Protein 3G02 (pdb70)

Organism: Aspergillus niger (NCBI:txid5061)

CATH classification: 3.40.50.1820

Foldseek 3Di:
DFLQDFDPLFQDDFAWDADDFDPVLLVVQLVQLVVDDDDDADPQQCDPVQLVAHHPVVLVVLSVCLNPPDDQVVVSVLVRPFTKGWDDDPNKTKIKTKRAAPDPQAAEEEEEEAPPDFLCLQSVLVVVQVVVDGSDGRRHIYIYIGFDLAFPIHDDDPPDAAELVNSLVRVLVVCVNSRQQCAHEYEYADSRQVSNLSCLQPPPRYFEYEYAYDPADAQPVDDDLVPDDPLLVVLQVLQVCCVPSVCVLLVCLQPPLPVVLCQCLVGLSSLLRSRVRCQQQFKFDRDPSNVSSNSSVSCNSRSRRSGRSSHSNVSVVHVCLLPSSARAHEYEYEYARSERRRHDPRRNVSRYVYPYYHYDPHIGRSCSNHPVVVVSVRVVVSVVVHD/DFLQDFDPQAPDDFAWDADDFDPVLLVVQLVQLVPPDDDDADPQLCDPVQLVAHHSVRLVVLSVCLNPPADQVVVSVLVRPFTKGWDADPNKTKIKTWRAAPDPQAAEEEEEEAPPDFLCLQSVLVVVQSVVDGSHGRRHIYIYIGFDLAQPIHDDDPPDAAALLNRLVRVLVVCVNSRQQCAHEYEYADSRQVSQLSCLQPPPRHQEYEYADDQDDDDVPDDPLQVVLQVLLVCCLPSVCVLLVCLQPPLPVVLCQCLVGLSSLLRSRVRCQQQFKFDRDPSNVSSNSSVSCNSRSRRSRRSSHSNVPVVPCLLPSSARAHEYEYEAARSERRRHDPVRNVSRYVHPYYHYDPHIGRSCSNHPVVVSSVSVVVSVVVHD

Nearest PDB structures (foldseek):
  3g02-assembly1_A  TM=1.003E+00  e=6.961E-84  Aspergillus niger
  3g02-assembly1_B  TM=9.998E-01  e=1.194E-78  Aspergillus niger
  1qo7-assembly1_A  TM=9.967E-01  e=9.347E-78  Aspergillus niger
  8xiz-assembly1_B  TM=9.755E-01  e=5.255E-61  Aspergillus usamii
  6ix4-assembly1_A  TM=9.742E-01  e=1.003E-60  Aspergillus usamii

Sequence (767 aa):
KAFAKFPSSASISPNPFTVSIPDEQLDDLKKTLVRLSSKKIAPPTYESLQADGRFGITSEWLTTTMREKWLSSEFDWRPFEARLNSFPQFTTEIEGLTIHFAALFSEREDAVPIALLHGWPGSFVVEEFYPILQLFREEYTPETLLPFHLVVPSLPGYTFSSGPPLDKDFGLMDNARVVDQLMKDLGFGSGYIIQGGDIGSSFVGRLLGVGFDACKAVHLNFCNMSAPPEGPSIESLSAAEKEGIARMMEEKFMTDGYAYAMEHSSTRPSTIGHVLSSSPIALLAWIGEKYLQWVDKPLPSETILEMVSLYWLTESFPRAIHTYREWVVPTTPYQKELYIHKPFGFSFFPKDLVPVPRSWIATTGNLVFFRDDHAEGGHFAALERPRELKTDLTAFVEQVWKAFAKFPSSASISPNPFTVSIPDEQLDDLKTLVRRLSKIIAPPTYESLQADGRFGITSEWLTTTMREKWLSEFDWRPFEARLNSFPQFTTEIEGLTIHFAALFSEREDAVPIALLHGWPGSFVVEEFYPILQLFREEYTPETLPFHLVVPSLPGYTFSSGPPLDKDFGLMDNARVVDQLMKDLGFGSGYIIQGGDIGSSSFVGRLLGVGFDACKAVHLNFCNNMSAPPSLSAAEKEEGIARMMEKFMTDGYAYAMMEHSSTRPSTIGHVLSSSPIALLAWIGEKYLQWVDKPLPSSETILEMVSLYWLTESFPRAIHTYREWVVATPYQKELYIHKPFGFSFFPKDLVPVPRSWIATTGNLVFFRDHAEGGHFAALERPREELKTDLTAFVEQVW

InterPro domains:
  IPR000639 Epoxide hydrolase-like [PR00412] (115-133)
  IPR000639 Epoxide hydrolase-like [PR00412] (141-156)
  IPR000639 Epoxide hydrolase-like [PR00412] (369-391)
  IPR010497 Epoxide hydrolase, N-terminal [PF06441] (17-124)
  IPR016292 Epoxide hydrolase [PIRSF001112] (17-395)
  IPR029058 Alpha/Beta hydrolase fold [G3DSA:3.40.50.1820] (2-398)
  IPR029058 Alpha/Beta hydrolase fold [SSF53474] (5-395)

Secondary structure (DSSP, 8-state):
-TT-PPPTT--SPP-B------HHHHHHHHHHHHH---PPP-TGGG-TT-TTSS-HHHHHHHHHHHHHT--HHHHHHHHTTS-EEEEEETTEEEEEEEE--S-TTPEEEEEE--SS--GGGGHHHHHHHHHH--TTT--EEEEEEPPTTSTTS--S-SSS---HHHHHHHHHHHHHHTT-TT-EEEEE-THHHHHHHHHHHH-TTEEEEEES-------TT---GGGS-HHHHHHHHHHHHHHHHS-HHHHHHHH-HHHHHHHHHS-HHHHHHHHHHHHHHS-SSPPPHHHHHHHHHHHHHTTHHHHHGGGHHHHTT--TTTTTT-EEEEEEEEE-TBSSS---HHHHGGGEEEEEEEE-SS-BS-HHHH-HHHHHHHHHHHHHHH-/--S-PPPTT--S---B------HHHHHHHHHHHHHS--PPP-TGGG-TT-TTSS-HHHHHHHHHHHHHT--HHHHHHHHTTS-EEEEEETTEEEEEEEE--S-TTPEEEEEE--TT--GGGGHHHHHHHHHH--TTT--EEEEEEPPTTSTTS----SSS---HHHHHHHHHHHHHHTT-TT-EEEEE-THHHHHHHHHHHH-TTEEEEEES-----------HHHHHHHHHHHHHHHHS-HHHHHHHH-HHHHHHHHHS-HHHHHHHHHHHHHHS-SSPPPHHHHHHHHHHHHHTTHHHHHGGGHHHH---GGGTTT-EEEEEEEEE-TBSSS---HHHHGGGEEEEEEEE-SS-BS-HHHH-HHHHHHHHHHHHHHH-

Solvent-accessible surface area: 27496 Å² total; per-residue (Å²): 236,63,10,27,143,19,17,96,70,23,95,39,72,66,75,108,56,92,2,86,15,68,96,144,82,22,90,65,0,50,47,13,0,135,40,9,88,57,4,23,73,8,28,3,3,91,29,107,102,14,102,21,2,3,25,14,140,40,0,64,63,1,54,89,65,0,50,86,131,14,76,3,79,86,4,14,63,94,0,53,51,12,18,6,6,26,10,126,5,98,66,12,44,1,0,0,0,0,0,2,6,93,100,150,90,9,12,10,0,0,1,1,4,4,2,1,2,1,0,1,16,9,2,40,2,0,64,14,1,66,115,93,69,67,16,108,75,0,26,6,10,0,0,0,2,0,1,1,0,3,5,32,2,42,15,13,26,95,129,101,69,6,5,5,100,28,1,0,80,2,2,5,70,0,0,87,17,0,14,7,42,108,1,0,0,0,0,0,10,12,0,0,6,14,0,0,4,10,0,2,53,55,32,123,5,0,87,2,0,0,2,10,6,5,21,6,84,55,9,99,168,24,45,54,61,144,76,7,57,78,71,57,83,106,1,4,58,93,19,93,138,23,74,97,46,6,14,6,5,0,56,3,0,14,12,15,2,4,1,0,1,2,0,1,15,2,4,0,0,0,4,0,0,3,1,0,4,6,1,71,72,10,15,27,130,114,30,85,33,78,23,2,4,16,5,0,0,1,3,17,24,19,64,0,3,8,32,0,0,0,3,1,40,76,6,24,104,44,81,54,11,41,130,119,31,54,0,139,48,41,0,0,7,0,32,2,26,111,12,12,9,6,2,3,123,44,2,0,43,33,0,2,57,29,64,3,21,97,95,39,104,70,1,0,12,10,3,9,30,32,58,23,158,48,2,24,85,5,1,26,30,0,4,131,100,38,130,233,60,15,26,165,23,20,106,73,25,95,39,93,74,88,99,55,92,3,89,16,77,95,128,68,33,90,59,8,102,62,11,1,122,78,12,63,58,5,28,73,10,28,3,2,88,31,108,106,14,100,22,2,4,20,12,138,42,0,56,54,2,43,92,64,11,16,92,125,33,77,6,83,83,4,15,63,94,0,52,54,10,18,6,8,19,17,110,8,100,72,10,40,1,0,0,0,0,0,2,8,100,103,159,98,10,11,10,0,0,0,0,4,4,2,1,3,1,0,0,18,8,2,39,1,0,60,32,1,66,116,93,69,68,25,104,70,0,35,1,12,0,0,0,2,0,1,1,0,2,5,30,1,44,15,11,20,86,129,100,73,5,4,4,96,32,1,0,79,2,2,5,73,1,0,89,15,0,14,7,41,108,1,0,0,0,0,0,11,10,0,0,6,31,0,0,4,16,0,2,53,48,30,121,6,0,80,2,0,0,2,9,5,7,36,20,86,72,34,125,163,47,56,78,69,56,126,105,0,20,55,89,17,94,139,21,84,96,45,6,18,6,4,0,56,4,0,15,9,17,2,3,1,0,1,0,0,1,13,2,2,0,0,0,4,0,0,3,1,0,3,5,1,72,71,10,14,26,136,116,29,82,32,75,23,3,3,17,5,0,0,1,4,35,13,19,84,0,3,7,31,0,0,1,3,1,52,97,18,64,143,55,47,19,32,144,120,30,54,0,139,50,41,0,0,9,0,30,2,24,106,13,10,7,6,2,4,128,61,30,0,42,48,0,2,58,35,62,12,33,89,104,31,104,71,0,0,12,4,3,5,30,32,45,28,143,35,2,15,70,1,1,35,27,0,1,126,104,35,140

B-factor: mean 15.23, std 7.21, range [3.91, 48.51]

Structure (mmCIF, N/CA/C/O backbone):
data_3G02
#
_entry.id   3G02
#
_cell.length_a   61.866
_cell.length_b   89.675
_cell.length_c   75.344
_cell.angle_alpha   90.000
_cell.angle_beta   104.790
_cell.angle_gamma   90.000
#
_symmetry.space_group_name_H-M   'P 1 21 1'
#
loop_
_entity.id
_entity.type
_entity.pdbx_description
1 polymer 'Epoxide hydrolase'
2 non-polymer 'FORMIC ACID'
3 water water
#
loop_
_atom_site.group_PDB
_atom_site.id
_atom_site.type_symbol
_atom_site.label_atom_id
_atom_site.label_alt_id
_atom_site.label_comp_id
_atom_site.label_asym_id
_atom_site.label_entity_id
_atom_site.label_seq_id
_atom_site.pdbx_PDB_ins_code
_atom_site.Cartn_x
_atom_site.Cartn_y
_atom_site.Cartn_z
_atom_site.occupancy
_atom_site.B_iso_or_equiv
_atom_site.auth_seq_id
_atom_site.auth_comp_id
_atom_site.auth_asym_id
_atom_site.auth_atom_id
_atom_site.pdbx_PDB_model_num
ATOM 1 N N . LYS A 1 4 ? 22.231 -23.625 42.940 1.00 25.01 3 LYS A N 1
ATOM 2 C CA . LYS A 1 4 ? 21.939 -22.964 44.247 1.00 24.80 3 LYS A CA 1
ATOM 3 C C . LYS A 1 4 ? 22.495 -21.541 44.291 1.00 24.09 3 LYS A C 1
ATOM 4 O O . LYS A 1 4 ? 21.756 -20.590 44.558 1.00 24.15 3 LYS A O 1
ATOM 10 N N . ALA A 1 5 ? 23.796 -21.405 44.029 1.00 23.14 4 ALA A N 1
ATOM 11 C CA . ALA A 1 5 ? 24.461 -20.101 44.022 1.00 21.87 4 ALA A CA 1
ATOM 12 C C . ALA A 1 5 ? 23.889 -19.196 42.933 1.00 20.92 4 ALA A C 1
ATOM 13 O O . ALA A 1 5 ? 23.680 -19.637 41.798 1.00 20.61 4 ALA A O 1
ATOM 15 N N . PHE A 1 6 ? 23.623 -17.942 43.306 1.00 19.61 5 PHE A N 1
ATOM 16 C CA . PHE A 1 6 ? 23.092 -16.904 42.408 1.00 18.76 5 PHE A CA 1
ATOM 17 C C . PHE A 1 6 ? 21.631 -17.122 41.996 1.00 18.40 5 PHE A C 1
ATOM 18 O O . PHE A 1 6 ? 21.103 -16.376 41.167 1.00 18.05 5 PHE A O 1
ATOM 26 N N . ALA A 1 7 ? 20.984 -18.128 42.579 1.00 18.39 6 ALA A N 1
ATOM 27 C CA . ALA A 1 7 ? 19.628 -18.522 42.170 1.00 18.36 6 ALA A CA 1
ATOM 28 C C . ALA A 1 7 ? 18.527 -18.036 43.116 1.00 18.63 6 ALA A C 1
ATOM 29 O O . ALA A 1 7 ? 17.345 -18.299 42.885 1.00 18.95 6 ALA A O 1
ATOM 31 N N . LYS A 1 8 ? 18.914 -17.331 44.174 1.00 18.54 7 LYS A N 1
ATOM 32 C CA . LYS A 1 8 ? 17.949 -16.805 45.135 1.00 18.95 7 LYS A CA 1
ATOM 33 C C . LYS A 1 8 ? 17.325 -15.512 44.611 1.00 18.41 7 LYS A C 1
ATOM 34 O O . LYS A 1 8 ? 18.027 -14.535 44.350 1.00 18.32 7 LYS A O 1
ATOM 40 N N . PHE A 1 9 ? 16.001 -15.515 44.458 1.00 18.28 8 PHE A N 1
ATOM 41 C CA . PHE A 1 9 ? 15.269 -14.322 44.039 1.00 18.16 8 PHE A CA 1
ATOM 42 C C . PHE A 1 9 ? 15.481 -13.182 45.031 1.00 18.39 8 PHE A C 1
ATOM 43 O O . PHE A 1 9 ? 15.642 -13.437 46.232 1.00 18.21 8 PHE A O 1
ATOM 51 N N . PRO A 1 10 ? 15.485 -11.925 44.542 1.00 18.56 9 PRO A N 1
ATOM 52 C CA . PRO A 1 10 ? 15.566 -10.769 45.437 1.00 18.86 9 PRO A CA 1
ATOM 53 C C . PRO A 1 10 ? 14.420 -10.772 46.445 1.00 19.25 9 PRO A C 1
ATOM 54 O O . PRO A 1 10 ? 13.340 -11.296 46.154 1.00 19.07 9 PRO A O 1
ATOM 58 N N . SER A 1 11 ? 14.663 -10.204 47.623 1.00 19.81 10 SER A N 1
ATOM 59 C CA . SER A 1 11 ? 13.658 -10.166 48.688 1.00 20.23 10 SER A CA 1
ATOM 60 C C . SER A 1 11 ? 12.395 -9.413 48.272 1.00 20.02 10 SER A C 1
ATOM 61 O O . SER A 1 11 ? 11.302 -9.707 48.761 1.00 20.50 10 SER A O 1
ATOM 64 N N . SER A 1 12 ? 12.556 -8.449 47.366 1.00 19.72 11 SER A N 1
ATOM 65 C CA . SER A 1 12 ? 11.450 -7.619 46.878 1.00 19.46 11 SER A CA 1
ATOM 66 C C . SER A 1 12 ? 10.641 -8.274 45.749 1.00 19.07 11 SER A C 1
ATOM 67 O O . SER A 1 12 ? 9.628 -7.723 45.311 1.00 18.79 11 SER A O 1
ATOM 70 N N . ALA A 1 13 ? 11.089 -9.439 45.281 1.00 18.54 12 ALA A N 1
ATOM 71 C CA . ALA A 1 13 ? 10.378 -10.173 44.232 1.00 18.17 12 ALA A CA 1
ATOM 72 C C . ALA A 1 13 ? 8.991 -10.598 44.701 1.00 17.80 12 ALA A C 1
ATOM 73 O O . ALA A 1 13 ? 8.828 -11.097 45.820 1.00 17.91 12 ALA A O 1
ATOM 75 N N . SER A 1 14 ? 7.997 -10.390 43.843 1.00 17.46 13 SER A N 1
ATOM 76 C CA . SER A 1 14 ? 6.626 -10.776 44.151 1.00 17.31 13 SER A CA 1
ATOM 77 C C . SER A 1 14 ? 6.314 -12.189 43.674 1.00 16.88 13 SER A C 1
ATOM 78 O O . SER A 1 14 ? 5.506 -12.883 44.289 1.00 16.81 13 SER A O 1
ATOM 81 N N . ILE A 1 15 ? 6.966 -12.615 42.589 1.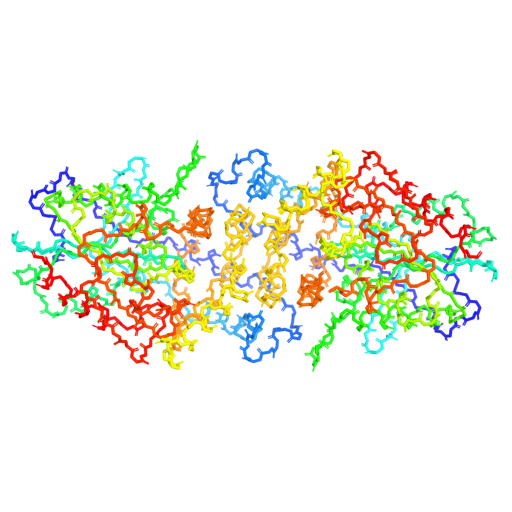00 16.44 14 ILE A N 1
ATOM 82 C CA . ILE A 1 15 ? 6.727 -13.939 42.005 1.00 15.88 14 ILE A CA 1
ATOM 83 C C . ILE A 1 15 ? 7.535 -15.060 42.660 1.00 15.94 14 ILE A C 1
ATOM 84 O O . ILE A 1 15 ? 8.540 -14.812 43.334 1.00 15.74 14 ILE A O 1
ATOM 89 N N . SER A 1 16 ? 7.078 -16.291 42.446 1.00 15.88 15 SER A N 1
ATOM 90 C CA . SER A 1 16 ? 7.716 -17.485 42.983 1.00 16.24 15 SER A CA 1
ATOM 91 C C . SER A 1 16 ? 8.783 -18.002 42.022 1.00 16.43 15 SER A C 1
ATOM 92 O O . SER A 1 16 ? 8.566 -17.999 40.807 1.00 16.06 15 SER A O 1
ATOM 95 N N . PRO A 1 17 ? 9.941 -18.444 42.554 1.00 16.47 16 PRO A N 1
ATOM 96 C CA . PRO A 1 17 ? 10.936 -19.065 41.681 1.00 16.52 16 PRO A CA 1
ATOM 97 C C . PRO A 1 17 ? 10.466 -20.423 41.163 1.00 16.31 16 PRO A C 1
ATOM 98 O O . PRO A 1 17 ? 10.134 -21.316 41.949 1.00 16.58 16 PRO A O 1
ATOM 102 N N . ASN A 1 18 ? 10.417 -20.558 39.840 1.00 15.84 17 ASN A N 1
ATOM 103 C CA . ASN A 1 18 ? 10.129 -21.832 39.197 1.00 15.77 17 ASN A CA 1
ATOM 104 C C . ASN A 1 18 ? 11.348 -22.250 38.383 1.00 15.40 17 ASN A C 1
ATOM 105 O O . ASN A 1 18 ? 11.453 -21.899 37.207 1.00 15.19 17 ASN A O 1
ATOM 110 N N . PRO A 1 19 ? 12.277 -22.999 39.008 1.00 15.13 18 PRO A N 1
ATOM 111 C CA . PRO A 1 19 ? 13.522 -23.385 38.347 1.00 15.05 18 PRO A CA 1
ATOM 112 C C . PRO A 1 19 ? 13.251 -24.172 37.075 1.00 14.81 18 PRO A C 1
ATOM 113 O O . PRO A 1 19 ? 12.393 -25.055 37.056 1.00 14.78 18 PRO A O 1
ATOM 117 N N . PHE A 1 20 ? 13.982 -23.835 36.019 1.00 14.37 19 PHE A N 1
ATOM 118 C CA . PHE A 1 20 ? 13.801 -24.463 34.728 1.00 14.15 19 PHE A CA 1
ATOM 119 C C . PHE A 1 20 ? 15.051 -25.252 34.362 1.00 13.91 19 PHE A C 1
ATOM 120 O O . PHE A 1 20 ? 16.172 -24.790 34.583 1.00 13.79 19 PHE A O 1
ATOM 128 N N . THR A 1 21 ? 14.840 -26.444 33.816 1.00 14.22 20 THR A N 1
ATOM 129 C CA . THR A 1 21 ? 15.919 -27.302 33.355 1.00 14.60 20 THR A CA 1
ATOM 130 C C . THR A 1 21 ? 15.633 -27.706 31.915 1.00 14.32 20 THR A C 1
ATOM 131 O O . THR A 1 21 ? 14.542 -28.194 31.602 1.00 14.49 20 THR A O 1
ATOM 135 N N . VAL A 1 22 ? 16.606 -27.482 31.039 1.00 14.01 21 VAL A N 1
ATOM 136 C CA . VAL A 1 22 ? 16.503 -27.943 29.657 1.00 14.20 21 VAL A CA 1
ATOM 137 C C . VAL A 1 22 ? 16.692 -29.458 29.632 1.00 14.56 21 VAL A C 1
ATOM 138 O O . VAL A 1 22 ? 17.710 -29.974 30.093 1.00 14.39 21 VAL A O 1
ATOM 142 N N . SER A 1 23 ? 15.691 -30.160 29.107 1.00 15.09 22 SER A N 1
ATOM 143 C CA . SER A 1 23 ? 15.703 -31.613 29.048 1.00 15.73 22 SER A CA 1
ATOM 144 C C . SER A 1 23 ? 14.965 -32.077 27.803 1.00 15.79 22 SER A C 1
ATOM 145 O O . SER A 1 23 ? 13.810 -32.508 27.868 1.00 15.90 22 SER A O 1
ATOM 148 N N . ILE A 1 24 ? 15.642 -31.964 26.662 1.00 15.84 23 ILE A N 1
ATOM 149 C CA . ILE A 1 24 ? 15.072 -32.359 25.379 1.00 16.00 23 ILE A CA 1
ATOM 150 C C . ILE A 1 24 ? 14.982 -33.885 25.320 1.00 16.30 23 ILE A C 1
ATOM 151 O O . ILE A 1 24 ? 15.992 -34.569 25.493 1.00 15.85 23 ILE A O 1
ATOM 156 N N . PRO A 1 25 ? 13.766 -34.422 25.098 1.00 17.02 24 PRO A N 1
ATOM 157 C CA . PRO A 1 25 ? 13.600 -35.870 25.005 1.00 17.31 24 PRO A CA 1
ATOM 158 C C . PRO A 1 25 ? 14.473 -36.493 23.918 1.00 17.68 24 PRO A C 1
ATOM 159 O O . PRO A 1 25 ? 14.676 -35.886 22.861 1.00 17.41 24 PRO A O 1
ATOM 163 N N . ASP A 1 26 ? 14.981 -37.696 24.186 1.00 18.03 25 ASP A N 1
ATOM 164 C CA . ASP A 1 26 ? 15.803 -38.440 23.230 1.00 18.51 25 ASP A CA 1
ATOM 165 C C . ASP A 1 26 ? 15.114 -38.584 21.875 1.00 18.70 25 ASP A C 1
ATOM 166 O O . ASP A 1 26 ? 15.761 -38.473 20.832 1.00 18.47 25 ASP A O 1
ATOM 171 N N . GLU A 1 27 ? 13.802 -38.826 21.908 1.00 18.98 26 GLU A N 1
ATOM 172 C CA . GLU A 1 27 ? 12.987 -38.981 20.701 1.00 19.59 26 GLU A CA 1
ATOM 173 C C . GLU A 1 27 ? 13.069 -37.750 19.793 1.00 18.84 26 GLU A C 1
ATOM 174 O O . GLU A 1 27 ? 13.083 -37.879 18.571 1.00 18.95 26 GLU A O 1
ATOM 180 N N . GLN A 1 28 ? 13.137 -36.565 20.400 1.00 18.33 27 GLN A N 1
ATOM 181 C CA . GLN A 1 28 ? 13.233 -35.313 19.646 1.00 18.00 27 GLN A CA 1
ATOM 182 C C . GLN A 1 28 ? 14.612 -35.130 19.019 1.00 17.27 27 GLN A C 1
ATOM 183 O O . GLN A 1 28 ? 14.730 -34.621 17.903 1.00 16.86 27 GLN A O 1
ATOM 189 N N . LEU A 1 29 ? 15.648 -35.558 19.736 1.00 16.55 28 LEU A N 1
ATOM 190 C CA . LEU A 1 29 ? 17.008 -35.542 19.210 1.00 16.31 28 LEU A CA 1
ATOM 191 C C . LEU A 1 29 ? 17.169 -36.547 18.077 1.00 16.19 28 LEU A C 1
ATOM 192 O O . LEU A 1 29 ? 17.833 -36.262 17.077 1.00 15.85 28 LEU A O 1
ATOM 197 N N . ASP A 1 30 ? 16.560 -37.723 18.242 1.00 15.95 29 ASP A N 1
ATOM 198 C CA . ASP A 1 30 ? 16.522 -38.735 17.190 1.00 16.17 29 ASP A CA 1
ATOM 199 C C . ASP A 1 30 ? 15.804 -38.196 15.958 1.00 15.57 29 ASP A C 1
ATOM 200 O O . ASP A 1 30 ? 16.269 -38.393 14.835 1.00 15.55 29 ASP A O 1
ATOM 205 N N . ASP A 1 31 ? 14.679 -37.517 16.184 1.00 15.18 30 ASP A N 1
ATOM 206 C CA . ASP A 1 31 ? 13.888 -36.933 15.101 1.00 14.80 30 ASP A CA 1
ATOM 207 C C . ASP A 1 31 ? 14.723 -35.918 14.327 1.00 14.25 30 ASP A C 1
ATOM 208 O O . ASP A 1 31 ? 14.725 -35.919 13.097 1.00 14.06 30 ASP A O 1
ATOM 213 N N . LEU A 1 32 ? 15.449 -35.072 15.056 1.00 13.66 31 LEU A N 1
ATOM 214 C CA . LEU A 1 32 ? 16.343 -34.099 14.430 1.00 13.04 31 LEU A CA 1
ATOM 215 C C . LEU A 1 32 ? 17.388 -34.774 13.537 1.00 13.11 31 LEU A C 1
ATOM 216 O O . LEU A 1 32 ? 17.571 -34.371 12.392 1.00 12.73 31 LEU A O 1
ATOM 221 N N A LYS A 1 33 ? 18.059 -35.805 14.043 0.50 13.05 32 LYS A N 1
ATOM 222 N N B LYS A 1 33 ? 18.053 -35.799 14.075 0.50 13.06 32 LYS A N 1
ATOM 223 C CA A LYS A 1 33 ? 19.090 -36.477 13.252 0.50 13.38 32 LYS A CA 1
ATOM 224 C CA B LYS A 1 33 ? 19.058 -36.572 13.341 0.50 13.43 32 LYS A CA 1
ATOM 225 C C A LYS A 1 33 ? 18.516 -37.196 12.027 0.50 13.33 32 LYS A C 1
ATOM 226 C C B LYS A 1 33 ? 18.487 -37.147 12.051 0.50 13.32 32 LYS A C 1
ATOM 227 O O A LYS A 1 33 ? 19.143 -37.204 10.967 0.50 13.31 32 LYS A O 1
ATOM 228 O O B LYS A 1 33 ? 19.086 -37.019 10.984 0.50 13.24 32 LYS A O 1
ATOM 239 N N . THR A 1 34 ? 17.325 -37.782 12.172 1.00 13.33 33 THR A N 1
ATOM 240 C CA . THR A 1 34 ? 16.616 -38.379 11.036 1.00 13.50 33 THR A CA 1
ATOM 241 C C . THR A 1 34 ? 16.333 -37.335 9.954 1.00 13.39 33 THR A C 1
ATOM 242 O O . THR A 1 34 ? 16.580 -37.581 8.773 1.00 13.75 33 THR A O 1
ATOM 246 N N . LEU A 1 35 ? 15.851 -36.164 10.364 1.00 13.57 34 LEU A N 1
ATOM 247 C CA . LEU A 1 35 ? 15.515 -35.122 9.398 1.00 13.78 34 LEU A CA 1
ATOM 248 C C . LEU A 1 35 ? 16.752 -34.456 8.796 1.00 13.66 34 LEU A C 1
ATOM 249 O O . LEU A 1 35 ? 16.723 -34.042 7.641 1.00 13.81 34 LEU A O 1
ATOM 254 N N . VAL A 1 36 ? 17.840 -34.374 9.559 1.00 13.51 35 VAL A N 1
ATOM 255 C CA . VAL A 1 36 ? 19.117 -33.923 8.998 1.00 13.63 35 VAL A CA 1
ATOM 256 C C . VAL A 1 36 ? 19.576 -34.895 7.907 1.00 14.29 35 VAL A C 1
ATOM 257 O O . VAL A 1 36 ? 19.964 -34.474 6.817 1.00 14.29 35 VAL A O 1
ATOM 261 N N . ARG A 1 37 ? 19.506 -36.193 8.204 1.00 14.72 36 ARG A N 1
ATOM 262 C CA . ARG A 1 37 ? 19.888 -37.227 7.245 1.00 15.71 36 ARG A CA 1
ATOM 263 C C . ARG A 1 37 ? 19.005 -37.210 5.991 1.00 15.14 36 ARG A C 1
ATOM 264 O O . ARG A 1 37 ? 19.514 -37.314 4.875 1.00 15.51 36 ARG A O 1
ATOM 272 N N . LEU A 1 38 ? 17.695 -37.063 6.181 1.00 14.86 37 LEU A N 1
ATOM 273 C CA . LEU A 1 38 ? 16.738 -37.089 5.069 1.00 15.05 37 LEU A CA 1
ATOM 274 C C . LEU A 1 38 ? 16.799 -35.858 4.169 1.00 14.61 37 LEU A C 1
ATOM 275 O O . LEU A 1 38 ? 16.456 -35.934 2.986 1.00 14.67 37 LEU A O 1
ATOM 280 N N A SER A 1 39 ? 17.235 -34.735 4.741 0.50 14.21 38 SER A N 1
ATOM 281 N N B SER A 1 39 ? 17.225 -34.734 4.736 0.50 14.45 38 SER A N 1
ATOM 282 C CA A SER A 1 39 ? 17.319 -33.458 4.030 0.50 14.00 38 SER A CA 1
ATOM 283 C CA B SER A 1 39 ? 17.316 -33.474 4.006 0.50 14.46 38 SER A CA 1
ATOM 284 C C A SER A 1 39 ? 18.254 -33.512 2.830 0.50 13.82 38 SER A C 1
ATOM 285 C C B SER A 1 39 ? 18.211 -33.584 2.780 0.50 14.25 38 SER A C 1
ATOM 286 O O A SER A 1 39 ? 19.334 -34.099 2.889 0.50 13.88 38 SER A O 1
ATOM 287 O O B SER A 1 39 ? 19.222 -34.285 2.790 0.50 14.34 38 SER A O 1
ATOM 292 N N A LYS A 1 40 ? 17.829 -32.886 1.739 0.50 13.59 39 LYS A N 1
ATOM 293 N N B LYS A 1 40 ? 17.835 -32.878 1.723 0.50 14.02 39 LYS A N 1
ATOM 294 C CA A LYS A 1 40 ? 18.655 -32.785 0.545 0.50 13.52 39 LYS A CA 1
ATOM 295 C CA B LYS A 1 40 ? 18.666 -32.798 0.534 0.50 13.95 39 LYS A CA 1
ATOM 296 C C A LYS A 1 40 ? 19.428 -31.468 0.552 0.50 13.52 39 LYS A C 1
ATOM 297 C C B LYS A 1 40 ? 19.384 -31.454 0.496 0.50 13.79 39 LYS A C 1
ATOM 298 O O A LYS A 1 40 ? 19.127 -30.565 1.334 0.50 13.50 39 LYS A O 1
ATOM 299 O O B LYS A 1 40 ? 19.005 -30.518 1.198 0.50 13.78 39 LYS A O 1
ATOM 310 N N . ILE A 1 41 ? 20.437 -31.369 -0.306 1.00 13.69 40 ILE A N 1
ATOM 311 C CA . ILE A 1 41 ? 21.068 -30.085 -0.581 1.00 13.93 40 ILE A CA 1
ATOM 312 C C . ILE A 1 41 ? 20.899 -29.805 -2.064 1.00 13.24 40 ILE A C 1
ATOM 313 O O . ILE A 1 41 ? 20.700 -30.728 -2.865 1.00 13.78 40 ILE A O 1
ATOM 318 N N . ALA A 1 42 ? 20.972 -28.529 -2.417 1.00 12.40 41 ALA A N 1
ATOM 319 C CA . ALA A 1 42 ? 20.847 -28.112 -3.802 1.00 11.39 41 ALA A CA 1
ATOM 320 C C . ALA A 1 42 ? 21.920 -28.7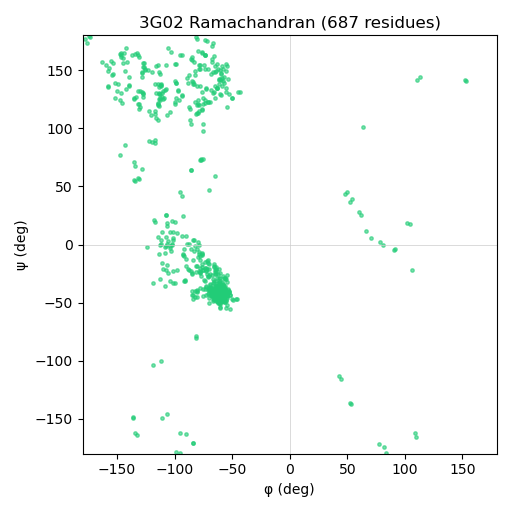62 -4.667 1.00 10.80 41 ALA A C 1
ATOM 321 O O . ALA A 1 42 ? 22.997 -29.103 -4.171 1.00 10.48 41 ALA A O 1
ATOM 323 N N . PRO A 1 43 ? 21.635 -28.925 -5.971 1.00 10.17 42 PRO A N 1
ATOM 324 C CA . PRO A 1 43 ? 22.729 -29.279 -6.858 1.00 10.04 42 PRO A CA 1
ATOM 325 C C . PRO A 1 43 ? 23.720 -28.114 -6.888 1.00 10.08 42 PRO A C 1
ATOM 326 O O . PRO A 1 43 ? 23.322 -26.969 -6.654 1.00 9.28 42 PRO A O 1
ATOM 330 N N . PRO A 1 44 ? 25.002 -28.387 -7.164 1.00 10.09 43 PRO A N 1
ATOM 331 C CA . PRO A 1 44 ? 25.941 -27.274 -7.232 1.00 9.94 43 PRO A CA 1
ATOM 332 C C . PRO A 1 44 ? 25.532 -26.260 -8.299 1.00 9.41 43 PRO A C 1
ATOM 333 O O . PRO A 1 44 ? 24.992 -26.624 -9.351 1.00 9.58 43 PRO A O 1
ATOM 337 N N . THR A 1 45 ? 25.751 -24.988 -7.995 1.00 8.69 44 THR A N 1
ATOM 338 C CA . THR A 1 45 ? 25.480 -23.914 -8.944 1.00 8.15 44 THR A CA 1
ATOM 339 C C . THR A 1 45 ? 26.668 -22.968 -8.923 1.00 8.11 44 THR A C 1
ATOM 340 O O . THR A 1 45 ? 27.482 -23.001 -7.996 1.00 8.19 44 THR A O 1
ATOM 344 N N . TYR A 1 46 ? 26.765 -22.124 -9.944 1.00 8.21 45 TYR A N 1
ATOM 345 C CA . TYR A 1 46 ? 27.769 -21.068 -9.959 1.00 8.22 45 TYR A CA 1
ATOM 346 C C . TYR A 1 46 ? 27.785 -20.329 -8.621 1.00 8.01 45 TYR A C 1
ATOM 347 O O . TYR A 1 46 ? 28.843 -20.116 -8.030 1.00 7.89 45 TYR A O 1
ATOM 356 N N . GLU A 1 47 ? 26.602 -19.962 -8.140 1.00 7.85 46 GLU A N 1
ATOM 357 C CA . GLU A 1 47 ? 26.487 -19.170 -6.921 1.00 7.67 46 GLU A CA 1
ATOM 358 C C . GLU A 1 47 ? 27.011 -19.903 -5.694 1.00 7.74 46 GLU A C 1
ATOM 359 O O . GLU A 1 47 ? 27.689 -19.309 -4.857 1.00 7.86 46 GLU A O 1
ATOM 365 N N . SER A 1 48 ? 26.701 -21.194 -5.600 1.00 8.18 47 SER A N 1
ATOM 366 C CA . SER A 1 48 ? 27.068 -21.984 -4.424 1.00 8.41 47 SER A CA 1
ATOM 367 C C . SER A 1 48 ? 28.532 -22.418 -4.438 1.00 8.78 47 SER A C 1
ATOM 368 O O . SER A 1 48 ? 29.030 -22.963 -3.456 1.00 8.78 47 SER A O 1
ATOM 371 N N . LEU A 1 49 ? 29.204 -22.171 -5.558 1.00 9.35 48 LEU A N 1
ATOM 372 C CA . LEU A 1 49 ? 30.621 -22.500 -5.699 1.00 9.83 48 LEU A CA 1
ATOM 373 C C . LEU A 1 49 ? 31.528 -21.286 -5.535 1.00 10.59 48 LEU A C 1
ATOM 374 O O . LEU A 1 49 ? 32.738 -21.383 -5.734 1.00 11.11 48 LEU A O 1
ATOM 379 N N . GLN A 1 50 ? 30.945 -20.147 -5.171 1.00 11.20 49 GLN A N 1
ATOM 380 C CA . GLN A 1 50 ? 31.716 -18.933 -4.919 1.00 12.30 49 GLN A CA 1
ATOM 381 C C . GLN A 1 50 ? 32.343 -18.969 -3.530 1.00 13.06 49 GLN A C 1
ATOM 382 O O . GLN A 1 50 ? 31.637 -18.914 -2.520 1.00 13.59 49 GLN A O 1
ATOM 388 N N . ALA A 1 51 ? 33.673 -19.041 -3.488 1.00 14.07 50 ALA A N 1
ATOM 389 C CA . ALA A 1 51 ? 34.411 -19.135 -2.224 1.00 14.79 50 ALA A CA 1
ATOM 390 C C . ALA A 1 51 ? 34.160 -17.958 -1.282 1.00 14.87 50 ALA A C 1
ATOM 391 O O . ALA A 1 51 ? 34.171 -18.127 -0.059 1.00 15.76 50 ALA A O 1
ATOM 393 N N . ASP A 1 52 ? 33.929 -16.773 -1.848 1.00 14.86 51 ASP A N 1
ATOM 394 C CA . ASP A 1 52 ? 33.704 -15.578 -1.038 1.00 14.86 51 ASP A CA 1
ATOM 395 C C . ASP A 1 52 ? 32.303 -15.519 -0.415 1.00 14.38 51 ASP A C 1
ATOM 396 O O . ASP A 1 52 ? 32.020 -14.653 0.421 1.00 14.70 51 ASP A O 1
ATOM 401 N N . GLY A 1 53 ? 31.442 -16.452 -0.822 1.00 13.65 52 GLY A N 1
ATOM 402 C CA . GLY A 1 53 ? 30.091 -16.564 -0.269 1.00 12.87 52 GLY A CA 1
ATOM 403 C C . GLY A 1 53 ? 29.196 -15.355 -0.491 1.00 11.98 52 GLY A C 1
ATOM 404 O O . GLY A 1 53 ? 28.262 -15.123 0.276 1.00 11.72 52 GLY A O 1
ATOM 405 N N . ARG A 1 54 ? 29.467 -14.582 -1.543 1.00 11.30 53 ARG A N 1
ATOM 406 C CA . ARG A 1 54 ? 28.718 -13.349 -1.791 1.00 10.78 53 ARG A CA 1
ATOM 407 C C . ARG A 1 54 ? 27.242 -13.592 -2.131 1.00 10.14 53 ARG A C 1
ATOM 408 O O . ARG A 1 54 ? 26.417 -12.679 -2.013 1.00 10.38 53 ARG A O 1
ATOM 416 N N . PHE A 1 55 ? 26.922 -14.817 -2.547 1.00 9.19 54 PHE A N 1
ATOM 417 C CA . PHE A 1 55 ? 25.537 -15.198 -2.820 1.00 8.36 54 PHE A CA 1
ATOM 418 C C . PHE A 1 55 ? 24.917 -16.019 -1.687 1.00 8.04 54 PHE A C 1
ATOM 419 O O . PHE A 1 55 ? 23.826 -16.567 -1.839 1.00 7.86 54 PHE A O 1
ATOM 427 N N . GLY A 1 56 ? 25.607 -16.085 -0.553 1.00 8.24 55 GLY A N 1
ATOM 428 C CA . GLY A 1 56 ? 25.129 -16.841 0.596 1.00 8.37 55 GLY A CA 1
ATOM 429 C C . GLY A 1 56 ? 25.959 -18.092 0.808 1.00 9.17 55 GLY A C 1
ATOM 430 O O . GLY A 1 56 ? 27.069 -18.205 0.274 1.00 9.66 55 GLY A O 1
ATOM 431 N N . ILE A 1 57 ? 25.420 -19.036 1.575 1.00 9.42 56 ILE A N 1
ATOM 432 C CA . ILE A 1 57 ? 26.189 -20.209 1.996 1.00 10.22 56 ILE A CA 1
ATOM 433 C C . ILE A 1 57 ? 26.649 -21.055 0.810 1.00 10.05 56 ILE A C 1
ATOM 434 O O . ILE A 1 57 ? 25.925 -21.233 -0.166 1.00 10.58 56 ILE A O 1
ATOM 439 N N . THR A 1 58 ? 27.865 -21.575 0.905 1.00 9.78 57 THR A N 1
ATOM 440 C CA . THR A 1 58 ? 28.418 -22.391 -0.167 1.00 9.43 57 THR A CA 1
ATOM 441 C C . THR A 1 58 ? 27.974 -23.841 -0.040 1.00 9.26 57 THR A C 1
ATOM 442 O O . THR A 1 58 ? 27.596 -24.298 1.043 1.00 9.06 57 THR A O 1
ATOM 446 N N . SER A 1 59 ? 28.036 -24.564 -1.154 1.00 9.37 58 SER A N 1
ATOM 447 C CA . SER A 1 59 ? 27.779 -25.998 -1.148 1.00 9.53 58 SER A CA 1
ATOM 448 C C . SER A 1 59 ? 28.728 -26.729 -0.202 1.00 9.86 58 SER A C 1
ATOM 449 O O . SER A 1 59 ? 28.296 -27.596 0.553 1.00 10.14 58 SER A O 1
ATOM 452 N N . GLU A 1 60 ? 30.008 -26.368 -0.243 1.00 10.50 59 GLU A N 1
ATOM 453 C CA . GLU A 1 60 ? 31.014 -26.993 0.615 1.00 11.71 59 GLU A CA 1
ATOM 454 C C . GLU A 1 60 ? 30.662 -26.848 2.092 1.00 10.71 59 GLU A C 1
ATOM 455 O O . GLU A 1 60 ? 30.685 -27.820 2.841 1.00 11.20 59 GLU A O 1
ATOM 461 N N . TRP A 1 61 ? 30.315 -25.630 2.500 1.00 9.80 60 TRP A N 1
ATOM 462 C CA . TRP A 1 61 ? 30.000 -25.367 3.896 1.00 9.38 60 TRP A CA 1
ATOM 463 C C . TRP A 1 61 ? 28.773 -26.162 4.334 1.00 9.41 60 TRP A C 1
ATOM 464 O O . TRP A 1 61 ? 28.799 -26.827 5.370 1.00 9.25 60 TRP A O 1
ATOM 475 N N . LEU A 1 62 ? 27.702 -26.108 3.547 1.00 9.48 61 LEU A N 1
ATOM 476 C CA . LEU A 1 62 ? 26.476 -26.805 3.933 1.00 10.23 61 LEU A CA 1
ATOM 477 C C . LEU A 1 62 ? 26.660 -28.321 4.010 1.00 10.37 61 LEU A C 1
ATOM 478 O O . LEU A 1 62 ? 26.169 -28.951 4.946 1.00 10.35 61 LEU A O 1
ATOM 483 N N A THR A 1 63 ? 27.364 -28.882 3.025 0.50 10.67 62 THR A N 1
ATOM 484 N N B THR A 1 63 ? 27.366 -28.899 3.040 0.50 10.83 62 THR A N 1
ATOM 485 C CA A THR A 1 63 ? 27.667 -30.314 2.983 0.50 10.91 62 THR A CA 1
ATOM 486 C CA B THR A 1 63 ? 27.612 -30.343 3.050 0.50 11.23 62 THR A CA 1
ATOM 487 C C A THR A 1 63 ? 28.451 -30.733 4.226 0.50 11.23 62 THR A C 1
ATOM 488 C C B THR A 1 63 ? 28.459 -30.754 4.249 0.50 11.41 62 THR A C 1
ATOM 489 O O A THR A 1 63 ? 28.089 -31.703 4.902 0.50 11.10 62 THR A O 1
ATOM 490 O O B THR A 1 63 ? 28.153 -31.747 4.915 0.50 11.28 62 THR A O 1
ATOM 497 N N . THR A 1 64 ? 29.514 -29.986 4.517 1.00 11.41 63 THR A N 1
ATOM 498 C CA . THR A 1 64 ? 30.394 -30.247 5.663 1.00 12.38 63 THR A CA 1
ATOM 499 C C . THR A 1 64 ? 29.647 -30.107 6.990 1.00 12.05 63 THR A C 1
ATOM 500 O O . THR A 1 64 ? 29.805 -30.933 7.889 1.00 12.43 63 THR A O 1
ATOM 504 N N . MET A 1 65 ? 28.820 -29.072 7.102 1.00 11.56 64 MET A N 1
ATOM 505 C CA . MET A 1 65 ? 28.045 -28.857 8.325 1.00 11.07 64 MET A CA 1
ATOM 506 C C . MET A 1 65 ? 26.987 -29.930 8.543 1.00 11.21 64 MET A C 1
ATOM 507 O O . MET A 1 65 ? 26.747 -30.337 9.682 1.00 10.43 64 MET A O 1
ATOM 512 N N . ARG A 1 66 ? 26.361 -30.391 7.456 1.00 11.35 65 ARG A N 1
ATOM 513 C CA . ARG A 1 66 ? 25.391 -31.485 7.533 1.00 12.48 65 ARG A CA 1
ATOM 514 C C . ARG A 1 66 ? 26.056 -32.758 8.049 1.00 12.68 65 ARG A C 1
ATOM 515 O O . ARG A 1 66 ? 25.507 -33.442 8.911 1.00 12.24 65 ARG A O 1
ATOM 523 N N . GLU A 1 67 ? 27.244 -33.052 7.527 1.00 13.38 66 GLU A N 1
ATOM 524 C CA . GLU A 1 67 ? 28.010 -34.212 7.980 1.00 14.34 66 GLU A CA 1
ATOM 525 C C . GLU A 1 67 ? 28.406 -34.102 9.450 1.00 14.06 66 GLU A C 1
ATOM 526 O O . GLU A 1 67 ? 28.272 -35.070 10.208 1.00 14.13 66 GLU A O 1
ATOM 532 N N . LYS A 1 68 ? 28.883 -32.923 9.844 1.00 13.70 67 LYS A N 1
ATOM 533 C CA . LYS A 1 68 ? 29.221 -32.638 11.241 1.00 13.78 67 LYS A CA 1
ATOM 534 C C . LYS A 1 68 ? 28.011 -32.810 12.158 1.00 13.46 67 LYS A C 1
ATOM 535 O O . LYS A 1 68 ? 28.112 -33.406 13.233 1.00 13.32 67 LYS A O 1
ATOM 541 N N . TRP A 1 69 ? 26.862 -32.301 11.722 1.00 13.08 68 TRP A N 1
ATOM 542 C CA . TRP A 1 69 ? 25.632 -32.389 12.498 1.00 13.11 68 TRP A CA 1
ATOM 543 C C . TRP A 1 69 ? 25.222 -33.846 12.727 1.00 14.01 68 TRP A C 1
ATOM 544 O O . TRP A 1 69 ? 24.707 -34.199 13.789 1.00 14.18 68 TRP A O 1
ATOM 555 N N . LEU A 1 70 ? 25.459 -34.683 11.722 1.00 15.29 69 LEU A N 1
ATOM 556 C CA . LEU A 1 70 ? 25.112 -36.102 11.799 1.00 16.76 69 LEU A CA 1
ATOM 557 C C . LEU A 1 70 ? 26.090 -36.954 12.609 1.00 17.52 69 LEU A C 1
ATOM 558 O O . LEU A 1 70 ? 25.666 -37.787 13.420 1.00 18.19 69 LEU A O 1
ATOM 563 N N A SER A 1 71 ? 27.386 -36.722 12.399 0.50 17.86 70 SER A N 1
ATOM 564 N N B SER A 1 71 ? 27.385 -36.758 12.383 0.50 17.92 70 SER A N 1
ATOM 565 C CA A SER A 1 71 ? 28.440 -37.628 12.874 0.50 18.20 70 SER A CA 1
ATOM 566 C CA B SER A 1 71 ? 28.397 -37.647 12.951 0.50 18.26 70 SER A CA 1
ATOM 567 C C A SER A 1 71 ? 29.278 -37.115 14.052 0.50 18.46 70 SER A C 1
ATOM 568 C C B SER A 1 71 ? 29.021 -37.125 14.243 0.50 18.55 70 SER A C 1
ATOM 569 O O A SER A 1 71 ? 29.971 -37.899 14.709 0.50 18.45 70 SER A O 1
ATOM 570 O O B SER A 1 71 ? 29.304 -37.901 15.160 0.50 18.63 70 SER A O 1
ATOM 575 N N . GLU A 1 72 ? 29.223 -35.812 14.314 1.00 18.53 71 GLU A N 1
ATOM 576 C CA . GLU A 1 72 ? 30.011 -35.207 15.393 1.00 18.93 71 GLU A CA 1
ATOM 577 C C . GLU A 1 72 ? 29.183 -34.546 16.499 1.00 18.25 71 GLU A C 1
ATOM 578 O O . GLU A 1 72 ? 29.540 -34.626 17.676 1.00 18.79 71 GLU A O 1
ATOM 584 N N . PHE A 1 73 ? 28.079 -33.907 16.123 1.00 17.19 72 PHE A N 1
ATOM 585 C CA . PHE A 1 73 ? 27.309 -33.094 17.064 1.00 16.12 72 PHE A CA 1
ATOM 586 C C . PHE A 1 73 ? 26.598 -33.889 18.158 1.00 15.89 72 PHE A C 1
ATOM 587 O O . PHE A 1 73 ? 25.926 -34.883 17.884 1.00 15.88 72 PHE A O 1
ATOM 595 N N . ASP A 1 74 ? 26.744 -33.422 19.396 1.00 15.42 73 ASP A N 1
ATOM 596 C CA . ASP A 1 74 ? 26.029 -33.990 20.533 1.00 15.57 73 ASP A CA 1
ATOM 597 C C . ASP A 1 74 ? 25.357 -32.860 21.314 1.00 14.56 73 ASP A C 1
ATOM 598 O O . ASP A 1 74 ? 26.020 -31.958 21.830 1.00 14.64 73 ASP A O 1
ATOM 603 N N . TRP A 1 75 ? 24.032 -32.922 21.388 1.00 14.03 74 TRP A N 1
ATOM 604 C CA . TRP A 1 75 ? 23.241 -31.928 22.104 1.00 13.39 74 TRP A CA 1
ATOM 605 C C . TRP A 1 75 ? 23.520 -31.900 23.612 1.00 13.36 74 TRP A C 1
ATOM 606 O O . TRP A 1 75 ? 23.498 -30.834 24.230 1.00 13.16 74 TRP A O 1
ATOM 617 N N . ARG A 1 76 ? 23.778 -33.069 24.197 1.00 13.68 75 ARG A N 1
ATOM 618 C CA . ARG A 1 76 ? 23.829 -33.191 25.662 1.00 13.70 75 ARG A CA 1
ATOM 619 C C . ARG A 1 76 ? 24.863 -32.313 26.391 1.00 13.33 75 ARG A C 1
ATOM 620 O O . ARG A 1 76 ? 24.511 -31.680 27.388 1.00 13.58 75 ARG A O 1
ATOM 628 N N . PRO A 1 77 ? 26.130 -32.269 25.917 1.00 13.23 76 PRO A N 1
ATOM 629 C CA . PRO A 1 77 ? 27.081 -31.336 26.541 1.00 13.20 76 PRO A CA 1
ATOM 630 C C . PRO A 1 77 ? 26.650 -29.866 26.478 1.00 12.84 76 PRO A C 1
ATOM 631 O O . PRO A 1 77 ? 26.852 -29.120 27.441 1.00 13.05 76 PRO A O 1
ATOM 635 N N . PHE A 1 78 ? 26.062 -29.455 25.356 1.00 12.54 77 PHE A N 1
ATOM 636 C CA . PHE A 1 78 ? 25.528 -28.103 25.234 1.00 11.97 77 PHE A CA 1
ATOM 637 C C . PHE A 1 78 ? 24.372 -27.878 26.205 1.00 11.93 77 PHE A C 1
ATOM 638 O O . PHE A 1 78 ? 24.314 -26.849 26.879 1.00 11.52 77 PHE A O 1
ATOM 646 N N . GLU A 1 79 ? 23.465 -28.850 26.276 1.00 12.14 78 GLU A N 1
ATOM 647 C CA . GLU A 1 79 ? 22.350 -28.805 27.216 1.00 12.50 78 GLU A CA 1
ATOM 648 C C . GLU A 1 79 ? 22.852 -28.680 28.656 1.00 12.72 78 GLU A C 1
ATOM 649 O O . GLU A 1 79 ? 22.304 -27.907 29.442 1.00 12.84 78 GLU A O 1
ATOM 655 N N . ALA A 1 80 ? 23.906 -29.424 28.988 1.00 13.26 79 ALA A N 1
ATOM 656 C CA . ALA A 1 80 ? 24.513 -29.332 30.316 1.00 13.69 79 ALA A CA 1
ATOM 657 C C . ALA A 1 80 ? 25.055 -27.931 30.592 1.00 13.98 79 ALA A C 1
ATOM 658 O O . ALA A 1 80 ? 24.926 -27.417 31.709 1.00 14.08 79 ALA A O 1
ATOM 660 N N . ARG A 1 81 ? 25.644 -27.312 29.570 1.00 14.07 80 ARG A N 1
ATOM 661 C CA . ARG A 1 81 ? 26.112 -25.931 29.678 1.00 14.52 80 ARG A CA 1
ATOM 662 C C . ARG A 1 81 ? 24.943 -24.966 29.900 1.00 14.44 80 ARG A C 1
ATOM 663 O O . ARG A 1 81 ? 25.033 -24.058 30.725 1.00 14.74 80 ARG A O 1
ATOM 671 N N . LEU A 1 82 ? 23.848 -25.169 29.172 1.00 14.32 81 LEU A N 1
ATOM 672 C CA . LEU A 1 82 ? 22.635 -24.375 29.389 1.00 14.29 81 LEU A CA 1
ATOM 673 C C . LEU A 1 82 ? 22.200 -24.438 30.853 1.00 14.25 81 LEU A C 1
ATOM 674 O O . LEU A 1 82 ? 21.899 -23.414 31.473 1.00 14.61 81 LEU A O 1
ATOM 679 N N . ASN A 1 83 ? 22.209 -25.652 31.399 1.00 14.02 82 ASN A N 1
ATOM 680 C CA . ASN A 1 83 ? 21.745 -25.909 32.758 1.00 14.16 82 ASN A CA 1
ATOM 681 C C . ASN A 1 83 ? 22.760 -25.564 33.851 1.00 14.39 82 ASN A C 1
ATOM 682 O O . ASN A 1 83 ? 22.479 -25.747 35.039 1.00 14.79 82 ASN A O 1
ATOM 687 N N . SER A 1 84 ? 23.918 -25.043 33.446 1.00 14.82 83 SER A N 1
ATOM 688 C CA . SER A 1 84 ? 24.964 -24.643 34.391 1.00 15.32 83 SER A CA 1
ATOM 689 C C . SER A 1 84 ? 24.690 -23.301 35.071 1.00 15.15 83 SER A C 1
ATOM 690 O O . SER A 1 84 ? 25.349 -22.962 36.054 1.00 16.15 83 SER A O 1
ATOM 693 N N . PHE A 1 85 ? 23.730 -22.541 34.544 1.00 14.40 84 PHE A N 1
ATOM 694 C CA . PHE A 1 85 ? 23.333 -21.262 35.128 1.00 13.84 84 PHE A CA 1
ATOM 695 C C . PHE A 1 85 ? 21.887 -21.333 35.602 1.00 13.11 84 PHE A C 1
ATOM 696 O O . PHE A 1 85 ? 21.111 -22.135 35.077 1.00 13.08 84 PHE A O 1
ATOM 704 N N . PRO A 1 86 ? 21.521 -20.507 36.604 1.00 12.34 85 PRO A N 1
ATOM 705 C CA . PRO A 1 86 ? 20.123 -20.488 37.044 1.00 12.06 85 PRO A CA 1
ATOM 706 C C . PRO A 1 86 ? 19.189 -20.094 35.903 1.00 11.78 85 PRO A C 1
ATOM 707 O O . PRO A 1 86 ? 19.435 -19.097 35.222 1.00 11.98 85 PRO A O 1
ATOM 711 N N . GLN A 1 87 ? 18.155 -20.904 35.687 1.00 11.69 86 GLN A N 1
ATOM 712 C CA . GLN A 1 87 ? 17.082 -20.585 34.743 1.00 11.63 86 GLN A CA 1
ATOM 713 C C . GLN A 1 87 ? 15.741 -20.734 35.436 1.00 11.86 86 GLN A C 1
ATOM 714 O O . GLN A 1 87 ? 15.578 -21.583 36.322 1.00 12.11 86 GLN A O 1
ATOM 720 N N . PHE A 1 88 ? 14.779 -19.922 35.010 1.00 12.03 87 PHE A N 1
ATOM 721 C CA . PHE A 1 88 ? 13.431 -19.945 35.565 1.00 12.35 87 PHE A CA 1
ATOM 722 C C . PHE A 1 88 ? 12.408 -19.678 34.478 1.00 12.58 87 PHE A C 1
ATOM 723 O O . PHE A 1 88 ? 12.751 -19.210 33.389 1.00 12.00 87 PHE A O 1
ATOM 731 N N . THR A 1 89 ? 11.148 -19.981 34.770 1.00 12.78 88 THR A N 1
ATOM 732 C CA . THR A 1 89 ? 10.045 -19.462 33.970 1.00 13.15 88 THR A CA 1
ATOM 733 C C . THR A 1 89 ? 9.053 -18.761 34.876 1.00 13.32 88 THR A C 1
ATOM 734 O O . THR A 1 89 ? 8.908 -19.107 36.051 1.00 13.07 88 THR A O 1
ATOM 738 N N . THR A 1 90 ? 8.383 -17.763 34.321 1.00 13.51 89 THR A N 1
ATOM 739 C CA . THR A 1 90 ? 7.252 -17.144 34.989 1.00 14.25 89 THR A CA 1
ATOM 740 C C . THR A 1 90 ? 6.205 -16.842 33.933 1.00 14.74 89 THR A C 1
ATOM 741 O O . THR A 1 90 ? 6.528 -16.736 32.748 1.00 14.72 89 THR A O 1
ATOM 745 N N . GLU A 1 91 ? 4.954 -16.719 34.356 1.00 14.94 90 GLU A N 1
ATOM 746 C CA . GLU A 1 91 ? 3.884 -16.414 33.422 1.00 15.55 90 GLU A CA 1
ATOM 747 C C . GLU A 1 91 ? 3.536 -14.938 33.430 1.00 15.44 90 GLU A C 1
ATOM 748 O O . GLU A 1 91 ? 3.256 -14.351 34.476 1.00 15.49 90 GLU A O 1
ATOM 754 N N . ILE A 1 92 ? 3.573 -14.340 32.245 1.00 15.17 91 ILE A N 1
ATOM 755 C CA . ILE A 1 92 ? 3.245 -12.937 32.065 1.00 15.29 91 ILE A CA 1
ATOM 756 C C . ILE A 1 92 ? 2.253 -12.847 30.914 1.00 15.65 91 ILE A C 1
ATOM 757 O O . ILE A 1 92 ? 2.545 -13.291 29.801 1.00 15.58 91 ILE A O 1
ATOM 762 N N . GLU A 1 93 ? 1.072 -12.299 31.200 1.00 16.18 92 GLU A N 1
ATOM 763 C CA . GLU A 1 93 ? -0.011 -12.168 30.212 1.00 16.95 92 GLU A CA 1
ATOM 764 C C . GLU A 1 93 ? -0.342 -13.488 29.503 1.00 16.64 92 GLU A C 1
ATOM 765 O O . GLU A 1 93 ? -0.650 -13.504 28.311 1.00 17.06 92 GLU A O 1
ATOM 771 N N . GLY A 1 94 ? -0.262 -14.593 30.242 1.00 16.15 93 GLY A N 1
ATOM 772 C CA . GLY A 1 94 ? -0.562 -15.909 29.692 1.00 16.15 93 GLY A CA 1
ATOM 773 C C . GLY A 1 94 ? 0.578 -16.526 28.899 1.00 15.86 93 GLY A C 1
ATOM 774 O O . GLY A 1 94 ? 0.445 -17.638 28.383 1.00 16.56 93 GLY A O 1
ATOM 775 N N . LEU A 1 95 ? 1.694 -15.808 28.791 1.00 14.92 94 LEU A N 1
ATOM 776 C CA . LEU A 1 95 ? 2.877 -16.332 28.110 1.00 14.48 94 LEU A CA 1
ATOM 777 C C . LEU A 1 95 ? 3.863 -16.877 29.125 1.00 13.73 94 LEU A C 1
ATOM 778 O O . LEU A 1 95 ? 4.068 -16.275 30.179 1.00 13.90 94 LEU A O 1
ATOM 783 N N . THR A 1 96 ? 4.461 -18.019 28.810 1.00 12.96 95 THR A N 1
ATOM 784 C CA . THR A 1 96 ? 5.559 -18.549 29.608 1.00 12.64 95 THR A CA 1
ATOM 785 C C . THR A 1 96 ? 6.818 -17.783 29.221 1.00 12.24 95 THR A C 1
ATOM 786 O O . THR A 1 96 ? 7.263 -17.855 28.075 1.00 12.35 95 THR A O 1
ATOM 790 N N . ILE A 1 97 ? 7.368 -17.028 30.166 1.00 11.42 96 ILE A N 1
ATOM 791 C CA . ILE A 1 97 ? 8.595 -16.280 29.915 1.00 10.85 96 ILE A CA 1
ATOM 792 C C . ILE A 1 97 ? 9.758 -16.941 30.631 1.00 10.59 96 ILE A C 1
ATOM 793 O O . ILE A 1 97 ? 9.818 -16.962 31.861 1.00 10.76 96 ILE A O 1
ATOM 798 N N . HIS A 1 98 ? 10.662 -17.499 29.834 1.00 10.10 97 HIS A N 1
ATOM 799 C CA . HIS A 1 98 ? 11.895 -18.097 30.309 1.00 9.61 97 HIS A CA 1
ATOM 800 C C . HIS A 1 98 ? 12.950 -17.011 30.536 1.00 9.51 97 HIS A C 1
ATOM 801 O O . HIS A 1 98 ? 12.992 -16.007 29.816 1.00 9.57 97 HIS A O 1
ATOM 808 N N . PHE A 1 99 ? 13.791 -17.203 31.548 1.00 9.70 98 PHE A N 1
ATOM 809 C CA . PHE A 1 99 ? 14.944 -16.327 31.739 1.00 9.85 98 PHE A CA 1
ATOM 810 C C . PHE A 1 99 ? 16.069 -17.036 32.462 1.00 9.71 98 PHE A C 1
ATOM 811 O O . PHE A 1 99 ? 15.830 -17.913 33.290 1.00 9.93 98 PHE A O 1
ATOM 819 N N . ALA A 1 100 ? 17.300 -16.672 32.107 1.00 9.64 99 ALA A N 1
ATOM 820 C CA . ALA A 1 100 ? 18.475 -17.051 32.874 1.00 9.94 99 ALA A CA 1
ATOM 821 C C . ALA A 1 100 ? 18.824 -15.857 33.751 1.00 9.83 99 ALA A C 1
ATOM 822 O O . ALA A 1 100 ? 18.478 -14.716 33.434 1.00 10.00 99 ALA A O 1
ATOM 824 N N . ALA A 1 101 ? 19.503 -16.110 34.868 1.00 10.42 100 ALA A N 1
ATOM 825 C CA . ALA A 1 101 ? 19.835 -15.021 35.778 1.00 10.77 100 ALA A CA 1
ATOM 826 C C . ALA A 1 101 ? 21.009 -15.331 36.682 1.00 10.77 100 ALA A C 1
ATOM 827 O O . ALA A 1 101 ? 21.240 -16.481 37.039 1.00 11.42 100 ALA A O 1
ATOM 829 N N . LEU A 1 102 ? 21.741 -14.279 37.039 1.00 11.59 101 LEU A N 1
ATOM 830 C CA . LEU A 1 102 ? 22.598 -14.308 38.215 1.00 12.05 101 LEU A CA 1
ATOM 831 C C . LEU A 1 102 ? 22.051 -13.255 39.160 1.00 12.58 101 LEU A C 1
ATOM 832 O O . LEU A 1 102 ? 22.098 -12.062 38.862 1.00 12.40 101 LEU A O 1
ATOM 837 N N . PHE A 1 103 ? 21.500 -13.710 40.283 1.00 13.48 102 PHE A N 1
ATOM 838 C CA . PHE A 1 103 ? 20.992 -12.803 41.301 1.00 14.36 102 PHE A CA 1
ATOM 839 C C . PHE A 1 103 ? 22.015 -12.581 42.402 1.00 14.93 102 PHE A C 1
ATOM 840 O O . PHE A 1 103 ? 22.599 -13.530 42.924 1.00 15.23 102 PHE A O 1
ATOM 848 N N . SER A 1 104 ? 22.226 -11.317 42.738 1.00 16.00 103 SER A N 1
ATOM 849 C CA . SER A 1 104 ? 23.078 -10.961 43.860 1.00 17.22 103 SER A CA 1
ATOM 850 C C . SER A 1 104 ? 22.331 -11.158 45.175 1.00 18.39 103 SER A C 1
ATOM 851 O O . SER A 1 104 ? 21.097 -11.122 45.210 1.00 18.35 103 SER A O 1
ATOM 854 N N . GLU A 1 105 ? 23.085 -11.384 46.247 1.00 19.43 104 GLU A N 1
ATOM 855 C CA . GLU A 1 105 ? 22.521 -11.413 47.596 1.00 20.88 104 GLU A CA 1
ATOM 856 C C . GLU A 1 105 ? 22.594 -10.022 48.233 1.00 21.40 104 GLU A C 1
ATOM 857 O O . GLU A 1 105 ? 22.104 -9.816 49.346 1.00 21.51 104 GLU A O 1
ATOM 863 N N . ARG A 1 106 ? 23.202 -9.074 47.518 1.00 22.22 105 ARG A N 1
ATOM 864 C CA . ARG A 1 106 ? 23.304 -7.690 47.974 1.00 23.07 105 ARG A CA 1
ATOM 865 C C . ARG A 1 106 ? 21.994 -6.937 47.776 1.00 23.49 105 ARG A C 1
ATOM 866 O O . ARG A 1 106 ? 21.356 -7.045 46.725 1.00 23.48 105 ARG A O 1
ATOM 874 N N . GLU A 1 107 ? 21.605 -6.162 48.786 1.00 24.07 106 GLU A N 1
ATOM 875 C CA . GLU A 1 107 ? 20.393 -5.351 48.713 1.00 24.51 106 GLU A CA 1
ATOM 876 C C . GLU A 1 107 ? 20.580 -4.105 47.836 1.00 24.17 106 GLU A C 1
ATOM 877 O O . GLU A 1 107 ? 19.606 -3.546 47.326 1.00 24.63 106 GLU A O 1
ATOM 883 N N . ASP A 1 108 ? 21.830 -3.684 47.652 1.00 23.80 107 ASP A N 1
ATOM 884 C CA . ASP A 1 108 ? 22.141 -2.507 46.833 1.00 23.17 107 ASP A CA 1
ATOM 885 C C . ASP A 1 108 ? 22.468 -2.844 45.369 1.00 22.32 107 ASP A C 1
ATOM 886 O O . ASP A 1 108 ? 22.869 -1.963 44.600 1.00 22.10 107 ASP A O 1
ATOM 891 N N . ALA A 1 109 ? 22.280 -4.110 44.995 1.00 21.14 108 ALA A N 1
ATOM 892 C CA . ALA A 1 109 ? 22.630 -4.595 43.653 1.00 19.99 108 ALA A CA 1
ATOM 893 C C . ALA A 1 109 ? 21.809 -3.918 42.561 1.00 19.13 108 ALA A C 1
ATOM 894 O O . ALA A 1 109 ? 20.593 -3.773 42.692 1.00 19.08 108 ALA A O 1
ATOM 896 N N . VAL A 1 110 ? 22.484 -3.506 41.490 1.00 17.94 109 VAL A N 1
ATOM 897 C CA . VAL A 1 110 ? 21.828 -2.838 40.366 1.00 16.95 109 VAL A CA 1
ATOM 898 C C . VAL A 1 110 ? 21.146 -3.870 39.462 1.00 16.03 109 VAL A C 1
ATOM 899 O O . VAL A 1 110 ? 21.808 -4.764 38.934 1.00 16.08 109 VAL A O 1
ATOM 903 N N . PRO A 1 111 ? 19.816 -3.758 39.284 1.00 14.89 110 PRO A N 1
ATOM 904 C CA . PRO A 1 111 ? 19.125 -4.679 38.378 1.00 14.31 110 PRO A CA 1
ATOM 905 C C . PRO A 1 111 ? 19.365 -4.341 36.908 1.00 13.51 110 PRO A C 1
ATOM 906 O O . PRO A 1 111 ? 19.146 -3.206 36.486 1.00 13.45 110 PRO A O 1
ATOM 910 N N . ILE A 1 112 ? 19.825 -5.329 36.143 1.00 12.77 111 ILE A N 1
ATOM 911 C CA . ILE A 1 112 ? 20.038 -5.156 34.707 1.00 12.22 111 ILE A CA 1
ATOM 912 C C . ILE A 1 112 ? 19.365 -6.304 33.963 1.00 11.52 111 ILE A C 1
ATOM 913 O O . ILE A 1 112 ? 19.523 -7.464 34.338 1.00 11.99 111 ILE A O 1
ATOM 918 N N . ALA A 1 113 ? 18.607 -5.967 32.920 1.00 11.00 112 ALA A N 1
ATOM 919 C CA . ALA A 1 113 ? 18.130 -6.976 31.971 1.00 10.23 112 ALA A CA 1
ATOM 920 C C . ALA A 1 113 ? 18.892 -6.807 30.669 1.00 9.92 112 ALA A C 1
ATOM 921 O O . ALA A 1 113 ? 19.038 -5.695 30.169 1.00 9.82 112 ALA A O 1
ATOM 923 N N . LEU A 1 114 ? 19.376 -7.924 30.137 1.00 9.47 113 LEU A N 1
ATOM 924 C CA . LEU A 1 114 ? 20.161 -7.921 28.907 1.00 9.27 113 LEU A CA 1
ATOM 925 C C . LEU A 1 114 ? 19.345 -8.616 27.827 1.00 8.97 113 LEU A C 1
ATOM 926 O O . LEU A 1 114 ? 18.897 -9.747 28.016 1.00 8.56 113 LEU A O 1
ATOM 931 N N . LEU A 1 115 ? 19.159 -7.920 26.709 1.00 8.49 114 LEU A N 1
ATOM 932 C CA . LEU A 1 115 ? 18.174 -8.310 25.703 1.00 8.36 114 LEU A CA 1
ATOM 933 C C . LEU A 1 115 ? 18.782 -8.731 24.376 1.00 7.96 114 LEU A C 1
ATOM 934 O O . LEU A 1 115 ? 19.467 -7.943 23.715 1.00 7.89 114 LEU A O 1
ATOM 939 N N . HIS A 1 116 ? 18.498 -9.975 23.997 1.00 7.57 115 HIS A N 1
ATOM 940 C CA . HIS A 1 116 ? 18.949 -10.538 22.732 1.00 7.78 115 HIS A CA 1
ATOM 941 C C . HIS A 1 116 ? 18.062 -10.091 21.563 1.00 7.70 115 HIS A C 1
ATOM 942 O O . HIS A 1 116 ? 17.062 -9.392 21.745 1.00 7.81 115 HIS A O 1
ATOM 949 N N . GLY A 1 117 ? 18.438 -10.511 20.359 1.00 7.47 116 GLY A N 1
ATOM 950 C CA . GLY A 1 117 ? 17.617 -10.312 19.170 1.00 7.19 116 GLY A CA 1
ATOM 951 C C . GLY A 1 117 ? 17.582 -11.584 18.341 1.00 6.75 116 GLY A C 1
ATOM 952 O O . GLY A 1 117 ? 17.664 -12.699 18.880 1.00 6.90 116 GLY A O 1
ATOM 953 N N . TRP A 1 118 ? 17.458 -11.416 17.026 1.00 6.70 117 TRP A N 1
ATOM 954 C CA . TRP A 1 118 ? 17.375 -12.540 16.096 1.00 6.51 117 TRP A CA 1
ATOM 955 C C . TRP A 1 118 ? 18.651 -12.565 15.259 1.00 6.60 117 TRP A C 1
ATOM 956 O O . TRP A 1 118 ? 19.080 -11.516 14.788 1.00 6.39 117 TRP A O 1
ATOM 967 N N . PRO A 1 119 ? 19.236 -13.759 15.011 1.00 6.45 118 PRO A N 1
ATOM 968 C CA . PRO A 1 119 ? 18.826 -15.109 15.387 1.00 6.76 118 PRO A CA 1
ATOM 969 C C . PRO A 1 119 ? 19.474 -15.570 16.683 1.00 7.08 118 PRO A C 1
ATOM 970 O O . PRO A 1 119 ? 19.889 -16.729 16.800 1.00 7.89 118 PRO A O 1
ATOM 974 N N . GLY A 1 120 ? 19.546 -14.666 17.651 1.00 7.25 119 GLY A N 1
ATOM 975 C CA . GLY A 1 120 ? 20.134 -14.976 18.941 1.00 7.37 119 GLY A CA 1
ATOM 976 C C . GLY A 1 120 ? 19.160 -15.510 19.971 1.00 7.47 119 GLY A C 1
ATOM 977 O O . GLY A 1 120 ? 18.050 -15.954 19.651 1.00 6.96 119 GLY A O 1
ATOM 978 N N . SER A 1 121 ? 19.592 -15.468 21.227 1.00 7.19 120 SER A N 1
ATOM 979 C CA . SER A 1 121 ? 18.816 -15.999 22.340 1.00 7.87 120 SER A CA 1
ATOM 980 C C . SER A 1 121 ? 19.525 -15.657 23.641 1.00 7.85 120 SER A C 1
ATOM 981 O O . SER A 1 121 ? 20.611 -15.075 23.639 1.00 8.16 120 SER A O 1
ATOM 984 N N . PHE A 1 122 ? 18.927 -16.076 24.749 1.00 8.17 121 PHE A N 1
ATOM 985 C CA . PHE A 1 122 ? 19.513 -15.875 26.072 1.00 7.93 121 PHE A CA 1
ATOM 986 C C . PHE A 1 122 ? 20.941 -16.426 26.193 1.00 8.18 121 PHE A C 1
ATOM 987 O O . PHE A 1 122 ? 21.760 -15.891 26.955 1.00 8.18 121 PHE A O 1
ATOM 995 N N A VAL A 1 123 ? 21.225 -17.465 25.411 0.50 8.16 122 VAL A N 1
ATOM 996 N N B VAL A 1 123 ? 21.246 -17.490 25.455 0.50 8.58 122 VAL A N 1
ATOM 997 C CA A VAL A 1 123 ? 22.510 -18.161 25.437 0.50 8.12 122 VAL A CA 1
ATOM 998 C CA B VAL A 1 123 ? 22.544 -18.150 25.605 0.50 8.89 122 VAL A CA 1
ATOM 999 C C A VAL A 1 123 ? 23.657 -17.229 25.050 0.50 8.46 122 VAL A C 1
ATOM 1000 C C B VAL A 1 123 ? 23.692 -17.304 25.036 0.50 9.11 122 VAL A C 1
ATOM 1001 O O A VAL A 1 123 ? 24.777 -17.374 25.537 0.50 8.76 122 VAL A O 1
ATOM 1002 O O B VAL A 1 123 ? 24.860 -17.544 25.340 0.50 9.43 122 VAL A O 1
ATOM 1009 N N A GLU A 1 124 ? 23.372 -16.262 24.185 0.50 8.60 123 GLU A N 1
ATOM 1010 N N B GLU A 1 124 ? 23.358 -16.304 24.226 0.50 9.13 123 GLU A N 1
ATOM 1011 C CA A GLU A 1 124 ? 24.392 -15.309 23.761 0.50 8.92 123 GLU A CA 1
ATOM 1012 C CA B GLU A 1 124 ? 24.362 -15.345 23.781 0.50 9.26 123 GLU A CA 1
ATOM 1013 C C A GLU A 1 124 ? 25.068 -14.590 24.921 0.50 8.82 123 GLU A C 1
ATOM 1014 C C B GLU A 1 124 ? 25.106 -14.744 24.967 0.50 9.09 123 GLU A C 1
ATOM 1015 O O A GLU A 1 124 ? 26.194 -14.107 24.780 0.50 8.35 123 GLU A O 1
ATOM 1016 O O B GLU A 1 124 ? 26.308 -14.498 24.891 0.50 8.87 123 GLU A O 1
ATOM 1027 N N . PHE A 1 125 ? 24.377 -14.499 26.054 1.00 8.92 124 PHE A N 1
ATOM 1028 C CA . PHE A 1 125 ? 24.919 -13.808 27.216 1.00 8.89 124 PHE A CA 1
ATOM 1029 C C . PHE A 1 125 ? 25.642 -14.715 28.201 1.00 8.95 124 PHE A C 1
ATOM 1030 O O . PHE A 1 125 ? 26.158 -14.237 29.210 1.00 8.94 124 PHE A O 1
ATOM 1038 N N . TYR A 1 126 ? 25.690 -16.013 27.905 1.00 9.20 125 TYR A N 1
ATOM 1039 C CA . TYR A 1 126 ? 26.358 -16.968 28.794 1.00 9.20 125 TYR A CA 1
ATOM 1040 C C . TYR A 1 126 ? 27.851 -16.674 29.018 1.00 9.50 125 TYR A C 1
ATOM 1041 O O . TYR A 1 126 ? 28.300 -16.717 30.159 1.00 9.28 125 TYR A O 1
ATOM 1050 N N . PRO A 1 127 ? 28.624 -16.374 27.948 1.00 9.23 126 PRO A N 1
ATOM 1051 C CA . PRO A 1 127 ? 30.009 -15.961 28.211 1.00 9.38 126 PRO A CA 1
ATOM 1052 C C . PRO A 1 127 ? 30.140 -14.805 29.208 1.00 9.48 126 PRO A C 1
ATOM 1053 O O . PRO A 1 127 ? 31.018 -14.849 30.075 1.00 10.04 126 PRO A O 1
ATOM 1057 N N . ILE A 1 128 ? 29.267 -13.803 29.108 1.00 9.25 127 ILE A N 1
ATOM 1058 C CA . ILE A 1 128 ? 29.281 -12.682 30.055 1.00 9.42 127 ILE A CA 1
ATOM 1059 C C . ILE A 1 128 ? 28.866 -13.116 31.468 1.00 9.60 127 ILE A C 1
ATOM 1060 O O . ILE A 1 128 ? 29.500 -12.729 32.453 1.00 9.95 127 ILE A O 1
ATOM 1065 N N . LEU A 1 129 ? 27.816 -13.926 31.569 1.00 9.67 128 LEU A N 1
ATOM 1066 C CA . LEU A 1 129 ? 27.418 -14.476 32.867 1.00 9.88 128 LEU A CA 1
ATOM 1067 C C . LEU A 1 129 ? 28.558 -15.257 33.520 1.00 10.32 128 LEU A C 1
ATOM 1068 O O . LEU A 1 129 ? 28.780 -15.148 34.732 1.00 10.38 128 LEU A O 1
ATOM 1073 N N . GLN A 1 130 ? 29.289 -16.026 32.714 1.00 10.57 129 GLN A N 1
ATOM 1074 C CA . GLN A 1 130 ? 30.421 -16.807 33.212 1.00 11.45 129 GLN A CA 1
ATOM 1075 C C . GLN A 1 130 ? 31.508 -15.904 33.789 1.00 11.33 129 GLN A C 1
ATOM 1076 O O . GLN A 1 130 ? 32.035 -16.177 34.870 1.00 11.51 129 GLN A O 1
ATOM 1082 N N . LEU A 1 131 ? 31.821 -14.821 33.082 1.00 11.35 130 LEU A N 1
ATOM 1083 C CA . LEU A 1 131 ? 32.809 -13.863 33.564 1.00 11.44 130 LEU A CA 1
ATOM 1084 C C . LEU A 1 131 ? 32.394 -13.297 34.921 1.00 11.53 130 LEU A C 1
ATOM 1085 O O . LEU A 1 131 ? 33.208 -13.230 35.843 1.00 11.62 130 LEU A O 1
ATOM 1090 N N . PHE A 1 132 ? 31.124 -12.921 35.050 1.00 11.79 131 PHE A N 1
ATOM 1091 C CA . PHE A 1 132 ? 30.616 -12.410 36.322 1.00 12.03 131 PHE A CA 1
ATOM 1092 C C . PHE A 1 132 ? 30.709 -13.431 37.453 1.00 12.73 131 PHE A C 1
ATOM 1093 O O . PHE A 1 132 ? 31.145 -13.092 38.558 1.00 12.68 131 PHE A O 1
ATOM 1101 N N . ARG A 1 133 ? 30.313 -14.674 37.176 1.00 13.02 132 ARG A N 1
ATOM 1102 C CA . ARG A 1 133 ? 30.344 -15.742 38.179 1.00 13.88 132 ARG A CA 1
ATOM 1103 C C . ARG A 1 133 ? 31.774 -16.089 38.608 1.00 13.88 132 ARG A C 1
ATOM 1104 O O . ARG A 1 133 ? 32.005 -16.488 39.751 1.00 14.30 132 ARG A O 1
ATOM 1112 N N . GLU A 1 134 ? 32.720 -15.945 37.683 1.00 13.69 133 GLU A N 1
ATOM 1113 C CA . GLU A 1 134 ? 34.134 -16.192 37.965 1.00 13.79 133 GLU A CA 1
ATOM 1114 C C . GLU A 1 134 ? 34.747 -15.106 38.846 1.00 13.42 133 GLU A C 1
ATOM 1115 O O . GLU A 1 134 ? 35.721 -15.356 39.562 1.00 13.18 133 GLU A O 1
ATOM 1121 N N . GLU A 1 135 ? 34.164 -13.911 38.791 1.00 13.13 134 GLU A N 1
ATOM 1122 C CA . GLU A 1 135 ? 34.770 -12.703 39.348 1.00 12.89 134 GLU A CA 1
ATOM 1123 C C . GLU A 1 135 ? 34.091 -12.194 40.615 1.00 12.71 134 GLU A C 1
ATOM 1124 O O . GLU A 1 135 ? 34.579 -11.260 41.251 1.00 12.10 134 GLU A O 1
ATOM 1130 N N . TYR A 1 136 ? 32.964 -12.811 40.961 1.00 13.10 135 TYR A N 1
ATOM 1131 C CA . TYR A 1 136 ? 32.170 -12.419 42.121 1.00 13.73 135 TYR A CA 1
ATOM 1132 C C . TYR A 1 136 ? 31.543 -13.639 42.784 1.00 14.07 135 TYR A C 1
ATOM 1133 O O . TYR A 1 136 ? 31.412 -14.695 42.168 1.00 14.14 135 TYR A O 1
ATOM 1142 N N . THR A 1 137 ? 31.150 -13.479 44.045 1.00 14.64 136 THR A N 1
ATOM 1143 C CA . THR A 1 137 ? 30.272 -14.438 44.703 1.00 15.47 136 THR A CA 1
ATOM 1144 C C . THR A 1 137 ? 28.894 -13.778 44.796 1.00 15.78 136 THR A C 1
ATOM 1145 O O . THR A 1 137 ? 28.776 -12.582 44.520 1.00 15.63 136 THR A O 1
ATOM 1149 N N . PRO A 1 138 ? 27.846 -14.547 45.168 1.00 16.26 137 PRO A N 1
ATOM 1150 C CA . PRO A 1 138 ? 26.540 -13.897 45.361 1.00 16.88 137 PRO A CA 1
ATOM 1151 C C . PRO A 1 138 ? 26.591 -12.742 46.365 1.00 17.44 137 PRO A C 1
ATOM 1152 O O . PRO A 1 138 ? 25.834 -11.777 46.241 1.00 17.67 137 PRO A O 1
ATOM 1156 N N . GLU A 1 139 ? 27.507 -12.838 47.328 1.00 18.01 138 GLU A N 1
ATOM 1157 C CA . GLU A 1 139 ? 27.699 -11.805 48.344 1.00 18.37 138 GLU A CA 1
ATOM 1158 C C . GLU A 1 139 ? 28.337 -10.525 47.787 1.00 17.90 138 GLU A C 1
ATOM 1159 O O . GLU A 1 139 ? 28.107 -9.435 48.309 1.00 18.11 138 GLU A O 1
ATOM 1165 N N . THR A 1 140 ? 29.136 -10.653 46.728 1.00 17.05 139 THR A N 1
ATOM 1166 C CA . THR A 1 140 ? 29.880 -9.509 46.193 1.00 16.33 139 THR A CA 1
ATOM 1167 C C . THR A 1 140 ? 29.398 -8.975 44.836 1.00 15.84 139 THR A C 1
ATOM 1168 O O . THR A 1 140 ? 29.761 -7.860 44.449 1.00 15.51 139 THR A O 1
ATOM 1172 N N A LEU A 1 141 ? 28.592 -9.769 44.132 0.50 15.52 140 LEU A N 1
ATOM 1173 N N B LEU A 1 141 ? 28.585 -9.767 44.135 0.50 15.69 140 LEU A N 1
ATOM 1174 C CA A LEU A 1 141 ? 28.067 -9.389 42.821 0.50 15.25 140 LEU A CA 1
ATOM 1175 C CA B LEU A 1 141 ? 28.049 -9.396 42.822 0.50 15.61 140 LEU A CA 1
ATOM 1176 C C A LEU A 1 141 ? 27.344 -8.042 42.903 0.50 15.23 140 LEU A C 1
ATOM 1177 C C B LEU A 1 141 ? 27.344 -8.039 42.909 0.50 15.40 140 LEU A C 1
ATOM 1178 O O A LEU A 1 141 ? 26.384 -7.903 43.663 0.50 15.28 140 LEU A O 1
ATOM 1179 O O B LEU A 1 141 ? 26.395 -7.888 43.681 0.50 15.46 140 LEU A O 1
ATOM 1188 N N . PRO A 1 142 ? 27.819 -7.040 42.138 1.00 15.15 141 PRO A N 1
ATOM 1189 C CA . PRO A 1 142 ? 27.253 -5.688 42.215 1.00 14.90 141 PRO A CA 1
ATOM 1190 C C . PRO A 1 142 ? 25.934 -5.508 41.469 1.00 14.72 141 PRO A C 1
ATOM 1191 O O . PRO A 1 142 ? 25.247 -4.509 41.680 1.00 14.72 141 PRO A O 1
ATOM 1195 N N . PHE A 1 143 ? 25.606 -6.453 40.590 1.00 14.20 142 PHE A N 1
ATOM 1196 C CA . PHE A 1 143 ? 24.413 -6.341 39.756 1.00 13.92 142 PHE A CA 1
ATOM 1197 C C . PHE A 1 143 ? 23.534 -7.572 39.890 1.00 13.65 142 PHE A C 1
ATOM 1198 O O . PHE A 1 143 ? 24.006 -8.650 40.250 1.00 14.13 142 PHE A O 1
ATOM 1206 N N . HIS A 1 144 ? 22.244 -7.403 39.605 1.00 13.20 143 HIS A N 1
ATOM 1207 C CA . HIS A 1 144 ? 21.392 -8.533 39.260 1.00 13.09 143 HIS A CA 1
ATOM 1208 C C . HIS A 1 144 ? 21.419 -8.602 37.743 1.00 12.64 143 HIS A C 1
ATOM 1209 O O . HIS A 1 144 ? 21.201 -7.589 37.077 1.00 12.96 143 HIS A O 1
ATOM 1216 N N . LEU A 1 145 ? 21.705 -9.782 37.204 1.00 12.09 144 LEU A N 1
ATOM 1217 C CA . LEU A 1 145 ? 21.786 -9.949 35.755 1.00 11.80 144 LEU A CA 1
ATOM 1218 C C . LEU A 1 145 ? 20.679 -10.879 35.288 1.00 11.03 144 LEU A C 1
ATOM 1219 O O . LEU A 1 145 ? 20.722 -12.084 35.536 1.00 11.44 144 LEU A O 1
ATOM 1224 N N . VAL A 1 146 ? 19.679 -10.294 34.632 1.00 10.58 145 VAL A N 1
ATOM 1225 C CA . VAL A 1 146 ? 18.522 -11.032 34.135 1.00 10.10 145 VAL A CA 1
ATOM 1226 C C . VAL A 1 146 ? 18.593 -11.091 32.611 1.00 9.57 145 VAL A C 1
ATOM 1227 O O . VAL A 1 146 ? 18.720 -10.058 31.951 1.00 9.40 145 VAL A O 1
ATOM 1231 N N . VAL A 1 147 ? 18.521 -12.307 32.077 1.00 9.17 146 VAL A N 1
ATOM 1232 C CA . VAL A 1 147 ? 18.627 -12.547 30.638 1.00 9.23 146 VAL A CA 1
ATOM 1233 C C . VAL A 1 147 ? 17.355 -13.262 30.162 1.00 9.05 146 VAL A C 1
ATOM 1234 O O . VAL A 1 147 ? 17.289 -14.498 30.161 1.00 9.86 146 VAL A O 1
ATOM 1238 N N . PRO A 1 148 ? 16.335 -12.474 29.770 1.00 9.25 147 PRO A N 1
ATOM 1239 C CA . PRO A 1 148 ? 15.087 -13.094 29.358 1.00 9.21 147 PRO A CA 1
ATOM 1240 C C . PRO A 1 148 ? 15.124 -13.650 27.944 1.00 9.06 147 PRO A C 1
ATOM 1241 O O . PRO A 1 148 ? 15.854 -13.146 27.081 1.00 9.21 147 PRO A O 1
ATOM 1245 N N . SER A 1 149 ? 14.328 -14.686 27.717 1.00 8.79 148 SER A N 1
ATOM 1246 C CA . SER A 1 149 ? 14.012 -15.097 26.364 1.00 8.44 148 SER A CA 1
ATOM 1247 C C . SER A 1 149 ? 12.804 -14.278 25.954 1.00 8.66 148 SER A C 1
ATOM 1248 O O . SER A 1 149 ? 11.743 -14.356 26.585 1.00 8.76 148 SER A O 1
ATOM 1251 N N . LEU A 1 150 ? 12.966 -13.466 24.919 1.00 8.54 149 LEU A N 1
ATOM 1252 C CA . LEU A 1 150 ? 11.870 -12.634 24.447 1.00 8.95 149 LEU A CA 1
ATOM 1253 C C . LEU A 1 150 ? 10.729 -13.524 23.965 1.00 8.96 149 LEU A C 1
ATOM 1254 O O . LEU A 1 150 ? 10.959 -14.659 23.546 1.00 8.68 149 LEU A O 1
ATOM 1259 N N . PRO A 1 151 ? 9.483 -13.025 24.054 1.00 8.75 150 PRO A N 1
ATOM 1260 C CA . PRO A 1 151 ? 8.349 -13.762 23.497 1.00 8.58 150 PRO A CA 1
ATOM 1261 C C . PRO A 1 151 ? 8.665 -14.343 22.117 1.00 8.21 150 PRO A C 1
ATOM 1262 O O . PRO A 1 151 ? 9.195 -13.635 21.247 1.00 7.72 150 PRO A O 1
ATOM 1266 N N . GLY A 1 152 ? 8.366 -15.627 21.944 1.00 8.05 151 GLY A N 1
ATOM 1267 C CA . GLY A 1 152 ? 8.586 -16.312 20.674 1.00 7.94 151 GLY A CA 1
ATOM 1268 C C . GLY A 1 152 ? 9.939 -16.983 20.495 1.00 7.93 151 GLY A C 1
ATOM 1269 O O . GLY A 1 152 ? 10.154 -17.660 19.490 1.00 8.37 151 GLY A O 1
ATOM 1270 N N . TYR A 1 153 ? 10.850 -16.814 21.456 1.00 7.95 152 TYR A N 1
ATOM 1271 C CA . TYR A 1 153 ? 12.183 -17.411 21.346 1.00 7.68 152 TYR A CA 1
ATOM 1272 C C . TYR A 1 153 ? 12.432 -18.520 22.360 1.00 7.94 152 TYR A C 1
ATOM 1273 O O . TYR A 1 153 ? 12.135 -18.364 23.552 1.00 8.13 152 TYR A O 1
ATOM 1282 N N . THR A 1 154 ? 13.037 -19.600 21.872 1.00 8.14 153 THR A N 1
ATOM 1283 C CA . THR A 1 154 ? 13.478 -20.739 22.678 1.00 8.65 153 THR A CA 1
ATOM 1284 C C . THR A 1 154 ? 12.431 -21.193 23.701 1.00 9.12 153 THR A C 1
ATOM 1285 O O . THR A 1 154 ? 11.337 -21.610 23.311 1.00 9.10 153 THR A O 1
ATOM 1289 N N . PHE A 1 155 ? 12.744 -21.080 24.989 1.00 9.48 154 PHE A N 1
ATOM 1290 C CA . PHE A 1 155 ? 11.881 -21.641 26.028 1.00 9.61 154 PHE A CA 1
ATOM 1291 C C . PHE A 1 155 ? 10.773 -20.704 26.498 1.00 9.84 154 PHE A C 1
ATOM 1292 O O . PHE A 1 155 ? 9.967 -21.069 27.360 1.00 10.65 154 PHE A O 1
ATOM 1300 N N . SER A 1 156 ? 10.718 -19.506 25.918 1.00 9.70 155 SER A N 1
ATOM 1301 C CA . SER A 1 156 ? 9.546 -18.645 26.072 1.00 9.47 155 SER A CA 1
ATOM 1302 C C . SER A 1 156 ? 8.482 -19.036 25.053 1.00 9.72 155 SER A C 1
ATOM 1303 O O . SER A 1 156 ? 8.795 -19.354 23.905 1.00 9.70 155 SER A O 1
ATOM 1306 N N . SER A 1 157 ? 7.224 -19.024 25.483 1.00 9.93 156 SER A N 1
ATOM 1307 C CA . SER A 1 157 ? 6.116 -19.336 24.593 1.00 10.39 156 SER A CA 1
ATOM 1308 C C . SER A 1 157 ? 5.707 -18.087 23.821 1.00 10.46 156 SER A C 1
ATOM 1309 O O . SER A 1 157 ? 6.392 -17.060 23.864 1.00 10.49 156 SER A O 1
ATOM 1312 N N . GLY A 1 158 ? 4.592 -18.178 23.105 1.00 10.76 157 GLY A N 1
ATOM 1313 C CA . GLY A 1 158 ? 4.079 -17.028 22.390 1.00 10.82 157 GLY A CA 1
ATOM 1314 C C . GLY A 1 158 ? 4.758 -16.796 21.052 1.00 10.78 157 GLY A C 1
ATOM 1315 O O . GLY A 1 158 ? 5.554 -17.626 20.599 1.00 10.39 157 GLY A O 1
ATOM 1316 N N . PRO A 1 159 ? 4.411 -15.682 20.390 1.00 10.83 158 PRO A N 1
ATOM 1317 C CA . PRO A 1 159 ? 3.401 -14.735 20.853 1.00 11.19 158 PRO A CA 1
ATOM 1318 C C . PRO A 1 159 ? 1.988 -15.325 20.682 1.00 11.34 158 PRO A C 1
ATOM 1319 O O . PRO A 1 159 ? 1.848 -16.431 20.154 1.00 10.81 158 PRO A O 1
ATOM 1323 N N . PRO A 1 160 ? 0.946 -14.607 21.141 1.00 12.00 159 PRO A N 1
ATOM 1324 C CA . PRO A 1 160 ? -0.414 -15.154 21.070 1.00 12.34 159 PRO A CA 1
ATOM 1325 C C . PRO A 1 160 ? -0.853 -15.579 19.668 1.00 12.75 159 PRO A C 1
ATOM 1326 O O . PRO A 1 160 ? -0.355 -15.060 18.664 1.00 12.41 159 PRO A O 1
ATOM 1330 N N . LEU A 1 161 ? -1.798 -16.512 19.618 1.00 13.53 160 LEU A N 1
ATOM 1331 C CA . LEU A 1 161 ? -2.365 -16.969 18.354 1.00 14.23 160 LEU A CA 1
ATOM 1332 C C . LEU A 1 161 ? -3.524 -16.095 17.885 1.00 14.97 160 LEU A C 1
ATOM 1333 O O . LEU A 1 161 ? -3.836 -16.066 16.693 1.00 15.17 160 LEU A O 1
ATOM 1338 N N . ASP A 1 162 ? -4.152 -15.389 18.823 1.00 15.78 161 ASP A N 1
ATOM 1339 C CA . ASP A 1 162 ? -5.441 -14.734 18.576 1.00 16.47 161 ASP A CA 1
ATOM 1340 C C . ASP A 1 162 ? -5.386 -13.210 18.428 1.00 16.56 161 ASP A C 1
ATOM 1341 O O . ASP A 1 162 ? -6.421 -12.562 18.226 1.00 16.81 161 ASP A O 1
ATOM 1346 N N . LYS A 1 163 ? -4.188 -12.640 18.529 1.00 16.12 162 LYS A N 1
ATOM 1347 C CA . LYS A 1 163 ? -3.998 -11.198 18.386 1.00 16.36 162 LYS A CA 1
ATOM 1348 C C . LYS A 1 163 ? -2.585 -10.892 17.912 1.00 15.58 162 LYS A C 1
ATOM 1349 O O . LYS A 1 163 ? -1.670 -11.695 18.111 1.00 15.60 162 LYS A O 1
ATOM 1355 N N . ASP A 1 164 ? -2.427 -9.733 17.280 1.00 14.96 163 ASP A N 1
ATOM 1356 C CA . ASP A 1 164 ? -1.125 -9.244 16.846 1.00 14.64 163 ASP A CA 1
ATOM 1357 C C . ASP A 1 164 ? -0.268 -8.918 18.072 1.00 14.29 163 ASP A C 1
ATOM 1358 O O . ASP A 1 164 ? -0.791 -8.690 19.166 1.00 14.33 163 ASP A O 1
ATOM 1363 N N . PHE A 1 165 ? 1.047 -8.929 17.885 1.00 13.66 164 PHE A N 1
ATOM 1364 C CA . PHE A 1 165 ? 2.001 -8.709 18.968 1.00 13.21 164 PHE A CA 1
ATOM 1365 C C . PHE A 1 165 ? 3.186 -7.979 18.357 1.00 12.86 164 PHE A C 1
ATOM 1366 O O . PHE A 1 165 ? 3.695 -8.391 17.313 1.00 12.41 164 PHE A O 1
ATOM 1374 N N . GLY A 1 166 ? 3.614 -6.891 18.988 1.00 12.50 165 GLY A N 1
ATOM 1375 C CA . GLY A 1 166 ? 4.664 -6.055 18.421 1.00 11.96 165 GLY A CA 1
ATOM 1376 C C . GLY A 1 166 ? 5.749 -5.693 19.410 1.00 11.48 165 GLY A C 1
ATOM 1377 O O . GLY A 1 166 ? 5.860 -6.300 20.475 1.00 11.03 165 GLY A O 1
ATOM 1378 N N . LEU A 1 167 ? 6.536 -4.687 19.048 1.00 11.48 166 LEU A N 1
ATOM 1379 C CA . LEU A 1 167 ? 7.690 -4.278 19.842 1.00 11.52 166 LEU A CA 1
ATOM 1380 C C . LEU A 1 167 ? 7.304 -3.714 21.210 1.00 11.79 166 LEU A C 1
ATOM 1381 O O . LEU A 1 167 ? 7.960 -4.016 22.204 1.00 11.98 166 LEU A O 1
ATOM 1386 N N . MET A 1 168 ? 6.230 -2.927 21.259 1.00 12.36 167 MET A N 1
ATOM 1387 C CA . MET A 1 168 ? 5.746 -2.378 22.529 1.00 12.75 167 MET A CA 1
ATOM 1388 C C . MET A 1 168 ? 5.276 -3.477 23.477 1.00 12.48 167 MET A C 1
ATOM 1389 O O . MET A 1 168 ? 5.491 -3.400 24.689 1.00 12.20 167 MET A O 1
ATOM 1394 N N . ASP A 1 169 ? 4.636 -4.501 22.918 1.00 12.03 168 ASP A N 1
ATOM 1395 C CA . ASP A 1 169 ? 4.201 -5.659 23.691 1.00 12.05 168 ASP A CA 1
ATOM 1396 C C . ASP A 1 169 ? 5.391 -6.391 24.311 1.00 11.71 168 ASP A C 1
ATOM 1397 O O . ASP A 1 169 ? 5.337 -6.815 25.468 1.00 11.72 168 ASP A O 1
ATOM 1402 N N . ASN A 1 170 ? 6.461 -6.535 23.531 1.00 11.05 169 ASN A N 1
ATOM 1403 C CA . ASN A 1 170 ? 7.701 -7.112 24.031 1.00 10.87 169 ASN A CA 1
ATOM 1404 C C . ASN A 1 170 ? 8.274 -6.304 25.191 1.00 10.65 169 ASN A C 1
ATOM 1405 O O . ASN A 1 170 ? 8.683 -6.872 26.210 1.00 10.69 169 ASN A O 1
ATOM 1410 N N . ALA A 1 171 ? 8.291 -4.982 25.027 1.00 10.79 170 ALA A N 1
ATOM 1411 C CA . ALA A 1 171 ? 8.770 -4.067 26.064 1.00 11.32 170 ALA A CA 1
ATOM 1412 C C . ALA A 1 171 ? 7.947 -4.203 27.342 1.00 11.59 170 ALA A C 1
ATOM 1413 O O . ALA A 1 171 ? 8.501 -4.298 28.439 1.00 11.54 170 ALA A O 1
ATOM 1415 N N . ARG A 1 172 ? 6.625 -4.239 27.195 1.00 11.95 171 ARG A N 1
ATOM 1416 C CA . ARG A 1 172 ? 5.738 -4.384 28.344 1.00 12.53 171 ARG A CA 1
ATOM 1417 C C . ARG A 1 172 ? 6.007 -5.688 29.112 1.00 12.36 171 ARG A C 1
ATOM 1418 O O . ARG A 1 172 ? 5.993 -5.707 30.344 1.00 12.66 171 ARG A O 1
ATOM 1426 N N . VAL A 1 173 ? 6.274 -6.769 28.381 1.00 12.08 172 VAL A N 1
ATOM 1427 C CA . VAL A 1 173 ? 6.622 -8.056 28.993 1.00 11.99 172 VAL A CA 1
ATOM 1428 C C . VAL A 1 173 ? 7.939 -7.982 29.782 1.00 12.02 172 VAL A C 1
ATOM 1429 O O . VAL A 1 173 ? 8.021 -8.488 30.902 1.00 12.08 172 VAL A O 1
ATOM 1433 N N . VAL A 1 174 ? 8.960 -7.358 29.197 1.00 11.99 173 VAL A N 1
ATOM 1434 C CA . VAL A 1 174 ? 10.258 -7.221 29.866 1.00 12.03 173 VAL A CA 1
ATOM 1435 C C . VAL A 1 174 ? 10.123 -6.376 31.137 1.00 12.36 173 VAL A C 1
ATOM 1436 O O . VAL A 1 174 ? 10.626 -6.758 32.196 1.00 12.30 173 VAL A O 1
ATOM 1440 N N . ASP A 1 175 ? 9.423 -5.250 31.026 1.00 12.82 174 ASP A N 1
ATOM 1441 C CA . ASP A 1 175 ? 9.180 -4.375 32.174 1.00 13.22 174 ASP A CA 1
ATOM 1442 C C . ASP A 1 175 ? 8.436 -5.118 33.286 1.00 13.52 174 ASP A C 1
ATOM 1443 O O . ASP A 1 175 ? 8.787 -4.996 34.464 1.00 13.65 174 ASP A O 1
ATOM 1448 N N . GLN A 1 176 ? 7.421 -5.897 32.913 1.00 13.68 175 GLN A N 1
ATOM 1449 C CA . GLN A 1 176 ? 6.659 -6.676 33.891 1.00 14.15 175 GLN A CA 1
ATOM 1450 C C . GLN A 1 176 ? 7.532 -7.725 34.582 1.00 14.22 175 GLN A C 1
ATOM 1451 O O . GLN A 1 176 ? 7.421 -7.937 35.792 1.00 14.11 175 GLN A O 1
ATOM 1457 N N . LEU A 1 177 ? 8.404 -8.375 33.815 1.00 13.67 176 LEU A N 1
ATOM 1458 C CA . LEU A 1 177 ? 9.328 -9.350 34.376 1.00 13.54 176 LEU A CA 1
ATOM 1459 C C . LEU A 1 177 ? 10.206 -8.706 35.442 1.00 13.21 176 LEU A C 1
ATOM 1460 O O . LEU A 1 177 ? 10.347 -9.248 36.539 1.00 13.32 176 LEU A O 1
ATOM 1465 N N . MET A 1 178 ? 10.784 -7.552 35.114 1.00 13.28 177 MET A N 1
ATOM 1466 C CA . MET A 1 178 ? 11.664 -6.848 36.047 1.00 13.46 177 MET A CA 1
ATOM 1467 C C . MET A 1 178 ? 10.912 -6.407 37.303 1.00 13.94 177 MET A C 1
ATOM 1468 O O . MET A 1 178 ? 11.439 -6.512 38.410 1.00 14.14 177 MET A O 1
ATOM 1473 N N . LYS A 1 179 ? 9.674 -5.947 37.131 1.00 14.34 178 LYS A N 1
ATOM 1474 C CA . LYS A 1 179 ? 8.833 -5.588 38.277 1.00 14.83 178 LYS A CA 1
ATOM 1475 C C . LYS A 1 179 ? 8.516 -6.805 39.147 1.00 15.00 178 LYS A C 1
ATOM 1476 O O . LYS A 1 179 ? 8.605 -6.743 40.381 1.00 15.11 178 LYS A O 1
ATOM 1482 N N . ASP A 1 180 ? 8.161 -7.913 38.500 1.00 15.04 179 ASP A N 1
ATOM 1483 C CA . ASP A 1 180 ? 7.881 -9.175 39.186 1.00 15.35 179 ASP A CA 1
ATOM 1484 C C . ASP A 1 180 ? 9.060 -9.675 40.015 1.00 15.29 179 ASP A C 1
ATOM 1485 O O . ASP A 1 180 ? 8.870 -10.272 41.078 1.00 15.18 179 ASP A O 1
ATOM 1490 N N . LEU A 1 181 ? 10.272 -9.434 39.517 1.00 15.03 180 LEU A N 1
ATOM 1491 C CA . LEU A 1 181 ? 11.490 -9.863 40.201 1.00 15.10 180 LEU A CA 1
ATOM 1492 C C . LEU A 1 181 ? 11.913 -8.886 41.295 1.00 15.45 180 LEU A C 1
ATOM 1493 O O . LEU A 1 181 ? 12.917 -9.112 41.976 1.00 15.80 180 LEU A O 1
ATOM 1498 N N . GLY A 1 182 ? 11.145 -7.806 41.447 1.00 15.69 181 GLY A N 1
ATOM 1499 C CA . GLY A 1 182 ? 11.329 -6.840 42.535 1.00 15.78 181 GLY A CA 1
ATOM 1500 C C . GLY A 1 182 ? 12.030 -5.550 42.162 1.00 16.04 181 GLY A C 1
ATOM 1501 O O . GLY A 1 182 ? 12.517 -4.825 43.038 1.00 16.29 181 GLY A O 1
ATOM 1502 N N . PHE A 1 183 ? 12.077 -5.242 40.868 1.00 15.70 182 PHE A N 1
ATOM 1503 C CA . PHE A 1 183 ? 12.862 -4.104 40.400 1.00 15.91 182 PHE A CA 1
ATOM 1504 C C . PHE A 1 183 ? 12.031 -2.900 39.943 1.00 16.17 182 PHE A C 1
ATOM 1505 O O . PHE A 1 183 ? 12.494 -2.081 39.150 1.00 16.18 182 PHE A O 1
ATOM 1513 N N . GLY A 1 184 ? 10.814 -2.787 40.476 1.00 16.84 183 GLY A N 1
ATOM 1514 C CA . GLY A 1 184 ? 9.938 -1.649 40.196 1.00 17.55 183 GLY A CA 1
ATOM 1515 C C . GLY A 1 184 ? 10.544 -0.291 40.517 1.00 17.85 183 GLY A C 1
ATOM 1516 O O . GLY A 1 184 ? 10.206 0.707 39.881 1.00 18.47 183 GLY A O 1
ATOM 1517 N N . SER A 1 185 ? 11.445 -0.259 41.499 1.00 18.06 184 SER A N 1
ATOM 1518 C CA . SER A 1 185 ? 12.132 0.971 41.899 1.00 18.28 184 SER A CA 1
ATOM 1519 C C . SER A 1 185 ? 13.199 1.423 40.901 1.00 17.86 184 SER A C 1
ATOM 1520 O O . SER A 1 185 ? 13.662 2.563 40.961 1.00 18.40 184 SER A O 1
ATOM 1523 N N . GLY A 1 186 ? 13.593 0.532 39.992 1.00 17.48 185 GLY A N 1
ATOM 1524 C CA . GLY A 1 186 ? 14.529 0.906 38.942 1.00 16.57 185 GLY A CA 1
ATOM 15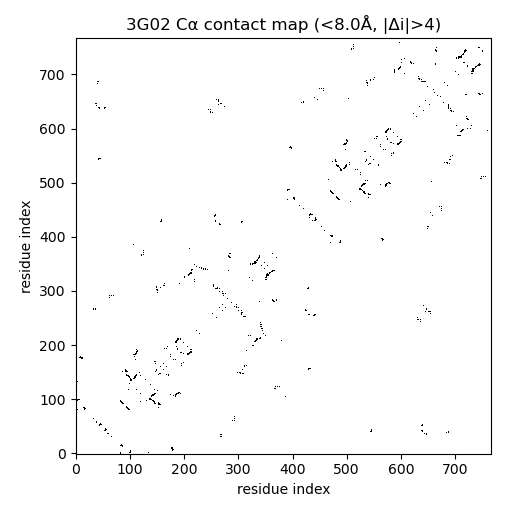25 C C . GLY A 1 186 ? 15.368 -0.232 38.406 1.00 15.93 185 GLY A C 1
ATOM 1526 O O . GLY A 1 186 ? 15.819 -1.095 39.157 1.00 16.17 185 GLY A O 1
ATOM 1527 N N . TYR A 1 187 ? 15.568 -0.225 37.092 1.00 15.10 186 TYR A N 1
ATOM 1528 C CA . TYR A 1 187 ? 16.468 -1.176 36.444 1.00 14.58 186 TYR A CA 1
ATOM 1529 C C . TYR A 1 187 ? 17.124 -0.537 35.228 1.00 14.10 186 TYR A C 1
ATOM 1530 O O . TYR A 1 187 ? 16.669 0.498 34.735 1.00 14.32 186 TYR A O 1
ATOM 1539 N N . ILE A 1 188 ? 18.196 -1.171 34.754 1.00 13.74 187 ILE A N 1
ATOM 1540 C CA . ILE A 1 188 ? 18.898 -0.745 33.552 1.00 13.55 187 ILE A CA 1
ATOM 1541 C C . ILE A 1 188 ? 18.704 -1.809 32.473 1.00 12.77 187 ILE A C 1
ATOM 1542 O O . ILE A 1 188 ? 18.596 -2.998 32.780 1.00 12.81 187 ILE A O 1
ATOM 1547 N N . ILE A 1 189 ? 18.638 -1.362 31.221 1.00 12.50 188 ILE A N 1
ATOM 1548 C CA . ILE A 1 189 ? 18.559 -2.264 30.072 1.00 12.43 188 ILE A CA 1
ATOM 1549 C C . ILE A 1 189 ? 19.853 -2.221 29.271 1.00 11.95 188 ILE A C 1
ATOM 1550 O O . ILE A 1 189 ? 20.365 -1.145 28.969 1.00 12.29 188 ILE A O 1
ATOM 1555 N N . GLN A 1 190 ? 20.372 -3.404 28.945 1.00 11.51 189 GLN A N 1
ATOM 1556 C CA . GLN A 1 190 ? 21.424 -3.560 27.953 1.00 11.00 189 GLN A CA 1
ATOM 1557 C C . GLN A 1 190 ? 20.757 -4.264 26.778 1.00 10.51 189 GLN A C 1
ATOM 1558 O O . GLN A 1 190 ? 20.058 -5.254 26.971 1.00 10.38 189 GLN A O 1
ATOM 1564 N N . GLY A 1 191 ? 20.939 -3.732 25.576 1.00 9.86 190 GLY A N 1
ATOM 1565 C CA . GLY A 1 191 ? 20.308 -4.321 24.399 1.00 9.55 190 GLY A CA 1
ATOM 1566 C C . GLY A 1 191 ? 21.150 -4.281 23.145 1.00 9.01 190 GLY A C 1
ATOM 1567 O O . GLY A 1 191 ? 21.975 -3.385 22.955 1.00 9.26 190 GLY A O 1
ATOM 1568 N N . GLY A 1 192 ? 20.940 -5.285 22.298 1.00 8.60 191 GLY A N 1
ATOM 1569 C CA . GLY A 1 192 ? 21.492 -5.331 20.950 1.00 8.51 191 GLY A CA 1
ATOM 1570 C C . GLY A 1 192 ? 20.410 -5.823 20.010 1.00 8.28 191 GLY A C 1
ATOM 1571 O O . GLY A 1 192 ? 19.403 -6.379 20.457 1.00 8.12 191 GLY A O 1
ATOM 1572 N N . ASP A 1 193 ? 20.613 -5.605 18.713 1.00 7.82 192 ASP A N 1
ATOM 1573 C CA . ASP A 1 193 ? 19.691 -6.082 17.684 1.00 7.88 192 ASP A CA 1
ATOM 1574 C C . ASP A 1 193 ? 18.250 -5.638 17.986 1.00 8.28 192 ASP A C 1
ATOM 1575 O O . ASP A 1 193 ? 18.024 -4.486 18.374 1.00 8.29 192 ASP A O 1
ATOM 1580 N N . ILE A 1 194 ? 17.277 -6.533 17.823 1.00 8.44 193 ILE A N 1
ATOM 1581 C CA . ILE A 1 194 ? 15.880 -6.209 18.124 1.00 8.94 193 ILE A CA 1
ATOM 1582 C C . ILE A 1 194 ? 15.742 -5.775 19.585 1.00 9.20 193 ILE A C 1
ATOM 1583 O O . ILE A 1 194 ? 14.987 -4.855 19.897 1.00 9.18 193 ILE A O 1
ATOM 1588 N N . GLY A 1 195 ? 16.517 -6.407 20.464 1.00 9.22 194 GLY A N 1
ATOM 1589 C CA . GLY A 1 195 ? 16.560 -6.023 21.874 1.00 9.57 194 GLY A CA 1
ATOM 1590 C C . GLY A 1 195 ? 16.900 -4.559 22.113 1.00 9.91 194 GLY A C 1
ATOM 1591 O O . GLY A 1 195 ? 16.491 -3.994 23.126 1.00 10.07 194 GLY A O 1
ATOM 1592 N N A SER A 1 196 ? 17.666 -3.957 21.202 0.50 9.86 195 SER A N 1
ATOM 1593 N N B SER A 1 196 ? 17.632 -3.944 21.184 0.50 10.20 195 SER A N 1
ATOM 1594 C CA A SER A 1 196 ? 17.968 -2.524 21.281 0.50 9.78 195 SER A CA 1
ATOM 1595 C CA B SER A 1 196 ? 17.981 -2.523 21.294 0.50 10.51 195 SER A CA 1
ATOM 1596 C C A SER A 1 196 ? 16.698 -1.704 21.159 0.50 10.22 195 SER A C 1
ATOM 1597 C C B SER A 1 196 ? 16.791 -1.601 21.022 0.50 10.64 195 SER A C 1
ATOM 1598 O O A SER A 1 196 ? 16.476 -0.777 21.941 0.50 10.09 195 SER A O 1
ATOM 1599 O O B SER A 1 196 ? 16.723 -0.493 21.563 0.50 10.69 195 SER A O 1
ATOM 1604 N N . PHE A 1 197 ? 15.860 -2.052 20.183 1.00 10.47 196 PHE A N 1
ATOM 1605 C CA . PHE A 1 197 ? 14.626 -1.305 19.967 1.00 11.02 196 PHE A CA 1
ATOM 1606 C C . PHE A 1 197 ? 13.666 -1.500 21.134 1.00 11.09 196 PHE A C 1
ATOM 1607 O O . PHE A 1 197 ? 13.035 -0.542 21.572 1.00 10.99 196 PHE A O 1
ATOM 1615 N N . VAL A 1 198 ? 13.576 -2.727 21.645 1.00 10.78 197 VAL A N 1
ATOM 1616 C CA . VAL A 1 198 ? 12.832 -2.986 22.881 1.00 10.92 197 VAL A CA 1
ATOM 1617 C C . VAL A 1 198 ? 13.400 -2.119 24.010 1.00 11.15 197 VAL A C 1
ATOM 1618 O O . VAL A 1 198 ? 12.644 -1.459 24.731 1.00 11.35 197 VAL A O 1
ATOM 1622 N N . GLY A 1 199 ? 14.728 -2.091 24.131 1.00 11.19 198 GLY A N 1
ATOM 1623 C CA . GLY A 1 199 ? 15.400 -1.233 25.113 1.00 11.71 198 GLY A CA 1
ATOM 1624 C C . GLY A 1 199 ? 15.105 0.251 24.949 1.00 12.16 198 GLY A C 1
ATOM 1625 O O . GLY A 1 199 ? 14.924 0.965 25.941 1.00 12.50 198 GLY A O 1
ATOM 1626 N N . ARG A 1 200 ? 15.062 0.718 23.704 1.00 12.43 199 ARG A N 1
ATOM 1627 C CA . ARG A 1 200 ? 14.713 2.107 23.411 1.00 13.07 199 ARG A CA 1
ATOM 1628 C C . ARG A 1 200 ? 13.311 2.431 23.928 1.00 13.45 199 ARG A C 1
ATOM 1629 O O . ARG A 1 200 ? 13.112 3.454 24.588 1.00 13.85 199 ARG A O 1
ATOM 1637 N N . LEU A 1 201 ? 12.351 1.555 23.636 1.00 13.63 200 LEU A N 1
ATOM 1638 C CA . LEU A 1 201 ? 10.968 1.752 24.081 1.00 13.68 200 LEU A CA 1
ATOM 1639 C C . LEU A 1 201 ? 10.855 1.767 25.605 1.00 13.86 200 LEU A C 1
ATOM 1640 O O . LEU A 1 201 ? 10.093 2.561 26.172 1.00 14.20 200 LEU A O 1
ATOM 1645 N N . LEU A 1 202 ? 11.619 0.900 26.264 1.00 13.86 201 LEU A N 1
ATOM 1646 C CA . LEU A 1 202 ? 11.690 0.899 27.726 1.00 14.06 201 LEU A CA 1
ATOM 1647 C C . LEU A 1 202 ? 12.243 2.222 28.261 1.00 14.53 201 LEU A C 1
ATOM 1648 O O . LEU A 1 202 ? 11.692 2.798 29.206 1.00 14.79 201 LEU A O 1
ATOM 1653 N N . GLY A 1 203 ? 13.316 2.711 27.646 1.00 14.71 202 GLY A N 1
ATOM 1654 C CA . GLY A 1 203 ? 13.893 4.000 28.021 1.00 15.25 202 GLY A CA 1
ATOM 1655 C C . GLY A 1 203 ? 12.923 5.152 27.822 1.00 15.83 202 GLY A C 1
ATOM 1656 O O . GLY A 1 203 ? 12.840 6.057 28.655 1.00 15.92 202 GLY A O 1
ATOM 1657 N N . VAL A 1 204 ? 12.180 5.103 26.722 1.00 15.95 203 VAL A N 1
ATOM 1658 C CA . VAL A 1 204 ? 11.264 6.178 26.333 1.00 16.25 203 VAL A CA 1
ATOM 1659 C C . VAL A 1 204 ? 10.000 6.246 27.200 1.00 16.65 203 VAL A C 1
ATOM 1660 O O . VAL A 1 204 ? 9.589 7.336 27.618 1.00 16.79 203 VAL A O 1
ATOM 1664 N N . GLY A 1 205 ? 9.401 5.093 27.484 1.00 16.60 204 GLY A N 1
ATOM 1665 C CA . GLY A 1 205 ? 8.042 5.067 28.022 1.00 16.97 204 GLY A CA 1
ATOM 1666 C C . GLY A 1 205 ? 7.784 4.353 29.332 1.00 17.12 204 GLY A C 1
ATOM 1667 O O . GLY A 1 205 ? 6.655 4.362 29.827 1.00 17.43 204 GLY A O 1
ATOM 1668 N N . PHE A 1 206 ? 8.816 3.743 29.908 1.00 16.93 205 PHE A N 1
ATOM 1669 C CA . PHE A 1 206 ? 8.643 2.947 31.118 1.00 17.07 205 PHE A CA 1
ATOM 1670 C C . PHE A 1 206 ? 9.433 3.544 32.280 1.00 17.44 205 PHE A C 1
ATOM 1671 O O . PHE A 1 206 ? 10.666 3.595 32.248 1.00 17.39 205 PHE A O 1
ATOM 1679 N N . ASP A 1 207 ? 8.708 4.010 33.296 1.00 17.80 206 ASP A N 1
ATOM 1680 C CA . ASP A 1 207 ? 9.307 4.758 34.403 1.00 18.09 206 ASP A CA 1
ATOM 1681 C C . ASP A 1 207 ? 10.347 3.976 35.196 1.00 17.64 206 ASP A C 1
ATOM 1682 O O . ASP A 1 207 ? 11.320 4.557 35.681 1.00 17.59 206 ASP A O 1
ATOM 1687 N N . ALA A 1 208 ? 10.135 2.668 35.323 1.00 17.16 207 ALA A N 1
ATOM 1688 C CA . ALA A 1 208 ? 11.046 1.800 36.067 1.00 16.62 207 ALA A CA 1
ATOM 1689 C C . ALA A 1 208 ? 12.391 1.630 35.358 1.00 16.31 207 ALA A C 1
ATOM 1690 O O . ALA A 1 208 ? 13.398 1.341 35.998 1.00 16.20 207 ALA A O 1
ATOM 1692 N N . CYS A 1 209 ? 12.404 1.802 34.038 1.00 15.67 208 CYS A N 1
ATOM 1693 C CA . CYS A 1 209 ? 13.658 1.784 33.290 1.00 15.53 208 CYS A CA 1
ATOM 1694 C C . CYS A 1 209 ? 14.380 3.108 33.500 1.00 15.49 208 CYS A C 1
ATOM 1695 O O . CYS A 1 209 ? 13.874 4.157 33.109 1.00 15.73 208 CYS A O 1
ATOM 1698 N N . LYS A 1 210 ? 15.563 3.056 34.111 1.00 15.36 209 LYS A N 1
ATOM 1699 C CA . LYS A 1 210 ? 16.274 4.278 34.510 1.00 15.59 209 LYS A CA 1
ATOM 1700 C C . LYS A 1 210 ? 17.418 4.678 33.576 1.00 15.23 209 LYS A C 1
ATOM 1701 O O . LYS A 1 210 ? 17.815 5.845 33.538 1.00 15.67 209 LYS A O 1
ATOM 1707 N N . ALA A 1 211 ? 17.943 3.706 32.832 1.00 14.87 210 ALA A N 1
ATOM 1708 C CA . ALA A 1 211 ? 19.052 3.934 31.910 1.00 14.05 210 ALA A CA 1
ATOM 1709 C C . ALA A 1 211 ? 19.101 2.829 30.862 1.00 13.41 210 ALA A C 1
ATOM 1710 O O . ALA A 1 211 ? 18.628 1.715 31.105 1.00 13.57 210 ALA A O 1
ATOM 1712 N N . VAL A 1 212 ? 19.667 3.156 29.703 1.00 12.91 211 VAL A N 1
ATOM 1713 C CA . VAL A 1 212 ? 19.756 2.210 28.588 1.00 12.55 211 VAL A CA 1
ATOM 1714 C C . VAL A 1 212 ? 21.162 2.202 27.989 1.00 12.16 211 VAL A C 1
ATOM 1715 O O . VAL A 1 212 ? 21.694 3.248 27.623 1.00 12.24 211 VAL A O 1
ATOM 1719 N N . HIS A 1 213 ? 21.752 1.010 27.895 1.00 11.82 212 HIS A N 1
ATOM 1720 C CA . HIS A 1 213 ? 22.996 0.816 27.160 1.00 11.70 212 HIS A CA 1
ATOM 1721 C C . HIS A 1 213 ? 22.722 -0.072 25.950 1.00 11.24 212 HIS A C 1
ATOM 1722 O O . HIS A 1 213 ? 22.127 -1.147 26.086 1.00 11.25 212 HIS A O 1
ATOM 1729 N N . LEU A 1 214 ? 23.161 0.385 24.779 1.00 11.07 213 LEU A N 1
ATOM 1730 C CA . LEU A 1 214 ? 22.978 -0.357 23.527 1.00 10.84 213 LEU A CA 1
ATOM 1731 C C . LEU A 1 214 ? 24.301 -0.641 22.831 1.00 10.86 213 LEU A C 1
ATOM 1732 O O . LEU A 1 214 ? 25.250 0.132 22.944 1.00 10.85 213 LEU A O 1
ATOM 1737 N N . ASN A 1 215 ? 24.360 -1.755 22.102 1.00 10.49 214 ASN A N 1
ATOM 1738 C CA . ASN A 1 215 ? 25.476 -1.999 21.184 1.00 10.54 214 ASN A CA 1
ATOM 1739 C C . ASN A 1 215 ? 25.013 -2.091 19.727 1.00 10.75 214 ASN A C 1
ATOM 1740 O O . ASN A 1 215 ? 25.726 -2.615 18.867 1.00 10.71 214 ASN A O 1
ATOM 1745 N N . PHE A 1 216 ? 23.821 -1.559 19.464 1.00 10.91 215 PHE A N 1
ATOM 1746 C CA . PHE A 1 216 ? 23.221 -1.591 18.139 1.00 11.48 215 PHE A CA 1
ATOM 1747 C C . PHE A 1 216 ? 22.191 -0.480 18.041 1.00 12.13 215 PHE A C 1
ATOM 1748 O O . PHE A 1 216 ? 21.406 -0.285 18.968 1.00 11.77 215 PHE A O 1
ATOM 1756 N N . CYS A 1 217 ? 22.203 0.246 16.927 1.00 13.68 216 CYS A N 1
ATOM 1757 C CA . CYS A 1 217 ? 21.177 1.250 16.649 1.00 14.76 216 CYS A CA 1
ATOM 1758 C C . CYS A 1 217 ? 20.706 1.132 15.207 1.00 15.32 216 CYS A C 1
ATOM 1759 O O . CYS A 1 217 ? 21.512 1.172 14.282 1.00 15.38 216 CYS A O 1
ATOM 1762 N N . ASN A 1 218 ? 19.391 1.000 15.042 1.00 16.54 217 ASN A N 1
ATOM 1763 C CA . ASN A 1 218 ? 18.751 0.709 13.758 1.00 17.80 217 ASN A CA 1
ATOM 1764 C C . ASN A 1 218 ? 18.370 1.958 12.947 1.00 18.40 217 ASN A C 1
ATOM 1765 O O . ASN A 1 218 ? 17.713 1.858 11.907 1.00 18.62 217 ASN A O 1
ATOM 1770 N N . MET A 1 219 ? 18.801 3.125 13.418 1.00 19.09 218 MET A N 1
ATOM 1771 C CA . MET A 1 219 ? 18.438 4.408 12.805 1.00 19.80 218 MET A CA 1
ATOM 1772 C C . MET A 1 219 ? 18.938 4.578 11.369 1.00 21.02 218 MET A C 1
ATOM 1773 O O . MET A 1 219 ? 19.926 3.964 10.961 1.00 21.16 218 MET A O 1
ATOM 1778 N N . SER A 1 220 ? 18.241 5.424 10.613 1.00 22.37 219 SER A N 1
ATOM 1779 C CA . SER A 1 220 ? 18.737 5.909 9.328 1.00 23.63 219 SER A CA 1
ATOM 1780 C C . SER A 1 220 ? 19.347 7.300 9.526 1.00 24.26 219 SER A C 1
ATOM 1781 O O . SER A 1 220 ? 19.384 7.806 10.651 1.00 24.31 219 SER A O 1
ATOM 1784 N N . ALA A 1 221 ? 19.829 7.909 8.443 1.00 25.14 220 ALA A N 1
ATOM 1785 C CA . ALA A 1 221 ? 20.450 9.237 8.507 1.00 26.00 220 ALA A CA 1
ATOM 1786 C C . ALA A 1 221 ? 19.529 10.279 9.149 1.00 26.65 220 ALA A C 1
ATOM 1787 O O . ALA A 1 221 ? 18.353 10.369 8.786 1.00 26.89 220 ALA A O 1
ATOM 1789 N N . PRO A 1 222 ? 20.056 11.054 10.120 1.00 27.23 221 PRO A N 1
ATOM 1790 C CA . PRO A 1 222 ? 19.258 12.090 10.777 1.00 27.71 221 PRO A CA 1
ATOM 1791 C C . PRO A 1 222 ? 18.987 13.276 9.845 1.00 28.35 221 PRO A C 1
ATOM 1792 O O . PRO A 1 222 ? 19.933 13.880 9.331 1.00 28.36 221 PRO A O 1
ATOM 1796 N N . PRO A 1 223 ? 17.697 13.601 9.626 1.00 28.80 222 PRO A N 1
ATOM 1797 C CA . PRO A 1 223 ? 17.264 14.638 8.681 1.00 29.21 222 PRO A CA 1
ATOM 1798 C C . PRO A 1 223 ? 17.948 15.992 8.881 1.00 29.48 222 PRO A C 1
ATOM 1799 O O . PRO A 1 223 ? 18.361 16.620 7.903 1.00 29.74 222 PRO A O 1
ATOM 1803 N N . GLU A 1 224 ? 18.074 16.425 10.133 1.00 29.68 223 GLU A N 1
ATOM 1804 C CA . GLU A 1 224 ? 18.646 17.737 10.450 1.00 29.94 223 GLU A CA 1
ATOM 1805 C C . GLU A 1 224 ? 20.157 17.684 10.715 1.00 29.55 223 GLU A C 1
ATOM 1806 O O . GLU A 1 224 ? 20.711 18.554 11.394 1.00 29.71 223 GLU A O 1
ATOM 1812 N N . GLY A 1 225 ? 20.818 16.667 10.165 1.00 29.08 224 GLY A N 1
ATOM 1813 C CA . GLY A 1 225 ? 22.261 16.492 10.329 1.00 28.33 224 GLY A CA 1
ATOM 1814 C C . GLY A 1 225 ? 22.633 15.784 11.623 1.00 27.76 224 GLY A C 1
ATOM 1815 O O . GLY A 1 225 ? 21.750 15.424 12.406 1.00 28.05 224 GLY A O 1
ATOM 1816 N N . PRO A 1 226 ? 23.944 15.581 11.866 1.00 27.09 225 PRO A N 1
ATOM 1817 C CA . PRO A 1 226 ? 25.071 15.941 10.994 1.00 26.47 225 PRO A CA 1
ATOM 1818 C C . PRO A 1 226 ? 25.124 15.155 9.683 1.00 25.76 225 PRO A C 1
ATOM 1819 O O . PRO A 1 226 ? 24.716 13.991 9.631 1.00 25.69 225 PRO A O 1
ATOM 1823 N N . SER A 1 227 ? 25.626 15.806 8.639 1.00 24.88 226 SER A N 1
ATOM 1824 C CA . SER A 1 227 ? 25.674 15.236 7.296 1.00 24.15 226 SER A CA 1
ATOM 1825 C C . SER A 1 227 ? 26.744 14.155 7.160 1.00 23.66 226 SER A C 1
ATOM 1826 O O . SER A 1 227 ? 27.650 14.055 7.994 1.00 23.32 226 SER A O 1
ATOM 1829 N N . ILE A 1 228 ? 26.628 13.358 6.097 1.00 23.02 227 ILE A N 1
ATOM 1830 C CA . ILE A 1 228 ? 27.647 12.378 5.708 1.00 22.64 227 ILE A CA 1
ATOM 1831 C C . ILE A 1 228 ? 28.999 13.062 5.501 1.00 21.98 227 ILE A C 1
ATOM 1832 O O . ILE A 1 228 ? 30.041 12.515 5.861 1.00 21.80 227 ILE A O 1
ATOM 1837 N N . GLU A 1 229 ? 28.963 14.263 4.921 1.00 21.56 228 GLU A N 1
ATOM 1838 C CA . GLU A 1 229 ? 30.167 15.054 4.648 1.00 21.05 228 GLU A CA 1
ATOM 1839 C C . GLU A 1 229 ? 30.943 15.415 5.909 1.00 19.93 228 GLU A C 1
ATOM 1840 O O . GLU A 1 229 ? 32.158 15.591 5.861 1.00 19.73 228 GLU A O 1
ATOM 1846 N N . SER A 1 230 ? 30.233 15.530 7.029 1.00 18.60 229 SER A N 1
ATOM 1847 C CA . SER A 1 230 ? 30.851 15.885 8.305 1.00 17.45 229 SER A CA 1
ATOM 1848 C C . SER A 1 230 ? 31.545 14.703 8.987 1.00 17.15 229 SER A C 1
ATOM 1849 O O . SER A 1 230 ? 32.267 14.880 9.969 1.00 16.69 229 SER A O 1
ATOM 1852 N N . LEU A 1 231 ? 31.316 13.498 8.469 1.00 16.78 230 LEU A N 1
ATOM 1853 C CA . LEU A 1 231 ? 31.838 12.283 9.089 1.00 16.77 230 LEU A CA 1
ATOM 1854 C C . LEU A 1 231 ? 33.288 12.026 8.707 1.00 16.83 230 LEU A C 1
ATOM 1855 O O . LEU A 1 231 ? 33.720 12.383 7.612 1.00 16.68 230 LEU A O 1
ATOM 1860 N N . SER A 1 232 ? 34.028 11.396 9.617 1.00 17.30 231 SER A N 1
ATOM 1861 C CA . SER A 1 232 ? 35.411 10.999 9.357 1.00 17.88 231 SER A CA 1
ATOM 1862 C C . SER A 1 232 ? 35.474 9.930 8.265 1.00 18.24 231 SER A C 1
ATOM 1863 O O . SER A 1 232 ? 34.464 9.289 7.957 1.00 18.32 231 SER A O 1
ATOM 1866 N N . ALA A 1 233 ? 36.654 9.746 7.678 1.00 18.61 232 ALA A N 1
ATOM 1867 C CA . ALA A 1 233 ? 36.851 8.728 6.644 1.00 18.73 232 ALA A CA 1
ATOM 1868 C C . ALA A 1 233 ? 36.414 7.345 7.133 1.00 18.79 232 ALA A C 1
ATOM 1869 O O . ALA A 1 233 ? 35.740 6.611 6.405 1.00 18.73 232 ALA A O 1
ATOM 1871 N N . ALA A 1 234 ? 36.791 7.011 8.368 1.00 18.72 233 ALA A N 1
ATOM 1872 C CA . ALA A 1 234 ? 36.399 5.753 9.007 1.00 18.57 233 ALA A CA 1
ATOM 1873 C C . ALA A 1 234 ? 34.885 5.667 9.193 1.00 18.44 233 ALA A C 1
ATOM 1874 O O . ALA A 1 234 ? 34.287 4.616 8.961 1.00 18.71 233 ALA A O 1
ATOM 1876 N N . GLU A 1 235 ? 34.271 6.774 9.608 1.00 17.97 234 GLU A N 1
ATOM 1877 C CA . GLU A 1 235 ? 32.824 6.817 9.810 1.00 17.78 234 GLU A CA 1
ATOM 1878 C C . GLU A 1 235 ? 32.063 6.668 8.492 1.00 17.75 234 GLU A C 1
ATOM 1879 O O . GLU A 1 235 ? 31.025 6.002 8.449 1.00 17.50 234 GLU A O 1
ATOM 1885 N N . LYS A 1 236 ? 32.596 7.267 7.426 1.00 17.65 235 LYS A N 1
ATOM 1886 C CA . LYS A 1 236 ? 32.047 7.116 6.075 1.00 17.95 235 LYS A CA 1
ATOM 1887 C C . LYS A 1 236 ? 32.100 5.672 5.583 1.00 17.87 235 LYS A C 1
ATOM 1888 O O . LYS A 1 236 ? 31.178 5.215 4.905 1.00 17.70 235 LYS A O 1
ATOM 1894 N N . GLU A 1 237 ? 33.185 4.970 5.911 1.00 17.81 236 GLU A N 1
ATOM 1895 C CA . GLU A 1 237 ? 33.306 3.548 5.598 1.00 18.29 236 GLU A CA 1
ATOM 1896 C C . GLU A 1 237 ? 32.189 2.767 6.284 1.00 17.29 236 GLU A C 1
ATOM 1897 O O . GLU A 1 237 ? 31.595 1.868 5.680 1.00 17.49 236 GLU A O 1
ATOM 1903 N N . GLY A 1 238 ? 31.896 3.137 7.531 1.00 16.33 237 GLY A N 1
ATOM 1904 C CA . GLY A 1 238 ? 30.814 2.532 8.306 1.00 15.38 237 GLY A CA 1
ATOM 1905 C C . GLY A 1 238 ? 29.463 2.722 7.642 1.00 14.91 237 GLY A C 1
ATOM 1906 O O . GLY A 1 238 ? 28.659 1.785 7.564 1.00 14.13 237 GLY A O 1
ATOM 1907 N N . ILE A 1 239 ? 29.214 3.935 7.154 1.00 14.22 238 ILE A N 1
ATOM 1908 C CA . ILE A 1 239 ? 27.984 4.232 6.422 1.00 14.09 238 ILE A CA 1
ATOM 1909 C C . ILE A 1 239 ? 27.898 3.410 5.131 1.00 14.01 238 ILE A C 1
ATOM 1910 O O . ILE A 1 239 ? 26.827 2.923 4.776 1.00 13.73 238 ILE A O 1
ATOM 1915 N N . ALA A 1 240 ? 29.028 3.248 4.447 1.00 13.98 239 ALA A N 1
ATOM 1916 C CA . ALA A 1 240 ? 29.097 2.419 3.241 1.00 14.16 239 ALA A CA 1
ATOM 1917 C C . ALA A 1 240 ? 28.714 0.969 3.538 1.00 14.04 239 ALA A C 1
ATOM 1918 O O . ALA A 1 240 ? 27.959 0.358 2.779 1.00 14.37 239 ALA A O 1
ATOM 1920 N N . ARG A 1 241 ? 29.227 0.430 4.642 1.00 13.69 240 ARG A N 1
ATOM 1921 C CA . ARG A 1 241 ? 28.867 -0.931 5.064 1.00 13.51 240 ARG A CA 1
ATOM 1922 C C . ARG A 1 241 ? 27.379 -1.015 5.408 1.00 13.11 240 ARG A C 1
ATOM 1923 O O . ARG A 1 241 ? 26.711 -1.999 5.065 1.00 12.47 240 ARG A O 1
ATOM 1931 N N A MET A 1 242 ? 26.885 -0.024 6.151 0.75 12.87 241 MET A N 1
ATOM 1932 N N B MET A 1 242 ? 26.853 0.066 5.982 0.25 12.66 241 MET A N 1
ATOM 1933 C CA A MET A 1 242 ? 25.481 0.019 6.570 0.75 13.33 241 MET A CA 1
ATOM 1934 C CA B MET A 1 242 ? 25.417 0.225 6.201 0.25 12.42 241 MET A CA 1
ATOM 1935 C C A MET A 1 242 ? 24.564 -0.016 5.348 0.75 12.87 241 MET A C 1
ATOM 1936 C C B MET A 1 242 ? 24.609 0.247 4.888 0.25 12.53 241 MET A C 1
ATOM 1937 O O A MET A 1 242 ? 23.572 -0.748 5.302 0.75 12.45 241 MET A O 1
ATOM 1938 O O B MET A 1 242 ? 23.621 -0.481 4.767 0.25 12.19 241 MET A O 1
ATOM 1947 N N A GLU A 1 243 ? 24.923 0.791 4.347 0.50 12.60 242 GLU A N 1
ATOM 1948 N N B GLU A 1 243 ? 25.020 1.057 3.907 0.50 12.70 242 GLU A N 1
ATOM 1949 C CA A GLU A 1 243 ? 24.173 0.898 3.090 0.50 12.90 242 GLU A CA 1
ATOM 1950 C CA B GLU A 1 243 ? 24.293 1.103 2.640 0.50 13.22 242 GLU A CA 1
ATOM 1951 C C A GLU A 1 243 ? 24.162 -0.414 2.302 0.50 12.68 242 GLU A C 1
ATOM 1952 C C B GLU A 1 243 ? 24.266 -0.278 1.986 0.50 12.95 242 GLU A C 1
ATOM 1953 O O A GLU A 1 243 ? 23.109 -0.825 1.806 0.50 12.57 242 GLU A O 1
ATOM 1954 O O B GLU A 1 243 ? 23.290 -0.635 1.327 0.50 13.05 242 GLU A O 1
ATOM 1965 N N . LYS A 1 244 ? 25.327 -1.057 2.190 1.00 12.80 243 LYS A N 1
ATOM 1966 C CA . LYS A 1 244 ? 25.428 -2.391 1.586 1.00 12.78 243 LYS A CA 1
ATOM 1967 C C . LYS A 1 244 ? 24.553 -3.399 2.330 1.00 12.34 243 LYS A C 1
ATOM 1968 O O . LYS A 1 244 ? 23.865 -4.215 1.702 1.00 12.14 243 LYS A O 1
ATOM 1974 N N . PHE A 1 245 ? 24.566 -3.347 3.660 1.00 12.10 244 PHE A N 1
ATOM 1975 C CA . PHE A 1 245 ? 23.705 -4.234 4.435 1.00 11.94 244 PHE A CA 1
ATOM 1976 C C . PHE A 1 245 ? 22.228 -3.991 4.133 1.00 12.40 244 PHE A C 1
ATOM 1977 O O . PHE A 1 245 ? 21.452 -4.937 3.983 1.00 12.33 244 PHE A O 1
ATOM 1985 N N . MET A 1 246 ? 21.837 -2.724 4.049 1.00 13.07 245 MET A N 1
ATOM 1986 C CA . MET A 1 246 ? 20.430 -2.393 3.844 1.00 13.96 245 MET A CA 1
ATOM 1987 C C . MET A 1 246 ? 19.923 -2.706 2.427 1.00 14.02 245 MET A C 1
ATOM 1988 O O . MET A 1 246 ? 18.712 -2.743 2.205 1.00 14.87 245 MET A O 1
ATOM 1993 N N . THR A 1 247 ? 20.838 -2.945 1.486 1.00 14.08 246 THR A N 1
ATOM 1994 C CA . THR A 1 247 ? 20.475 -3.155 0.068 1.00 14.28 246 THR A CA 1
ATOM 1995 C C . THR A 1 247 ? 20.847 -4.521 -0.506 1.00 13.43 246 THR A C 1
ATOM 1996 O O . THR A 1 247 ? 20.153 -5.030 -1.397 1.00 14.37 246 THR A O 1
ATOM 2000 N N . ASP A 1 248 ? 21.957 -5.082 -0.042 1.00 11.36 247 ASP A N 1
ATOM 2001 C CA . ASP A 1 248 ? 22.370 -6.422 -0.448 1.00 9.75 247 ASP A CA 1
ATOM 2002 C C . ASP A 1 248 ? 22.171 -7.432 0.677 1.00 8.77 247 ASP A C 1
ATOM 2003 O O . ASP A 1 248 ? 22.073 -8.626 0.422 1.00 8.05 247 ASP A O 1
ATOM 2008 N N . GLY A 1 249 ? 22.110 -6.952 1.916 1.00 7.73 248 GLY A N 1
ATOM 2009 C CA . GLY A 1 249 ? 22.095 -7.843 3.068 1.00 7.36 248 GLY A CA 1
ATOM 2010 C C . GLY A 1 249 ? 20.769 -7.969 3.799 1.00 6.89 248 GLY A C 1
ATOM 2011 O O . GLY A 1 249 ? 20.705 -8.615 4.837 1.00 6.89 248 GLY A O 1
ATOM 2012 N N . TYR A 1 250 ? 19.711 -7.373 3.257 1.00 7.08 249 TYR A N 1
ATOM 2013 C CA . TYR A 1 250 ? 18.484 -7.167 4.025 1.00 7.13 249 TYR A CA 1
ATOM 2014 C C . TYR A 1 250 ? 17.286 -7.981 3.551 1.00 6.52 249 TYR A C 1
ATOM 2015 O O . TYR A 1 250 ? 16.204 -7.888 4.130 1.00 6.48 249 TYR A O 1
ATOM 2024 N N . ALA A 1 251 ? 17.468 -8.779 2.501 1.00 5.76 250 ALA A N 1
ATOM 2025 C CA . ALA A 1 251 ? 16.340 -9.516 1.936 1.00 5.29 250 ALA A CA 1
ATOM 2026 C C . ALA A 1 251 ? 15.686 -10.439 2.958 1.00 4.88 250 ALA A C 1
ATOM 2027 O O . ALA A 1 251 ? 14.460 -10.545 2.985 1.00 5.33 250 ALA A O 1
ATOM 2029 N N . TYR A 1 252 ? 16.492 -11.095 3.801 1.00 4.85 251 TYR A N 1
ATOM 2030 C CA . TYR A 1 252 ? 15.951 -12.001 4.818 1.00 5.03 251 TYR A CA 1
ATOM 2031 C C . TYR A 1 252 ? 14.937 -11.265 5.706 1.00 5.22 251 TYR A C 1
ATOM 2032 O O . TYR A 1 252 ? 13.867 -11.799 6.012 1.00 5.66 251 TYR A O 1
ATOM 2041 N N . ALA A 1 253 ? 15.274 -10.028 6.079 1.00 5.46 252 ALA A N 1
ATOM 2042 C CA . ALA A 1 253 ? 14.467 -9.219 6.986 1.00 5.98 252 ALA A CA 1
ATOM 2043 C C . ALA A 1 253 ? 13.174 -8.809 6.301 1.00 5.95 252 ALA A C 1
ATOM 2044 O O . ALA A 1 253 ? 12.105 -8.807 6.916 1.00 6.02 252 ALA A O 1
ATOM 2046 N N . MET A 1 254 ? 13.273 -8.476 5.017 1.00 5.80 253 MET A N 1
ATOM 2047 C CA . MET A 1 254 ? 12.084 -8.137 4.238 1.00 6.55 253 MET A CA 1
ATOM 2048 C C . MET A 1 254 ? 11.121 -9.316 4.126 1.00 6.03 253 MET A C 1
ATOM 2049 O O . MET A 1 254 ? 9.905 -9.135 4.153 1.00 6.08 253 MET A O 1
ATOM 2054 N N . GLU A 1 255 ? 11.671 -10.524 4.018 1.00 5.57 254 GLU A N 1
ATOM 2055 C CA . GLU A 1 255 ? 10.843 -11.728 3.985 1.00 5.32 254 GLU A CA 1
ATOM 2056 C C . GLU A 1 255 ? 10.196 -11.979 5.348 1.00 5.27 254 GLU A C 1
ATOM 2057 O O . GLU A 1 255 ? 9.002 -12.271 5.421 1.00 5.49 254 GLU A O 1
ATOM 2063 N N . HIS A 1 256 ? 10.964 -11.830 6.427 1.00 5.63 255 HIS A N 1
ATOM 2064 C CA . HIS A 1 256 ? 10.404 -11.953 7.782 1.00 5.65 255 HIS A CA 1
ATOM 2065 C C . HIS A 1 256 ? 9.262 -10.963 8.016 1.00 6.19 255 HIS A C 1
ATOM 2066 O O . HIS A 1 256 ? 8.270 -11.293 8.668 1.00 6.63 255 HIS A O 1
ATOM 2073 N N A SER A 1 257 ? 9.434 -9.749 7.498 0.75 5.93 256 SER A N 1
ATOM 2074 N N B SER A 1 257 ? 9.410 -9.753 7.480 0.25 6.08 256 SER A N 1
ATOM 2075 C CA A SER A 1 257 ? 8.456 -8.682 7.687 0.75 6.17 256 SER A CA 1
ATOM 2076 C CA B SER A 1 257 ? 8.453 -8.671 7.719 0.25 6.15 256 SER A CA 1
ATOM 2077 C C A SER A 1 257 ? 7.179 -8.942 6.900 0.75 6.27 256 SER A C 1
ATOM 2078 C C B SER A 1 257 ? 7.193 -8.754 6.854 0.25 6.16 256 SER A C 1
ATOM 2079 O O A SER A 1 257 ? 6.077 -8.923 7.451 0.75 6.64 256 SER A O 1
ATOM 2080 O O B SER A 1 257 ? 6.101 -8.420 7.316 0.25 6.17 256 SER A O 1
ATOM 2085 N N . THR A 1 258 ? 7.345 -9.191 5.604 1.00 6.19 257 THR A N 1
ATOM 2086 C CA . THR A 1 258 ? 6.211 -9.252 4.675 1.00 5.97 257 THR A CA 1
ATOM 2087 C C . THR A 1 258 ? 5.500 -10.597 4.601 1.00 6.11 257 THR A C 1
ATOM 2088 O O . THR A 1 258 ? 4.283 -10.646 4.378 1.00 6.16 257 THR A O 1
ATOM 2092 N N . ARG A 1 259 ? 6.259 -11.680 4.763 1.00 5.54 258 ARG A N 1
ATOM 2093 C CA . ARG A 1 259 ? 5.711 -13.028 4.626 1.00 5.88 258 ARG A CA 1
ATOM 2094 C C . ARG A 1 259 ? 6.165 -13.964 5.748 1.00 6.06 258 ARG A C 1
ATOM 2095 O O . ARG A 1 259 ? 6.677 -15.064 5.484 1.00 5.90 258 ARG A O 1
ATOM 2103 N N . PRO A 1 260 ? 5.939 -13.561 7.016 1.00 6.19 259 PRO A N 1
ATOM 2104 C CA . PRO A 1 260 ? 6.410 -14.398 8.121 1.00 6.36 259 PRO A CA 1
ATOM 2105 C C . PRO A 1 260 ? 5.812 -15.801 8.124 1.00 6.48 259 PRO A C 1
ATOM 2106 O O . PRO A 1 260 ? 6.494 -16.749 8.508 1.00 6.61 259 PRO A O 1
ATOM 2110 N N . SER A 1 261 ? 4.558 -15.941 7.707 1.00 6.71 260 SER A N 1
ATOM 2111 C CA . SER A 1 261 ? 3.953 -17.270 7.694 1.00 7.05 260 SER A CA 1
ATOM 2112 C C . SER A 1 261 ? 4.641 -18.214 6.699 1.00 6.99 260 SER A C 1
ATOM 2113 O O . SER A 1 261 ? 4.962 -19.354 7.035 1.00 7.33 260 SER A O 1
ATOM 2116 N N . THR A 1 262 ? 4.880 -17.726 5.483 1.00 6.73 261 THR A N 1
ATOM 2117 C CA . THR A 1 262 ? 5.552 -18.524 4.465 1.00 6.10 261 THR A CA 1
ATOM 2118 C C . THR A 1 262 ? 6.956 -18.928 4.911 1.00 6.09 261 THR A C 1
ATOM 2119 O O . THR A 1 262 ? 7.290 -20.110 4.931 1.00 6.53 261 THR A O 1
ATOM 2123 N N . ILE A 1 263 ? 7.773 -17.953 5.295 1.00 5.82 262 ILE A N 1
ATOM 2124 C CA . ILE A 1 263 ? 9.150 -18.278 5.657 1.00 5.63 262 ILE A CA 1
ATOM 2125 C C . ILE A 1 263 ? 9.203 -19.133 6.933 1.00 5.88 262 ILE A C 1
ATOM 2126 O O . ILE A 1 263 ? 10.055 -20.010 7.049 1.00 5.79 262 ILE A O 1
ATOM 2131 N N . GLY A 1 264 ? 8.269 -18.905 7.856 1.00 6.25 263 GLY A N 1
ATOM 2132 C CA . GLY A 1 264 ? 8.151 -19.747 9.046 1.00 6.80 263 GLY A CA 1
ATOM 2133 C C . GLY A 1 264 ? 7.944 -21.205 8.684 1.00 7.18 263 GLY A C 1
ATOM 2134 O O . GLY A 1 264 ? 8.590 -22.088 9.243 1.00 7.42 263 GLY A O 1
ATOM 2135 N N . HIS A 1 265 ? 7.052 -21.461 7.730 1.00 7.33 264 HIS A N 1
ATOM 2136 C CA . HIS A 1 265 ? 6.809 -22.828 7.270 1.00 7.71 264 HIS A CA 1
ATOM 2137 C C . HIS A 1 265 ? 7.999 -23.402 6.510 1.00 7.62 264 HIS A C 1
ATOM 2138 O O . HIS A 1 265 ? 8.373 -24.555 6.717 1.00 8.14 264 HIS A O 1
ATOM 2145 N N . VAL A 1 266 ? 8.594 -22.585 5.643 1.00 7.17 265 VAL A N 1
ATOM 2146 C CA . VAL A 1 266 ? 9.777 -22.986 4.884 1.00 6.80 265 VAL A CA 1
ATOM 2147 C C . VAL A 1 266 ? 10.910 -23.490 5.803 1.00 6.71 265 VAL A C 1
ATOM 2148 O O . VAL A 1 266 ? 11.445 -24.582 5.606 1.00 6.82 265 VAL A O 1
ATOM 2152 N N . LEU A 1 267 ? 11.273 -22.701 6.809 1.00 6.85 266 LEU A N 1
ATOM 2153 C CA . LEU A 1 267 ? 12.394 -23.072 7.680 1.00 7.36 266 LEU A CA 1
ATOM 2154 C C . LEU A 1 267 ? 12.055 -24.133 8.726 1.00 7.95 266 LEU A C 1
ATOM 2155 O O . LEU A 1 267 ? 12.954 -24.803 9.250 1.00 9.41 266 LEU A O 1
ATOM 2160 N N . SER A 1 268 ? 10.766 -24.294 9.016 1.00 8.08 267 SER A N 1
ATOM 2161 C CA . SER A 1 268 ? 10.314 -25.354 9.915 1.00 8.42 267 SER A CA 1
ATOM 2162 C C . SER A 1 268 ? 10.322 -26.723 9.249 1.00 8.41 267 SER A C 1
ATOM 2163 O O . SER A 1 268 ? 10.321 -27.742 9.944 1.00 8.45 267 SER A O 1
ATOM 2166 N N . SER A 1 269 ? 10.333 -26.751 7.919 1.00 8.67 268 SER A N 1
ATOM 2167 C CA . SER A 1 269 ? 10.173 -28.007 7.179 1.00 8.75 268 SER A CA 1
ATOM 2168 C C . SER A 1 269 ? 11.360 -28.953 7.319 1.00 8.89 268 SER A C 1
ATOM 2169 O O . SER A 1 269 ? 11.186 -30.174 7.339 1.00 9.66 268 SER A O 1
ATOM 2172 N N . SER A 1 270 ? 12.557 -28.382 7.411 1.00 8.89 269 SER A N 1
ATOM 2173 C CA . SER A 1 270 ? 13.798 -29.148 7.431 1.00 8.39 269 SER A CA 1
ATOM 2174 C C . SER A 1 270 ? 14.844 -28.418 8.260 1.00 8.48 269 SER A C 1
ATOM 2175 O O . SER A 1 270 ? 14.986 -27.195 8.146 1.00 8.20 269 SER A O 1
ATOM 2178 N N . PRO A 1 271 ? 15.597 -29.161 9.091 1.00 8.07 270 PRO A N 1
ATOM 2179 C CA . PRO A 1 271 ? 16.656 -28.527 9.878 1.00 8.09 270 PRO A CA 1
ATOM 2180 C C . PRO A 1 271 ? 17.774 -27.949 9.010 1.00 7.79 270 PRO A C 1
ATOM 2181 O O . PRO A 1 271 ? 18.462 -27.021 9.430 1.00 8.11 270 PRO A O 1
ATOM 2185 N N . ILE A 1 272 ? 17.946 -28.499 7.810 1.00 7.50 271 ILE A N 1
ATOM 2186 C CA . ILE A 1 272 ? 18.942 -27.992 6.867 1.00 7.70 271 ILE A CA 1
ATOM 2187 C C . ILE A 1 272 ? 18.509 -26.646 6.261 1.00 7.28 271 ILE A C 1
ATOM 2188 O O . ILE A 1 272 ? 19.349 -25.766 6.042 1.00 7.45 271 ILE A O 1
ATOM 2193 N N . ALA A 1 273 ? 17.207 -26.481 6.021 1.00 6.99 272 ALA A N 1
ATOM 2194 C CA . ALA A 1 273 ? 16.672 -25.175 5.623 1.00 6.52 272 ALA A CA 1
ATOM 2195 C C . ALA A 1 273 ? 16.985 -24.132 6.691 1.00 6.37 272 ALA A C 1
ATOM 2196 O O . ALA A 1 273 ? 17.492 -23.053 6.386 1.00 6.52 272 ALA A O 1
ATOM 2198 N N . LEU A 1 274 ? 16.698 -24.472 7.944 1.00 6.14 273 LEU A N 1
ATOM 2199 C CA . LEU A 1 274 ? 16.972 -23.563 9.042 1.00 5.66 273 LEU A CA 1
ATOM 2200 C C . LEU A 1 274 ? 18.471 -23.241 9.146 1.00 5.68 273 LEU A C 1
ATOM 2201 O O . LEU A 1 274 ? 18.860 -22.082 9.326 1.00 5.91 273 LEU A O 1
ATOM 2206 N N . LEU A 1 275 ? 19.309 -24.270 9.030 1.00 5.75 274 LEU A N 1
ATOM 2207 C CA . LEU A 1 275 ? 20.759 -24.087 9.112 1.00 5.84 274 LEU A CA 1
ATOM 2208 C C . LEU A 1 275 ? 21.284 -23.153 8.020 1.00 5.85 274 LEU A C 1
ATOM 2209 O O . LEU A 1 275 ? 22.136 -22.305 8.285 1.00 6.11 274 LEU A O 1
ATOM 2214 N N . ALA A 1 276 ? 20.783 -23.310 6.801 1.00 5.74 275 ALA A N 1
ATOM 2215 C CA . ALA A 1 276 ? 21.226 -22.461 5.696 1.00 5.36 275 ALA A CA 1
ATOM 2216 C C . ALA A 1 276 ? 20.853 -20.994 5.927 1.00 5.46 275 ALA A C 1
ATOM 2217 O O . ALA A 1 276 ? 21.691 -20.098 5.785 1.00 6.09 275 ALA A O 1
ATOM 2219 N N . TRP A 1 277 ? 19.593 -20.761 6.293 1.00 5.38 276 TRP A N 1
ATOM 2220 C CA . TRP A 1 277 ? 19.081 -19.402 6.463 1.00 5.24 276 TRP A CA 1
ATOM 2221 C C . TRP A 1 277 ? 19.751 -18.683 7.630 1.00 5.65 276 TRP A C 1
ATOM 2222 O O . TRP A 1 277 ? 20.179 -17.529 7.498 1.00 6.05 276 TRP A O 1
ATOM 2233 N N . ILE A 1 278 ? 19.824 -19.358 8.775 1.00 5.45 277 ILE A N 1
ATOM 2234 C CA . ILE A 1 278 ? 20.401 -18.764 9.980 1.00 5.80 277 ILE A CA 1
ATOM 2235 C C . ILE A 1 278 ? 21.930 -18.824 9.949 1.00 5.49 277 ILE A C 1
ATOM 2236 O O . ILE A 1 278 ? 22.606 -17.859 10.329 1.00 5.69 277 ILE A O 1
ATOM 2241 N N . GLY A 1 279 ? 22.470 -19.950 9.488 1.00 5.75 278 GLY A N 1
ATOM 2242 C CA . GLY A 1 279 ? 23.916 -20.121 9.388 1.00 5.69 278 GLY A CA 1
ATOM 2243 C C . GLY A 1 279 ? 24.573 -19.052 8.540 1.00 5.60 278 GLY A C 1
ATOM 2244 O O . GLY A 1 279 ? 25.668 -18.595 8.856 1.00 6.12 278 GLY A O 1
ATOM 2245 N N . GLU A 1 280 ? 23.903 -18.635 7.465 1.00 5.60 279 GLU A N 1
ATOM 2246 C CA . GLU A 1 280 ? 24.438 -17.556 6.630 1.00 5.93 279 GLU A CA 1
ATOM 2247 C C . GLU A 1 280 ? 24.770 -16.337 7.478 1.00 6.00 279 GLU A C 1
ATOM 2248 O O . GLU A 1 280 ? 25.800 -15.694 7.277 1.00 6.15 279 GLU A O 1
ATOM 2254 N N . LYS A 1 281 ? 23.896 -16.033 8.431 1.00 6.02 280 LYS A N 1
ATOM 2255 C CA . LYS A 1 281 ? 24.075 -14.851 9.269 1.00 6.40 280 LYS A CA 1
ATOM 2256 C C . LYS A 1 281 ? 25.164 -15.038 10.319 1.00 6.87 280 LYS A C 1
ATOM 2257 O O . LYS A 1 281 ? 25.936 -14.121 10.583 1.00 6.59 280 LYS A O 1
ATOM 2263 N N . TYR A 1 282 ? 25.252 -16.232 10.901 1.00 7.15 281 TYR A N 1
ATOM 2264 C CA . TYR A 1 282 ? 26.371 -16.511 11.800 1.00 8.34 281 TYR A CA 1
ATOM 2265 C C . TYR A 1 282 ? 27.718 -16.477 11.082 1.00 8.40 281 TYR A C 1
ATOM 2266 O O . TYR A 1 282 ? 28.745 -16.217 11.711 1.00 8.84 281 TYR A O 1
ATOM 2275 N N . LEU A 1 283 ? 27.718 -16.720 9.772 1.00 7.96 282 LEU A N 1
ATOM 2276 C CA . LEU A 1 283 ? 28.942 -16.608 8.983 1.00 8.13 282 LEU A CA 1
ATOM 2277 C C . LEU A 1 283 ? 29.268 -15.166 8.601 1.00 8.22 282 LEU A C 1
ATOM 2278 O O . LEU A 1 283 ? 30.417 -14.732 8.706 1.00 8.01 282 LEU A O 1
ATOM 2283 N N . GLN A 1 284 ? 28.262 -14.425 8.145 1.00 8.04 283 GLN A N 1
ATOM 2284 C CA . GLN A 1 284 ? 28.502 -13.103 7.557 1.00 8.63 283 GLN A CA 1
ATOM 2285 C C . GLN A 1 284 ? 28.582 -11.965 8.561 1.00 8.29 283 GLN A C 1
ATOM 2286 O O . GLN A 1 284 ? 29.196 -10.933 8.281 1.00 8.96 283 GLN A O 1
ATOM 2292 N N . TRP A 1 285 ? 27.948 -12.139 9.717 1.00 8.36 284 TRP A N 1
ATOM 2293 C CA . TRP A 1 285 ? 27.738 -11.027 10.637 1.00 8.22 284 TRP A CA 1
ATOM 2294 C C . TRP A 1 285 ? 28.819 -10.859 11.697 1.00 9.02 284 TRP A C 1
ATOM 2295 O O . TRP A 1 285 ? 28.826 -9.862 12.418 1.00 9.12 284 TRP A O 1
ATOM 2306 N N . VAL A 1 286 ? 29.716 -11.836 11.791 1.00 9.46 285 VAL A N 1
ATOM 2307 C CA . VAL A 1 286 ? 30.785 -11.810 12.787 1.00 10.05 285 VAL A CA 1
ATOM 2308 C C . VAL A 1 286 ? 32.068 -11.206 12.225 1.00 10.58 285 VAL A C 1
ATOM 2309 O O . VAL A 1 286 ? 32.233 -11.081 11.007 1.00 11.11 285 VAL A O 1
ATOM 2313 N N . ASP A 1 287 ? 32.970 -10.827 13.127 1.00 11.25 286 ASP A N 1
ATOM 2314 C CA . ASP A 1 287 ? 34.320 -10.438 12.747 1.00 11.96 286 ASP A CA 1
ATOM 2315 C C . ASP A 1 287 ? 35.142 -11.714 12.549 1.00 12.31 286 ASP A C 1
ATOM 2316 O O . ASP A 1 287 ? 35.345 -12.147 11.413 1.00 12.83 286 ASP A O 1
ATOM 2321 N N . LYS A 1 288 ? 35.588 -12.322 13.646 1.00 12.73 287 LYS A N 1
ATOM 2322 C CA . LYS A 1 288 ? 36.293 -13.602 13.582 1.00 13.65 287 LYS A CA 1
ATOM 2323 C C . LYS A 1 288 ? 35.270 -14.737 13.504 1.00 13.36 287 LYS A C 1
ATOM 2324 O O . LYS A 1 288 ? 34.253 -14.699 14.209 1.00 13.41 287 LYS A O 1
ATOM 2330 N N . PRO A 1 289 ? 35.525 -15.744 12.646 1.00 13.24 288 PRO A N 1
ATOM 2331 C CA . PRO A 1 289 ? 34.566 -16.839 12.502 1.00 13.01 288 PRO A CA 1
ATOM 2332 C C . PRO A 1 289 ? 34.287 -17.557 13.820 1.00 12.94 288 PRO A C 1
ATOM 2333 O O . PRO A 1 289 ? 35.192 -17.757 14.636 1.00 13.31 288 PRO A O 1
ATOM 2337 N N . LEU A 1 290 ? 33.027 -17.921 14.023 1.00 12.53 289 LEU A N 1
ATOM 2338 C CA . LEU A 1 290 ? 32.639 -18.724 15.170 1.00 12.69 289 LEU A CA 1
ATOM 2339 C C . LEU A 1 290 ? 32.986 -20.189 14.927 1.00 12.48 289 LEU A C 1
ATOM 2340 O O . LEU A 1 290 ? 33.063 -20.630 13.777 1.00 12.61 289 LEU A O 1
ATOM 2345 N N . PRO A 1 291 ? 33.192 -20.958 16.010 1.00 12.35 290 PRO A N 1
ATOM 2346 C CA . PRO A 1 291 ? 33.335 -22.394 15.821 1.00 12.18 290 PRO A CA 1
ATOM 2347 C C . PRO A 1 291 ? 32.074 -22.968 15.176 1.00 11.97 290 PRO A C 1
ATOM 2348 O O . PRO A 1 291 ? 30.962 -22.539 15.492 1.00 11.48 290 PRO A O 1
ATOM 2352 N N . SER A 1 292 ? 32.248 -23.926 14.274 1.00 11.86 291 SER A N 1
ATOM 2353 C CA . SER A 1 292 ? 31.110 -24.583 13.642 1.00 12.30 291 SER A CA 1
ATOM 2354 C C . SER A 1 292 ? 30.167 -25.198 14.679 1.00 12.06 291 SER A C 1
ATOM 2355 O O . SER A 1 292 ? 28.948 -25.172 14.506 1.00 11.65 291 SER A O 1
ATOM 2358 N N . GLU A 1 293 ? 30.739 -25.723 15.764 1.00 12.35 292 GLU A N 1
ATOM 2359 C CA . GLU A 1 293 ? 29.965 -26.249 16.896 1.00 12.84 292 GLU A CA 1
ATOM 2360 C C . GLU A 1 293 ? 28.977 -25.220 17.464 1.00 11.93 292 GLU A C 1
ATOM 2361 O O . GLU A 1 293 ? 27.839 -25.560 17.792 1.00 11.80 292 GLU A O 1
ATOM 2367 N N . THR A 1 294 ? 29.410 -23.966 17.571 1.00 11.31 293 THR A N 1
ATOM 2368 C CA . THR A 1 294 ? 28.548 -22.896 18.069 1.00 10.93 293 THR A CA 1
ATOM 2369 C C . THR A 1 294 ? 27.337 -22.702 17.152 1.00 10.27 293 THR A C 1
ATOM 2370 O O . THR A 1 294 ? 26.205 -22.594 17.627 1.00 9.60 293 THR A O 1
ATOM 2374 N N . ILE A 1 295 ? 27.575 -22.686 15.842 1.00 9.80 294 ILE A N 1
ATOM 2375 C CA . ILE A 1 295 ? 26.485 -22.544 14.879 1.00 9.41 294 ILE A CA 1
ATOM 2376 C C . ILE A 1 295 ? 25.494 -23.708 14.988 1.00 9.18 294 ILE A C 1
ATOM 2377 O O . ILE A 1 295 ? 24.282 -23.489 15.020 1.00 8.43 294 ILE A O 1
ATOM 2382 N N . LEU A 1 296 ? 26.005 -24.936 15.082 1.00 9.00 295 LEU A N 1
ATOM 2383 C CA . LEU A 1 296 ? 25.129 -26.099 15.239 1.00 9.21 295 LEU A CA 1
ATOM 2384 C C . LEU A 1 296 ? 24.325 -26.057 16.542 1.00 8.90 295 LEU A C 1
ATOM 2385 O O . LEU A 1 296 ? 23.154 -26.424 16.550 1.00 8.89 295 LEU A O 1
ATOM 2390 N N . GLU A 1 297 ? 24.945 -25.590 17.625 1.00 9.10 296 GLU A N 1
ATOM 2391 C CA . GLU A 1 297 ? 24.253 -25.421 18.901 1.00 9.82 296 GLU A CA 1
ATOM 2392 C C . GLU A 1 297 ? 23.088 -24.439 18.782 1.00 9.09 296 GLU A C 1
ATOM 2393 O O . GLU A 1 297 ? 21.970 -24.733 19.208 1.00 9.03 296 GLU A O 1
ATOM 2399 N N . MET A 1 298 ? 23.356 -23.270 18.203 1.00 9.04 297 MET A N 1
ATOM 2400 C CA . MET A 1 298 ? 22.341 -22.217 18.099 1.00 9.01 297 MET A CA 1
ATOM 2401 C C . MET A 1 298 ? 21.190 -22.618 17.190 1.00 8.24 297 MET A C 1
ATOM 2402 O O . MET A 1 298 ? 20.025 -22.372 17.502 1.00 8.03 297 MET A O 1
ATOM 2407 N N . VAL A 1 299 ? 21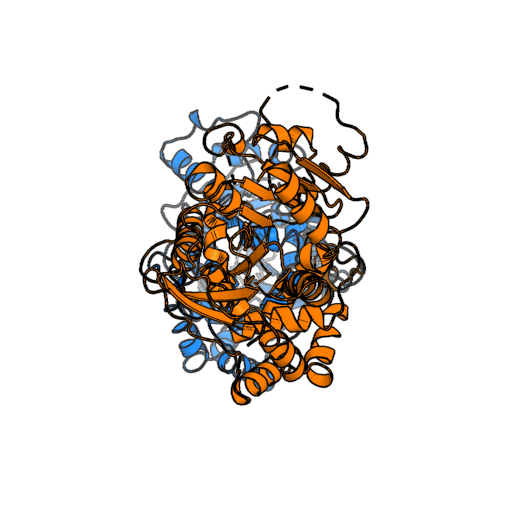.525 -23.232 16.060 1.00 7.73 298 VAL A N 1
ATOM 2408 C CA . VAL A 1 299 ? 20.510 -23.690 15.116 1.00 7.65 298 VAL A CA 1
ATOM 2409 C C . VAL A 1 299 ? 19.682 -24.838 15.707 1.00 7.68 298 VAL A C 1
ATOM 2410 O O . VAL A 1 299 ? 18.456 -24.846 15.583 1.00 8.03 298 VAL A O 1
ATOM 2414 N N . SER A 1 300 ? 20.347 -25.788 16.365 1.00 7.72 299 SER A N 1
ATOM 2415 C CA . SER A 1 300 ? 19.640 -26.891 17.023 1.00 7.70 299 SER A CA 1
ATOM 2416 C C . SER A 1 300 ? 18.698 -26.375 18.104 1.00 7.58 299 SER A C 1
ATOM 2417 O O . SER A 1 300 ? 17.573 -26.850 18.222 1.00 7.69 299 SER A O 1
ATOM 2420 N N . LEU A 1 301 ? 19.157 -25.390 18.876 1.00 7.81 300 LEU A N 1
ATOM 2421 C CA . LEU A 1 301 ? 18.333 -24.754 19.899 1.00 8.13 300 LEU A CA 1
ATOM 2422 C C . LEU A 1 301 ? 17.066 -24.151 19.292 1.00 7.76 300 LEU A C 1
ATOM 2423 O O . LEU A 1 301 ? 15.967 -24.368 19.800 1.00 8.11 300 LEU A O 1
ATOM 2428 N N . TYR A 1 302 ? 17.227 -23.406 18.199 1.00 7.48 301 TYR A N 1
ATOM 2429 C CA . TYR A 1 302 ? 16.073 -22.861 17.479 1.00 7.31 301 TYR A CA 1
ATOM 2430 C C . TYR A 1 302 ? 15.152 -23.961 16.955 1.00 7.44 301 TYR A C 1
ATOM 2431 O O . TYR A 1 302 ? 13.923 -23.857 17.059 1.00 7.44 301 TYR A O 1
ATOM 2440 N N . TRP A 1 303 ? 15.745 -25.015 16.397 1.00 7.58 302 TRP A N 1
ATOM 2441 C CA . TRP A 1 303 ? 14.965 -26.110 15.818 1.00 8.30 302 TRP A CA 1
ATOM 2442 C C . TRP A 1 303 ? 14.102 -26.800 16.870 1.00 8.51 302 TRP A C 1
ATOM 2443 O O . TRP A 1 303 ? 12.889 -26.978 16.686 1.00 8.69 302 TRP A O 1
ATOM 2454 N N . LEU A 1 304 ? 14.743 -27.158 17.977 1.00 8.69 303 LEU A N 1
ATOM 2455 C CA . LEU A 1 304 ? 14.107 -27.949 19.029 1.00 8.93 303 LEU A CA 1
ATOM 2456 C C . LEU A 1 304 ? 13.046 -27.192 19.823 1.00 9.33 303 LEU A C 1
ATOM 2457 O O . LEU A 1 304 ? 12.259 -27.801 20.547 1.00 10.12 303 LEU A O 1
ATOM 2462 N N . THR A 1 305 ? 13.018 -25.867 19.674 1.00 8.96 304 THR A N 1
ATOM 2463 C CA . THR A 1 305 ? 12.051 -25.022 20.371 1.00 8.62 304 THR A CA 1
ATOM 2464 C C . THR A 1 305 ? 11.076 -24.340 19.408 1.00 8.75 304 THR A C 1
ATOM 2465 O O . THR A 1 305 ? 10.274 -23.505 19.823 1.00 8.83 304 THR A O 1
ATOM 2469 N N . GLU A 1 306 ? 11.152 -24.702 18.125 1.00 8.84 305 GLU A N 1
ATOM 2470 C CA . GLU A 1 306 ? 10.323 -24.082 17.080 1.00 9.32 305 GLU A CA 1
ATOM 2471 C C . GLU A 1 306 ? 10.354 -22.556 17.179 1.00 8.45 305 GLU A C 1
ATOM 2472 O O . GLU A 1 306 ? 9.320 -21.891 17.072 1.00 8.68 305 GLU A O 1
ATOM 2478 N N . SER A 1 307 ? 11.552 -22.017 17.390 1.00 7.88 306 SER A N 1
ATOM 2479 C CA . SER A 1 307 ? 11.745 -20.580 17.586 1.00 7.38 306 SER A CA 1
ATOM 2480 C C . SER A 1 307 ? 11.436 -19.757 16.350 1.00 7.07 306 SER A C 1
ATOM 2481 O O . SER A 1 307 ? 10.746 -18.741 16.443 1.00 7.42 306 SER A O 1
ATOM 2484 N N . PHE A 1 308 ? 11.942 -20.186 15.195 1.00 6.92 307 PHE A N 1
ATOM 2485 C CA . PHE A 1 308 ? 11.930 -19.305 14.040 1.00 6.51 307 PHE A CA 1
ATOM 2486 C C . PHE A 1 308 ? 10.543 -18.752 13.668 1.00 6.69 307 PHE A C 1
ATOM 2487 O O . PHE A 1 308 ? 10.394 -17.535 13.536 1.00 6.97 307 PHE A O 1
ATOM 2495 N N . PRO A 1 309 ? 9.539 -19.634 13.466 1.00 6.79 308 PRO A N 1
ATOM 2496 C CA . PRO A 1 309 ? 8.245 -19.090 13.044 1.00 7.10 308 PRO A CA 1
ATOM 2497 C C . PRO A 1 309 ? 7.569 -18.179 14.072 1.00 7.21 308 PRO A C 1
ATOM 2498 O O . PRO A 1 309 ? 6.709 -17.374 13.698 1.00 7.57 308 PRO A O 1
ATOM 2502 N N . ARG A 1 310 ? 7.955 -18.306 15.341 1.00 7.11 309 ARG A N 1
ATOM 2503 C CA . ARG A 1 310 ? 7.356 -17.528 16.427 1.00 7.38 309 ARG A CA 1
ATOM 2504 C C . ARG A 1 310 ? 8.102 -16.227 16.706 1.00 7.41 309 ARG A C 1
ATOM 2505 O O . ARG A 1 310 ? 7.506 -15.230 17.113 1.00 7.71 309 ARG A O 1
ATOM 2513 N N . ALA A 1 311 ? 9.415 -16.242 16.489 1.00 7.44 310 ALA A N 1
ATOM 2514 C CA . ALA A 1 311 ? 10.280 -15.134 16.883 1.00 7.32 310 ALA A CA 1
ATOM 2515 C C . ALA A 1 311 ? 10.210 -13.952 15.928 1.00 7.33 310 ALA A C 1
ATOM 2516 O O . ALA A 1 311 ? 10.519 -12.819 16.305 1.00 7.90 310 ALA A O 1
ATOM 2518 N N . ILE A 1 312 ? 9.819 -14.213 14.687 1.00 7.06 311 ILE A N 1
ATOM 2519 C CA . ILE A 1 312 ? 9.928 -13.182 13.655 1.00 6.85 311 ILE A CA 1
ATOM 2520 C C . ILE A 1 312 ? 8.767 -12.182 13.622 1.00 7.25 311 ILE A C 1
ATOM 2521 O O . ILE A 1 312 ? 8.750 -11.283 12.783 1.00 7.30 311 ILE A O 1
ATOM 2526 N N . HIS A 1 313 ? 7.835 -12.305 14.569 1.00 7.61 312 HIS A N 1
ATOM 2527 C CA . HIS A 1 313 ? 6.660 -11.423 14.611 1.00 7.80 312 HIS A CA 1
ATOM 2528 C C . HIS A 1 313 ? 7.014 -9.940 14.630 1.00 7.98 312 HIS A C 1
ATOM 2529 O O . HIS A 1 313 ? 6.280 -9.117 14.083 1.00 8.43 312 HIS A O 1
ATOM 2536 N N . THR A 1 314 ? 8.143 -9.605 15.246 1.00 8.03 313 THR A N 1
ATOM 2537 C CA . THR A 1 314 ? 8.534 -8.210 15.404 1.00 8.21 313 THR A CA 1
ATOM 2538 C C . THR A 1 314 ? 8.988 -7.556 14.107 1.00 8.05 313 THR A C 1
ATOM 2539 O O . THR A 1 314 ? 8.973 -6.333 14.000 1.00 8.94 313 THR A O 1
ATOM 2543 N N . TYR A 1 315 ? 9.395 -8.357 13.125 1.00 8.20 314 TYR A N 1
ATOM 2544 C CA . TYR A 1 315 ? 9.971 -7.788 11.908 1.00 7.67 314 TYR A CA 1
ATOM 2545 C C . TYR A 1 315 ? 9.041 -6.848 11.148 1.00 8.19 314 TYR A C 1
ATOM 2546 O O . TYR A 1 315 ? 9.492 -5.853 10.596 1.00 8.44 314 TYR A O 1
ATOM 2555 N N . ARG A 1 316 ? 7.748 -7.154 11.129 1.00 8.73 315 ARG A N 1
ATOM 2556 C CA . ARG A 1 316 ? 6.799 -6.290 10.418 1.00 9.64 315 ARG A CA 1
ATOM 2557 C C . ARG A 1 316 ? 6.698 -4.892 11.035 1.00 10.44 315 ARG A C 1
ATOM 2558 O O . ARG A 1 316 ? 6.260 -3.957 10.367 1.00 10.67 315 ARG A O 1
ATOM 2566 N N . GLU A 1 317 ? 7.121 -4.756 12.292 1.00 11.02 316 GLU A N 1
ATOM 2567 C CA . GLU A 1 317 ? 7.242 -3.442 12.937 1.00 12.13 316 GLU A CA 1
ATOM 2568 C C . GLU A 1 317 ? 8.682 -2.921 12.944 1.00 12.66 316 GLU A C 1
ATOM 2569 O O . GLU A 1 317 ? 8.909 -1.711 12.872 1.00 13.22 316 GLU A O 1
ATOM 2575 N N . TRP A 1 318 ? 9.651 -3.829 13.041 1.00 13.21 317 TRP A N 1
ATOM 2576 C CA . TRP A 1 318 ? 11.057 -3.442 13.202 1.00 14.13 317 TRP A CA 1
ATOM 2577 C C . TRP A 1 318 ? 11.719 -2.955 11.909 1.00 14.92 317 TRP A C 1
ATOM 2578 O O . TRP A 1 318 ? 12.538 -2.034 11.944 1.00 14.95 317 TRP A O 1
ATOM 2589 N N A VAL A 1 319 ? 11.362 -3.582 10.790 0.50 15.42 318 VAL A N 1
ATOM 2590 N N B VAL A 1 319 ? 11.375 -3.561 10.773 0.50 15.53 318 VAL A N 1
ATOM 2591 C CA A VAL A 1 319 ? 11.905 -3.216 9.480 0.50 16.15 318 VAL A CA 1
ATOM 2592 C CA B VAL A 1 319 ? 11.988 -3.149 9.500 0.50 16.37 318 VAL A CA 1
ATOM 2593 C C A VAL A 1 319 ? 11.597 -1.747 9.098 0.50 17.10 318 VAL A C 1
ATOM 2594 C C B VAL A 1 319 ? 11.600 -1.720 9.041 0.50 17.23 318 VAL A C 1
ATOM 2595 O O A VAL A 1 319 ? 12.511 -1.023 8.693 0.50 17.21 318 VAL A O 1
ATOM 2596 O O B VAL A 1 319 ? 12.450 -1.012 8.496 0.50 17.41 318 VAL A O 1
ATOM 2603 N N . PRO A 1 320 ? 10.327 -1.299 9.249 1.00 17.84 319 PRO A N 1
ATOM 2604 C CA . PRO A 1 320 ? 9.993 0.125 9.022 1.00 18.98 319 PRO A CA 1
ATOM 2605 C C . PRO A 1 320 ? 10.834 1.121 9.833 1.00 20.16 319 PRO A C 1
ATOM 2606 O O . PRO A 1 320 ? 11.110 2.218 9.341 1.00 20.79 319 PRO A O 1
ATOM 2610 N N . THR A 1 321 ? 11.243 0.740 11.046 1.00 20.99 320 THR A N 1
ATOM 2611 C CA . THR A 1 321 ? 12.053 1.615 11.903 1.00 21.68 320 THR A CA 1
ATOM 2612 C C . THR A 1 321 ? 13.492 1.718 11.401 1.00 21.93 320 THR A C 1
ATOM 2613 O O . THR A 1 321 ? 14.200 2.685 11.700 1.00 22.41 320 THR A O 1
ATOM 2617 N N . THR A 1 329 ? 11.416 11.413 11.540 1.00 29.18 328 THR A N 1
ATOM 2618 C CA . THR A 1 329 ? 12.426 11.694 12.560 1.00 28.99 328 THR A CA 1
ATOM 2619 C C . THR A 1 329 ? 12.049 11.138 13.955 1.00 28.53 328 THR A C 1
ATOM 2620 O O . THR A 1 329 ? 12.185 11.838 14.965 1.00 28.64 328 THR A O 1
ATOM 2624 N N . PRO A 1 330 ? 11.595 9.866 14.017 1.00 28.00 329 PRO A N 1
ATOM 2625 C CA . PRO A 1 330 ? 11.125 9.303 15.291 1.00 27.46 329 PRO A CA 1
ATOM 2626 C C . PRO A 1 330 ? 12.208 9.197 16.372 1.00 26.88 329 PRO A C 1
ATOM 2627 O O . PRO A 1 330 ? 11.921 9.432 17.547 1.00 26.67 329 PRO A O 1
ATOM 2631 N N . TYR A 1 331 ? 13.434 8.861 15.971 1.00 26.30 330 TYR A N 1
ATOM 2632 C CA . TYR A 1 331 ? 14.547 8.680 16.908 1.00 25.83 330 TYR A CA 1
ATOM 2633 C C . TYR A 1 331 ? 14.968 9.982 17.594 1.00 25.44 330 TYR A C 1
ATOM 2634 O O . TYR A 1 331 ? 15.440 9.964 18.732 1.00 25.19 330 TYR A O 1
ATOM 2643 N N . GLN A 1 332 ? 14.788 11.103 16.898 1.00 25.05 331 GLN A N 1
ATOM 2644 C CA . GLN A 1 332 ? 15.149 12.422 17.424 1.00 24.82 331 GLN A CA 1
ATOM 2645 C C . GLN A 1 332 ? 13.994 13.071 18.180 1.00 24.66 331 GLN A C 1
ATOM 2646 O O . GLN A 1 332 ? 14.199 14.001 18.966 1.00 24.69 331 GLN A O 1
ATOM 2652 N N . LYS A 1 333 ? 12.782 12.580 17.936 1.00 24.37 332 LYS A N 1
ATOM 2653 C CA . LYS A 1 333 ? 11.581 13.156 18.529 1.00 24.25 332 LYS A CA 1
ATOM 2654 C C . LYS A 1 333 ? 10.942 12.209 19.545 1.00 23.70 332 LYS A C 1
ATOM 2655 O O . LYS A 1 333 ? 11.410 12.113 20.681 1.00 23.46 332 LYS A O 1
ATOM 2661 N N . GLU A 1 334 ? 9.893 11.499 19.128 1.00 23.24 333 GLU A N 1
ATOM 2662 C CA . GLU A 1 334 ? 9.090 10.683 20.043 1.00 22.93 333 GLU A CA 1
ATOM 2663 C C . GLU A 1 334 ? 9.849 9.526 20.706 1.00 22.29 333 GLU A C 1
ATOM 2664 O O . GLU A 1 334 ? 9.515 9.126 21.823 1.00 21.97 333 GLU A O 1
ATOM 2670 N N . LEU A 1 335 ? 10.867 9.003 20.025 1.00 21.62 334 LEU A N 1
ATOM 2671 C CA . LEU A 1 335 ? 11.634 7.869 20.551 1.00 20.94 334 LEU A CA 1
ATOM 2672 C C . LEU A 1 335 ? 13.030 8.245 21.062 1.00 20.29 334 LEU A C 1
ATOM 2673 O O . LEU A 1 335 ? 13.897 7.379 21.224 1.00 19.99 334 LEU A O 1
ATOM 2678 N N . TYR A 1 336 ? 13.229 9.535 21.325 1.00 19.57 335 TYR A N 1
ATOM 2679 C CA . TYR A 1 336 ? 14.457 10.036 21.938 1.00 18.96 335 TYR A CA 1
ATOM 2680 C C . TYR A 1 336 ? 14.563 9.513 23.366 1.00 18.72 335 TYR A C 1
ATOM 2681 O O . TYR A 1 336 ? 13.607 9.604 24.137 1.00 18.54 335 TYR A O 1
ATOM 2690 N N . ILE A 1 337 ? 15.719 8.952 23.714 1.00 18.24 336 ILE A N 1
ATOM 2691 C CA . ILE A 1 337 ? 15.942 8.463 25.071 1.00 18.06 336 ILE A CA 1
ATOM 2692 C C . ILE A 1 337 ? 16.456 9.607 25.944 1.00 18.47 336 ILE A C 1
ATOM 2693 O O . ILE A 1 337 ? 17.603 10.032 25.810 1.00 18.45 336 ILE A O 1
ATOM 2698 N N . HIS A 1 338 ? 15.594 10.103 26.828 1.00 18.90 337 HIS A N 1
ATOM 2699 C CA . HIS A 1 338 ? 15.945 11.229 27.698 1.00 19.25 337 HIS A CA 1
ATOM 2700 C C . HIS A 1 338 ? 16.757 10.806 28.922 1.00 19.14 337 HIS A C 1
ATOM 2701 O O . HIS A 1 338 ? 17.496 11.610 29.499 1.00 19.82 337 HIS A O 1
ATOM 2708 N N . LYS A 1 339 ? 16.626 9.537 29.295 1.00 18.59 338 LYS A N 1
ATOM 2709 C CA . LYS A 1 339 ? 17.386 8.949 30.399 1.00 17.99 338 LYS A CA 1
ATOM 2710 C C . LYS A 1 339 ? 18.846 8.722 29.989 1.00 17.17 338 LYS A C 1
ATOM 2711 O O . LYS A 1 339 ? 19.154 8.746 28.796 1.00 17.21 338 LYS A O 1
ATOM 2717 N N . PRO A 1 340 ? 19.751 8.525 30.974 1.00 16.62 339 PRO A N 1
ATOM 2718 C CA . PRO A 1 340 ? 21.149 8.235 30.646 1.00 16.00 339 PRO A CA 1
ATOM 2719 C C . PRO A 1 340 ? 21.259 7.106 29.622 1.00 15.34 339 PRO A C 1
ATOM 2720 O O . PRO A 1 340 ? 20.697 6.025 29.821 1.00 15.25 339 PRO A O 1
ATOM 2724 N N . PHE A 1 341 ? 21.971 7.392 28.536 1.00 14.62 340 PHE A N 1
ATOM 2725 C CA . PHE A 1 341 ? 22.028 6.532 27.360 1.00 14.25 340 PHE A CA 1
ATOM 2726 C C . PHE A 1 341 ? 23.495 6.272 27.042 1.00 13.79 340 PHE A C 1
ATOM 2727 O O . PHE A 1 341 ? 24.305 7.198 27.002 1.00 13.77 340 PHE A O 1
ATOM 2735 N N . GLY A 1 342 ? 23.833 4.996 26.857 1.00 13.36 341 GLY A N 1
ATOM 2736 C CA . GLY A 1 342 ? 25.200 4.584 26.565 1.00 12.62 341 GLY A CA 1
ATOM 2737 C C . GLY A 1 342 ? 25.258 3.714 25.330 1.00 12.36 341 GLY A C 1
ATOM 2738 O O . GLY A 1 342 ? 24.280 3.041 24.991 1.00 12.15 341 GLY A O 1
ATOM 2739 N N . PHE A 1 343 ? 26.400 3.741 24.648 1.00 12.02 342 PHE A N 1
ATOM 2740 C CA . PHE A 1 343 ? 26.573 2.968 23.428 1.00 11.86 342 PHE A CA 1
ATOM 2741 C C . PHE A 1 343 ? 27.951 2.331 23.320 1.00 11.94 342 PHE A C 1
ATOM 2742 O O . PHE A 1 343 ? 28.966 2.966 23.616 1.00 12.07 342 PHE A O 1
ATOM 2750 N N . SER A 1 344 ? 27.967 1.067 22.895 1.00 11.53 343 SER A N 1
ATOM 2751 C CA . SER A 1 344 ? 29.201 0.363 22.554 1.00 11.29 343 SER A CA 1
ATOM 2752 C C . SER A 1 344 ? 29.221 0.067 21.060 1.00 11.30 343 SER A C 1
ATOM 2753 O O . SER A 1 344 ? 28.352 -0.645 20.544 1.00 10.73 343 SER A O 1
ATOM 2756 N N . PHE A 1 345 ? 30.222 0.622 20.383 1.00 11.37 344 PHE A N 1
ATOM 2757 C CA . PHE A 1 345 ? 30.352 0.554 18.934 1.00 11.62 344 PHE A CA 1
ATOM 2758 C C . PHE A 1 345 ? 31.337 -0.537 18.551 1.00 11.73 344 PHE A C 1
ATOM 2759 O O . PHE A 1 345 ? 32.493 -0.520 18.979 1.00 11.78 344 PHE A O 1
ATOM 2767 N N . PHE A 1 346 ? 30.866 -1.485 17.746 1.00 11.90 345 PHE A N 1
ATOM 2768 C CA . PHE A 1 346 ? 31.716 -2.515 17.160 1.00 12.13 345 PHE A CA 1
ATOM 2769 C C . PHE A 1 346 ? 31.711 -2.350 15.639 1.00 12.52 345 PHE A C 1
ATOM 2770 O O . PHE A 1 346 ? 30.645 -2.217 15.035 1.00 12.25 345 PHE A O 1
ATOM 2778 N N . PRO A 1 347 ? 32.905 -2.331 15.017 1.00 13.00 346 PRO A N 1
ATOM 2779 C CA . PRO A 1 347 ? 33.032 -1.843 13.640 1.00 13.54 346 PRO A CA 1
ATOM 2780 C C . PRO A 1 347 ? 32.433 -2.755 12.575 1.00 13.83 346 PRO A C 1
ATOM 2781 O O . PRO A 1 347 ? 32.037 -2.268 11.513 1.00 14.16 346 PRO A O 1
ATOM 2785 N N . LYS A 1 348 ? 32.373 -4.056 12.851 1.00 14.04 347 LYS A N 1
ATOM 2786 C CA . LYS A 1 348 ? 31.846 -5.017 11.882 1.00 14.36 347 LYS A CA 1
ATOM 2787 C C . LYS A 1 348 ? 30.405 -5.400 12.181 1.00 14.00 347 LYS A C 1
ATOM 2788 O O . LYS A 1 348 ? 29.900 -6.420 11.704 1.00 14.43 347 LYS A O 1
ATOM 2794 N N . ASP A 1 349 ? 29.735 -4.565 12.967 1.00 13.65 348 ASP A N 1
ATOM 2795 C CA . ASP A 1 349 ? 28.299 -4.703 13.160 1.00 12.93 348 ASP A CA 1
ATOM 2796 C C . ASP A 1 349 ? 27.580 -4.373 11.845 1.00 12.56 348 ASP A C 1
ATOM 2797 O O . ASP A 1 349 ? 28.200 -3.895 10.894 1.00 12.55 348 ASP A O 1
ATOM 2802 N N . LEU A 1 350 ? 26.278 -4.635 11.799 1.00 11.95 349 LEU A N 1
ATOM 2803 C CA . LEU A 1 350 ? 25.516 -4.592 10.547 1.00 11.82 349 LEU A CA 1
ATOM 2804 C C . LEU A 1 350 ? 25.337 -3.190 9.987 1.00 11.91 349 LEU A C 1
ATOM 2805 O O . LEU A 1 350 ? 25.456 -2.976 8.781 1.00 11.76 349 LEU A O 1
ATOM 2810 N N . VAL A 1 351 ? 25.050 -2.241 10.870 1.00 12.06 350 VAL A N 1
ATOM 2811 C CA . VAL A 1 351 ? 24.677 -0.895 10.455 1.00 12.61 350 VAL A CA 1
ATOM 2812 C C . VAL A 1 351 ? 25.435 0.112 11.326 1.00 12.51 350 VAL A C 1
ATOM 2813 O O . VAL A 1 351 ? 24.848 0.772 12.188 1.00 12.51 350 VAL A O 1
ATOM 2817 N N . PRO A 1 352 ? 26.761 0.211 11.109 1.00 12.78 351 PRO A N 1
ATOM 2818 C CA . PRO A 1 352 ? 27.635 0.933 12.034 1.00 13.20 351 PRO A CA 1
ATOM 2819 C C . PRO A 1 352 ? 27.568 2.453 11.891 1.00 13.56 351 PRO A C 1
ATOM 2820 O O . PRO A 1 352 ? 28.504 3.086 11.387 1.00 14.15 351 PRO A O 1
ATOM 2824 N N . VAL A 1 353 ? 26.453 3.016 12.352 1.00 13.90 352 VAL A N 1
ATOM 2825 C CA . VAL A 1 353 ? 26.235 4.461 12.377 1.00 14.07 352 VAL A CA 1
ATOM 2826 C C . VAL A 1 353 ? 27.168 5.109 13.406 1.00 14.37 352 VAL A C 1
ATOM 2827 O O . VAL A 1 353 ? 27.486 4.491 14.425 1.00 14.42 352 VAL A O 1
ATOM 2831 N N . PRO A 1 354 ? 27.630 6.344 13.128 1.00 14.66 353 PRO A N 1
ATOM 2832 C CA . PRO A 1 354 ? 28.634 6.988 13.974 1.00 14.89 353 PRO A CA 1
ATOM 2833 C C . PRO A 1 354 ? 28.061 7.610 15.249 1.00 14.99 353 PRO A C 1
ATOM 2834 O O . PRO A 1 354 ? 26.847 7.792 15.365 1.00 14.93 353 PRO A O 1
ATOM 2838 N N . ARG A 1 355 ? 28.953 7.951 16.178 1.00 15.28 354 ARG A N 1
ATOM 2839 C CA . ARG A 1 355 ? 28.592 8.600 17.436 1.00 16.08 354 ARG A CA 1
ATOM 2840 C C . ARG A 1 355 ? 27.693 9.830 17.251 1.00 15.73 354 ARG A C 1
ATOM 2841 O O . ARG A 1 355 ? 26.691 9.972 17.950 1.00 15.75 354 ARG A O 1
ATOM 2849 N N . SER A 1 356 ? 28.052 10.704 16.310 1.00 15.93 355 SER A N 1
ATOM 2850 C CA . SER A 1 356 ? 27.312 11.954 16.092 1.00 16.12 355 SER A CA 1
ATOM 2851 C C . SER A 1 356 ? 25.873 11.734 15.610 1.00 16.03 355 SER A C 1
ATOM 2852 O O . SER A 1 356 ? 25.022 12.613 15.760 1.00 16.50 355 SER A O 1
ATOM 2855 N N . TRP A 1 357 ? 25.610 10.566 15.028 1.00 15.89 356 TRP A N 1
ATOM 2856 C CA . TRP A 1 357 ? 24.256 10.201 14.624 1.00 15.71 356 TRP A CA 1
ATOM 2857 C C . TRP A 1 357 ? 23.503 9.612 15.810 1.00 15.46 356 TRP A C 1
ATOM 2858 O O . TRP A 1 357 ? 22.369 9.994 16.083 1.00 15.52 356 TRP A O 1
ATOM 2869 N N . ILE A 1 358 ? 24.149 8.687 16.519 1.00 15.38 357 ILE A N 1
ATOM 2870 C CA . ILE A 1 358 ? 23.565 8.062 17.705 1.00 15.33 357 ILE A CA 1
ATOM 2871 C C . ILE A 1 358 ? 23.211 9.111 18.770 1.00 15.64 357 ILE A C 1
ATOM 2872 O O . ILE A 1 358 ? 22.185 9.006 19.444 1.00 15.36 357 ILE A O 1
ATOM 2877 N N . ALA A 1 359 ? 24.058 10.134 18.885 1.00 15.98 358 ALA A N 1
ATOM 2878 C CA . ALA A 1 359 ? 23.856 11.226 19.840 1.00 16.42 358 ALA A CA 1
ATOM 2879 C C . ALA A 1 359 ? 22.554 12.007 19.626 1.00 16.61 358 ALA A C 1
ATOM 2880 O O . ALA A 1 359 ? 22.027 12.605 20.567 1.00 16.90 358 ALA A O 1
ATOM 2882 N N . THR A 1 360 ? 22.035 11.993 18.398 1.00 16.75 359 THR A N 1
ATOM 2883 C CA . THR A 1 360 ? 20.784 12.695 18.083 1.00 16.81 359 THR A CA 1
ATOM 2884 C C . THR A 1 360 ? 19.554 11.940 18.588 1.00 16.84 359 THR A C 1
ATOM 2885 O O . THR A 1 360 ? 18.439 12.465 18.554 1.00 17.06 359 THR A O 1
ATOM 2889 N N . THR A 1 361 ? 19.764 10.707 19.048 1.00 16.72 360 THR A N 1
ATOM 2890 C CA . THR A 1 361 ? 18.663 9.809 19.395 1.00 16.56 360 THR A CA 1
ATOM 2891 C C . THR A 1 361 ? 18.484 9.597 20.901 1.00 16.57 360 THR A C 1
ATOM 2892 O O . THR A 1 361 ? 17.583 8.871 21.334 1.00 16.25 360 THR A O 1
ATOM 2896 N N . GLY A 1 362 ? 19.346 10.222 21.696 1.00 16.73 361 GLY A N 1
ATOM 2897 C CA . GLY A 1 362 ? 19.251 10.107 23.142 1.00 16.97 361 GLY A CA 1
ATOM 2898 C C . GLY A 1 362 ? 20.255 10.946 23.901 1.00 17.10 361 GLY A C 1
ATOM 2899 O O . GLY A 1 362 ? 21.143 11.563 23.309 1.00 17.32 361 GLY A O 1
ATOM 2900 N N . ASN A 1 363 ? 20.095 10.960 25.221 1.00 17.42 362 ASN A N 1
ATOM 2901 C CA . ASN A 1 363 ? 21.019 11.617 26.137 1.00 17.70 362 ASN A CA 1
ATOM 2902 C C . ASN A 1 363 ? 22.284 10.763 26.264 1.00 17.44 362 ASN A C 1
ATOM 2903 O O . ASN A 1 363 ? 22.513 10.102 27.283 1.00 17.39 362 ASN A O 1
ATOM 2908 N N . LEU A 1 364 ? 23.093 10.784 25.206 1.00 17.48 363 LEU A N 1
ATOM 2909 C CA . LEU A 1 364 ? 24.272 9.929 25.102 1.00 17.63 363 LEU A CA 1
ATOM 2910 C C . LEU A 1 364 ? 25.404 10.444 25.984 1.00 17.73 363 LEU A C 1
ATOM 2911 O O . LEU A 1 364 ? 26.141 11.355 25.599 1.00 18.28 363 LEU A O 1
ATOM 2916 N N . VAL A 1 365 ? 25.524 9.848 27.166 1.00 17.77 364 VAL A N 1
ATOM 2917 C CA . VAL A 1 365 ? 26.506 10.272 28.168 1.00 17.82 364 VAL A CA 1
ATOM 2918 C C . VAL A 1 365 ? 27.707 9.330 28.213 1.00 17.75 364 VAL A C 1
ATOM 2919 O O . VAL A 1 365 ? 28.683 9.579 28.924 1.00 17.80 364 VAL A O 1
ATOM 2923 N N . PHE A 1 366 ? 27.628 8.248 27.443 1.00 17.49 365 PHE A N 1
ATOM 2924 C CA . PHE A 1 366 ? 28.629 7.189 27.482 1.00 17.44 365 PHE A CA 1
ATOM 2925 C C . PHE A 1 366 ? 28.766 6.587 26.090 1.00 17.42 365 PHE A C 1
ATOM 2926 O O . PHE A 1 366 ? 27.781 6.148 25.497 1.00 17.38 365 PHE A O 1
ATOM 2934 N N . PHE A 1 367 ? 29.989 6.588 25.571 1.00 17.36 366 PHE A N 1
ATOM 2935 C CA . PHE A 1 367 ? 30.279 5.996 24.271 1.00 17.64 366 PHE A CA 1
ATOM 2936 C C . PHE A 1 367 ? 31.632 5.309 24.312 1.00 18.02 366 PHE A C 1
ATOM 2937 O O . PHE A 1 367 ? 32.607 5.867 24.819 1.00 18.22 366 PHE A O 1
ATOM 2945 N N . ARG A 1 368 ? 31.681 4.090 23.785 1.00 18.03 367 ARG A N 1
ATOM 2946 C CA . ARG A 1 368 ? 32.936 3.355 23.660 1.00 18.47 367 ARG A CA 1
ATOM 2947 C C . ARG A 1 368 ? 33.053 2.751 22.270 1.00 18.50 367 ARG A C 1
ATOM 2948 O O . ARG A 1 368 ? 32.133 2.072 21.803 1.00 18.33 367 ARG A O 1
ATOM 2956 N N A ASP A 1 369 ? 34.185 3.030 21.623 0.50 18.60 368 ASP A N 1
ATOM 2957 N N B ASP A 1 369 ? 34.170 3.005 21.598 0.50 18.52 368 ASP A N 1
ATOM 2958 C CA A ASP A 1 369 ? 34.577 2.425 20.352 0.50 18.86 368 ASP A CA 1
ATOM 2959 C CA B ASP A 1 369 ? 34.432 2.357 20.319 0.50 18.72 368 ASP A CA 1
ATOM 2960 C C A ASP A 1 369 ? 35.386 1.162 20.612 0.50 18.54 368 ASP A C 1
ATOM 2961 C C B ASP A 1 369 ? 35.489 1.269 20.480 0.50 18.47 368 ASP A C 1
ATOM 2962 O O A ASP A 1 369 ? 36.016 1.030 21.667 0.50 18.38 368 ASP A O 1
ATOM 2963 O O B ASP A 1 369 ? 36.373 1.358 21.335 0.50 18.41 368 ASP A O 1
ATOM 2972 N N . HIS A 1 370 ? 35.373 0.237 19.654 1.00 18.15 369 HIS A N 1
ATOM 2973 C CA . HIS A 1 370 ? 36.257 -0.916 19.711 1.00 17.78 369 HIS A CA 1
ATOM 2974 C C . HIS A 1 370 ? 36.870 -1.180 18.350 1.00 17.78 369 HIS A C 1
ATOM 2975 O O . HIS A 1 370 ? 36.258 -0.895 17.319 1.00 17.86 369 HIS A O 1
ATOM 2982 N N . ALA A 1 371 ? 38.093 -1.702 18.365 1.00 17.95 370 ALA A N 1
ATOM 2983 C CA . ALA A 1 371 ? 38.867 -1.925 17.149 1.00 18.08 370 ALA A CA 1
ATOM 2984 C C . ALA A 1 371 ? 38.422 -3.169 16.388 1.00 18.15 370 ALA A C 1
ATOM 2985 O O . ALA A 1 371 ? 38.629 -3.267 15.175 1.00 18.49 370 ALA A O 1
ATOM 2987 N N . GLU A 1 372 ? 37.824 -4.119 17.104 1.00 17.85 371 GLU A N 1
ATOM 2988 C CA . GLU A 1 372 ? 37.368 -5.369 16.496 1.00 17.81 371 GLU A CA 1
ATOM 2989 C C . GLU A 1 372 ? 36.043 -5.864 17.074 1.00 16.36 371 GLU A C 1
ATOM 2990 O O . GLU A 1 372 ? 35.554 -5.345 18.081 1.00 16.25 371 GLU A O 1
ATOM 2996 N N . GLY A 1 373 ? 35.467 -6.866 16.416 1.00 14.83 372 GLY A N 1
ATOM 2997 C CA . GLY A 1 373 ? 34.176 -7.406 16.815 1.00 13.39 372 GLY A CA 1
ATOM 2998 C C . GLY A 1 373 ? 33.077 -7.092 15.821 1.00 12.16 372 GLY A C 1
ATOM 2999 O O . GLY A 1 373 ? 33.023 -5.999 15.249 1.00 11.64 372 GLY A O 1
ATOM 3000 N N . GLY A 1 374 ? 32.193 -8.065 15.623 1.00 11.32 373 GLY A N 1
ATOM 3001 C CA . GLY A 1 374 ? 31.066 -7.919 14.717 1.00 10.62 373 GLY A CA 1
ATOM 3002 C C . GLY A 1 374 ? 29.744 -7.757 15.440 1.00 10.08 373 GLY A C 1
ATOM 3003 O O . GLY A 1 374 ? 29.672 -7.177 16.527 1.00 9.65 373 GLY A O 1
ATOM 3004 N N . HIS A 1 375 ? 28.694 -8.294 14.831 1.00 9.50 374 HIS A N 1
ATOM 3005 C CA . HIS A 1 375 ? 27.333 -8.089 15.309 1.00 9.67 374 HIS A CA 1
ATOM 3006 C C . HIS A 1 375 ? 26.995 -8.792 16.622 1.00 9.72 374 HIS A C 1
ATOM 3007 O O . HIS A 1 375 ? 26.262 -8.244 17.451 1.00 9.60 374 HIS A O 1
ATOM 3014 N N . PHE A 1 376 ? 27.497 -10.011 16.795 1.00 10.09 375 PHE A N 1
ATOM 3015 C CA . PHE A 1 376 ? 27.174 -10.806 17.971 1.00 10.24 375 PHE A CA 1
ATOM 3016 C C . PHE A 1 376 ? 28.115 -10.449 19.126 1.00 10.57 375 PHE A C 1
ATOM 3017 O O . PHE A 1 376 ? 28.893 -11.285 19.597 1.00 10.87 375 PHE A O 1
ATOM 3025 N N . ALA A 1 377 ? 28.026 -9.201 19.583 1.00 10.75 376 ALA A N 1
ATOM 3026 C CA . ALA A 1 377 ? 28.981 -8.648 20.543 1.00 10.92 376 ALA A CA 1
ATOM 3027 C C . ALA A 1 377 ? 29.147 -9.476 21.816 1.00 11.06 376 ALA A C 1
ATOM 3028 O O . ALA A 1 377 ? 30.267 -9.691 22.269 1.00 10.92 376 ALA A O 1
ATOM 3030 N N . ALA A 1 378 ? 28.037 -9.939 22.385 1.00 11.65 377 ALA A N 1
ATOM 3031 C CA . ALA A 1 378 ? 28.094 -10.752 23.603 1.00 11.73 377 ALA A CA 1
ATOM 3032 C C . ALA A 1 378 ? 28.840 -12.072 23.394 1.00 11.88 377 ALA A C 1
ATOM 3033 O O . ALA A 1 378 ? 29.507 -12.555 24.309 1.00 12.01 377 ALA A O 1
ATOM 3035 N N . LEU A 1 379 ? 28.729 -12.640 22.194 1.00 11.76 378 LEU A N 1
ATOM 3036 C CA . LEU A 1 379 ? 29.450 -13.866 21.842 1.00 11.95 378 LEU A CA 1
ATOM 3037 C C . LEU A 1 379 ? 30.889 -13.610 21.420 1.00 11.61 378 LEU A C 1
ATOM 3038 O O . LEU A 1 379 ? 31.787 -14.384 21.751 1.00 11.91 378 LEU A O 1
ATOM 3043 N N . GLU A 1 380 ? 31.097 -12.541 20.656 1.00 10.78 379 GLU A N 1
ATOM 3044 C CA . GLU A 1 380 ? 32.384 -12.280 20.018 1.00 10.66 379 GLU A CA 1
ATOM 3045 C C . GLU A 1 380 ? 33.349 -11.562 20.944 1.00 10.95 379 GLU A C 1
ATOM 3046 O O . GLU A 1 380 ? 34.538 -11.898 20.991 1.00 11.12 379 GLU A O 1
ATOM 3052 N N . ARG A 1 381 ? 32.833 -10.562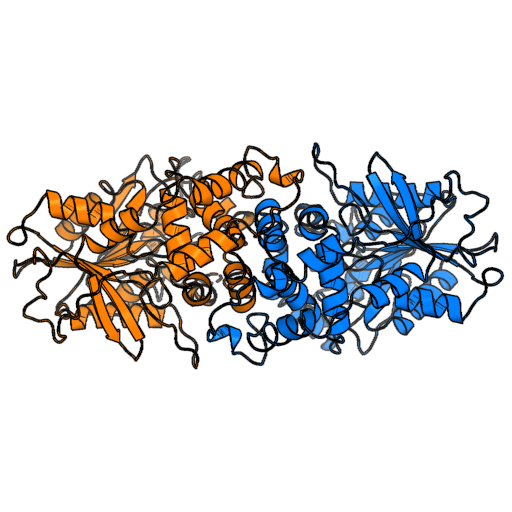 21.659 1.00 10.93 380 ARG A N 1
ATOM 3053 C CA . ARG A 1 381 ? 33.650 -9.696 22.510 1.00 11.14 380 ARG A CA 1
ATOM 3054 C C . ARG A 1 381 ? 33.035 -9.562 23.907 1.00 10.94 380 ARG A C 1
ATOM 3055 O O . ARG A 1 381 ? 32.777 -8.442 24.362 1.00 10.48 380 ARG A O 1
ATOM 3063 N N . PRO A 1 382 ? 32.809 -10.697 24.598 1.00 10.97 381 PRO A N 1
ATOM 3064 C CA . PRO A 1 382 ? 32.128 -10.631 25.892 1.00 11.12 381 PRO A CA 1
ATOM 3065 C C . PRO A 1 382 ? 32.856 -9.778 26.930 1.00 11.51 381 PRO A C 1
ATOM 3066 O O . PRO A 1 382 ? 32.211 -9.050 27.678 1.00 11.33 381 PRO A O 1
ATOM 3070 N N . ARG A 1 383 ? 34.185 -9.849 26.968 1.00 11.62 382 ARG A N 1
ATOM 3071 C CA . ARG A 1 383 ? 34.940 -9.045 27.929 1.00 12.04 382 ARG A CA 1
ATOM 3072 C C . ARG A 1 383 ? 34.734 -7.551 27.706 1.00 12.02 382 ARG A C 1
ATOM 3073 O O . ARG A 1 383 ? 34.508 -6.800 28.657 1.00 12.18 382 ARG A O 1
ATOM 3081 N N . GLU A 1 384 ? 34.793 -7.136 26.446 1.00 12.02 383 GLU A N 1
ATOM 3082 C CA . GLU A 1 384 ? 34.626 -5.735 26.080 1.00 12.16 383 GLU A CA 1
ATOM 3083 C C . GLU A 1 384 ? 33.221 -5.232 26.407 1.00 12.13 383 GLU A C 1
ATOM 3084 O O . GLU A 1 384 ? 33.058 -4.158 26.990 1.00 12.02 383 GLU A O 1
ATOM 3090 N N . LEU A 1 385 ? 32.208 -6.013 26.042 1.00 11.92 384 LEU A N 1
ATOM 3091 C CA . LEU A 1 385 ? 30.831 -5.610 26.301 1.00 11.86 384 LEU A CA 1
ATOM 3092 C C . LEU A 1 385 ? 30.540 -5.552 27.804 1.00 11.86 384 LEU A C 1
ATOM 3093 O O . LEU A 1 385 ? 29.918 -4.600 28.283 1.00 11.98 384 LEU A O 1
ATOM 3098 N N . LYS A 1 386 ? 31.007 -6.562 28.537 1.00 11.65 385 LYS A N 1
ATOM 3099 C CA . LYS A 1 386 ? 30.880 -6.589 29.996 1.00 11.99 385 LYS A CA 1
ATOM 3100 C C . LYS A 1 386 ? 31.549 -5.379 30.644 1.00 12.28 385 LYS A C 1
ATOM 3101 O O . LYS A 1 386 ? 30.967 -4.737 31.517 1.00 12.03 385 LYS A O 1
ATOM 3107 N N . THR A 1 387 ? 32.773 -5.083 30.217 1.00 12.62 386 THR A N 1
ATOM 3108 C CA . THR A 1 387 ? 33.529 -3.957 30.762 1.00 12.93 386 THR A CA 1
ATOM 3109 C C . THR A 1 387 ? 32.822 -2.632 30.494 1.00 12.78 386 THR A C 1
ATOM 3110 O O . THR A 1 387 ? 32.726 -1.786 31.387 1.00 12.84 386 THR A O 1
ATOM 3114 N N . ASP A 1 388 ? 32.314 -2.462 29.273 1.00 12.45 387 ASP A N 1
ATOM 3115 C CA . ASP A 1 388 ? 31.559 -1.259 28.915 1.00 12.48 387 ASP A CA 1
ATOM 3116 C C . ASP A 1 388 ? 30.298 -1.112 29.752 1.00 12.64 387 ASP A C 1
ATOM 3117 O O . ASP A 1 388 ? 30.021 -0.031 30.274 1.00 12.65 387 ASP A O 1
ATOM 3122 N N . LEU A 1 389 ? 29.540 -2.199 29.885 1.00 12.41 388 LEU A N 1
ATOM 3123 C CA . LEU A 1 389 ? 28.305 -2.174 30.673 1.00 12.48 388 LEU A CA 1
ATOM 3124 C C . LEU A 1 389 ? 28.592 -1.789 32.116 1.00 12.84 388 LEU A C 1
ATOM 3125 O O . LEU A 1 389 ? 27.909 -0.931 32.675 1.00 12.67 388 LEU A O 1
ATOM 3130 N N . THR A 1 390 ? 29.605 -2.424 32.703 1.00 13.19 389 THR A N 1
ATOM 3131 C CA . THR A 1 390 ? 29.997 -2.156 34.088 1.00 13.56 389 THR A CA 1
ATOM 3132 C C . THR A 1 390 ? 30.374 -0.687 34.274 1.00 13.78 389 THR A C 1
ATOM 3133 O O . THR A 1 390 ? 29.910 -0.040 35.216 1.00 13.69 389 THR A O 1
ATOM 3137 N N . ALA A 1 391 ? 31.195 -0.163 33.366 1.00 14.06 390 ALA A N 1
ATOM 3138 C CA . ALA A 1 391 ? 31.594 1.247 33.403 1.00 14.52 390 ALA A CA 1
ATOM 3139 C C . ALA A 1 391 ? 30.391 2.179 33.267 1.00 15.03 390 ALA A C 1
ATOM 3140 O O . ALA A 1 391 ? 30.313 3.208 33.948 1.00 15.03 390 ALA A O 1
ATOM 3142 N N . PHE A 1 392 ? 29.449 1.810 32.400 1.00 15.00 391 PHE A N 1
ATOM 3143 C CA . PHE A 1 392 ? 28.238 2.602 32.183 1.00 15.42 391 PHE A CA 1
ATOM 3144 C C . PHE A 1 392 ? 27.390 2.684 33.453 1.00 15.94 391 PHE A C 1
ATOM 3145 O O . PHE A 1 392 ? 26.949 3.771 33.836 1.00 16.11 391 PHE A O 1
ATOM 3153 N N . VAL A 1 393 ? 27.175 1.541 34.103 1.00 16.74 392 VAL A N 1
ATOM 3154 C CA . VAL A 1 393 ? 26.387 1.478 35.336 1.00 17.72 392 VAL A CA 1
ATOM 3155 C C . VAL A 1 393 ? 27.054 2.303 36.438 1.00 18.45 392 VAL A C 1
ATOM 3156 O O . VAL A 1 393 ? 26.391 3.082 37.124 1.00 18.59 392 VAL A O 1
ATOM 3160 N N . GLU A 1 394 ? 28.368 2.139 36.586 1.00 19.31 393 GLU A N 1
ATOM 3161 C CA . GLU A 1 394 ? 29.139 2.896 37.576 1.00 20.47 393 GLU A CA 1
ATOM 3162 C C . GLU A 1 394 ? 29.000 4.404 37.377 1.00 20.41 393 GLU A C 1
ATOM 3163 O O . GLU A 1 394 ? 28.916 5.158 38.350 1.00 20.83 393 GLU A O 1
ATOM 3169 N N . GLN A 1 395 ? 28.960 4.834 36.118 1.00 20.48 394 GLN A N 1
ATOM 3170 C CA . GLN A 1 395 ? 28.835 6.248 35.778 1.00 20.56 394 GLN A CA 1
ATOM 3171 C C . GLN A 1 395 ? 27.452 6.823 36.091 1.00 20.81 394 GLN A C 1
ATOM 3172 O O . GLN A 1 395 ? 27.351 7.931 36.626 1.00 20.72 394 GLN A O 1
ATOM 3178 N N . VAL A 1 396 ? 26.397 6.073 35.772 1.00 20.83 395 VAL A N 1
ATOM 3179 C CA . VAL A 1 396 ? 25.042 6.644 35.739 1.00 21.09 395 VAL A CA 1
ATOM 3180 C C . VAL A 1 396 ? 24.090 6.264 36.886 1.00 21.55 395 VAL A C 1
ATOM 3181 O O . VAL A 1 396 ? 23.084 6.943 37.094 1.00 21.75 395 VAL A O 1
ATOM 3185 N N . TRP A 1 397 ? 24.396 5.197 37.623 1.00 22.06 396 TRP A N 1
ATOM 3186 C CA . TRP A 1 397 ? 23.457 4.674 38.626 1.00 22.50 396 TRP A CA 1
ATOM 3187 C C . TRP A 1 397 ? 23.707 5.194 40.041 1.00 22.90 396 TRP A C 1
ATOM 3188 O O . TRP A 1 397 ? 24.844 5.314 40.486 1.00 23.29 396 TRP A O 1
ATOM 3199 N N . LYS B 1 4 ? 5.368 -38.374 -34.703 1.00 30.59 3 LYS B N 1
ATOM 3200 C CA . LYS B 1 4 ? 4.644 -37.693 -35.819 1.00 30.51 3 LYS B CA 1
ATOM 3201 C C . LYS B 1 4 ? 3.731 -36.573 -35.310 1.00 29.99 3 LYS B C 1
ATOM 3202 O O . LYS B 1 4 ? 3.646 -36.335 -34.102 1.00 30.23 3 LYS B O 1
ATOM 3208 N N . ALA B 1 5 ? 3.056 -35.903 -36.247 1.00 29.27 4 ALA B N 1
ATOM 3209 C CA . ALA B 1 5 ? 2.123 -34.796 -35.977 1.00 28.33 4 ALA B CA 1
ATOM 3210 C C . ALA B 1 5 ? 2.778 -33.567 -35.339 1.00 27.51 4 ALA B C 1
ATOM 3211 O O . ALA B 1 5 ? 3.040 -33.540 -34.131 1.00 27.49 4 ALA B O 1
ATOM 3213 N N . PHE B 1 6 ? 3.033 -32.558 -36.174 1.00 26.50 5 PHE B N 1
ATOM 3214 C CA . PHE B 1 6 ? 3.616 -31.270 -35.761 1.00 25.48 5 PHE B CA 1
ATOM 3215 C C . PHE B 1 6 ? 5.061 -31.371 -35.261 1.00 25.07 5 PHE B C 1
ATOM 3216 O O . PHE B 1 6 ? 5.592 -30.412 -34.695 1.00 24.74 5 PHE B O 1
ATOM 3224 N N . ALA B 1 7 ? 5.697 -32.520 -35.477 1.00 24.58 6 ALA B N 1
ATOM 3225 C CA . ALA B 1 7 ? 7.020 -32.784 -34.910 1.00 24.31 6 ALA B CA 1
ATOM 3226 C C . ALA B 1 7 ? 8.160 -32.677 -35.927 1.00 24.22 6 ALA B C 1
ATOM 3227 O O . ALA B 1 7 ? 9.334 -32.816 -35.570 1.00 24.24 6 ALA B O 1
ATOM 3229 N N . LYS B 1 8 ? 7.814 -32.421 -37.186 1.00 24.04 7 LYS B N 1
ATOM 3230 C CA . LYS B 1 8 ? 8.813 -32.317 -38.246 1.00 23.90 7 LYS B CA 1
ATOM 3231 C C . LYS B 1 8 ? 9.521 -30.964 -38.230 1.00 23.42 7 LYS B C 1
ATOM 3232 O O . LYS B 1 8 ? 8.887 -29.916 -38.366 1.00 23.18 7 LYS B O 1
ATOM 3238 N N . PHE B 1 9 ? 10.841 -31.004 -38.063 1.00 22.98 8 PHE B N 1
ATOM 3239 C CA . PHE B 1 9 ? 11.679 -29.808 -38.100 1.00 22.71 8 PHE B CA 1
ATOM 3240 C C . PHE B 1 9 ? 11.568 -29.125 -39.463 1.00 22.90 8 PHE B C 1
ATOM 3241 O O . PHE B 1 9 ? 11.477 -29.809 -40.488 1.00 22.97 8 PHE B O 1
ATOM 3249 N N . PRO B 1 10 ? 11.563 -27.777 -39.484 1.00 22.80 9 PRO B N 1
ATOM 3250 C CA . PRO B 1 10 ? 11.573 -27.044 -40.753 1.00 22.96 9 PRO B CA 1
ATOM 3251 C C . PRO B 1 10 ? 12.745 -27.454 -41.644 1.00 23.12 9 PRO B C 1
ATOM 3252 O O . PRO B 1 10 ? 13.803 -27.838 -41.139 1.00 23.07 9 PRO B O 1
ATOM 3256 N N . SER B 1 11 ? 12.550 -27.377 -42.958 1.00 23.36 10 SER B N 1
ATOM 3257 C CA . SER B 1 11 ? 13.589 -27.750 -43.924 1.00 23.72 10 SER B CA 1
ATOM 3258 C C . SER B 1 11 ? 14.887 -26.955 -43.755 1.00 23.59 10 SER B C 1
ATOM 3259 O O . SER B 1 11 ? 15.968 -27.443 -44.094 1.00 23.68 10 SER B O 1
ATOM 3262 N N . SER B 1 12 ? 14.771 -25.740 -43.219 1.00 23.39 11 SER B N 1
ATOM 3263 C CA . SER B 1 12 ? 15.913 -24.841 -43.045 1.00 23.25 11 SER B CA 1
ATOM 3264 C C . SER B 1 12 ? 16.702 -25.068 -41.750 1.00 22.96 11 SER B C 1
ATOM 3265 O O . SER B 1 12 ? 17.725 -24.418 -41.527 1.00 22.99 11 SER B O 1
ATOM 3268 N N . ALA B 1 13 ? 16.226 -25.981 -40.903 1.00 22.72 12 ALA B N 1
ATOM 3269 C CA . ALA B 1 13 ? 16.914 -26.313 -39.651 1.00 22.57 12 ALA B CA 1
ATOM 3270 C C . ALA B 1 13 ? 18.314 -26.869 -39.906 1.00 22.49 12 ALA B C 1
ATOM 3271 O O . ALA B 1 13 ? 18.511 -27.665 -40.828 1.00 22.38 12 ALA B O 1
ATOM 3273 N N . SER B 1 14 ? 19.277 -26.436 -39.094 1.00 22.27 13 SER B N 1
ATOM 3274 C CA . SER B 1 14 ? 20.660 -26.912 -39.204 1.00 22.36 13 SER B CA 1
ATOM 3275 C C . SER B 1 14 ? 21.007 -27.955 -38.138 1.00 22.27 13 SER B C 1
ATOM 3276 O O . SER B 1 14 ? 22.135 -28.456 -38.090 1.00 22.53 13 SER B O 1
ATOM 3279 N N . ILE B 1 15 ? 20.032 -28.278 -37.291 1.00 21.90 14 ILE B N 1
ATOM 3280 C CA . ILE B 1 15 ? 20.198 -29.299 -36.259 1.00 21.70 14 ILE B CA 1
ATOM 3281 C C . ILE B 1 15 ? 19.293 -30.503 -36.523 1.00 21.87 14 ILE B C 1
ATOM 3282 O O . ILE B 1 15 ? 18.260 -30.380 -37.189 1.00 21.97 14 ILE B O 1
ATOM 3287 N N . SER B 1 16 ? 19.697 -31.664 -36.010 1.00 22.23 15 SER B N 1
ATOM 3288 C CA . SER B 1 16 ? 18.898 -32.882 -36.119 1.00 22.57 15 SER B CA 1
ATOM 3289 C C . SER B 1 16 ? 17.945 -33.008 -34.934 1.00 22.29 15 SER B C 1
ATOM 3290 O O . SER B 1 16 ? 18.301 -32.628 -33.815 1.00 22.57 15 SER B O 1
ATOM 3293 N N . PRO B 1 17 ? 16.721 -33.519 -35.176 1.00 21.99 16 PRO B N 1
ATOM 3294 C CA . PRO B 1 17 ? 15.789 -33.740 -34.069 1.00 21.60 16 PRO B CA 1
ATOM 3295 C C . PRO B 1 17 ? 16.287 -34.790 -33.083 1.00 21.19 16 PRO B C 1
ATOM 3296 O O . PRO B 1 17 ? 16.639 -35.905 -33.478 1.00 21.03 16 PRO B O 1
ATOM 3300 N N . ASN B 1 18 ? 16.341 -34.411 -31.809 1.00 20.58 17 ASN B N 1
ATOM 3301 C CA . ASN B 1 18 ? 16.616 -35.343 -30.727 1.00 20.13 17 ASN B CA 1
ATOM 3302 C C . ASN B 1 18 ? 15.392 -35.379 -29.814 1.00 19.49 17 ASN B C 1
ATOM 3303 O O . ASN B 1 18 ? 15.315 -34.621 -28.842 1.00 19.13 17 ASN B O 1
ATOM 3308 N N . PRO B 1 19 ? 14.415 -36.249 -30.136 1.00 18.86 18 PRO B N 1
ATOM 3309 C CA . PRO B 1 19 ? 13.164 -36.317 -29.381 1.00 18.54 18 PRO B CA 1
ATOM 3310 C C . PRO B 1 19 ? 13.395 -36.588 -27.902 1.00 18.19 18 PRO B C 1
ATOM 3311 O O . PRO B 1 19 ? 14.255 -37.397 -27.538 1.00 18.43 18 PRO B O 1
ATOM 3315 N N . PHE B 1 20 ? 12.624 -35.902 -27.065 1.00 17.59 19 PHE B N 1
ATOM 3316 C CA . PHE B 1 20 ? 12.754 -35.999 -25.621 1.00 17.04 19 PHE B CA 1
ATOM 3317 C C . PHE B 1 20 ? 11.471 -36.556 -25.016 1.00 16.97 19 PHE B C 1
ATOM 3318 O O . PHE B 1 20 ? 10.371 -36.196 -25.435 1.00 16.90 19 PHE B O 1
ATOM 3326 N N . THR B 1 21 ? 11.628 -37.448 -24.042 1.00 17.02 20 THR B N 1
ATOM 3327 C CA . THR B 1 21 ? 10.506 -37.998 -23.291 1.00 17.71 20 THR B CA 1
ATOM 3328 C C . THR B 1 21 ? 10.796 -37.836 -21.805 1.00 17.60 20 THR B C 1
ATOM 3329 O O . THR B 1 21 ? 11.890 -38.160 -21.342 1.00 17.95 20 THR B O 1
ATOM 3333 N N . VAL B 1 22 ? 9.817 -37.311 -21.074 1.00 17.63 21 VAL B N 1
ATOM 3334 C CA . VAL B 1 22 ? 9.896 -37.232 -19.620 1.00 17.90 21 VAL B CA 1
ATOM 3335 C C . VAL B 1 22 ? 9.643 -38.630 -19.051 1.00 18.40 21 VAL B C 1
ATOM 3336 O O . VAL B 1 22 ? 8.589 -39.228 -19.292 1.00 18.41 21 VAL B O 1
ATOM 3340 N N . SER B 1 23 ? 10.622 -39.139 -18.310 1.00 18.94 22 SER B N 1
ATOM 3341 C CA . SER B 1 23 ? 10.506 -40.442 -17.664 1.00 19.62 22 SER B CA 1
ATOM 3342 C C . SER B 1 23 ? 11.187 -40.420 -16.300 1.00 19.73 22 SER B C 1
ATOM 3343 O O . SER B 1 23 ? 12.363 -40.769 -16.172 1.00 19.95 22 SER B O 1
ATOM 3346 N N . ILE B 1 24 ? 10.440 -39.986 -15.289 1.00 19.88 23 ILE B N 1
ATOM 3347 C CA . ILE B 1 24 ? 10.939 -39.939 -13.918 1.00 20.26 23 ILE B CA 1
ATOM 3348 C C . ILE B 1 24 ? 10.858 -41.339 -13.294 1.00 20.58 23 ILE B C 1
ATOM 3349 O O . ILE B 1 24 ? 9.783 -41.940 -13.272 1.00 20.46 23 ILE B O 1
ATOM 3354 N N . PRO B 1 25 ? 11.998 -41.858 -12.790 1.00 21.11 24 PRO B N 1
ATOM 3355 C CA . PRO B 1 25 ? 12.026 -43.173 -12.144 1.00 21.47 24 PRO B CA 1
ATOM 3356 C C . PRO B 1 25 ? 11.107 -43.245 -10.927 1.00 21.97 24 PRO B C 1
ATOM 3357 O O . PRO B 1 25 ? 10.928 -42.243 -10.220 1.00 22.05 24 PRO B O 1
ATOM 3361 N N . ASP B 1 26 ? 10.529 -44.422 -10.695 1.00 22.39 25 ASP B N 1
ATOM 3362 C CA . ASP B 1 26 ? 9.680 -44.667 -9.528 1.00 22.83 25 ASP B CA 1
ATOM 3363 C C . ASP B 1 26 ? 10.383 -44.296 -8.223 1.00 22.89 25 ASP B C 1
ATOM 3364 O O . ASP B 1 26 ? 9.754 -43.751 -7.312 1.00 22.88 25 ASP B O 1
ATOM 3369 N N . GLU B 1 27 ? 11.683 -44.586 -8.146 1.00 23.09 26 GLU B N 1
ATOM 3370 C CA . GLU B 1 27 ? 12.488 -44.295 -6.959 1.00 23.50 26 GLU B CA 1
ATOM 3371 C C . GLU B 1 27 ? 12.441 -42.810 -6.591 1.00 22.94 26 GLU B C 1
ATOM 3372 O O . GLU B 1 27 ? 12.296 -42.465 -5.419 1.00 23.13 26 GLU B O 1
ATOM 3378 N N . GLN B 1 28 ? 12.556 -41.948 -7.602 1.00 22.45 27 GLN B N 1
ATOM 3379 C CA . GLN B 1 28 ? 12.472 -40.498 -7.420 1.00 21.86 27 GLN B CA 1
ATOM 3380 C C . GLN B 1 28 ? 11.110 -40.043 -6.910 1.00 21.20 27 GLN B C 1
ATOM 3381 O O . GLN B 1 28 ? 11.029 -39.115 -6.102 1.00 20.74 27 GLN B O 1
ATOM 3387 N N . LEU B 1 29 ? 10.049 -40.681 -7.398 1.00 20.36 28 LEU B N 1
ATOM 3388 C CA . LEU B 1 29 ? 8.688 -40.388 -6.946 1.00 19.95 28 LEU B CA 1
ATOM 3389 C C . LEU B 1 29 ? 8.455 -40.895 -5.527 1.00 19.98 28 LEU B C 1
ATOM 3390 O O . LEU B 1 29 ? 7.792 -40.230 -4.724 1.00 19.79 28 LEU B O 1
ATOM 3395 N N . ASP B 1 30 ? 8.998 -42.077 -5.236 1.00 19.92 29 ASP B N 1
ATOM 3396 C CA . ASP B 1 30 ? 8.968 -42.649 -3.892 1.00 20.02 29 ASP B CA 1
ATOM 3397 C C . ASP B 1 30 ? 9.710 -41.753 -2.904 1.00 19.50 29 ASP B C 1
ATOM 3398 O O . ASP B 1 30 ? 9.211 -41.486 -1.812 1.00 19.70 29 ASP B O 1
ATOM 3403 N N . ASP B 1 31 ? 10.900 -41.299 -3.297 1.00 19.20 30 ASP B N 1
ATOM 3404 C CA . ASP B 1 31 ? 11.700 -40.381 -2.485 1.00 18.75 30 ASP B CA 1
ATOM 3405 C C . ASP B 1 31 ? 10.947 -39.083 -2.202 1.00 17.95 30 ASP B C 1
ATOM 3406 O O . ASP B 1 31 ? 10.885 -38.633 -1.052 1.00 17.75 30 ASP B O 1
ATOM 3411 N N . LEU B 1 32 ? 10.366 -38.492 -3.246 1.00 16.99 31 LEU B N 1
ATOM 3412 C CA . LEU B 1 32 ? 9.567 -37.280 -3.086 1.00 15.88 31 LEU B CA 1
ATOM 3413 C C . LEU B 1 32 ? 8.449 -37.485 -2.062 1.00 15.94 31 LEU B C 1
ATOM 3414 O O . LEU B 1 32 ? 8.282 -36.666 -1.158 1.00 15.42 31 LEU B O 1
ATOM 3419 N N . LYS B 1 33 ? 7.703 -38.582 -2.196 1.00 15.89 32 LYS B N 1
ATOM 3420 C CA . LYS B 1 33 ? 6.602 -38.880 -1.286 1.00 16.05 32 LYS B CA 1
ATOM 3421 C C . LYS B 1 33 ? 7.083 -39.011 0.163 1.00 15.87 32 LYS B C 1
ATOM 3422 O O . LYS B 1 33 ? 6.463 -38.462 1.078 1.00 15.66 32 LYS B O 1
ATOM 3428 N N . THR B 1 34 ? 8.192 -39.722 0.356 1.00 15.83 33 THR B N 1
ATOM 3429 C CA . THR B 1 34 ? 8.786 -39.894 1.684 1.00 15.83 33 THR B CA 1
ATOM 3430 C C . THR B 1 34 ? 9.167 -38.548 2.303 1.00 15.39 33 THR B C 1
ATOM 3431 O O . THR B 1 34 ? 8.941 -38.312 3.492 1.00 15.30 33 THR B O 1
ATOM 3435 N N . LEU B 1 35 ? 9.724 -37.658 1.487 1.00 15.02 34 LEU B N 1
ATOM 3436 C CA . LEU B 1 35 ? 10.141 -36.352 1.984 1.00 14.81 34 LEU B CA 1
ATOM 3437 C C . LEU B 1 35 ? 8.967 -35.408 2.243 1.00 14.39 34 LEU B C 1
ATOM 3438 O O . LEU B 1 35 ? 9.031 -34.571 3.144 1.00 13.76 34 LEU B O 1
ATOM 3443 N N . VAL B 1 36 ? 7.894 -35.555 1.470 1.00 14.09 35 VAL B N 1
ATOM 3444 C CA . VAL B 1 36 ? 6.663 -34.808 1.730 1.00 14.13 35 VAL B CA 1
ATOM 3445 C C . VAL B 1 36 ? 6.087 -35.196 3.098 1.00 14.68 35 VAL B C 1
ATOM 3446 O O . VAL B 1 36 ? 5.722 -34.330 3.891 1.00 14.54 35 VAL B O 1
ATOM 3450 N N A ARG B 1 37 ? 6.028 -36.496 3.375 0.50 14.79 36 ARG B N 1
ATOM 3451 N N B ARG B 1 37 ? 6.030 -36.504 3.349 0.50 14.80 36 ARG B N 1
ATOM 3452 C CA A ARG B 1 37 ? 5.451 -36.970 4.629 0.50 15.13 36 ARG B CA 1
ATOM 3453 C CA B ARG B 1 37 ? 5.492 -37.062 4.587 0.50 15.23 36 ARG B CA 1
ATOM 3454 C C A ARG B 1 37 ? 6.311 -36.628 5.843 0.50 15.17 36 ARG B C 1
ATOM 3455 C C B ARG B 1 37 ? 6.306 -36.651 5.814 0.50 15.19 36 ARG B C 1
ATOM 3456 O O A ARG B 1 37 ? 5.789 -36.184 6.867 0.50 15.24 36 ARG B O 1
ATOM 3457 O O B ARG B 1 37 ? 5.752 -36.181 6.808 0.50 15.27 36 ARG B O 1
ATOM 3472 N N . LEU B 1 38 ? 7.621 -36.826 5.726 1.00 15.34 37 LEU B N 1
ATOM 3473 C CA . LEU B 1 38 ? 8.513 -36.659 6.876 1.00 15.92 37 LEU B CA 1
ATOM 3474 C C . LEU B 1 38 ? 9.026 -35.242 7.091 1.00 16.13 37 LEU B C 1
ATOM 3475 O O . LEU B 1 38 ? 9.664 -34.962 8.106 1.00 16.09 37 LEU B O 1
ATOM 3480 N N . SER B 1 39 ? 8.730 -34.345 6.155 1.00 16.52 38 SER B N 1
ATOM 3481 C CA . SER B 1 39 ? 8.995 -32.928 6.382 1.00 17.08 38 SER B CA 1
ATOM 3482 C C . SER B 1 39 ? 8.117 -32.426 7.522 1.00 17.00 38 SER B C 1
ATOM 3483 O O . SER B 1 39 ? 7.006 -32.927 7.734 1.00 16.95 38 SER B O 1
ATOM 3486 N N . LYS B 1 40 ? 8.630 -31.460 8.274 1.00 17.12 39 LYS B N 1
ATOM 3487 C CA . LYS B 1 40 ? 7.895 -30.932 9.408 1.00 17.35 39 LYS B CA 1
ATOM 3488 C C . LYS B 1 40 ? 7.015 -29.760 9.026 1.00 17.33 39 LYS B C 1
ATOM 3489 O O . LYS B 1 40 ? 7.283 -29.047 8.053 1.00 17.43 39 LYS B O 1
ATOM 3495 N N A ILE B 1 41 ? 5.961 -29.564 9.809 0.50 17.19 40 ILE B N 1
ATOM 3496 N N B ILE B 1 41 ? 5.935 -29.600 9.782 0.50 17.21 40 ILE B N 1
ATOM 3497 C CA A ILE B 1 41 ? 5.047 -28.452 9.625 0.50 17.11 40 ILE B CA 1
ATOM 3498 C CA B ILE B 1 41 ? 5.052 -28.456 9.657 0.50 17.17 40 ILE B CA 1
ATOM 3499 C C A ILE B 1 41 ? 5.217 -27.504 10.812 0.50 16.70 40 ILE B C 1
ATOM 3500 C C B ILE B 1 41 ? 5.349 -27.506 10.815 0.50 16.71 40 ILE B C 1
ATOM 3501 O O A ILE B 1 41 ? 5.222 -27.950 11.966 0.50 16.98 40 ILE B O 1
ATOM 3502 O O B ILE B 1 41 ? 5.576 -27.950 11.944 0.50 17.07 40 ILE B O 1
ATOM 3511 N N . ALA B 1 42 ? 5.368 -26.209 10.522 1.00 16.25 41 ALA B N 1
ATOM 3512 C CA . ALA B 1 42 ? 5.507 -25.175 11.559 1.00 15.18 41 ALA B CA 1
ATOM 3513 C C . ALA B 1 42 ? 4.316 -25.225 12.506 1.00 14.12 41 ALA B C 1
ATOM 3514 O O . ALA B 1 42 ? 3.196 -25.501 12.069 1.00 13.71 41 ALA B O 1
ATOM 3516 N N . PRO B 1 43 ? 4.543 -24.946 13.801 1.00 13.17 42 PRO B N 1
ATOM 3517 C CA . PRO B 1 43 ? 3.386 -24.861 14.681 1.00 12.68 42 PRO B CA 1
ATOM 3518 C C . PRO B 1 43 ? 2.521 -23.687 14.226 1.00 12.57 42 PRO B C 1
ATOM 3519 O O . PRO B 1 43 ? 3.051 -22.724 13.666 1.00 11.82 42 PRO B O 1
ATOM 3523 N N . PRO B 1 44 ? 1.196 -23.771 14.418 1.00 12.26 43 PRO B N 1
ATOM 3524 C CA . PRO B 1 44 ? 0.368 -22.614 14.093 1.00 12.29 43 PRO B CA 1
ATOM 3525 C C . PRO B 1 44 ? 0.850 -21.350 14.797 1.00 11.86 43 PRO B C 1
ATOM 3526 O O . PRO B 1 44 ? 1.311 -21.408 15.941 1.00 11.99 43 PRO B O 1
ATOM 3530 N N . THR B 1 45 ? 0.773 -20.229 14.092 1.00 10.99 44 THR B N 1
ATOM 3531 C CA . THR B 1 45 ? 1.090 -18.927 14.660 1.00 10.33 44 THR B CA 1
ATOM 3532 C C . THR B 1 45 ? -0.021 -17.956 14.292 1.00 10.38 44 THR B C 1
ATOM 3533 O O . THR B 1 45 ? -0.827 -18.237 13.398 1.00 10.24 44 THR B O 1
ATOM 3537 N N . TYR B 1 46 ? -0.062 -16.812 14.967 1.00 10.26 45 TYR B N 1
ATOM 3538 C CA . TYR B 1 46 ? -0.993 -15.749 14.599 1.00 10.56 45 TYR B CA 1
ATOM 3539 C C . TYR B 1 46 ? -0.981 -15.522 13.086 1.00 10.62 45 TYR B C 1
ATOM 3540 O O . TYR B 1 46 ? -2.035 -15.461 12.450 1.00 11.12 45 TYR B O 1
ATOM 3549 N N . GLU B 1 47 ? 0.216 -15.439 12.513 1.00 10.12 46 GLU B N 1
ATOM 3550 C CA . GLU B 1 47 ? 0.363 -15.149 11.090 1.00 9.79 46 GLU B CA 1
ATOM 3551 C C . GLU B 1 47 ? -0.197 -16.252 10.193 1.00 9.93 46 GLU B C 1
ATOM 3552 O O . GLU B 1 47 ? -0.826 -15.965 9.172 1.00 10.22 46 GLU B O 1
ATOM 3558 N N . SER B 1 48 ? 0.038 -17.508 10.571 1.00 10.14 47 SER B N 1
ATOM 3559 C CA . SER B 1 48 ? -0.402 -18.649 9.763 1.00 10.45 47 SER B CA 1
ATOM 3560 C C . SER B 1 48 ? -1.884 -18.956 9.945 1.00 11.00 47 SER B C 1
ATOM 3561 O O . SER B 1 48 ? -2.433 -19.805 9.242 1.00 11.18 47 SER B O 1
ATOM 3564 N N . LEU B 1 49 ? -2.522 -18.262 10.885 1.00 11.63 48 LEU B N 1
ATOM 3565 C CA . LEU B 1 49 ? -3.951 -18.447 11.140 1.00 12.60 48 LEU B CA 1
ATOM 3566 C C . LEU B 1 49 ? -4.805 -17.348 10.513 1.00 13.07 48 LEU B C 1
ATOM 3567 O O . LEU B 1 49 ? -6.029 -17.324 10.692 1.00 13.54 48 LEU B O 1
ATOM 3572 N N . GLN B 1 50 ? -4.165 -16.445 9.771 1.00 13.78 49 GLN B N 1
ATOM 3573 C CA . GLN B 1 50 ? -4.876 -15.369 9.086 1.00 14.66 49 GLN B CA 1
ATOM 3574 C C . GLN B 1 50 ? -5.499 -15.880 7.791 1.00 15.28 49 GLN B C 1
ATOM 3575 O O . GLN B 1 50 ? -4.786 -16.241 6.854 1.00 15.88 49 GLN B O 1
ATOM 3581 N N . ALA B 1 51 ? -6.831 -15.905 7.748 1.00 16.05 50 ALA B N 1
ATOM 3582 C CA . ALA B 1 51 ? -7.565 -16.433 6.592 1.00 16.66 50 ALA B CA 1
ATOM 3583 C C . ALA B 1 51 ? -7.286 -15.682 5.285 1.00 16.82 50 ALA B C 1
ATOM 3584 O O . ALA B 1 51 ? -7.313 -16.280 4.206 1.00 17.37 50 ALA B O 1
ATOM 3586 N N . ASP B 1 52 ? -7.009 -14.381 5.384 1.00 16.81 51 ASP B N 1
ATOM 3587 C CA . ASP B 1 52 ? -6.719 -13.568 4.196 1.00 16.79 51 ASP B CA 1
ATOM 3588 C C . ASP B 1 52 ? -5.307 -13.797 3.647 1.00 16.25 51 ASP B C 1
ATOM 3589 O O . ASP B 1 52 ? -4.960 -13.280 2.585 1.00 16.57 51 ASP B O 1
ATOM 3594 N N . GLY B 1 53 ? -4.503 -14.561 4.389 1.00 15.49 52 GLY B N 1
ATOM 3595 C CA . GLY B 1 53 ? -3.154 -14.937 3.964 1.00 14.65 52 GLY B CA 1
ATOM 3596 C C . GLY B 1 53 ? -2.213 -13.773 3.719 1.00 13.93 52 GLY B C 1
ATOM 3597 O O . GLY B 1 53 ? -1.282 -13.876 2.915 1.00 13.93 52 GLY B O 1
ATOM 3598 N N . ARG B 1 54 ? -2.444 -12.661 4.416 1.00 13.16 53 ARG B N 1
ATOM 3599 C CA . ARG B 1 54 ? -1.654 -11.448 4.193 1.00 12.53 53 ARG B CA 1
ATOM 3600 C C . ARG B 1 54 ? -0.185 -11.616 4.589 1.00 11.69 53 ARG B C 1
ATOM 3601 O O . ARG B 1 54 ? 0.669 -10.839 4.158 1.00 11.97 53 ARG B O 1
ATOM 3609 N N . PHE B 1 55 ? 0.096 -12.639 5.396 1.00 10.76 54 PHE B N 1
ATOM 3610 C CA . PHE B 1 55 ? 1.464 -12.945 5.816 1.00 10.15 54 PHE B CA 1
ATOM 3611 C C . PHE B 1 55 ? 2.031 -14.147 5.076 1.00 10.09 54 PHE B C 1
ATOM 3612 O O . PHE B 1 55 ? 3.089 -14.665 5.431 1.00 9.49 54 PHE B O 1
ATOM 3620 N N . GLY B 1 56 ? 1.328 -14.585 4.042 1.00 9.88 55 GLY B N 1
ATOM 3621 C CA . GLY B 1 56 ? 1.757 -15.748 3.284 1.00 9.97 55 GLY B CA 1
ATOM 3622 C C . GLY B 1 56 ? 0.858 -16.942 3.513 1.00 10.53 55 GLY B C 1
ATOM 3623 O O . GLY B 1 56 ? -0.249 -16.799 4.053 1.00 10.72 55 GLY B O 1
ATOM 3624 N N . ILE B 1 57 ? 1.330 -18.119 3.107 1.00 10.52 56 ILE B N 1
ATOM 3625 C CA . ILE B 1 57 ? 0.493 -19.325 3.129 1.00 11.19 56 ILE B CA 1
ATOM 3626 C C . ILE B 1 57 ? 0.033 -19.669 4.542 1.00 11.06 56 ILE B C 1
ATOM 3627 O O . ILE B 1 57 ? 0.778 -19.519 5.509 1.00 11.49 56 ILE B O 1
ATOM 3632 N N . THR B 1 58 ? -1.204 -20.133 4.652 1.00 11.04 57 THR B N 1
ATOM 3633 C CA . THR B 1 58 ? -1.766 -20.469 5.957 1.00 10.79 57 THR B CA 1
ATOM 3634 C C . THR B 1 58 ? -1.415 -21.890 6.371 1.00 10.83 57 THR B C 1
ATOM 3635 O O . THR B 1 58 ? -1.093 -22.728 5.530 1.00 10.31 57 THR B O 1
ATOM 3639 N N . SER B 1 59 ? -1.494 -22.162 7.672 1.00 10.98 58 SER B N 1
ATOM 3640 C CA . SER B 1 59 ? -1.335 -23.525 8.168 1.00 11.26 58 SER B CA 1
ATOM 3641 C C . SER B 1 59 ? -2.356 -24.472 7.541 1.00 11.54 58 SER B C 1
ATOM 3642 O O . SER B 1 59 ? -2.007 -25.586 7.153 1.00 11.57 58 SER B O 1
ATOM 3645 N N . GLU B 1 60 ? -3.608 -24.021 7.447 1.00 12.11 59 GLU B N 1
ATOM 3646 C CA . GLU B 1 60 ? -4.679 -24.827 6.855 1.00 13.17 59 GLU B CA 1
ATOM 3647 C C . GLU B 1 60 ? -4.354 -25.218 5.419 1.00 12.18 59 GLU B C 1
ATOM 3648 O O . GLU B 1 60 ? -4.497 -26.382 5.043 1.00 12.45 59 GLU B O 1
ATOM 3654 N N . TRP B 1 61 ? -3.916 -24.245 4.622 1.00 11.45 60 TRP B N 1
ATOM 3655 C CA . TRP B 1 61 ? -3.612 -24.509 3.220 1.00 11.03 60 TRP B CA 1
ATOM 3656 C C . TRP B 1 61 ? -2.457 -25.490 3.086 1.00 10.91 60 TRP B C 1
ATOM 3657 O O . TRP B 1 61 ? -2.531 -26.445 2.314 1.00 10.21 60 TRP B O 1
ATOM 3668 N N . LEU B 1 62 ? -1.389 -25.264 3.844 1.00 10.57 61 LEU B N 1
ATOM 3669 C CA . LEU B 1 62 ? -0.219 -26.119 3.726 1.00 11.09 61 LEU B CA 1
ATOM 3670 C C . LEU B 1 62 ? -0.506 -27.553 4.174 1.00 11.31 61 LEU B C 1
ATOM 3671 O O . LEU B 1 62 ? -0.058 -28.502 3.526 1.00 11.06 61 LEU B O 1
ATOM 3676 N N A THR B 1 63 ? -1.251 -27.685 5.271 0.50 11.43 62 THR B N 1
ATOM 3677 N N B THR B 1 63 ? -1.257 -27.712 5.262 0.50 11.71 62 THR B N 1
ATOM 3678 C CA A THR B 1 63 ? -1.663 -28.983 5.806 0.50 11.72 62 THR B CA 1
ATOM 3679 C CA B THR B 1 63 ? -1.585 -29.056 5.744 0.50 12.27 62 THR B CA 1
ATOM 3680 C C A THR B 1 63 ? -2.502 -29.748 4.778 0.50 12.06 62 THR B C 1
ATOM 3681 C C B THR B 1 63 ? -2.538 -29.789 4.792 0.50 12.37 62 THR B C 1
ATOM 3682 O O A THR B 1 63 ? -2.243 -30.924 4.505 0.50 12.12 62 THR B O 1
ATOM 3683 O O B THR B 1 63 ? -2.396 -30.996 4.588 0.50 12.51 62 THR B O 1
ATOM 3690 N N . THR B 1 64 ? -3.479 -29.056 4.194 1.00 12.31 63 THR B N 1
ATOM 3691 C CA . THR B 1 64 ? -4.383 -29.642 3.193 1.00 13.01 63 THR B CA 1
ATOM 3692 C C . THR B 1 64 ? -3.623 -30.063 1.933 1.00 12.91 63 THR B C 1
ATOM 3693 O O . THR B 1 64 ? -3.831 -31.160 1.409 1.00 13.22 63 THR B O 1
ATOM 3697 N N . MET B 1 65 ? -2.729 -29.197 1.462 1.00 12.55 64 MET B N 1
ATOM 3698 C CA . MET B 1 65 ? -1.922 -29.498 0.284 1.00 12.48 64 MET B CA 1
ATOM 3699 C C . MET B 1 65 ? -0.961 -30.665 0.512 1.00 12.49 64 MET B C 1
ATOM 3700 O O . MET B 1 65 ? -0.753 -31.481 -0.382 1.00 12.49 64 MET B O 1
ATOM 3705 N N . ARG B 1 66 ? -0.379 -30.742 1.708 1.00 12.92 65 ARG B N 1
ATOM 3706 C CA . ARG B 1 66 ? 0.484 -31.863 2.060 1.00 13.28 65 ARG B CA 1
ATOM 3707 C C . ARG B 1 66 ? -0.300 -33.173 1.987 1.00 13.68 65 ARG B C 1
ATOM 3708 O O . ARG B 1 66 ? 0.174 -34.155 1.418 1.00 13.22 65 ARG B O 1
ATOM 3716 N N . GLU B 1 67 ? -1.508 -33.163 2.544 1.00 14.31 66 GLU B N 1
ATOM 3717 C CA . GLU B 1 67 ? -2.369 -34.346 2.531 1.00 15.67 66 GLU B CA 1
ATOM 3718 C C . GLU B 1 67 ? -2.743 -34.757 1.108 1.00 15.06 66 GLU B C 1
ATOM 3719 O O . GLU B 1 67 ? -2.675 -35.938 0.765 1.00 15.32 66 GLU B O 1
ATOM 3725 N N . LYS B 1 68 ? -3.098 -33.777 0.278 1.00 14.75 67 LYS B N 1
ATOM 3726 C CA . LYS B 1 68 ? -3.412 -34.025 -1.134 1.00 14.74 67 LYS B CA 1
ATOM 3727 C C . LYS B 1 68 ? -2.209 -34.570 -1.900 1.00 14.43 67 LYS B C 1
ATOM 3728 O O . LYS B 1 68 ? -2.354 -35.454 -2.745 1.00 14.21 67 LYS B O 1
ATOM 3734 N N . TRP B 1 69 ? -1.023 -34.040 -1.607 1.00 13.87 68 TRP B N 1
ATOM 3735 C CA . TRP B 1 69 ? 0.208 -34.491 -2.252 1.00 13.65 68 TRP B CA 1
ATOM 3736 C C . TRP B 1 69 ? 0.484 -35.962 -1.946 1.00 14.10 68 TRP B C 1
ATOM 3737 O O . TRP B 1 69 ? 0.963 -36.699 -2.806 1.00 14.48 68 TRP B O 1
ATOM 3748 N N . LEU B 1 70 ? 0.177 -36.375 -0.718 1.00 14.92 69 LEU B N 1
ATOM 3749 C CA . LEU B 1 70 ? 0.439 -37.742 -0.265 1.00 15.75 69 LEU B CA 1
ATOM 3750 C C . LEU B 1 70 ? -0.609 -38.751 -0.726 1.00 16.75 69 LEU B C 1
ATOM 3751 O O . LEU B 1 70 ? -0.263 -39.881 -1.081 1.00 16.99 69 LEU B O 1
ATOM 3756 N N . SER B 1 71 ? -1.874 -38.338 -0.722 1.00 17.65 70 SER B N 1
ATOM 3757 C CA . SER B 1 71 ? -2.991 -39.268 -0.913 1.00 19.08 70 SER B CA 1
ATOM 3758 C C . SER B 1 71 ? -3.634 -39.223 -2.297 1.00 19.50 70 SER B C 1
ATOM 3759 O O . SER B 1 71 ? -4.126 -40.245 -2.783 1.00 20.20 70 SER B O 1
ATOM 3762 N N . GLU B 1 72 ? -3.626 -38.050 -2.926 1.00 19.89 71 GLU B N 1
ATOM 3763 C CA . GLU B 1 72 ? -4.380 -37.828 -4.165 1.00 20.27 71 GLU B CA 1
ATOM 3764 C C . GLU B 1 72 ? -3.518 -37.601 -5.407 1.00 20.07 71 GLU B C 1
ATOM 3765 O O . GLU B 1 72 ? -3.933 -37.930 -6.522 1.00 20.60 71 GLU B O 1
ATOM 3771 N N . PHE B 1 73 ? -2.328 -37.038 -5.218 1.00 19.57 72 PHE B N 1
ATOM 3772 C CA . PHE B 1 73 ? -1.476 -36.674 -6.345 1.00 19.05 72 PHE B CA 1
ATOM 3773 C C . PHE B 1 73 ? -0.846 -37.881 -7.035 1.00 19.10 72 PHE B C 1
ATOM 3774 O O . PHE B 1 73 ? -0.335 -38.792 -6.380 1.00 19.12 72 PHE B O 1
ATOM 3782 N N . ASP B 1 74 ? -0.891 -37.868 -8.366 1.00 19.06 73 ASP B N 1
ATOM 3783 C CA . ASP B 1 74 ? -0.245 -38.888 -9.181 1.00 19.18 73 ASP B CA 1
ATOM 3784 C C . ASP B 1 74 ? 0.559 -38.211 -10.286 1.00 18.59 73 ASP B C 1
ATOM 3785 O O . ASP B 1 74 ? 0.010 -37.469 -11.100 1.00 18.81 73 ASP B O 1
ATOM 3790 N N . TRP B 1 75 ? 1.862 -38.474 -10.298 1.00 18.07 74 TRP B N 1
ATOM 3791 C CA . TRP B 1 75 ? 2.769 -37.875 -11.278 1.00 17.57 74 TRP B CA 1
ATOM 3792 C C . TRP B 1 75 ? 2.539 -38.379 -12.703 1.00 17.72 74 TRP B C 1
ATOM 3793 O O . TRP B 1 75 ? 2.654 -37.612 -13.661 1.00 17.60 74 TRP B O 1
ATOM 3804 N N . ARG B 1 76 ? 2.215 -39.666 -12.833 1.00 17.85 75 ARG B N 1
ATOM 3805 C CA . ARG B 1 76 ? 2.145 -40.325 -14.144 1.00 17.91 75 ARG B CA 1
ATOM 3806 C C . ARG B 1 76 ? 1.199 -39.688 -15.176 1.00 17.81 75 ARG B C 1
ATOM 3807 O O . ARG B 1 76 ? 1.613 -39.486 -16.318 1.00 17.84 75 ARG B O 1
ATOM 3815 N N . PRO B 1 77 ? -0.067 -39.391 -14.797 1.00 17.76 76 PRO B N 1
ATOM 3816 C CA . PRO B 1 77 ? -0.966 -38.711 -15.745 1.00 17.79 76 PRO B CA 1
ATOM 3817 C C . PRO B 1 77 ? -0.461 -37.338 -16.207 1.00 17.49 76 PRO B C 1
ATOM 3818 O O . PRO B 1 77 ? -0.666 -36.969 -17.366 1.00 17.48 76 PRO B O 1
ATOM 3822 N N . PHE B 1 78 ? 0.181 -36.591 -15.309 1.00 17.23 77 PHE B N 1
ATOM 3823 C CA . PHE B 1 78 ? 0.758 -35.295 -15.665 1.00 16.80 77 PHE B CA 1
ATOM 3824 C C . PHE B 1 78 ? 1.935 -35.482 -16.621 1.00 16.83 77 PHE B C 1
ATOM 3825 O O . PHE B 1 78 ? 2.049 -34.771 -17.619 1.00 16.76 77 PHE B O 1
ATOM 3833 N N . GLU B 1 79 ? 2.790 -36.453 -16.311 1.00 16.90 78 GLU B N 1
ATOM 3834 C CA . GLU B 1 79 ? 3.923 -36.820 -17.155 1.00 17.19 78 GLU B CA 1
ATOM 3835 C C . GLU B 1 79 ? 3.471 -37.229 -18.558 1.00 17.42 78 GLU B C 1
ATOM 3836 O O . GLU B 1 79 ? 4.090 -36.847 -19.554 1.00 17.29 78 GLU B O 1
ATOM 3842 N N . ALA B 1 80 ? 2.390 -38.004 -18.624 1.00 17.81 79 ALA B N 1
ATOM 3843 C CA . ALA B 1 80 ? 1.814 -38.424 -19.899 1.00 18.39 79 ALA B CA 1
ATOM 3844 C C . ALA B 1 80 ? 1.362 -37.214 -20.711 1.00 18.77 79 ALA B C 1
ATOM 3845 O O . ALA B 1 80 ? 1.557 -37.172 -21.928 1.00 19.07 79 ALA B O 1
ATOM 3847 N N . ARG B 1 81 ? 0.777 -36.231 -20.025 1.00 19.13 80 ARG B N 1
ATOM 3848 C CA . ARG B 1 81 ? 0.373 -34.967 -20.647 1.00 19.68 80 ARG B CA 1
ATOM 3849 C C . ARG B 1 81 ? 1.588 -34.187 -21.160 1.00 19.41 80 ARG B C 1
ATOM 3850 O O . ARG B 1 81 ? 1.547 -33.620 -22.254 1.00 19.59 80 ARG B O 1
ATOM 3858 N N . LEU B 1 82 ? 2.666 -34.166 -20.376 1.00 19.27 81 LEU B N 1
ATOM 3859 C CA . LEU B 1 82 ? 3.917 -33.540 -20.812 1.00 18.99 81 LEU B CA 1
ATOM 3860 C C . LEU B 1 82 ? 4.377 -34.157 -22.127 1.00 18.99 81 LEU B C 1
ATOM 3861 O O . LEU B 1 82 ? 4.754 -33.450 -23.063 1.00 19.14 81 LEU B O 1
ATOM 3866 N N . ASN B 1 83 ? 4.306 -35.485 -22.192 1.00 18.74 82 ASN B N 1
ATOM 3867 C CA . ASN B 1 83 ? 4.764 -36.242 -23.352 1.00 18.69 82 ASN B CA 1
ATOM 3868 C C . ASN B 1 83 ? 3.788 -36.256 -24.534 1.00 18.79 82 ASN B C 1
ATOM 3869 O O . ASN B 1 83 ? 4.086 -36.853 -25.570 1.00 18.97 82 ASN B O 1
ATOM 3874 N N . SER B 1 84 ? 2.641 -35.594 -24.382 1.00 18.99 83 SER B N 1
ATOM 3875 C CA . SER B 1 84 ? 1.622 -35.546 -25.438 1.00 19.26 83 SER B CA 1
ATOM 3876 C C . SER B 1 84 ? 1.992 -34.609 -26.595 1.00 18.91 83 SER B C 1
ATOM 3877 O O . SER B 1 84 ? 1.476 -34.757 -27.705 1.00 19.22 83 SER B O 1
ATOM 3880 N N . PHE B 1 85 ? 2.885 -33.656 -26.332 1.00 18.14 84 PHE B N 1
ATOM 3881 C CA . PHE B 1 85 ? 3.365 -32.721 -27.352 1.00 17.40 84 PHE B CA 1
ATOM 3882 C C . PHE B 1 85 ? 4.805 -33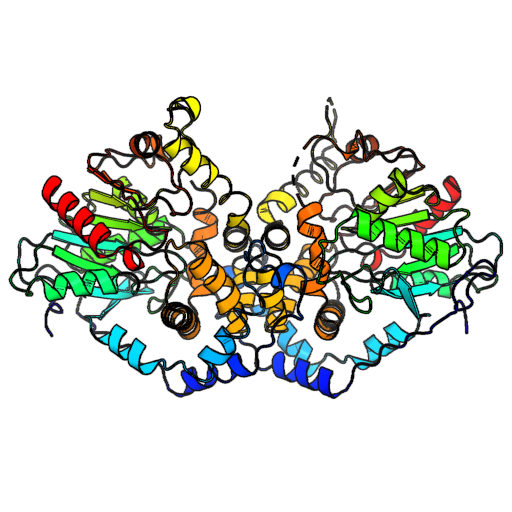.035 -27.754 1.00 16.73 84 PHE B C 1
ATOM 3883 O O . PHE B 1 85 ? 5.540 -33.637 -26.970 1.00 16.64 84 PHE B O 1
ATOM 3891 N N . PRO B 1 86 ? 5.208 -32.652 -28.985 1.00 16.02 85 PRO B N 1
ATOM 3892 C CA . PRO B 1 86 ? 6.600 -32.859 -29.386 1.00 15.53 85 PRO B CA 1
ATOM 3893 C C . PRO B 1 86 ? 7.570 -32.113 -28.473 1.00 15.15 85 PRO B C 1
ATOM 3894 O O . PRO B 1 86 ? 7.384 -30.922 -28.210 1.00 14.92 85 PRO B O 1
ATOM 3898 N N . GLN B 1 87 ? 8.568 -32.840 -27.979 1.00 14.86 86 GLN B N 1
ATOM 3899 C CA . GLN B 1 87 ? 9.637 -32.287 -27.156 1.00 14.64 86 GLN B CA 1
ATOM 3900 C C . GLN B 1 87 ? 10.974 -32.707 -27.733 1.00 14.62 86 GLN B C 1
ATOM 3901 O O . GLN B 1 87 ? 11.101 -33.804 -28.296 1.00 14.61 86 GLN B O 1
ATOM 3907 N N . PHE B 1 88 ? 11.969 -31.839 -27.588 1.00 14.17 87 PHE B N 1
ATOM 3908 C CA . PHE B 1 88 ? 13.315 -32.106 -28.082 1.00 14.23 87 PHE B CA 1
ATOM 3909 C C . PHE B 1 88 ? 14.344 -31.481 -27.161 1.00 14.25 87 PHE B C 1
ATOM 3910 O O . PHE B 1 88 ? 14.017 -30.633 -26.332 1.00 13.81 87 PHE B O 1
ATOM 3918 N N . THR B 1 89 ? 15.587 -31.922 -27.292 1.00 14.19 88 THR B N 1
ATOM 3919 C CA . THR B 1 89 ? 16.710 -31.188 -26.733 1.00 14.67 88 THR B CA 1
ATOM 3920 C C . THR B 1 89 ? 17.741 -30.940 -27.819 1.00 14.81 88 THR B C 1
ATOM 3921 O O . THR B 1 89 ? 17.826 -31.692 -28.798 1.00 14.71 88 THR B O 1
ATOM 3925 N N . THR B 1 90 ? 18.501 -29.865 -27.652 1.00 15.11 89 THR B N 1
ATOM 3926 C CA . THR B 1 90 ? 19.668 -29.599 -28.479 1.00 15.58 89 THR B CA 1
ATOM 3927 C C . THR B 1 90 ? 20.736 -28.941 -27.612 1.00 15.98 89 THR B C 1
ATOM 3928 O O . THR B 1 90 ? 20.423 -28.347 -26.577 1.00 15.87 89 THR B O 1
ATOM 3932 N N . GLU B 1 91 ? 21.992 -29.060 -28.021 1.00 16.25 90 GLU B N 1
ATOM 3933 C CA . GLU B 1 91 ? 23.094 -28.521 -27.239 1.00 16.87 90 GLU B CA 1
ATOM 3934 C C . GLU B 1 91 ? 23.488 -27.141 -27.745 1.00 16.59 90 GLU B C 1
ATOM 3935 O O . GLU B 1 91 ? 23.772 -26.957 -28.931 1.00 16.58 90 GLU B O 1
ATOM 3941 N N . ILE B 1 92 ? 23.470 -26.166 -26.839 1.00 16.10 91 ILE B N 1
ATOM 3942 C CA . ILE B 1 92 ? 23.875 -24.798 -27.147 1.00 15.84 91 ILE B CA 1
ATOM 3943 C C . ILE B 1 92 ? 24.843 -24.341 -26.064 1.00 16.11 91 ILE B C 1
ATOM 3944 O O . ILE B 1 92 ? 24.477 -24.270 -24.887 1.00 16.01 91 ILE B O 1
ATOM 3949 N N . GLU B 1 93 ? 26.081 -24.057 -26.467 1.00 16.23 92 GLU B N 1
ATOM 3950 C CA . GLU B 1 93 ? 27.153 -23.641 -25.549 1.00 16.66 92 GLU B CA 1
ATOM 3951 C C . GLU B 1 93 ? 27.382 -24.618 -24.390 1.00 16.41 92 GLU B C 1
ATOM 3952 O O . GLU B 1 93 ? 27.633 -24.205 -23.254 1.00 16.85 92 GLU B O 1
ATOM 3958 N N . GLY B 1 94 ? 27.289 -25.912 -24.684 1.00 16.38 93 GLY B N 1
ATOM 3959 C CA . GLY B 1 94 ? 27.473 -26.951 -23.675 1.00 15.90 93 GLY B CA 1
ATOM 3960 C C . GLY B 1 94 ? 26.272 -27.161 -22.768 1.00 15.62 93 GLY B C 1
ATOM 3961 O O . GLY B 1 94 ? 26.319 -27.983 -21.851 1.00 16.10 93 GLY B O 1
ATOM 3962 N N . LEU B 1 95 ? 25.198 -26.415 -23.018 1.00 14.94 94 LEU B N 1
ATOM 3963 C CA . LEU B 1 95 ? 23.961 -26.583 -22.265 1.00 14.30 94 LEU B CA 1
ATOM 3964 C C . LEU B 1 95 ? 22.987 -27.430 -23.058 1.00 13.78 94 LEU B C 1
ATOM 3965 O O . LEU B 1 95 ? 22.871 -27.277 -24.277 1.00 13.45 94 LEU B O 1
ATOM 3970 N N . THR B 1 96 ? 22.303 -28.329 -22.361 1.00 13.19 95 THR B N 1
ATOM 3971 C CA . THR B 1 96 ? 21.189 -29.064 -22.934 1.00 12.96 95 THR B CA 1
ATOM 3972 C C . THR B 1 96 ? 19.977 -28.151 -22.863 1.00 12.26 95 THR B C 1
ATOM 3973 O O . THR B 1 96 ? 19.511 -27.814 -21.775 1.00 11.76 95 THR B O 1
ATOM 3977 N N . ILE B 1 97 ? 19.497 -27.722 -24.024 1.00 11.69 96 ILE B N 1
ATOM 3978 C CA . ILE B 1 97 ? 18.321 -26.865 -24.097 1.00 11.07 96 ILE B CA 1
ATOM 3979 C C . ILE B 1 97 ? 17.110 -27.672 -24.540 1.00 11.05 96 ILE B C 1
ATOM 3980 O O . ILE B 1 97 ? 17.064 -28.185 -25.656 1.00 11.12 96 ILE B O 1
ATOM 3985 N N . HIS B 1 98 ? 16.147 -27.793 -23.634 1.00 10.82 97 HIS B N 1
ATOM 3986 C CA . HIS B 1 98 ? 14.901 -28.497 -23.867 1.00 10.86 97 HIS B CA 1
ATOM 3987 C C . HIS B 1 98 ? 13.900 -27.537 -24.484 1.00 10.76 97 HIS B C 1
ATOM 3988 O O . HIS B 1 98 ? 13.909 -26.344 -24.180 1.00 10.55 97 HIS B O 1
ATOM 3995 N N . PHE B 1 99 ? 13.048 -28.055 -25.363 1.00 10.93 98 PHE B N 1
ATOM 3996 C CA . PHE B 1 99 ? 11.937 -27.273 -25.893 1.00 11.19 98 PHE B CA 1
ATOM 3997 C C . PHE B 1 99 ? 10.788 -28.160 -26.333 1.00 11.56 98 PHE B C 1
ATOM 3998 O O . PHE B 1 99 ? 10.999 -29.293 -26.774 1.00 11.73 98 PHE B O 1
ATOM 4006 N N . ALA B 1 100 ? 9.574 -27.647 -26.159 1.00 11.69 99 ALA B N 1
ATOM 4007 C CA . ALA B 1 100 ? 8.383 -28.228 -26.763 1.00 12.22 99 ALA B CA 1
ATOM 4008 C C . ALA B 1 100 ? 8.066 -27.404 -28.002 1.00 12.48 99 ALA B C 1
ATOM 4009 O O . ALA B 1 100 ? 8.453 -26.235 -28.089 1.00 12.02 99 ALA B O 1
ATOM 4011 N N . ALA B 1 101 ? 7.377 -28.008 -28.968 1.00 12.76 100 ALA B N 1
ATOM 4012 C CA . ALA B 1 101 ? 7.078 -27.306 -30.211 1.00 13.41 100 ALA B CA 1
ATOM 4013 C C . ALA B 1 101 ? 5.879 -27.867 -30.957 1.00 13.67 100 ALA B C 1
ATOM 4014 O O . ALA B 1 101 ? 5.556 -29.049 -30.837 1.00 14.13 100 ALA B O 1
ATOM 4016 N N . LEU B 1 102 ? 5.218 -26.992 -31.711 1.00 14.15 101 LEU B N 1
ATOM 4017 C CA . LEU B 1 102 ? 4.344 -27.414 -32.803 1.00 14.90 101 LEU B CA 1
ATOM 4018 C C . LEU B 1 102 ? 4.884 -26.785 -34.075 1.00 15.33 101 LEU B C 1
ATOM 4019 O O . LEU B 1 102 ? 4.844 -25.562 -34.239 1.00 15.09 101 LEU B O 1
ATOM 4024 N N . PHE B 1 103 ? 5.410 -27.627 -34.961 1.00 16.16 102 PHE B N 1
ATOM 4025 C CA . PHE B 1 103 ? 5.951 -27.166 -36.233 1.00 17.15 102 PHE B CA 1
ATOM 4026 C C . PHE B 1 103 ? 4.925 -27.323 -37.341 1.00 17.98 102 PHE B C 1
ATOM 4027 O O . PHE B 1 103 ? 4.290 -28.374 -37.473 1.00 18.00 102 PHE B O 1
ATOM 4035 N N . SER B 1 104 ? 4.770 -26.264 -38.129 1.00 19.06 103 SER B N 1
ATOM 4036 C CA . SER B 1 104 ? 3.887 -26.281 -39.286 1.00 20.27 103 SER B CA 1
ATOM 4037 C C . SER B 1 104 ? 4.589 -26.890 -40.497 1.00 21.19 103 SER B C 1
ATOM 4038 O O . SER B 1 104 ? 5.822 -26.911 -40.574 1.00 21.09 103 SER B O 1
ATOM 4041 N N . GLU B 1 105 ? 3.791 -27.390 -41.437 1.00 22.40 104 GLU B N 1
ATOM 4042 C CA . GLU B 1 105 ? 4.311 -27.883 -42.710 1.00 23.87 104 GLU B CA 1
ATOM 4043 C C . GLU B 1 105 ? 4.284 -26.785 -43.771 1.00 24.18 104 GLU B C 1
ATOM 4044 O O . GLU B 1 105 ? 4.831 -26.955 -44.863 1.00 24.47 104 GLU B O 1
ATOM 4050 N N . ARG B 1 106 ? 3.653 -25.659 -43.436 1.00 24.72 105 ARG B N 1
ATOM 4051 C CA . ARG B 1 106 ? 3.579 -24.503 -44.328 1.00 25.30 105 ARG B CA 1
ATOM 4052 C C . ARG B 1 106 ? 4.920 -23.795 -44.423 1.00 25.44 105 ARG B C 1
ATOM 4053 O O . ARG B 1 106 ? 5.573 -23.534 -43.407 1.00 25.39 105 ARG B O 1
ATOM 4061 N N . GLU B 1 107 ? 5.317 -23.472 -45.650 1.00 25.59 106 GLU B N 1
ATOM 4062 C CA . GLU B 1 107 ? 6.579 -22.782 -45.892 1.00 25.79 106 GLU B CA 1
ATOM 4063 C C . GLU B 1 107 ? 6.509 -21.313 -45.465 1.00 25.20 106 GLU B C 1
ATOM 4064 O O . GLU B 1 107 ? 7.538 -20.694 -45.194 1.00 25.55 106 GLU B O 1
ATOM 4070 N N . ASP B 1 108 ? 5.293 -20.772 -45.398 1.00 24.57 107 ASP B N 1
ATOM 4071 C CA . ASP B 1 108 ? 5.073 -19.367 -45.043 1.00 23.74 107 ASP B CA 1
ATOM 4072 C C . ASP B 1 108 ? 4.697 -19.157 -43.566 1.00 22.59 107 ASP B C 1
ATOM 4073 O O . ASP B 1 108 ? 4.306 -18.055 -43.175 1.00 22.63 107 ASP B O 1
ATOM 4078 N N . ALA B 1 109 ? 4.811 -20.210 -42.759 1.00 21.17 108 ALA B N 1
ATOM 4079 C CA . ALA B 1 109 ? 4.460 -20.135 -41.338 1.00 19.53 108 ALA B CA 1
ATOM 4080 C C . ALA B 1 109 ? 5.378 -19.176 -40.583 1.00 18.41 108 ALA B C 1
ATOM 4081 O O . ALA B 1 109 ? 6.593 -19.178 -40.786 1.00 18.44 108 ALA B O 1
ATOM 4083 N N . VAL B 1 110 ? 4.785 -18.349 -39.725 1.00 16.96 109 VAL B N 1
ATOM 4084 C CA . VAL B 1 110 ? 5.546 -17.386 -38.936 1.00 15.68 109 VAL B CA 1
ATOM 4085 C C . VAL B 1 110 ? 6.126 -18.090 -37.710 1.00 14.68 109 VAL B C 1
ATOM 4086 O O . VAL B 1 110 ? 5.381 -18.681 -36.930 1.00 14.66 109 VAL B O 1
ATOM 4090 N N . PRO B 1 111 ? 7.461 -18.054 -37.549 1.00 13.63 110 PRO B N 1
ATOM 4091 C CA . PRO B 1 111 ? 8.053 -18.658 -36.355 1.00 12.97 110 PRO B CA 1
ATOM 4092 C C . PRO B 1 111 ? 7.873 -17.785 -35.121 1.00 12.15 110 PRO B C 1
ATOM 4093 O O . PRO B 1 111 ? 8.135 -16.582 -35.170 1.00 11.78 110 PRO B O 1
ATOM 4097 N N . ILE B 1 112 ? 7.412 -18.399 -34.033 1.00 11.46 111 ILE B N 1
ATOM 4098 C CA . ILE B 1 112 ? 7.213 -17.704 -32.766 1.00 11.04 111 ILE B CA 1
ATOM 4099 C C . ILE B 1 112 ? 7.846 -18.534 -31.648 1.00 10.59 111 ILE B C 1
ATOM 4100 O O . ILE B 1 112 ? 7.632 -19.745 -31.577 1.00 10.80 111 ILE B O 1
ATOM 4105 N N . ALA B 1 113 ? 8.636 -17.884 -30.793 1.00 10.14 112 ALA B N 1
ATOM 4106 C CA . ALA B 1 113 ? 9.043 -18.505 -29.532 1.00 9.37 112 ALA B CA 1
ATOM 4107 C C . ALA B 1 113 ? 8.307 -17.836 -28.384 1.00 9.04 112 ALA B C 1
ATOM 4108 O O . ALA B 1 113 ? 8.213 -16.608 -28.325 1.00 8.91 112 ALA B O 1
ATOM 4110 N N . LEU B 1 114 ? 7.781 -18.663 -27.486 1.00 8.97 113 LEU B N 1
ATOM 4111 C CA . LEU B 1 114 ? 7.002 -18.192 -26.348 1.00 8.88 113 LEU B CA 1
ATOM 4112 C C . LEU B 1 114 ? 7.795 -18.493 -25.086 1.00 8.49 113 LEU B C 1
ATOM 4113 O O . LEU B 1 114 ? 8.176 -19.638 -24.845 1.00 7.90 113 LEU B O 1
ATOM 4118 N N . LEU B 1 115 ? 8.041 -17.450 -24.296 1.00 7.96 114 LEU B N 1
ATOM 4119 C CA . LEU B 1 115 ? 9.015 -17.512 -23.211 1.00 7.51 114 LEU B CA 1
ATOM 4120 C C . LEU B 1 115 ? 8.390 -17.376 -21.830 1.00 7.13 114 LEU B C 1
ATOM 4121 O O . LEU B 1 115 ? 7.758 -16.363 -21.517 1.00 7.12 114 LEU B O 1
ATOM 4126 N N . HIS B 1 116 ? 8.618 -18.399 -21.009 1.00 6.92 115 HIS B N 1
ATOM 4127 C CA . HIS B 1 116 ? 8.124 -18.444 -19.641 1.00 6.73 115 HIS B CA 1
ATOM 4128 C C . HIS B 1 116 ? 9.039 -17.649 -18.702 1.00 6.52 115 HIS B C 1
ATOM 4129 O O . HIS B 1 116 ? 10.067 -17.107 -19.116 1.00 6.47 115 HIS B O 1
ATOM 4136 N N . GLY B 1 117 ? 8.655 -17.603 -17.428 1.00 6.26 116 GLY B N 1
ATOM 4137 C CA . GLY B 1 117 ? 9.476 -17.013 -16.375 1.00 6.36 116 GLY B CA 1
ATOM 4138 C C . GLY B 1 117 ? 9.478 -17.891 -15.132 1.00 6.00 116 GLY B C 1
ATOM 4139 O O . GLY B 1 117 ? 9.381 -19.119 -15.224 1.00 6.31 116 GLY B O 1
ATOM 4140 N N . TRP B 1 118 ? 9.589 -17.259 -13.967 1.00 5.99 117 TRP B N 1
ATOM 4141 C CA . TRP B 1 118 ? 9.642 -17.953 -12.683 1.00 6.19 117 TRP B CA 1
ATOM 4142 C C . TRP B 1 118 ? 8.354 -17.635 -11.918 1.00 6.55 117 TRP B C 1
ATOM 4143 O O . TRP B 1 118 ? 7.949 -16.478 -11.883 1.00 6.49 117 TRP B O 1
ATOM 4154 N N . PRO B 1 119 ? 7.723 -18.636 -11.269 1.00 6.50 118 PRO B N 1
ATOM 4155 C CA . PRO B 1 119 ? 8.080 -20.047 -11.137 1.00 6.95 118 PRO B CA 1
ATOM 4156 C C . PRO B 1 119 ? 7.390 -20.921 -12.177 1.00 7.35 118 PRO B C 1
ATOM 4157 O O . PRO B 1 119 ? 6.860 -21.990 -11.852 1.00 8.37 118 PRO B O 1
ATOM 4161 N N . GLY B 1 120 ? 7.400 -20.463 -13.421 1.00 7.24 119 GLY B N 1
ATOM 4162 C CA . GLY B 1 120 ? 6.778 -21.211 -14.502 1.00 7.42 119 GLY B CA 1
ATOM 4163 C C . GLY B 1 120 ? 7.751 -22.075 -15.263 1.00 8.03 119 GLY B C 1
ATOM 4164 O O . GLY B 1 120 ? 8.855 -22.375 -14.792 1.00 7.51 119 GLY B O 1
ATOM 4165 N N . SER B 1 121 ? 7.323 -22.476 -16.456 1.00 7.80 120 SER B N 1
ATOM 4166 C CA . SER B 1 121 ? 8.073 -23.413 -17.280 1.00 8.24 120 SER B CA 1
ATOM 4167 C C . SER B 1 121 ? 7.387 -23.536 -18.623 1.00 8.04 120 SER B C 1
ATOM 4168 O O . SER B 1 121 ? 6.333 -22.940 -18.851 1.00 8.28 120 SER B O 1
ATOM 4171 N N . PHE B 1 122 ? 7.974 -24.346 -19.495 1.00 8.02 121 PHE B N 1
ATOM 4172 C CA . PHE B 1 122 ? 7.402 -24.613 -20.809 1.00 8.42 121 PHE B CA 1
ATOM 4173 C C . PHE B 1 122 ? 5.950 -25.106 -20.760 1.00 8.74 121 PHE B C 1
ATOM 4174 O O . PHE B 1 122 ? 5.176 -24.837 -21.677 1.00 8.89 121 PHE B O 1
ATOM 4182 N N A VAL B 1 123 ? 5.603 -25.786 -19.665 0.50 8.77 122 VAL B N 1
ATOM 4183 N N B VAL B 1 123 ? 5.589 -25.846 -19.714 0.50 9.01 122 VAL B N 1
ATOM 4184 C CA A VAL B 1 123 ? 4.266 -26.344 -19.442 0.50 8.96 122 VAL B CA 1
ATOM 4185 C CA B VAL B 1 123 ? 4.272 -26.485 -19.671 0.50 9.37 122 VAL B CA 1
ATOM 4186 C C A VAL B 1 123 ? 3.188 -25.260 -19.453 0.50 9.10 122 VAL B C 1
ATOM 4187 C C B VAL B 1 123 ? 3.138 -25.468 -19.485 0.50 9.44 122 VAL B C 1
ATOM 4188 O O A VAL B 1 123 ? 2.062 -25.498 -19.889 0.50 9.57 122 VAL B O 1
ATOM 4189 O O B VAL B 1 123 ? 1.968 -25.784 -19.699 0.50 9.85 122 VAL B O 1
ATOM 4196 N N A GLU B 1 124 ? 3.533 -24.064 -18.985 0.50 9.26 123 GLU B N 1
ATOM 4197 N N B GLU B 1 124 ? 3.490 -24.243 -19.105 0.50 9.63 123 GLU B N 1
ATOM 4198 C CA A GLU B 1 124 ? 2.580 -22.957 -18.991 0.50 9.47 123 GLU B CA 1
ATOM 4199 C CA B GLU B 1 124 ? 2.500 -23.174 -19.001 0.50 9.68 123 GLU B CA 1
ATOM 4200 C C A GLU B 1 124 ? 1.874 -22.790 -20.333 0.50 9.52 123 GLU B C 1
ATOM 4201 C C B GLU B 1 124 ? 1.841 -22.869 -20.338 0.50 9.69 123 GLU B C 1
ATOM 4202 O O A GLU B 1 124 ? 0.715 -22.378 -20.377 0.50 9.39 123 GLU B O 1
ATOM 4203 O O B GLU B 1 124 ? 0.697 -22.419 -20.381 0.50 9.55 123 GLU B O 1
ATOM 4214 N N . PHE B 1 125 ? 2.577 -23.101 -21.422 1.00 9.58 124 PHE B N 1
ATOM 4215 C CA . PHE B 1 125 ? 2.063 -22.863 -22.768 1.00 9.95 124 PHE B CA 1
ATOM 4216 C C . PHE B 1 125 ? 1.314 -24.042 -23.380 1.00 10.28 124 PHE B C 1
ATOM 4217 O O . PHE B 1 125 ? 0.821 -23.944 -24.506 1.00 10.22 124 PHE B O 1
ATOM 4225 N N . TYR B 1 126 ? 1.222 -25.147 -22.643 1.00 10.68 125 TYR B N 1
ATOM 4226 C CA . TYR B 1 126 ? 0.512 -26.322 -23.148 1.00 11.49 125 TYR B CA 1
ATOM 4227 C C . TYR B 1 126 ? -0.960 -26.060 -23.495 1.00 11.83 125 TYR B C 1
ATOM 4228 O O . TYR B 1 126 ? -1.405 -26.494 -24.559 1.00 12.37 125 TYR B O 1
ATOM 4237 N N . PRO B 1 127 ? -1.720 -25.366 -22.616 1.00 11.91 126 PRO B N 1
ATOM 4238 C CA . PRO B 1 127 ? -3.081 -25.007 -23.038 1.00 12.18 126 PRO B CA 1
ATOM 4239 C C . PRO B 1 127 ? -3.149 -24.296 -24.397 1.00 12.34 126 PRO B C 1
ATOM 4240 O O . PRO B 1 127 ? -3.995 -24.651 -25.221 1.00 12.64 126 PRO B O 1
ATOM 4244 N N . ILE B 1 128 ? -2.253 -23.338 -24.638 1.00 12.01 127 ILE B N 1
ATOM 4245 C CA . ILE B 1 128 ? -2.209 -22.624 -25.919 1.00 12.15 127 ILE B CA 1
ATOM 4246 C C . ILE B 1 128 ? -1.821 -23.558 -27.072 1.00 12.34 127 ILE B C 1
ATOM 4247 O O . ILE B 1 128 ? -2.443 -23.517 -28.137 1.00 12.22 127 ILE B O 1
ATOM 4252 N N . LEU B 1 129 ? -0.820 -24.408 -26.854 1.00 12.53 128 LEU B N 1
ATOM 4253 C CA . LEU B 1 129 ? -0.437 -25.384 -27.880 1.00 12.91 128 LEU B CA 1
ATOM 4254 C C . LEU B 1 129 ? -1.607 -26.305 -28.218 1.00 13.45 128 LEU B C 1
ATOM 4255 O O . LEU B 1 129 ? -1.831 -26.627 -29.389 1.00 13.32 128 LEU B O 1
ATOM 4260 N N . GLN B 1 130 ? -2.355 -26.711 -27.191 1.00 13.99 129 GLN B N 1
ATOM 4261 C CA . GLN B 1 130 ? -3.528 -27.574 -27.368 1.00 15.07 129 GLN B CA 1
ATOM 4262 C C . GLN B 1 130 ? -4.608 -26.907 -28.219 1.00 15.10 129 GLN B C 1
ATOM 4263 O O . GLN B 1 130 ? -5.207 -27.553 -29.082 1.00 15.10 129 GLN B O 1
ATOM 4269 N N . LEU B 1 131 ? -4.845 -25.620 -27.981 1.00 15.19 130 LEU B N 1
ATOM 4270 C CA . LEU B 1 131 ? -5.808 -24.851 -28.768 1.00 15.40 130 LEU B CA 1
ATOM 4271 C C . LEU B 1 131 ? -5.417 -24.813 -30.244 1.00 15.52 130 LEU B C 1
ATOM 4272 O O . LEU B 1 131 ? -6.263 -25.001 -31.115 1.00 15.54 130 LEU B O 1
ATOM 4277 N N . PHE B 1 132 ? -4.135 -24.584 -30.523 1.00 15.69 131 PHE B N 1
ATOM 4278 C CA . PHE B 1 132 ? -3.642 -24.586 -31.901 1.00 16.13 131 PHE B CA 1
ATOM 4279 C C . PHE B 1 132 ? -3.766 -25.964 -32.556 1.00 17.15 131 PHE B C 1
ATOM 4280 O O . PHE B 1 132 ? -4.162 -26.069 -33.719 1.00 17.46 131 PHE B O 1
ATOM 4288 N N . ARG B 1 133 ? -3.426 -27.010 -31.804 1.00 17.98 132 ARG B N 1
ATOM 4289 C CA . ARG B 1 133 ? -3.494 -28.393 -32.287 1.00 19.34 132 ARG B CA 1
ATOM 4290 C C . ARG B 1 133 ? -4.931 -28.825 -32.610 1.00 20.04 132 ARG B C 1
ATOM 4291 O O . ARG B 1 133 ? -5.156 -29.581 -33.562 1.00 20.34 132 ARG B O 1
ATOM 4299 N N . GLU B 1 134 ? -5.889 -28.347 -31.818 1.00 20.70 133 GLU B N 1
ATOM 4300 C CA . GLU B 1 134 ? -7.313 -28.623 -32.045 1.00 21.60 133 GLU B CA 1
ATOM 4301 C C . GLU B 1 134 ? -7.834 -27.914 -33.288 1.00 21.72 133 GLU B C 1
ATOM 4302 O O . GLU B 1 134 ? -8.680 -28.447 -34.011 1.00 21.99 133 GLU B O 1
ATOM 4308 N N . GLU B 1 135 ? -7.336 -26.702 -33.518 1.00 21.65 134 GLU B N 1
ATOM 4309 C CA . GLU B 1 135 ? -7.884 -25.816 -34.539 1.00 21.70 134 GLU B CA 1
ATOM 4310 C C . GLU B 1 135 ? -7.262 -26.005 -35.919 1.00 21.74 134 GLU B C 1
ATOM 4311 O O . GLU B 1 135 ? -7.868 -25.637 -36.926 1.00 21.96 134 GLU B O 1
ATOM 4317 N N . TYR B 1 136 ? -6.063 -26.580 -35.964 1.00 21.66 135 TYR B N 1
ATOM 4318 C CA . TYR B 1 136 ? -5.320 -26.706 -37.214 1.00 21.61 135 TYR B CA 1
ATOM 4319 C C . TYR B 1 136 ? -4.771 -28.106 -37.440 1.00 21.85 135 TYR B C 1
ATOM 4320 O O . TYR B 1 136 ? -4.703 -28.919 -36.518 1.00 21.99 135 TYR B O 1
ATOM 4329 N N . THR B 1 137 ? -4.398 -28.375 -38.688 1.00 22.15 136 THR B N 1
ATOM 4330 C CA . THR B 1 137 ? -3.609 -29.547 -39.041 1.00 22.55 136 THR B CA 1
ATOM 4331 C C . THR B 1 137 ? -2.183 -29.049 -39.279 1.00 22.42 136 THR B C 1
ATOM 4332 O O . THR B 1 137 ? -1.982 -27.838 -39.411 1.00 22.35 136 THR B O 1
ATOM 4336 N N . PRO B 1 138 ? -1.186 -29.960 -39.326 1.00 22.52 137 PRO B N 1
ATOM 4337 C CA . PRO B 1 138 ? 0.162 -29.506 -39.693 1.00 22.59 137 PRO B CA 1
ATOM 4338 C C . PRO B 1 138 ? 0.205 -28.755 -41.027 1.00 22.71 137 PRO B C 1
ATOM 4339 O O . PRO B 1 138 ? 1.083 -27.916 -41.237 1.00 22.94 137 PRO B O 1
ATOM 4343 N N . GLU B 1 139 ? -0.750 -29.050 -41.906 1.00 22.87 138 GLU B N 1
ATOM 4344 C CA . GLU B 1 139 ? -0.821 -28.424 -43.221 1.00 22.97 138 GLU B CA 1
ATOM 4345 C C . GLU B 1 139 ? -1.422 -27.013 -43.186 1.00 22.41 138 GLU B C 1
ATOM 4346 O O . GLU B 1 139 ? -1.166 -26.208 -44.083 1.00 22.53 138 GLU B O 1
ATOM 4352 N N . THR B 1 140 ? -2.207 -26.715 -42.150 1.00 21.81 139 THR B N 1
ATOM 4353 C CA . THR B 1 140 ? -2.902 -25.425 -42.051 1.00 21.22 139 THR B CA 1
ATOM 4354 C C . THR B 1 140 ? -2.378 -24.505 -40.941 1.00 20.47 139 THR B C 1
ATOM 4355 O O . THR B 1 140 ? -2.667 -23.303 -40.941 1.00 20.42 139 THR B O 1
ATOM 4359 N N . LEU B 1 141 ? -1.617 -25.067 -40.002 1.00 19.74 140 LEU B N 1
ATOM 4360 C CA . LEU B 1 141 ? -1.084 -24.293 -38.875 1.00 18.73 140 LEU B CA 1
ATOM 4361 C C . LEU B 1 141 ? -0.309 -23.065 -39.370 1.00 18.25 140 LEU B C 1
ATOM 4362 O O . LEU B 1 141 ? 0.677 -23.208 -40.095 1.00 18.02 140 LEU B O 1
ATOM 4367 N N . PRO B 1 142 ? -0.769 -21.854 -38.998 1.00 17.78 141 PRO B N 1
ATOM 4368 C CA . PRO B 1 142 ? -0.180 -20.627 -39.537 1.00 17.35 141 PRO B CA 1
ATOM 4369 C C . PRO B 1 142 ? 1.175 -20.256 -38.939 1.00 16.71 141 PRO B C 1
ATOM 4370 O O . PRO B 1 142 ? 1.882 -19.432 -39.517 1.00 16.77 141 PRO B O 1
ATOM 4374 N N . PHE B 1 143 ? 1.519 -20.841 -37.791 1.00 15.96 142 PHE B N 1
ATOM 4375 C CA . PHE B 1 143 ? 2.754 -20.497 -37.086 1.00 15.38 142 PHE B CA 1
ATOM 4376 C C . PHE B 1 143 ? 3.597 -21.728 -36.768 1.00 15.06 142 PHE B C 1
ATOM 4377 O O . PHE B 1 143 ? 3.077 -22.838 -36.694 1.00 15.31 142 PHE B O 1
ATOM 4385 N N . HIS B 1 144 ? 4.898 -21.516 -36.584 1.00 14.51 143 HIS B N 1
ATOM 4386 C CA . HIS B 1 144 ? 5.736 -22.452 -35.840 1.00 14.02 143 HIS B CA 1
ATOM 4387 C C . HIS B 1 144 ? 5.751 -21.956 -34.404 1.00 13.44 143 HIS B C 1
ATOM 4388 O O . HIS B 1 144 ? 6.020 -20.777 -34.156 1.00 13.47 143 HIS B O 1
ATOM 4395 N N . LEU B 1 145 ? 5.443 -22.847 -33.469 1.00 12.66 144 LEU B N 1
ATOM 4396 C CA . LEU B 1 145 ? 5.351 -22.470 -32.060 1.00 12.40 144 LEU B CA 1
ATOM 4397 C C . LEU B 1 145 ? 6.410 -23.201 -31.259 1.00 11.83 144 LEU B C 1
ATOM 4398 O O . LEU B 1 145 ? 6.333 -24.414 -31.066 1.00 12.51 144 LEU B O 1
ATOM 4403 N N . VAL B 1 146 ? 7.415 -22.444 -30.820 1.00 11.10 145 VAL B N 1
ATOM 4404 C CA . VAL B 1 146 ? 8.543 -22.999 -30.086 1.00 10.70 145 VAL B CA 1
ATOM 4405 C C . VAL B 1 146 ? 8.459 -22.532 -28.639 1.00 10.34 145 VAL B C 1
ATOM 4406 O O . VAL B 1 146 ? 8.350 -21.331 -28.373 1.00 10.24 145 VAL B O 1
ATOM 4410 N N . VAL B 1 147 ? 8.476 -23.493 -27.720 1.00 10.22 146 VAL B N 1
ATOM 4411 C CA . VAL B 1 147 ? 8.391 -23.204 -26.290 1.00 9.96 146 VAL B CA 1
ATOM 4412 C C . VAL B 1 147 ? 9.643 -23.731 -25.580 1.00 9.62 146 VAL B C 1
ATOM 4413 O O . VAL B 1 147 ? 9.663 -24.874 -25.110 1.00 9.69 146 VAL B O 1
ATOM 4417 N N . PRO B 1 148 ? 10.699 -22.897 -25.505 1.00 9.43 147 PRO B N 1
ATOM 4418 C CA . PRO B 1 148 ? 11.932 -23.376 -24.884 1.00 9.42 147 PRO B CA 1
ATOM 4419 C C . PRO B 1 148 ? 11.856 -23.383 -23.365 1.00 9.24 147 PRO B C 1
ATOM 4420 O O . PRO B 1 148 ? 11.133 -22.577 -22.759 1.00 9.32 147 PRO B O 1
ATOM 4424 N N . SER B 1 149 ? 12.602 -24.301 -22.763 1.00 8.59 148 SER B N 1
ATOM 4425 C CA . SER B 1 149 ? 12.902 -24.220 -21.347 1.00 8.23 148 SER B CA 1
ATOM 4426 C C . SER B 1 149 ? 14.139 -23.349 -21.223 1.00 8.10 148 SER B C 1
ATOM 4427 O O . SER B 1 149 ? 15.207 -23.684 -21.737 1.00 8.17 148 SER B O 1
ATOM 4430 N N . LEU B 1 150 ? 13.993 -22.208 -20.557 1.00 7.87 149 LEU B N 1
ATOM 4431 C CA . LEU B 1 150 ? 15.126 -21.315 -20.369 1.00 7.83 149 LEU B CA 1
ATOM 4432 C C . LEU B 1 150 ? 16.236 -22.019 -19.582 1.00 7.71 149 LEU B C 1
ATOM 4433 O O . LEU B 1 150 ? 15.953 -22.907 -18.769 1.00 7.94 149 LEU B O 1
ATOM 4438 N N . PRO B 1 151 ? 17.501 -21.638 -19.828 1.00 7.61 150 PRO B N 1
ATOM 4439 C CA . PRO B 1 151 ? 18.589 -22.174 -19.016 1.00 7.45 150 PRO B CA 1
ATOM 4440 C C . PRO B 1 151 ? 18.260 -22.167 -17.523 1.00 7.14 150 PRO B C 1
ATOM 4441 O O . PRO B 1 151 ? 17.778 -21.161 -16.987 1.00 6.53 150 PRO B O 1
ATOM 4445 N N . GLY B 1 152 ? 18.492 -23.305 -16.876 1.00 7.00 151 GLY B N 1
ATOM 4446 C CA . GLY B 1 152 ? 18.247 -23.447 -15.446 1.00 7.25 151 GLY B CA 1
ATOM 4447 C C . GLY B 1 152 ? 16.871 -23.960 -15.067 1.00 7.70 151 GLY B C 1
ATOM 4448 O O . GLY B 1 152 ? 16.611 -24.185 -13.888 1.00 7.69 151 GLY B O 1
ATOM 4449 N N . TYR B 1 153 ? 15.991 -24.150 -16.051 1.00 7.54 152 TYR B N 1
ATOM 4450 C CA . TYR B 1 153 ? 14.625 -24.594 -15.765 1.00 7.38 152 TYR B CA 1
ATOM 4451 C C . TYR B 1 153 ? 14.324 -25.989 -16.282 1.00 7.81 152 TYR B C 1
ATOM 4452 O O . TYR B 1 153 ? 14.658 -26.330 -17.424 1.00 8.16 152 TYR B O 1
ATOM 4461 N N . THR B 1 154 ? 13.645 -26.759 -15.436 1.00 8.04 153 THR B N 1
ATOM 4462 C CA . THR B 1 154 ? 13.145 -28.101 -15.759 1.00 8.75 153 THR B CA 1
ATOM 4463 C C . THR B 1 154 ? 14.164 -28.953 -16.522 1.00 9.00 153 THR B C 1
ATOM 4464 O O . THR B 1 154 ? 15.226 -29.268 -15.980 1.00 9.09 153 THR B O 1
ATOM 4468 N N . PHE B 1 155 ? 13.868 -29.275 -17.778 1.00 9.48 154 PHE B N 1
ATOM 4469 C CA . PHE B 1 155 ? 14.691 -30.224 -18.532 1.00 9.51 154 PHE B CA 1
ATOM 4470 C C . PHE B 1 155 ? 15.843 -29.580 -19.306 1.00 9.88 154 PHE B C 1
ATOM 4471 O O . PHE B 1 155 ? 16.611 -30.272 -19.982 1.00 10.51 154 PHE B O 1
ATOM 4479 N N . SER B 1 156 ? 15.973 -28.257 -19.199 1.00 9.60 155 SER B N 1
ATOM 4480 C CA . SER B 1 156 ? 17.182 -27.589 -19.650 1.00 9.75 155 SER B CA 1
ATOM 4481 C C . SER B 1 156 ? 18.219 -27.633 -18.532 1.00 9.74 155 SER B C 1
ATOM 4482 O O . SER B 1 156 ? 17.884 -27.486 -17.353 1.00 9.84 155 SER B O 1
ATOM 4485 N N . SER B 1 157 ? 19.475 -27.852 -18.902 1.00 9.98 156 SER B N 1
ATOM 4486 C CA . SER B 1 157 ? 20.553 -27.877 -17.929 1.00 10.25 156 SER B CA 1
ATOM 4487 C C . SER B 1 157 ? 21.025 -26.450 -17.650 1.00 10.25 156 SER B C 1
ATOM 4488 O O . SER B 1 157 ? 20.399 -25.476 -18.089 1.00 10.55 156 SER B O 1
ATOM 4491 N N . GLY B 1 158 ? 22.134 -26.327 -16.931 1.00 10.38 157 GLY B N 1
ATOM 4492 C CA . GLY B 1 158 ? 22.711 -25.019 -16.660 1.00 9.95 157 GLY B CA 1
ATOM 4493 C C . GLY B 1 158 ? 22.005 -24.226 -15.572 1.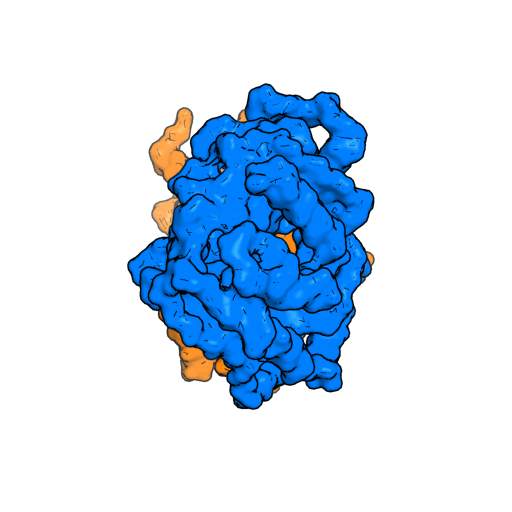00 9.84 157 GLY B C 1
ATOM 4494 O O . GLY B 1 158 ? 21.139 -24.755 -14.870 1.00 9.65 157 GLY B O 1
ATOM 4495 N N . PRO B 1 159 ? 22.391 -22.948 -15.408 1.00 9.72 158 PRO B N 1
ATOM 4496 C CA . PRO B 1 159 ? 23.447 -22.286 -16.172 1.00 9.78 158 PRO B CA 1
ATOM 4497 C C . PRO B 1 159 ? 24.845 -22.807 -15.780 1.00 10.02 158 PRO B C 1
ATOM 4498 O O . PRO B 1 159 ? 24.962 -23.630 -14.867 1.00 9.74 158 PRO B O 1
ATOM 4502 N N . PRO B 1 160 ? 25.902 -22.348 -16.476 1.00 10.40 159 PRO B N 1
ATOM 4503 C CA . PRO B 1 160 ? 27.253 -22.843 -16.196 1.00 10.73 159 PRO B CA 1
ATOM 4504 C C . PRO B 1 160 ? 27.677 -22.717 -14.736 1.00 11.15 159 PRO B C 1
ATOM 4505 O O . PRO B 1 160 ? 27.199 -21.832 -14.014 1.00 10.93 159 PRO B O 1
ATOM 4509 N N . LEU B 1 161 ? 28.588 -23.590 -14.319 1.00 11.34 160 LEU B N 1
ATOM 4510 C CA . LEU B 1 161 ? 29.133 -23.556 -12.963 1.00 11.77 160 LEU B CA 1
ATOM 4511 C C . LEU B 1 161 ? 30.347 -22.643 -12.834 1.00 12.46 160 LEU B C 1
ATOM 4512 O O . LEU B 1 161 ? 30.673 -22.193 -11.733 1.00 12.30 160 LEU B O 1
ATOM 4517 N N . ASP B 1 162 ? 31.012 -22.379 -13.958 1.00 13.30 161 ASP B N 1
ATOM 4518 C CA . ASP B 1 162 ? 32.319 -21.724 -13.946 1.00 14.39 161 ASP B CA 1
ATOM 4519 C C . ASP B 1 162 ? 32.319 -20.260 -14.386 1.00 14.36 161 ASP B C 1
ATOM 4520 O O . ASP B 1 162 ? 33.378 -19.636 -14.470 1.00 14.71 161 ASP B O 1
ATOM 4525 N N . LYS B 1 163 ? 31.137 -19.716 -14.668 1.00 14.11 162 LYS B N 1
ATOM 4526 C CA . LYS B 1 163 ? 31.001 -18.307 -15.028 1.00 14.45 162 LYS B CA 1
ATOM 4527 C C . LYS B 1 163 ? 29.599 -17.814 -14.708 1.00 13.36 162 LYS B C 1
ATOM 4528 O O . LYS B 1 163 ? 28.664 -18.611 -14.597 1.00 13.28 162 LYS B O 1
ATOM 4534 N N . ASP B 1 164 ? 29.470 -16.501 -14.549 1.00 12.62 163 ASP B N 1
ATOM 4535 C CA . ASP B 1 164 ? 28.181 -15.855 -14.318 1.00 12.34 163 ASP B CA 1
ATOM 4536 C C . ASP B 1 164 ? 27.340 -15.985 -15.590 1.00 11.87 163 ASP B C 1
ATOM 4537 O O . ASP B 1 164 ? 27.874 -16.240 -16.677 1.00 12.38 163 ASP B O 1
ATOM 4542 N N . PHE B 1 165 ? 26.027 -15.838 -15.449 1.00 11.08 164 PHE B N 1
ATOM 4543 C CA . PHE B 1 165 ? 25.094 -16.007 -16.562 1.00 10.81 164 PHE B CA 1
ATOM 4544 C C . PHE B 1 165 ? 23.930 -15.082 -16.269 1.00 10.48 164 PHE B C 1
ATOM 4545 O O . PHE B 1 165 ? 23.420 -15.065 -15.147 1.00 10.37 164 PHE B O 1
ATOM 4553 N N . GLY B 1 166 ? 23.518 -14.303 -17.266 1.00 10.34 165 GLY B N 1
ATOM 4554 C CA . GLY B 1 166 ? 22.472 -13.304 -17.068 1.00 10.09 165 GLY B CA 1
ATOM 4555 C C . GLY B 1 166 ? 21.402 -13.272 -18.138 1.00 9.64 165 GLY B C 1
ATOM 4556 O O . GLY B 1 166 ? 21.245 -14.224 -18.919 1.00 9.12 165 GLY B O 1
ATOM 4557 N N . LEU B 1 167 ? 20.672 -12.161 -18.169 1.00 9.76 166 LEU B N 1
ATOM 4558 C CA . LEU B 1 167 ? 19.531 -12.005 -19.070 1.00 9.71 166 LEU B CA 1
ATOM 4559 C C . LEU B 1 167 ? 19.951 -12.010 -20.540 1.00 9.86 166 LEU B C 1
ATOM 4560 O O . LEU B 1 167 ? 19.299 -12.637 -21.373 1.00 9.48 166 LEU B O 1
ATOM 4565 N N . MET B 1 168 ? 21.054 -11.332 -20.849 1.00 10.37 167 MET B N 1
ATOM 4566 C CA . MET B 1 168 ? 21.559 -11.313 -22.218 1.00 10.95 167 MET B CA 1
ATOM 4567 C C . MET B 1 168 ? 21.988 -12.706 -22.686 1.00 10.60 167 MET B C 1
ATOM 4568 O O . MET B 1 168 ? 21.763 -13.077 -23.840 1.00 10.76 167 MET B O 1
ATOM 4573 N N . ASP B 1 169 ? 22.600 -13.476 -21.787 1.00 9.97 168 ASP B N 1
ATOM 4574 C CA . ASP B 1 169 ? 22.991 -14.854 -22.085 1.00 10.20 168 ASP B CA 1
ATOM 4575 C C . ASP B 1 169 ? 21.768 -15.717 -22.407 1.00 9.85 168 ASP B C 1
ATOM 4576 O O . ASP B 1 169 ? 21.801 -16.551 -23.316 1.00 9.87 168 ASP B O 1
ATOM 4581 N N . ASN B 1 170 ? 20.689 -15.512 -21.655 1.00 9.31 169 ASN B N 1
ATOM 4582 C CA . ASN B 1 170 ? 19.424 -16.180 -21.931 1.00 9.20 169 ASN B CA 1
ATOM 4583 C C . ASN B 1 170 ? 18.885 -15.833 -23.319 1.00 8.87 169 ASN B C 1
ATOM 4584 O O . ASN B 1 170 ? 18.457 -16.719 -24.058 1.00 8.60 169 ASN B O 1
ATOM 4589 N N . ALA B 1 171 ? 18.914 -14.545 -23.661 1.00 8.84 170 ALA B N 1
ATOM 4590 C CA . ALA B 1 171 ? 18.480 -14.085 -24.984 1.00 9.13 170 ALA B CA 1
ATOM 4591 C C . ALA B 1 171 ? 19.317 -14.725 -26.088 1.00 9.45 170 ALA B C 1
ATOM 4592 O O . ALA B 1 171 ? 18.774 -15.210 -27.082 1.00 9.47 170 ALA B O 1
ATOM 4594 N N . ARG B 1 172 ? 20.636 -14.749 -25.890 1.00 9.66 171 ARG B N 1
ATOM 4595 C CA . ARG B 1 172 ? 21.549 -15.338 -26.872 1.00 10.12 171 ARG B CA 1
ATOM 4596 C C . ARG B 1 172 ? 21.194 -16.797 -27.151 1.00 9.76 171 ARG B C 1
ATOM 4597 O O . ARG B 1 172 ? 21.187 -17.237 -28.304 1.00 10.19 171 ARG B O 1
ATOM 4605 N N . VAL B 1 173 ? 20.887 -17.539 -26.091 1.00 9.68 172 VAL B N 1
ATOM 4606 C CA . VAL B 1 173 ? 20.515 -18.942 -26.218 1.00 9.81 172 VAL B CA 1
ATOM 4607 C C . VAL B 1 173 ? 19.207 -19.123 -26.996 1.00 9.90 172 VAL B C 1
ATOM 4608 O O . VAL B 1 173 ? 19.119 -19.984 -27.871 1.00 9.96 172 VAL B O 1
ATOM 4612 N N . VAL B 1 174 ? 18.197 -18.312 -26.685 1.00 9.71 173 VAL B N 1
ATOM 4613 C CA . VAL B 1 174 ? 16.908 -18.391 -27.384 1.00 10.03 173 VAL B CA 1
ATOM 4614 C C . VAL B 1 174 ? 17.070 -18.063 -28.871 1.00 10.18 173 VAL B C 1
ATOM 4615 O O . VAL B 1 174 ? 16.543 -18.772 -29.730 1.00 10.41 173 VAL B O 1
ATOM 4619 N N . ASP B 1 175 ? 17.813 -16.998 -29.161 1.00 10.66 174 ASP B N 1
ATOM 4620 C CA . ASP B 1 175 ? 18.075 -16.603 -30.548 1.00 11.08 174 ASP B CA 1
ATOM 4621 C C . ASP B 1 175 ? 18.822 -17.698 -31.308 1.00 11.48 174 ASP B C 1
ATOM 4622 O O . ASP B 1 175 ? 18.508 -17.975 -32.470 1.00 11.86 174 ASP B O 1
ATOM 4627 N N . GLN B 1 176 ? 19.797 -18.325 -30.653 1.00 11.38 175 GLN B N 1
ATOM 4628 C CA . GLN B 1 176 ? 20.544 -19.411 -31.288 1.00 11.71 175 GLN B CA 1
ATOM 4629 C C . GLN B 1 176 ? 19.653 -20.618 -31.561 1.00 11.69 175 GLN B C 1
ATOM 4630 O O . GLN B 1 176 ? 19.769 -21.252 -32.613 1.00 11.86 175 GLN B O 1
ATOM 4636 N N . LEU B 1 177 ? 18.756 -20.929 -30.625 1.00 11.43 176 LEU B N 1
ATOM 4637 C CA . LEU B 1 177 ? 17.813 -22.033 -30.802 1.00 11.54 176 LEU B CA 1
ATOM 4638 C C . LEU B 1 177 ? 16.929 -21.801 -32.023 1.00 11.68 176 LEU B C 1
ATOM 4639 O O . LEU B 1 177 ? 16.724 -22.708 -32.830 1.00 11.58 176 LEU B O 1
ATOM 4644 N N . MET B 1 178 ? 16.421 -20.579 -32.161 1.00 11.85 177 MET B N 1
ATOM 4645 C CA . MET B 1 178 ? 15.559 -20.243 -33.292 1.00 12.30 177 MET B CA 1
ATOM 4646 C C . MET B 1 178 ? 16.317 -20.333 -34.616 1.00 12.76 177 MET B C 1
ATOM 4647 O O . MET B 1 178 ? 15.777 -20.835 -35.604 1.00 13.31 177 MET B O 1
ATOM 4652 N N . LYS B 1 179 ? 17.567 -19.875 -34.622 1.00 13.01 178 LYS B N 1
ATOM 4653 C CA . LYS B 1 179 ? 18.420 -20.025 -35.810 1.00 13.39 178 LYS B CA 1
ATOM 4654 C C . LYS B 1 179 ? 18.677 -21.503 -36.119 1.00 13.76 178 LYS B C 1
ATOM 4655 O O . LYS B 1 179 ? 18.580 -21.928 -37.275 1.00 13.83 178 LYS B O 1
ATOM 4661 N N . ASP B 1 180 ? 18.968 -22.289 -35.083 1.00 14.19 179 ASP B N 1
ATOM 4662 C CA . ASP B 1 180 ? 19.158 -23.737 -35.229 1.00 14.82 179 ASP B CA 1
ATOM 4663 C C . ASP B 1 180 ? 17.956 -24.404 -35.892 1.00 14.81 179 ASP B C 1
ATOM 4664 O O . ASP B 1 180 ? 18.115 -25.302 -36.719 1.00 15.42 179 ASP B O 1
ATOM 4669 N N . LEU B 1 181 ? 16.757 -23.958 -35.526 1.00 14.83 180 LEU B N 1
ATOM 4670 C CA . LEU B 1 181 ? 15.521 -24.559 -36.026 1.00 14.72 180 LEU B CA 1
ATOM 4671 C C . LEU B 1 181 ? 15.141 -24.079 -37.426 1.00 14.79 180 LEU B C 1
ATOM 4672 O O . LEU B 1 181 ? 14.163 -24.559 -38.009 1.00 14.86 180 LEU B O 1
ATOM 4677 N N . GLY B 1 182 ? 15.917 -23.135 -37.952 1.00 14.87 181 GLY B N 1
ATOM 4678 C CA . GLY B 1 182 ? 15.761 -22.666 -39.329 1.00 15.08 181 GLY B CA 1
ATOM 4679 C C . GLY B 1 182 ? 15.099 -21.308 -39.472 1.00 15.20 181 GLY B C 1
ATOM 4680 O O . GLY B 1 182 ? 14.645 -20.947 -40.560 1.00 15.78 181 GLY B O 1
ATOM 4681 N N . PHE B 1 183 ? 15.059 -20.543 -38.381 1.00 14.68 182 PHE B N 1
ATOM 4682 C CA . PHE B 1 183 ? 14.323 -19.282 -38.360 1.00 14.19 182 PHE B CA 1
ATOM 4683 C C . PHE B 1 183 ? 15.206 -18.029 -38.370 1.00 14.05 182 PHE B C 1
ATOM 4684 O O . PHE B 1 183 ? 14.785 -16.958 -37.921 1.00 14.14 182 PHE B O 1
ATOM 4692 N N . GLY B 1 184 ? 16.420 -18.159 -38.901 1.00 13.98 183 GLY B N 1
ATOM 4693 C CA . GLY B 1 184 ? 17.321 -17.019 -39.053 1.00 14.31 183 GLY B CA 1
ATOM 4694 C C . GLY B 1 184 ? 16.755 -15.864 -39.867 1.00 14.48 183 GLY B C 1
ATOM 4695 O O . GLY B 1 184 ? 17.121 -14.709 -39.650 1.00 14.58 183 GLY B O 1
ATOM 4696 N N . SER B 1 185 ? 15.860 -16.170 -40.806 1.00 14.80 184 SER B N 1
ATOM 4697 C CA . SER B 1 185 ? 15.238 -15.133 -41.638 1.00 15.01 184 SER B CA 1
ATOM 4698 C C . SER B 1 185 ? 14.259 -14.251 -40.860 1.00 14.60 184 SER B C 1
ATOM 4699 O O . SER B 1 185 ? 13.897 -13.163 -41.311 1.00 15.01 184 SER B O 1
ATOM 4702 N N . GLY B 1 186 ? 13.841 -14.720 -39.688 1.00 14.16 185 GLY B N 1
ATOM 4703 C CA . GLY B 1 186 ? 12.977 -13.926 -38.834 1.00 13.34 185 GLY B CA 1
ATOM 4704 C C . GLY B 1 186 ? 12.070 -14.736 -37.935 1.00 12.78 185 GLY B C 1
ATOM 4705 O O . GLY B 1 186 ? 11.543 -15.773 -38.332 1.00 13.03 185 GLY B O 1
ATOM 4706 N N . TYR B 1 187 ? 11.892 -14.245 -36.713 1.00 12.23 186 TYR B N 1
ATOM 4707 C CA . TYR B 1 187 ? 10.932 -14.823 -35.779 1.00 12.00 186 TYR B CA 1
ATOM 4708 C C . TYR B 1 187 ? 10.340 -13.731 -34.901 1.00 11.71 186 TYR B C 1
ATOM 4709 O O . TYR B 1 187 ? 10.871 -12.624 -34.812 1.00 11.75 186 TYR B O 1
ATOM 4718 N N . ILE B 1 188 ? 9.238 -14.075 -34.247 1.00 11.52 187 ILE B N 1
ATOM 4719 C CA . ILE B 1 188 ? 8.582 -13.197 -33.293 1.00 11.47 187 ILE B CA 1
ATOM 4720 C C . ILE B 1 188 ? 8.698 -13.826 -31.909 1.00 10.96 187 ILE B C 1
ATOM 4721 O O . ILE B 1 188 ? 8.764 -15.052 -31.779 1.00 10.97 187 ILE B O 1
ATOM 4726 N N . ILE B 1 189 ? 8.764 -12.974 -30.889 1.00 10.46 188 ILE B N 1
ATOM 4727 C CA . ILE B 1 189 ? 8.823 -13.426 -29.504 1.00 10.51 188 ILE B CA 1
ATOM 4728 C C . ILE B 1 189 ? 7.558 -13.035 -28.760 1.00 10.21 188 ILE B C 1
ATOM 4729 O O . ILE B 1 189 ? 7.083 -11.906 -28.881 1.00 10.51 188 ILE B O 1
ATOM 4734 N N . GLN B 1 190 ? 7.028 -13.987 -27.993 1.00 9.64 189 GLN B N 1
ATOM 4735 C CA . GLN B 1 190 ? 5.998 -13.707 -27.002 1.00 9.48 189 GLN B CA 1
ATOM 4736 C C . GLN B 1 190 ? 6.651 -13.959 -25.652 1.00 8.96 189 GLN B C 1
ATOM 4737 O O . GLN B 1 190 ? 7.263 -15.012 -25.451 1.00 8.90 189 GLN B O 1
ATOM 4743 N N . GLY B 1 191 ? 6.535 -12.998 -24.740 1.00 8.17 190 GLY B N 1
ATOM 4744 C CA . GLY B 1 191 ? 7.142 -13.143 -23.420 1.00 8.17 190 GLY B CA 1
ATOM 4745 C C . GLY B 1 191 ? 6.290 -12.632 -22.278 1.00 7.93 190 GLY B C 1
ATOM 4746 O O . GLY B 1 191 ? 5.574 -11.640 -22.415 1.00 7.91 190 GLY B O 1
ATOM 4747 N N . GLY B 1 192 ? 6.368 -13.338 -21.155 1.00 7.35 191 GLY B N 1
ATOM 4748 C CA . GLY B 1 192 ? 5.787 -12.905 -19.893 1.00 7.41 191 GLY B CA 1
ATOM 4749 C C . GLY B 1 192 ? 6.839 -13.046 -18.809 1.00 7.05 191 GLY B C 1
ATOM 4750 O O . GLY B 1 192 ? 7.823 -13.765 -18.984 1.00 7.26 191 GLY B O 1
ATOM 4751 N N . ASP B 1 193 ? 6.639 -12.351 -17.691 1.00 7.05 192 ASP B N 1
ATOM 4752 C CA . ASP B 1 193 ? 7.533 -12.459 -16.533 1.00 7.20 192 ASP B CA 1
ATOM 4753 C C . ASP B 1 193 ? 8.996 -12.212 -16.934 1.00 7.26 192 ASP B C 1
ATOM 4754 O O . ASP B 1 193 ? 9.274 -11.302 -17.708 1.00 7.58 192 ASP B O 1
ATOM 4759 N N . ILE B 1 194 ? 9.933 -13.016 -16.429 1.00 7.07 193 ILE B N 1
ATOM 4760 C CA . ILE B 1 194 ? 11.341 -12.878 -16.816 1.00 7.82 193 ILE B CA 1
ATOM 4761 C C . ILE B 1 194 ? 11.511 -13.036 -18.334 1.00 7.74 193 ILE B C 1
ATOM 4762 O O . ILE B 1 194 ? 12.355 -12.370 -18.947 1.00 8.25 193 ILE B O 1
ATOM 4767 N N . GLY B 1 195 ? 10.682 -13.892 -18.932 1.00 7.74 194 GLY B N 1
ATOM 4768 C CA . GLY B 1 195 ? 10.622 -14.047 -20.387 1.00 7.68 194 GLY B CA 1
ATOM 4769 C C . GLY B 1 195 ? 10.362 -12.750 -21.144 1.00 7.85 194 GLY B C 1
ATOM 4770 O O . GLY B 1 195 ? 10.772 -12.622 -22.304 1.00 7.90 194 GLY B O 1
ATOM 4771 N N A SER B 1 196 ? 9.671 -11.805 -20.505 0.33 7.82 195 SER B N 1
ATOM 4772 N N B SER B 1 196 ? 9.694 -11.791 -20.502 0.33 7.94 195 SER B N 1
ATOM 4773 N N C SER B 1 196 ? 9.678 -11.808 -20.498 0.33 7.86 195 SER B N 1
ATOM 4774 C CA A SER B 1 196 ? 9.441 -10.483 -21.093 0.33 7.78 195 SER B CA 1
ATOM 4775 C CA B SER B 1 196 ? 9.436 -10.490 -21.128 0.33 8.03 195 SER B CA 1
ATOM 4776 C CA C SER B 1 196 ? 9.423 -10.491 -21.077 0.33 7.85 195 SER B CA 1
ATOM 4777 C C A SER B 1 196 ? 10.738 -9.705 -21.231 0.33 8.05 195 SER B C 1
ATOM 4778 C C B SER B 1 196 ? 10.683 -9.603 -21.175 0.33 8.20 195 SER B C 1
ATOM 4779 C C C SER B 1 196 ? 10.705 -9.667 -21.202 0.33 8.10 195 SER B C 1
ATOM 4780 O O A SER B 1 196 ? 10.979 -9.067 -22.259 0.33 7.87 195 SER B O 1
ATOM 4781 O O B SER B 1 196 ? 10.834 -8.788 -22.089 0.33 8.03 195 SER B O 1
ATOM 4782 O O C SER B 1 196 ? 10.902 -8.963 -22.195 0.33 7.95 195 SER B O 1
ATOM 4789 N N . PHE B 1 197 ? 11.570 -9.755 -20.193 1.00 8.07 196 PHE B N 1
ATOM 4790 C CA . PHE B 1 197 ? 12.856 -9.058 -20.225 1.00 8.95 196 PHE B CA 1
ATOM 4791 C C . PHE B 1 197 ? 13.777 -9.705 -21.263 1.00 8.89 196 PHE B C 1
ATOM 4792 O O . PHE B 1 197 ? 14.455 -8.996 -22.020 1.00 9.32 196 PHE B O 1
ATOM 4800 N N . VAL B 1 198 ? 13.775 -11.036 -21.323 1.00 8.62 197 VAL B N 1
ATOM 4801 C CA . VAL B 1 198 ? 14.517 -11.743 -22.369 1.00 8.71 197 VAL B CA 1
ATOM 4802 C C . VAL B 1 198 ? 13.984 -11.318 -23.742 1.00 8.83 197 VAL B C 1
ATOM 4803 O O . VAL B 1 198 ? 14.763 -11.022 -24.651 1.00 8.93 197 VAL B O 1
ATOM 4807 N N . GLY B 1 199 ? 12.658 -11.250 -23.873 1.00 8.92 198 GLY B N 1
ATOM 4808 C CA . GLY B 1 199 ? 12.021 -10.793 -25.112 1.00 9.05 198 GLY B CA 1
ATOM 4809 C C . GLY B 1 199 ? 12.393 -9.372 -25.503 1.00 9.37 198 GLY B C 1
ATOM 4810 O O . GLY B 1 199 ? 12.620 -9.082 -26.683 1.00 9.42 198 GLY B O 1
ATOM 4811 N N . ARG B 1 200 ? 12.454 -8.484 -24.515 1.00 9.64 199 ARG B N 1
ATOM 4812 C CA . ARG B 1 200 ? 12.900 -7.110 -24.742 1.00 10.11 199 ARG B CA 1
ATOM 4813 C C . ARG B 1 200 ? 14.323 -7.085 -25.299 1.00 10.45 199 ARG B C 1
ATOM 4814 O O . ARG B 1 200 ? 14.602 -6.371 -26.264 1.00 10.87 199 ARG B O 1
ATOM 4822 N N . LEU B 1 201 ? 15.219 -7.859 -24.690 1.00 10.44 200 LEU B N 1
ATOM 4823 C CA . LEU B 1 201 ? 16.606 -7.935 -25.152 1.00 10.42 200 LEU B CA 1
ATOM 4824 C C . LEU B 1 201 ? 16.711 -8.506 -26.560 1.00 10.76 200 LEU B C 1
ATOM 4825 O O . LEU B 1 201 ? 17.560 -8.079 -27.346 1.00 11.04 200 LEU B O 1
ATOM 4830 N N . LEU B 1 202 ? 15.853 -9.466 -26.884 1.00 10.59 201 LEU B N 1
ATOM 4831 C CA . LEU B 1 202 ? 15.809 -10.005 -28.243 1.00 10.76 201 LEU B CA 1
ATOM 4832 C C . LEU B 1 202 ? 15.374 -8.922 -29.229 1.00 11.48 201 LEU B C 1
ATOM 4833 O O . LEU B 1 202 ? 15.990 -8.751 -30.288 1.00 11.47 201 LEU B O 1
ATOM 4838 N N . GLY B 1 203 ? 14.339 -8.169 -28.863 1.00 11.79 202 GLY B N 1
ATOM 4839 C CA . GLY B 1 203 ? 13.844 -7.081 -29.710 1.00 12.55 202 GLY B CA 1
ATOM 4840 C C . GLY B 1 203 ? 14.877 -5.992 -29.933 1.00 13.35 202 GLY B C 1
ATOM 4841 O O . GLY B 1 203 ? 15.014 -5.471 -31.040 1.00 13.56 202 GLY B O 1
ATOM 4842 N N . VAL B 1 204 ? 15.613 -5.660 -28.879 1.00 13.70 203 VAL B N 1
ATOM 4843 C CA . VAL B 1 204 ? 16.624 -4.604 -28.929 1.00 14.36 203 VAL B CA 1
ATOM 4844 C C . VAL B 1 204 ? 17.898 -5.032 -29.664 1.00 14.60 203 VAL B C 1
ATOM 4845 O O . VAL B 1 204 ? 18.427 -4.279 -30.488 1.00 15.25 203 VAL B O 1
ATOM 4849 N N . GLY B 1 205 ? 18.377 -6.241 -29.382 1.00 14.59 204 GLY B N 1
ATOM 4850 C CA . GLY B 1 205 ? 19.747 -6.608 -29.739 1.00 14.44 204 GLY B CA 1
ATOM 4851 C C . GLY B 1 205 ? 19.958 -7.686 -30.781 1.00 14.37 204 GLY B C 1
ATOM 4852 O O . GLY B 1 205 ? 21.092 -7.913 -31.209 1.00 14.63 204 GLY B O 1
ATOM 4853 N N . PHE B 1 206 ? 18.885 -8.353 -31.198 1.00 13.95 205 PHE B N 1
ATOM 4854 C CA . PHE B 1 206 ? 19.014 -9.499 -32.094 1.00 13.88 205 PHE B CA 1
ATOM 4855 C C . PHE B 1 206 ? 18.224 -9.303 -33.385 1.00 14.28 205 PHE B C 1
ATOM 4856 O O . PHE B 1 206 ? 16.994 -9.224 -33.370 1.00 14.35 205 PHE B O 1
ATOM 4864 N N . ASP B 1 207 ? 18.956 -9.225 -34.496 1.00 14.45 206 ASP B N 1
ATOM 4865 C CA . ASP B 1 207 ? 18.392 -8.847 -35.795 1.00 14.74 206 ASP B CA 1
ATOM 4866 C C . ASP B 1 207 ? 17.306 -9.789 -36.311 1.00 13.97 206 ASP B C 1
ATOM 4867 O O . ASP B 1 207 ? 16.380 -9.344 -36.994 1.00 14.46 206 ASP B O 1
ATOM 4872 N N . ALA B 1 208 ? 17.417 -11.079 -35.992 1.00 13.21 207 ALA B N 1
ATOM 4873 C CA . ALA B 1 208 ? 16.456 -12.075 -36.469 1.00 12.73 207 ALA B CA 1
ATOM 4874 C C . ALA B 1 208 ? 15.105 -11.964 -35.757 1.00 12.45 207 ALA B C 1
ATOM 4875 O O . ALA B 1 208 ? 14.089 -12.434 -36.268 1.00 12.55 207 ALA B O 1
ATOM 4877 N N . CYS B 1 209 ? 15.104 -11.362 -34.571 1.00 12.00 208 CYS B N 1
ATOM 4878 C CA . CYS B 1 209 ? 13.856 -11.071 -33.872 1.00 12.04 208 CYS B CA 1
ATOM 4879 C C . CYS B 1 209 ? 13.201 -9.862 -34.538 1.00 11.97 208 CYS B C 1
ATOM 4880 O O . CYS B 1 209 ? 13.749 -8.756 -34.506 1.00 12.17 208 CYS B O 1
ATOM 4883 N N . LYS B 1 210 ? 12.029 -10.078 -35.135 1.00 11.99 209 LYS B N 1
ATOM 4884 C CA . LYS B 1 210 ? 11.375 -9.044 -35.952 1.00 12.19 209 LYS B CA 1
ATOM 4885 C C . LYS B 1 210 ? 10.293 -8.255 -35.219 1.00 12.00 209 LYS B C 1
ATOM 4886 O O . LYS B 1 210 ? 9.954 -7.142 -35.615 1.00 12.76 209 LYS B O 1
ATOM 4892 N N . ALA B 1 211 ? 9.754 -8.837 -34.150 1.00 11.77 210 ALA B N 1
ATOM 4893 C CA . ALA B 1 211 ? 8.686 -8.208 -33.375 1.00 11.11 210 ALA B CA 1
ATOM 4894 C C . ALA B 1 211 ? 8.576 -8.886 -32.019 1.00 10.65 210 ALA B C 1
ATOM 4895 O O . ALA B 1 211 ? 8.990 -10.040 -31.856 1.00 10.82 210 ALA B O 1
ATOM 4897 N N . VAL B 1 212 ? 8.009 -8.161 -31.059 1.00 10.37 211 VAL B N 1
ATOM 4898 C CA . VAL B 1 212 ? 7.915 -8.637 -29.683 1.00 10.16 211 VAL B CA 1
ATOM 4899 C C . VAL B 1 212 ? 6.521 -8.362 -29.133 1.00 9.67 211 VAL B C 1
ATOM 4900 O O . VAL B 1 212 ? 6.045 -7.224 -29.161 1.00 9.83 211 VAL B O 1
ATOM 4904 N N . HIS B 1 213 ? 5.873 -9.419 -28.647 1.00 8.97 212 HIS B N 1
ATOM 4905 C CA . HIS B 1 213 ? 4.634 -9.283 -27.897 1.00 8.72 212 HIS B CA 1
ATOM 4906 C C . HIS B 1 213 ? 4.887 -9.649 -26.438 1.00 8.54 212 HIS B C 1
ATOM 4907 O O . HIS B 1 213 ? 5.404 -10.731 -26.152 1.00 8.25 212 HIS B O 1
ATOM 4914 N N . LEU B 1 214 ? 4.512 -8.748 -25.532 1.00 8.21 213 LEU B N 1
ATOM 4915 C CA . LEU B 1 214 ? 4.675 -8.981 -24.093 1.00 8.64 213 LEU B CA 1
ATOM 4916 C C . LEU B 1 214 ? 3.348 -8.949 -23.358 1.00 8.72 213 LEU B C 1
ATOM 4917 O O . LEU B 1 214 ? 2.430 -8.237 -23.757 1.00 8.60 213 LEU B O 1
ATOM 4922 N N . ASN B 1 215 ? 3.244 -9.727 -22.283 1.00 8.99 214 ASN B N 1
ATOM 4923 C CA . ASN B 1 215 ? 2.105 -9.591 -21.374 1.00 9.63 214 ASN B CA 1
ATOM 4924 C C . ASN B 1 215 ? 2.557 -9.182 -19.974 1.00 10.07 214 ASN B C 1
ATOM 4925 O O . ASN B 1 215 ? 1.835 -9.374 -18.997 1.00 10.33 214 ASN B O 1
ATOM 4930 N N . PHE B 1 216 ? 3.751 -8.599 -19.900 1.00 10.36 215 PHE B N 1
ATOM 4931 C CA . PHE B 1 216 ? 4.337 -8.172 -18.635 1.00 11.46 215 PHE B CA 1
ATOM 4932 C C . PHE B 1 216 ? 5.391 -7.103 -18.889 1.00 12.66 215 PHE B C 1
ATOM 4933 O O . PHE B 1 216 ? 6.196 -7.232 -19.810 1.00 12.27 215 PHE B O 1
ATOM 4941 N N . CYS B 1 217 ? 5.380 -6.058 -18.067 1.00 14.69 216 CYS B N 1
ATOM 4942 C CA . CYS B 1 217 ? 6.417 -5.029 -18.084 1.00 16.43 216 CYS B CA 1
ATOM 4943 C C . CYS B 1 217 ? 6.551 -4.434 -16.686 1.00 17.46 216 CYS B C 1
ATOM 4944 O O . CYS B 1 217 ? 5.636 -3.761 -16.204 1.00 17.67 216 CYS B O 1
ATOM 4947 N N A ASN B 1 218 ? 7.695 -4.675 -16.050 0.25 18.25 217 ASN B N 1
ATOM 4948 N N B ASN B 1 218 ? 7.672 -4.701 -16.022 0.75 18.55 217 ASN B N 1
ATOM 4949 C CA A ASN B 1 218 ? 7.978 -4.121 -14.726 0.25 18.99 217 ASN B CA 1
ATOM 4950 C CA B ASN B 1 218 ? 7.916 -4.095 -14.717 0.75 19.28 217 ASN B CA 1
ATOM 4951 C C A ASN B 1 218 ? 8.762 -2.811 -14.807 0.25 19.65 217 ASN B C 1
ATOM 4952 C C B ASN B 1 218 ? 8.720 -2.819 -14.884 0.75 19.87 217 ASN B C 1
ATOM 4953 O O A ASN B 1 218 ? 9.977 -2.808 -15.024 0.25 19.81 217 ASN B O 1
ATOM 4954 O O B ASN B 1 218 ? 9.897 -2.850 -15.238 0.75 20.23 217 ASN B O 1
ATOM 4963 N N . MET B 1 219 ? 8.052 -1.698 -14.639 1.00 20.44 218 MET B N 1
ATOM 4964 C CA . MET B 1 219 ? 8.650 -0.379 -14.772 1.00 21.29 218 MET B CA 1
ATOM 4965 C C . MET B 1 219 ? 8.069 0.574 -13.738 1.00 22.73 218 MET B C 1
ATOM 4966 O O . MET B 1 219 ? 6.949 0.380 -13.249 1.00 23.03 218 MET B O 1
ATOM 4971 N N . SER B 1 220 ? 8.854 1.591 -13.397 1.00 23.96 219 SER B N 1
ATOM 4972 C CA . SER B 1 220 ? 8.395 2.685 -12.560 1.00 25.23 219 SER B CA 1
ATOM 4973 C C . SER B 1 220 ? 7.933 3.821 -13.465 1.00 25.79 219 SER B C 1
ATOM 4974 O O . SER B 1 220 ? 7.966 3.692 -14.694 1.00 26.02 219 SER B O 1
ATOM 4977 N N . ALA B 1 221 ? 7.495 4.923 -12.859 1.00 26.61 220 ALA B N 1
ATOM 4978 C CA . ALA B 1 221 ? 7.051 6.101 -13.601 1.00 27.37 220 ALA B CA 1
ATOM 4979 C C . ALA B 1 221 ? 8.083 6.529 -14.649 1.00 27.90 220 ALA B C 1
ATOM 4980 O O . ALA B 1 221 ? 9.259 6.708 -14.321 1.00 28.09 220 ALA B O 1
ATOM 4982 N N . PRO B 1 222 ? 7.647 6.662 -15.919 1.00 28.32 221 PRO B N 1
ATOM 4983 C CA . PRO B 1 222 ? 8.510 7.130 -17.003 1.00 28.75 221 PRO B CA 1
ATOM 4984 C C . PRO B 1 222 ? 8.839 8.619 -16.859 1.00 29.26 221 PRO B C 1
ATOM 4985 O O . PRO B 1 222 ? 8.031 9.367 -16.302 1.00 29.37 221 PRO B O 1
ATOM 4989 N N . PRO B 1 223 ? 10.020 9.047 -17.354 1.00 29.67 222 PRO B N 1
ATOM 4990 C CA . PRO B 1 223 ? 10.461 10.442 -17.224 1.00 29.94 222 PRO B CA 1
ATOM 4991 C C . PRO B 1 223 ? 9.576 11.432 -17.984 1.00 30.17 222 PRO B C 1
ATOM 4992 O O . PRO B 1 223 ? 8.912 11.054 -18.951 1.00 30.58 222 PRO B O 1
ATOM 4996 N N . SER B 1 230 ? -3.427 12.885 -15.686 1.00 23.87 229 SER B N 1
ATOM 4997 C CA . SER B 1 230 ? -3.683 12.236 -16.969 1.00 23.79 229 SER B CA 1
ATOM 4998 C C . SER B 1 230 ? -4.194 10.802 -16.809 1.00 23.42 229 SER B C 1
ATOM 4999 O O . SER B 1 230 ? -4.827 10.257 -17.717 1.00 23.55 229 SER B O 1
ATOM 5002 N N . LEU B 1 231 ? -3.911 10.195 -15.658 1.00 22.83 230 LEU B N 1
ATOM 5003 C CA . LEU B 1 231 ? -4.282 8.801 -15.414 1.00 22.21 230 LEU B CA 1
ATOM 5004 C C . LEU B 1 231 ? -5.715 8.643 -14.916 1.00 21.34 230 LEU B C 1
ATOM 5005 O O . LEU B 1 231 ? -6.184 9.418 -14.078 1.00 21.37 230 LEU B O 1
ATOM 5010 N N . SER B 1 232 ? -6.401 7.637 -15.451 1.00 20.26 231 SER B N 1
ATOM 5011 C CA . SER B 1 232 ? -7.761 7.308 -15.034 1.00 19.12 231 SER B CA 1
ATOM 5012 C C . SER B 1 232 ? -7.746 6.593 -13.687 1.00 18.30 231 SER B C 1
ATOM 5013 O O . SER B 1 232 ? -6.691 6.130 -13.238 1.00 17.61 231 SER B O 1
ATOM 5016 N N . ALA B 1 233 ? -8.913 6.497 -13.051 1.00 17.33 232 ALA B N 1
ATOM 5017 C CA . ALA B 1 233 ? -9.044 5.805 -11.769 1.00 16.65 232 ALA B CA 1
ATOM 5018 C C . ALA B 1 233 ? -8.646 4.338 -11.901 1.00 16.37 232 ALA B C 1
ATOM 5019 O O . ALA B 1 233 ? -7.973 3.797 -11.026 1.00 15.86 232 ALA B O 1
ATOM 5021 N N . ALA B 1 234 ? -9.055 3.709 -13.001 1.00 15.79 233 ALA B N 1
ATOM 5022 C CA . ALA B 1 234 ? -8.721 2.309 -13.263 1.00 15.49 233 ALA B CA 1
ATOM 5023 C C . ALA B 1 234 ? -7.212 2.116 -13.389 1.00 15.16 233 ALA B C 1
ATOM 5024 O O . ALA B 1 234 ? -6.657 1.145 -12.870 1.00 15.48 233 ALA B O 1
ATOM 5026 N N . GLU B 1 235 ? -6.553 3.059 -14.058 1.00 14.62 234 GLU B N 1
ATOM 5027 C CA . GLU B 1 235 ? -5.105 3.013 -14.232 1.00 14.27 234 GLU B CA 1
ATOM 5028 C C . GLU B 1 235 ? -4.381 3.227 -12.909 1.00 13.90 234 GLU B C 1
ATOM 5029 O O . GLU B 1 235 ? -3.374 2.569 -12.634 1.00 13.69 234 GLU B O 1
ATOM 5035 N N . LYS B 1 236 ? -4.900 4.139 -12.090 1.00 13.51 235 LYS B N 1
ATOM 5036 C CA . LYS B 1 236 ? -4.347 4.386 -10.758 1.00 13.56 235 LYS B CA 1
ATOM 5037 C C . LYS B 1 236 ? -4.453 3.170 -9.843 1.00 13.49 235 LYS B C 1
ATOM 5038 O O . LYS B 1 236 ? -3.559 2.934 -9.021 1.00 13.43 235 LYS B O 1
ATOM 5044 N N A GLU B 1 237 ? -5.548 2.422 -9.980 0.50 13.48 236 GLU B N 1
ATOM 5045 N N B GLU B 1 237 ? -5.537 2.409 -9.985 0.50 13.46 236 GLU B N 1
ATOM 5046 C CA A GLU B 1 237 ? -5.740 1.164 -9.260 0.50 13.67 236 GLU B CA 1
ATOM 5047 C CA B GLU B 1 237 ? -5.719 1.169 -9.232 0.50 13.53 236 GLU B CA 1
ATOM 5048 C C A GLU B 1 237 ? -4.628 0.188 -9.624 0.50 13.18 236 GLU B C 1
ATOM 5049 C C B GLU B 1 237 ? -4.684 0.122 -9.636 0.50 13.18 236 GLU B C 1
ATOM 5050 O O A GLU B 1 237 ? -4.058 -0.469 -8.749 0.50 13.31 236 GLU B O 1
ATOM 5051 O O B GLU B 1 237 ? -4.226 -0.655 -8.798 0.50 13.37 236 GLU B O 1
ATOM 5062 N N . GLY B 1 238 ? -4.317 0.116 -10.917 1.00 12.89 237 GLY B N 1
ATOM 5063 C CA . GLY B 1 238 ? -3.245 -0.754 -11.419 1.00 12.20 237 GLY B CA 1
ATOM 5064 C C . GLY B 1 238 ? -1.913 -0.358 -10.809 1.00 11.89 237 GLY B C 1
ATOM 5065 O O . GLY B 1 238 ? -1.153 -1.204 -10.350 1.00 11.45 237 GLY B O 1
ATOM 5066 N N . ILE B 1 239 ? -1.644 0.944 -10.775 1.00 11.45 238 ILE B N 1
ATOM 5067 C CA . ILE B 1 239 ? -0.426 1.469 -10.155 1.00 11.51 238 ILE B CA 1
ATOM 5068 C C . ILE B 1 239 ? -0.352 1.146 -8.658 1.00 11.36 238 ILE B C 1
ATOM 5069 O O . ILE B 1 239 ? 0.720 0.829 -8.144 1.00 11.31 238 ILE B O 1
ATOM 5074 N N . ALA B 1 240 ? -1.488 1.226 -7.967 1.00 11.19 239 ALA B N 1
ATOM 5075 C CA . ALA B 1 240 ? -1.569 0.863 -6.551 1.00 11.30 239 ALA B CA 1
ATOM 5076 C C . ALA B 1 240 ? -1.179 -0.595 -6.336 1.00 11.20 239 ALA B C 1
ATOM 5077 O O . ALA B 1 240 ? -0.448 -0.922 -5.393 1.00 11.37 239 ALA B O 1
ATOM 5079 N N . ARG B 1 241 ? -1.669 -1.466 -7.214 1.00 11.07 240 ARG B N 1
ATOM 5080 C CA . ARG B 1 241 ? -1.337 -2.888 -7.147 1.00 11.51 240 ARG B CA 1
ATOM 5081 C C . ARG B 1 241 ? 0.153 -3.115 -7.402 1.00 11.11 240 ARG B C 1
ATOM 5082 O O . ARG B 1 241 ? 0.789 -3.910 -6.705 1.00 10.55 240 ARG B O 1
ATOM 5090 N N A MET B 1 242 ? 0.701 -2.403 -8.385 0.25 10.99 241 MET B N 1
ATOM 5091 N N B MET B 1 242 ? 0.703 -2.408 -8.385 0.75 10.62 241 MET B N 1
ATOM 5092 C CA A MET B 1 242 ? 2.137 -2.430 -8.671 0.25 11.13 241 MET B CA 1
ATOM 5093 C CA B MET B 1 242 ? 2.138 -2.450 -8.656 0.75 10.79 241 MET B CA 1
ATOM 5094 C C A MET B 1 242 ? 2.960 -2.021 -7.448 0.25 11.21 241 MET B C 1
ATOM 5095 C C B MET B 1 242 ? 2.950 -2.034 -7.427 0.75 11.07 241 MET B C 1
ATOM 5096 O O A MET B 1 242 ? 3.937 -2.687 -7.099 0.25 11.12 241 MET B O 1
ATOM 5097 O O B MET B 1 242 ? 3.916 -2.703 -7.058 0.75 10.84 241 MET B O 1
ATOM 5106 N N . GLU B 1 243 ? 2.555 -0.928 -6.803 1.00 11.21 242 GLU B N 1
ATOM 5107 C CA . GLU B 1 243 ? 3.264 -0.403 -5.638 1.00 11.52 242 GLU B CA 1
ATOM 5108 C C . GLU B 1 243 ? 3.227 -1.351 -4.450 1.00 11.33 242 GLU B C 1
ATOM 5109 O O . GLU B 1 243 ? 4.236 -1.522 -3.771 1.00 11.51 242 GLU B O 1
ATOM 5115 N N . LYS B 1 244 ? 2.074 -1.971 -4.211 1.00 10.69 243 LYS B N 1
ATOM 5116 C CA . LYS B 1 244 ? 1.953 -2.978 -3.159 1.00 11.08 243 LYS B CA 1
ATOM 5117 C C . LYS B 1 244 ? 2.846 -4.183 -3.457 1.00 10.54 243 LYS B C 1
ATOM 5118 O O . LYS B 1 244 ? 3.533 -4.684 -2.566 1.00 10.38 243 LYS B O 1
ATOM 5124 N N . PHE B 1 245 ? 2.836 -4.647 -4.704 1.00 10.22 244 PHE B N 1
ATOM 5125 C CA . PHE B 1 245 ? 3.704 -5.751 -5.093 1.00 10.29 244 PHE B CA 1
ATOM 5126 C C . PHE B 1 245 ? 5.175 -5.427 -4.845 1.00 10.56 244 PHE B C 1
ATOM 5127 O O . PHE B 1 245 ? 5.916 -6.246 -4.290 1.00 10.84 244 PHE B O 1
ATOM 5135 N N . MET B 1 246 ? 5.595 -4.226 -5.236 1.00 10.82 245 MET B N 1
ATOM 5136 C CA . MET B 1 246 ? 7.004 -3.853 -5.134 1.00 11.96 245 MET B CA 1
ATOM 5137 C C . MET B 1 246 ? 7.465 -3.590 -3.697 1.00 12.38 245 MET B C 1
ATOM 5138 O O . MET B 1 246 ? 8.665 -3.654 -3.419 1.00 13.12 245 MET B O 1
ATOM 5143 N N . THR B 1 247 ? 6.521 -3.319 -2.792 1.00 12.89 246 THR B N 1
ATOM 5144 C CA . THR B 1 247 ? 6.849 -2.968 -1.398 1.00 13.17 246 THR B CA 1
ATOM 5145 C C . THR B 1 247 ? 6.523 -4.054 -0.378 1.00 12.39 246 THR B C 1
ATOM 5146 O O . THR B 1 247 ? 7.237 -4.204 0.619 1.00 13.78 246 THR B O 1
ATOM 5150 N N . ASP B 1 248 ? 5.426 -4.771 -0.603 1.00 10.56 247 ASP B N 1
ATOM 5151 C CA . ASP B 1 248 ? 4.991 -5.840 0.295 1.00 9.05 247 ASP B CA 1
ATOM 5152 C C . ASP B 1 248 ? 5.148 -7.233 -0.326 1.00 8.21 247 ASP B C 1
ATOM 5153 O O . ASP B 1 248 ? 5.202 -8.232 0.395 1.00 7.80 247 ASP B O 1
ATOM 5158 N N . GLY B 1 249 ? 5.215 -7.303 -1.653 1.00 7.53 248 GLY B N 1
ATOM 5159 C CA . GLY B 1 249 ? 5.197 -8.597 -2.327 1.00 7.31 248 GLY B CA 1
ATOM 5160 C C . GLY B 1 249 ? 6.500 -9.001 -2.987 1.00 7.06 248 GLY B C 1
ATOM 5161 O O . GLY B 1 249 ? 6.530 -9.971 -3.737 1.00 7.30 248 GLY B O 1
ATOM 5162 N N . TYR B 1 250 ? 7.573 -8.272 -2.706 1.00 7.05 249 TYR B N 1
ATOM 5163 C CA . TYR B 1 250 ? 8.808 -8.420 -3.479 1.00 7.28 249 TYR B CA 1
ATOM 5164 C C . TYR B 1 250 ? 9.975 -9.039 -2.716 1.00 6.59 249 TYR B C 1
ATOM 5165 O O . TYR B 1 250 ? 11.059 -9.198 -3.275 1.00 6.68 249 TYR B O 1
ATOM 5174 N N . ALA B 1 251 ? 9.765 -9.390 -1.450 1.00 5.96 250 ALA B N 1
ATOM 5175 C CA . ALA B 1 251 ? 10.869 -9.901 -0.637 1.00 5.23 250 ALA B CA 1
ATOM 5176 C C . ALA B 1 251 ? 11.478 -11.176 -1.227 1.00 5.25 250 ALA B C 1
ATOM 5177 O O . ALA B 1 251 ? 12.706 -11.335 -1.230 1.00 5.67 250 ALA B O 1
ATOM 5179 N N . TYR B 1 252 ? 10.630 -12.062 -1.747 1.00 4.92 251 TYR B N 1
ATOM 5180 C CA . TYR B 1 252 ? 11.111 -13.301 -2.376 1.00 5.02 251 TYR B CA 1
ATOM 5181 C C . TYR B 1 252 ? 12.140 -12.981 -3.476 1.00 5.13 251 TYR B C 1
ATOM 5182 O O . TYR B 1 252 ? 13.192 -13.627 -3.556 1.00 5.56 251 TYR B O 1
ATOM 5191 N N . ALA B 1 253 ? 11.844 -11.969 -4.293 1.00 4.96 252 ALA B N 1
ATOM 5192 C CA . ALA B 1 253 ? 12.697 -11.591 -5.423 1.00 5.13 252 ALA B CA 1
ATOM 5193 C C . ALA B 1 253 ? 14.013 -10.995 -4.939 1.00 5.50 252 ALA B C 1
ATOM 5194 O O . ALA B 1 253 ? 15.072 -11.241 -5.528 1.00 5.33 252 ALA B O 1
ATOM 5196 N N A MET B 1 254 ? 13.948 -10.207 -3.866 0.75 5.69 253 MET B N 1
ATOM 5197 N N B MET B 1 254 ? 13.939 -10.216 -3.861 0.25 5.45 253 MET B N 1
ATOM 5198 C CA A MET B 1 254 ? 15.161 -9.653 -3.260 0.75 6.32 253 MET B CA 1
ATOM 5199 C CA B MET B 1 254 ? 15.125 -9.643 -3.229 0.25 5.72 253 MET B CA 1
ATOM 5200 C C A MET B 1 254 ? 16.064 -10.749 -2.704 0.75 5.69 253 MET B C 1
ATOM 5201 C C B MET B 1 254 ? 16.050 -10.737 -2.703 0.25 5.40 253 MET B C 1
ATOM 5202 O O A MET B 1 254 ? 17.290 -10.651 -2.777 0.75 5.52 253 MET B O 1
ATOM 5203 O O B MET B 1 254 ? 17.273 -10.617 -2.788 0.25 5.37 253 MET B O 1
ATOM 5212 N N . GLU B 1 255 ? 15.459 -11.801 -2.163 1.00 5.10 254 GLU B N 1
ATOM 5213 C CA . GLU B 1 255 ? 16.233 -12.939 -1.662 1.00 5.31 254 GLU B CA 1
ATOM 5214 C C . GLU B 1 255 ? 16.864 -13.713 -2.821 1.00 5.03 254 GLU B C 1
ATOM 5215 O O . GLU B 1 255 ? 18.045 -14.074 -2.754 1.00 5.29 254 GLU B O 1
ATOM 5221 N N . HIS B 1 256 ? 16.097 -13.931 -3.893 1.00 5.05 255 HIS B N 1
ATOM 5222 C CA . HIS B 1 256 ? 16.638 -14.565 -5.100 1.00 5.09 255 HIS B CA 1
ATOM 5223 C C . HIS B 1 256 ? 17.818 -13.769 -5.663 1.00 5.15 255 HIS B C 1
ATOM 5224 O O . HIS B 1 256 ? 18.807 -14.350 -6.109 1.00 5.55 255 HIS B O 1
ATOM 5231 N N A SER B 1 257 ? 17.691 -12.441 -5.655 0.75 5.31 256 SER B N 1
ATOM 5232 N N B SER B 1 257 ? 17.704 -12.441 -5.636 0.25 5.32 256 SER B N 1
ATOM 5233 C CA A SER B 1 257 ? 18.726 -11.573 -6.210 0.75 5.65 256 SER B CA 1
ATOM 5234 C CA B SER B 1 257 ? 18.711 -11.567 -6.238 0.25 5.50 256 SER B CA 1
ATOM 5235 C C A SER B 1 257 ? 19.998 -11.590 -5.376 0.75 5.40 256 SER B C 1
ATOM 5236 C C B SER B 1 257 ? 19.982 -11.419 -5.402 0.25 5.40 256 SER B C 1
ATOM 5237 O O A SER B 1 257 ? 21.096 -11.806 -5.896 0.75 6.01 256 SER B O 1
ATOM 5238 O O B SER B 1 257 ? 21.078 -11.349 -5.959 0.25 5.58 256 SER B O 1
ATOM 5243 N N . THR B 1 258 ? 19.837 -11.367 -4.077 1.00 5.37 257 THR B N 1
ATOM 5244 C CA . THR B 1 258 ? 20.972 -11.109 -3.188 1.00 5.27 257 THR B CA 1
ATOM 5245 C C . THR B 1 258 ? 21.627 -12.360 -2.603 1.00 5.29 257 THR B C 1
ATOM 5246 O O . THR B 1 258 ? 22.839 -12.384 -2.371 1.00 5.05 257 THR B O 1
ATOM 5250 N N . ARG B 1 259 ? 20.823 -13.391 -2.352 1.00 4.99 258 ARG B N 1
ATOM 5251 C CA . ARG B 1 259 ? 21.335 -14.615 -1.735 1.00 5.13 258 ARG B CA 1
ATOM 5252 C C . ARG B 1 259 ? 20.821 -15.879 -2.429 1.00 5.18 258 ARG B C 1
ATOM 5253 O O . ARG B 1 259 ? 20.257 -16.763 -1.780 1.00 5.43 258 ARG B O 1
ATOM 5261 N N . PRO B 1 260 ? 21.040 -15.985 -3.751 1.00 5.06 259 PRO B N 1
ATOM 5262 C CA . PRO B 1 260 ? 20.495 -17.140 -4.458 1.00 5.32 259 PRO B CA 1
ATOM 5263 C C . PRO B 1 260 ? 21.031 -18.469 -3.940 1.00 5.66 259 PRO B C 1
ATOM 5264 O O . PRO B 1 260 ? 20.307 -19.467 -3.964 1.00 5.50 259 PRO B O 1
ATOM 5268 N N . SER B 1 261 ? 22.281 -18.504 -3.486 1.00 5.80 260 SER B N 1
ATOM 5269 C CA . SER B 1 261 ? 22.821 -19.774 -3.002 1.00 6.05 260 SER B CA 1
ATOM 5270 C C . SER B 1 261 ? 22.096 -20.260 -1.748 1.00 5.84 260 SER B C 1
ATOM 5271 O O . SER B 1 261 ? 21.722 -21.423 -1.652 1.00 5.65 260 SER B O 1
ATOM 5274 N N . THR B 1 262 ? 21.895 -19.364 -0.788 1.00 5.82 261 THR B N 1
ATOM 5275 C CA . THR B 1 262 ? 21.193 -19.713 0.434 1.00 5.58 261 THR B CA 1
ATOM 5276 C C . THR B 1 262 ? 19.771 -20.172 0.160 1.00 5.55 261 THR B C 1
ATOM 5277 O O . THR B 1 262 ? 19.390 -21.264 0.577 1.00 6.32 261 THR B O 1
ATOM 5281 N N . ILE B 1 263 ? 18.987 -19.361 -0.546 1.00 5.05 262 ILE B N 1
ATOM 5282 C CA . ILE B 1 263 ? 17.596 -19.743 -0.788 1.00 4.53 262 ILE B CA 1
ATOM 5283 C C . ILE B 1 263 ? 17.505 -21.001 -1.674 1.00 4.71 262 ILE B C 1
ATOM 5284 O O . ILE B 1 263 ? 16.604 -21.814 -1.496 1.00 5.18 262 ILE B O 1
ATOM 5289 N N . GLY B 1 264 ? 18.455 -21.163 -2.594 1.00 5.41 263 GLY B N 1
ATOM 5290 C CA . GLY B 1 264 ? 18.538 -22.380 -3.403 1.00 5.69 263 GLY B CA 1
ATOM 5291 C C . GLY B 1 264 ? 18.662 -23.625 -2.544 1.00 6.19 263 GLY B C 1
ATOM 5292 O O . GLY B 1 264 ? 17.959 -24.616 -2.760 1.00 6.12 263 GLY B O 1
ATOM 5293 N N . HIS B 1 265 ? 19.550 -23.572 -1.554 1.00 5.96 264 HIS B N 1
ATOM 5294 C CA . HIS B 1 265 ? 19.714 -24.686 -0.622 1.00 6.48 264 HIS B CA 1
ATOM 5295 C C . HIS B 1 265 ? 18.493 -24.881 0.279 1.00 6.74 264 HIS B C 1
ATOM 5296 O O . HIS B 1 265 ? 18.064 -26.019 0.518 1.00 7.62 264 HIS B O 1
ATOM 5303 N N . VAL B 1 266 ? 17.935 -23.777 0.770 1.00 6.62 265 VAL B N 1
ATOM 5304 C CA . VAL B 1 266 ? 16.749 -23.822 1.620 1.00 6.67 265 VAL B CA 1
ATOM 5305 C C . VAL B 1 266 ? 15.604 -24.573 0.941 1.00 6.46 265 VAL B C 1
ATOM 5306 O O . VAL B 1 266 ? 15.000 -25.465 1.535 1.00 6.85 265 VAL B O 1
ATOM 5310 N N . LEU B 1 267 ? 15.323 -24.242 -0.318 1.00 6.28 266 LEU B N 1
ATOM 5311 C CA . LEU B 1 267 ? 14.172 -24.844 -0.996 1.00 6.79 266 LEU B CA 1
ATOM 5312 C C . LEU B 1 267 ? 14.464 -26.210 -1.605 1.00 7.37 266 LEU B C 1
ATOM 5313 O O . LEU B 1 267 ? 13.540 -26.923 -1.999 1.00 8.49 266 LEU B O 1
ATOM 5318 N N . SER B 1 268 ? 15.743 -26.562 -1.705 1.00 7.40 267 SER B N 1
ATOM 5319 C CA . SER B 1 268 ? 16.118 -27.901 -2.147 1.00 7.64 267 SER B CA 1
ATOM 5320 C C . SER B 1 268 ? 16.044 -28.904 -1.005 1.00 7.71 267 SER B C 1
ATOM 5321 O O . SER B 1 268 ? 15.996 -30.110 -1.241 1.00 7.95 267 SER B O 1
ATOM 5324 N N . SER B 1 269 ? 16.038 -28.409 0.231 1.00 7.81 268 SER B N 1
ATOM 5325 C CA . SER B 1 269 ? 16.153 -29.287 1.398 1.00 8.29 268 SER B CA 1
ATOM 5326 C C . SER B 1 269 ? 14.923 -30.160 1.622 1.00 8.50 268 SER B C 1
ATOM 5327 O O . SER B 1 269 ? 15.037 -31.295 2.085 1.00 9.09 268 SER B O 1
ATOM 5330 N N . SER B 1 270 ? 13.756 -29.619 1.291 1.00 8.42 269 SER B N 1
ATOM 5331 C CA . SER B 1 270 ? 12.483 -30.271 1.555 1.00 8.68 269 SER B CA 1
ATOM 5332 C C . SER B 1 270 ? 11.459 -29.836 0.519 1.00 8.57 269 SER B C 1
ATOM 5333 O O . SER B 1 270 ? 11.404 -28.655 0.167 1.00 8.82 269 SER B O 1
ATOM 5336 N N . PRO B 1 271 ? 10.631 -30.777 0.032 1.00 8.30 270 PRO B N 1
ATOM 5337 C CA . PRO B 1 271 ? 9.618 -30.394 -0.957 1.00 7.94 270 PRO B CA 1
ATOM 5338 C C . PRO B 1 271 ? 8.503 -29.531 -0.353 1.00 7.73 270 PRO B C 1
ATOM 5339 O O . PRO B 1 271 ? 7.826 -28.801 -1.077 1.00 8.08 270 PRO B O 1
ATOM 5343 N N . ILE B 1 272 ? 8.335 -29.600 0.968 1.00 7.78 271 ILE B N 1
ATOM 5344 C CA . ILE B 1 272 ? 7.390 -28.728 1.664 1.00 7.92 271 ILE B CA 1
ATOM 5345 C C . ILE B 1 272 ? 7.897 -27.276 1.665 1.00 7.38 271 ILE B C 1
ATOM 5346 O O . ILE B 1 272 ? 7.112 -26.335 1.489 1.00 7.77 271 ILE B O 1
ATOM 5351 N N . ALA B 1 273 ? 9.206 -27.103 1.830 1.00 6.97 272 ALA B N 1
ATOM 5352 C CA . ALA B 1 273 ? 9.813 -25.772 1.703 1.00 6.09 272 ALA B CA 1
ATOM 5353 C C . ALA B 1 273 ? 9.512 -25.180 0.327 1.00 6.13 272 ALA B C 1
ATOM 5354 O O . ALA B 1 273 ? 9.071 -24.031 0.206 1.00 6.17 272 ALA B O 1
ATOM 5356 N N . LEU B 1 274 ? 9.739 -25.980 -0.709 1.00 6.11 273 LEU B N 1
ATOM 5357 C CA . LEU B 1 274 ? 9.504 -25.550 -2.078 1.00 5.98 273 LEU B CA 1
ATOM 5358 C C . LEU B 1 274 ? 8.030 -25.220 -2.307 1.00 6.05 273 LEU B C 1
ATOM 5359 O O . LEU B 1 274 ? 7.698 -24.193 -2.903 1.00 6.11 273 LEU B O 1
ATOM 5364 N N . LEU B 1 275 ? 7.145 -26.100 -1.837 1.00 6.09 274 LEU B N 1
ATOM 5365 C CA . LEU B 1 275 ? 5.707 -25.882 -1.950 1.00 6.99 274 LEU B CA 1
ATOM 5366 C C . LEU B 1 275 ? 5.265 -24.577 -1.284 1.00 6.75 274 LEU B C 1
ATOM 5367 O O . LEU B 1 275 ? 4.478 -23.828 -1.854 1.00 6.97 274 LEU B O 1
ATOM 5372 N N . ALA B 1 276 ? 5.770 -24.305 -0.082 1.00 6.60 275 ALA B N 1
ATOM 5373 C CA . ALA B 1 276 ? 5.392 -23.084 0.620 1.00 6.35 275 ALA B CA 1
ATOM 5374 C C . ALA B 1 276 ? 5.824 -21.836 -0.152 1.00 6.37 275 ALA B C 1
ATOM 5375 O O . ALA B 1 276 ? 5.032 -20.919 -0.383 1.00 6.66 275 ALA B O 1
ATOM 5377 N N . TRP B 1 277 ? 7.087 -21.812 -0.565 1.00 6.34 276 TRP B N 1
ATOM 5378 C CA . TRP B 1 277 ? 7.654 -20.631 -1.219 1.00 5.97 276 TRP B CA 1
ATOM 5379 C C . TRP B 1 277 ? 7.015 -20.359 -2.575 1.00 6.07 276 TRP B C 1
ATOM 5380 O O . TRP B 1 277 ? 6.612 -19.236 -2.870 1.00 6.61 276 TRP B O 1
ATOM 5391 N N . ILE B 1 278 ? 6.913 -21.399 -3.397 1.00 6.11 277 ILE B N 1
ATOM 5392 C CA . ILE B 1 278 ? 6.348 -21.256 -4.736 1.00 6.48 277 ILE B CA 1
ATOM 5393 C C . ILE B 1 278 ? 4.816 -21.239 -4.717 1.00 6.08 277 ILE B C 1
ATOM 5394 O O . ILE B 1 278 ? 4.180 -20.469 -5.448 1.00 6.50 277 ILE B O 1
ATOM 5399 N N . GLY B 1 279 ? 4.226 -22.087 -3.875 1.00 6.48 278 GLY B N 1
ATOM 5400 C CA . GLY B 1 279 ? 2.772 -22.152 -3.734 1.00 6.46 278 GLY B CA 1
ATOM 5401 C C . GLY B 1 279 ? 2.163 -20.811 -3.363 1.00 6.36 278 GLY B C 1
ATOM 5402 O O . GLY B 1 279 ? 1.089 -20.460 -3.847 1.00 7.15 278 GLY B O 1
ATOM 5403 N N . GLU B 1 280 ? 2.854 -20.041 -2.517 1.00 6.49 279 GLU B N 1
ATOM 5404 C CA . GLU B 1 280 ? 2.370 -18.706 -2.155 1.00 6.79 279 GLU B CA 1
ATOM 5405 C C . GLU B 1 280 ? 2.094 -17.861 -3.396 1.00 7.05 279 GLU B C 1
ATOM 5406 O O . GLU B 1 280 ? 1.127 -17.101 -3.440 1.00 7.37 279 GLU B O 1
ATOM 5412 N N . LYS B 1 281 ? 2.963 -17.990 -4.392 1.00 7.24 280 LYS B N 1
ATOM 5413 C CA . LYS B 1 281 ? 2.870 -17.178 -5.597 1.00 7.43 280 LYS B CA 1
ATOM 5414 C C . LYS B 1 281 ? 1.775 -17.694 -6.530 1.00 7.97 280 LYS B C 1
ATOM 5415 O O . LYS B 1 281 ? 1.045 -16.904 -7.123 1.00 7.69 280 LYS B O 1
ATOM 5421 N N . TYR B 1 282 ? 1.624 -19.012 -6.622 1.00 8.22 281 TYR B N 1
ATOM 5422 C CA . TYR B 1 282 ? 0.494 -19.563 -7.368 1.00 8.86 281 TYR B CA 1
ATOM 5423 C C . TYR B 1 282 ? -0.851 -19.170 -6.757 1.00 8.97 281 TYR B C 1
ATOM 5424 O O . TYR B 1 282 ? -1.854 -19.126 -7.464 1.00 9.79 281 TYR B O 1
ATOM 5433 N N . LEU B 1 283 ? -0.868 -18.874 -5.457 1.00 9.20 282 LEU B N 1
ATOM 5434 C CA . LEU B 1 283 ? -2.090 -18.406 -4.796 1.00 9.67 282 LEU B CA 1
ATOM 5435 C C . LEU B 1 283 ? -2.343 -16.913 -4.989 1.00 9.88 282 LEU B C 1
ATOM 5436 O O . LEU B 1 283 ? -3.470 -16.492 -5.273 1.00 10.26 282 LEU B O 1
ATOM 5441 N N . GLN B 1 284 ? -1.297 -16.112 -4.817 1.00 9.90 283 GLN B N 1
ATOM 5442 C CA . GLN B 1 284 ? -1.458 -14.663 -4.770 1.00 10.05 283 GLN B CA 1
ATOM 5443 C C . GLN B 1 284 ? -1.477 -14.001 -6.136 1.00 9.79 283 GLN B C 1
ATOM 5444 O O . GLN B 1 284 ? -2.024 -12.911 -6.284 1.00 10.79 283 GLN B O 1
ATOM 5450 N N . TRP B 1 285 ? -0.872 -14.649 -7.127 1.00 9.64 284 TRP B N 1
ATOM 5451 C CA . TRP B 1 285 ? -0.601 -14.000 -8.404 1.00 9.62 284 TRP B CA 1
ATOM 5452 C C . TRP B 1 285 ? -1.685 -14.176 -9.464 1.00 10.17 284 TRP B C 1
ATOM 5453 O O . TRP B 1 285 ? -1.641 -13.524 -10.508 1.00 10.47 284 TRP B O 1
ATOM 5464 N N . VAL B 1 286 ? -2.645 -15.056 -9.193 1.00 10.81 285 VAL B N 1
ATOM 5465 C CA . VAL B 1 286 ? -3.719 -15.361 -10.142 1.00 11.42 285 VAL B CA 1
ATOM 5466 C C . VAL B 1 286 ? -4.964 -14.525 -9.864 1.00 12.26 285 VAL B C 1
ATOM 5467 O O . VAL B 1 286 ? -5.101 -13.936 -8.788 1.00 12.73 285 VAL B O 1
ATOM 5471 N N . ASP B 1 287 ? -5.856 -14.469 -10.852 1.00 12.99 286 ASP B N 1
ATOM 5472 C CA . ASP B 1 287 ? -7.181 -13.895 -10.662 1.00 13.92 286 ASP B CA 1
ATOM 5473 C C . ASP B 1 287 ? -8.058 -14.963 -10.013 1.00 14.37 286 ASP B C 1
ATOM 5474 O O . ASP B 1 287 ? -8.262 -14.945 -8.796 1.00 14.84 286 ASP B O 1
ATOM 5479 N N . LYS B 1 288 ? -8.559 -15.894 -10.823 1.00 14.71 287 LYS B N 1
ATOM 5480 C CA . LYS B 1 288 ? -9.318 -17.035 -10.317 1.00 15.57 287 LYS B CA 1
ATOM 5481 C C . LYS B 1 288 ? -8.357 -18.105 -9.802 1.00 15.41 287 LYS B C 1
ATOM 5482 O O . LYS B 1 288 ? -7.337 -18.384 -10.443 1.00 15.35 287 LYS B O 1
ATOM 5488 N N . PRO B 1 289 ? -8.665 -18.701 -8.634 1.00 15.31 288 PRO B N 1
ATOM 5489 C CA . PRO B 1 289 ? -7.790 -19.728 -8.064 1.00 15.30 288 PRO B CA 1
ATOM 5490 C C . PRO B 1 289 ? -7.520 -20.895 -9.014 1.00 15.32 288 PRO B C 1
ATOM 5491 O O . PRO B 1 289 ? -8.439 -21.400 -9.669 1.00 15.73 288 PRO B O 1
ATOM 5495 N N . LEU B 1 290 ? -6.254 -21.297 -9.102 1.00 15.05 289 LEU B N 1
ATOM 5496 C CA . LEU B 1 290 ? -5.876 -22.479 -9.865 1.00 14.77 289 LEU B CA 1
ATOM 5497 C C . LEU B 1 290 ? -6.280 -23.743 -9.108 1.00 14.59 289 LEU B C 1
ATOM 5498 O O . LEU B 1 290 ? -6.395 -23.718 -7.879 1.00 14.72 289 LEU B O 1
ATOM 5503 N N . PRO B 1 291 ? -6.502 -24.856 -9.835 1.00 14.51 290 PRO B N 1
ATOM 5504 C CA . PRO B 1 291 ? -6.720 -26.126 -9.149 1.00 14.45 290 PRO B CA 1
ATOM 5505 C C . PRO B 1 291 ? -5.498 -26.491 -8.309 1.00 14.41 290 PRO B C 1
ATOM 5506 O O . PRO B 1 291 ? -4.360 -26.265 -8.740 1.00 14.27 290 PRO B O 1
ATOM 5510 N N A SER B 1 292 ? -5.732 -27.045 -7.124 0.50 14.41 291 SER B N 1
ATOM 5511 N N B SER B 1 292 ? -5.739 -27.042 -7.121 0.50 14.50 291 SER B N 1
ATOM 5512 C CA A SER B 1 292 ? -4.645 -27.476 -6.248 0.50 14.43 291 SER B CA 1
ATOM 5513 C CA B SER B 1 292 ? -4.666 -27.497 -6.237 0.50 14.64 291 SER B CA 1
ATOM 5514 C C A SER B 1 292 ? -3.737 -28.496 -6.937 0.50 14.56 291 SER B C 1
ATOM 5515 C C B SER B 1 292 ? -3.739 -28.474 -6.958 0.50 14.65 291 SER B C 1
ATOM 5516 O O A SER B 1 292 ? -2.527 -28.514 -6.706 0.50 14.39 291 SER B O 1
ATOM 5517 O O B SER B 1 292 ? -2.522 -28.440 -6.771 0.50 14.41 291 SER B O 1
ATOM 5522 N N . GLU B 1 293 ? -4.330 -29.325 -7.796 1.00 14.65 292 GLU B N 1
ATOM 5523 C CA . GLU B 1 293 ? -3.589 -30.281 -8.625 1.00 14.97 292 GLU B CA 1
ATOM 5524 C C . GLU B 1 293 ? -2.532 -29.602 -9.510 1.00 14.26 292 GLU B C 1
ATOM 5525 O O . GLU B 1 293 ? -1.408 -30.090 -9.626 1.00 14.22 292 GLU B O 1
ATOM 5531 N N . THR B 1 294 ? -2.897 -28.474 -10.115 1.00 13.59 293 THR B N 1
ATOM 5532 C CA . THR B 1 294 ? -1.970 -27.703 -10.949 1.00 12.99 293 THR B CA 1
ATOM 5533 C C . THR B 1 294 ? -0.750 -27.247 -10.143 1.00 12.21 293 THR B C 1
ATOM 5534 O O . THR B 1 294 ? 0.390 -27.399 -10.587 1.00 12.06 293 THR B O 1
ATOM 5538 N N . ILE B 1 295 ? -0.998 -26.704 -8.954 1.00 11.67 294 ILE B N 1
ATOM 5539 C CA . ILE B 1 295 ? 0.085 -26.255 -8.085 1.00 10.95 294 ILE B CA 1
ATOM 5540 C C . ILE B 1 295 ? 1.004 -27.434 -7.734 1.00 10.58 294 ILE B C 1
ATOM 5541 O O . ILE B 1 295 ? 2.226 -27.312 -7.800 1.00 10.21 294 ILE B O 1
ATOM 5546 N N . LEU B 1 296 ? 0.415 -28.576 -7.385 1.00 10.41 295 LEU B N 1
ATOM 5547 C CA . LEU B 1 296 ? 1.208 -29.759 -7.051 1.00 10.49 295 LEU B CA 1
ATOM 5548 C C . LEU B 1 296 ? 2.026 -30.258 -8.239 1.00 10.56 295 LEU B C 1
ATOM 5549 O O . LEU B 1 296 ? 3.165 -30.679 -8.070 1.00 10.23 295 LEU B O 1
ATOM 5554 N N . GLU B 1 297 ? 1.451 -30.182 -9.437 1.00 10.75 296 GLU B N 1
ATOM 5555 C CA . GLU B 1 297 ? 2.160 -30.551 -10.660 1.00 11.45 296 GLU B CA 1
ATOM 5556 C C . GLU B 1 297 ? 3.387 -29.676 -10.888 1.00 10.63 296 GLU B C 1
ATOM 5557 O O . GLU B 1 297 ? 4.485 -30.181 -11.117 1.00 10.67 296 GLU B O 1
ATOM 5563 N N . MET B 1 298 ? 3.199 -28.361 -10.810 1.00 10.23 297 MET B N 1
ATOM 5564 C CA . MET B 1 298 ? 4.286 -27.425 -11.087 1.00 10.01 297 MET B CA 1
ATOM 5565 C C . MET B 1 298 ? 5.378 -27.492 -10.028 1.00 9.51 297 MET B C 1
ATOM 5566 O O . MET B 1 298 ? 6.564 -27.434 -10.344 1.00 8.83 297 MET B O 1
ATOM 5571 N N . VAL B 1 299 ? 4.975 -27.618 -8.769 1.00 8.60 298 VAL B N 1
ATOM 5572 C CA . VAL B 1 299 ? 5.943 -27.737 -7.688 1.00 8.82 298 VAL B CA 1
ATOM 5573 C C . VAL B 1 299 ? 6.711 -29.059 -7.790 1.00 8.47 298 VAL B C 1
ATOM 5574 O O . VAL B 1 299 ? 7.937 -29.080 -7.651 1.00 8.34 298 VAL B O 1
ATOM 5578 N N . SER B 1 300 ? 5.999 -30.150 -8.076 1.00 8.78 299 SER B N 1
ATOM 5579 C CA . SER B 1 300 ? 6.653 -31.449 -8.248 1.00 8.62 299 SER B CA 1
ATOM 5580 C C . SER B 1 300 ? 7.625 -31.435 -9.424 1.00 8.01 299 SER B C 1
ATOM 5581 O O . SER B 1 300 ? 8.716 -31.996 -9.344 1.00 8.05 299 SER B O 1
ATOM 5584 N N . LEU B 1 301 ? 7.224 -30.783 -10.512 1.00 8.15 300 LEU B N 1
ATOM 5585 C CA . LEU B 1 301 ? 8.089 -30.630 -11.667 1.00 8.69 300 LEU B CA 1
ATOM 5586 C C . LEU B 1 301 ? 9.380 -29.890 -11.298 1.00 8.13 300 LEU B C 1
ATOM 5587 O O . LEU B 1 301 ? 10.475 -30.322 -11.656 1.00 8.58 300 LEU B O 1
ATOM 5592 N N . TYR B 1 302 ? 9.248 -28.782 -10.570 1.00 7.95 301 TYR B N 1
ATOM 5593 C CA . TYR B 1 302 ? 10.419 -28.053 -10.096 1.00 7.56 301 TYR B CA 1
ATOM 5594 C C . TYR B 1 302 ? 11.296 -28.916 -9.187 1.00 7.37 301 TYR B C 1
ATOM 5595 O O . TYR B 1 302 ? 12.518 -28.918 -9.316 1.00 7.66 301 TYR B O 1
ATOM 5604 N N . TRP B 1 303 ? 10.667 -29.651 -8.271 1.00 7.78 302 TRP B N 1
ATOM 5605 C CA . TRP B 1 303 ? 11.404 -30.505 -7.350 1.00 8.25 302 TRP B CA 1
ATOM 5606 C C . TRP B 1 303 ? 12.220 -31.565 -8.086 1.00 8.31 302 TRP B C 1
ATOM 5607 O O . TRP B 1 303 ? 13.420 -31.723 -7.847 1.00 8.31 302 TRP B O 1
ATOM 5618 N N . LEU B 1 304 ? 11.556 -32.281 -8.987 1.00 8.64 303 LEU B N 1
ATOM 5619 C CA . LEU B 1 304 ? 12.160 -33.432 -9.663 1.00 9.24 303 LEU B CA 1
ATOM 5620 C C . LEU B 1 304 ? 13.243 -33.058 -10.670 1.00 9.52 303 LEU B C 1
ATOM 5621 O O . LEU B 1 304 ? 14.029 -33.909 -11.097 1.00 10.40 303 LEU B O 1
ATOM 5626 N N . THR B 1 305 ? 13.287 -31.784 -11.049 1.00 9.08 304 THR B N 1
ATOM 5627 C CA . THR B 1 305 ? 14.286 -31.299 -11.992 1.00 8.76 304 THR B CA 1
ATOM 5628 C C . THR B 1 305 ? 15.286 -30.359 -11.324 1.00 8.49 304 THR B C 1
ATOM 5629 O O . THR B 1 305 ? 16.149 -29.795 -11.990 1.00 8.58 304 THR B O 1
ATOM 5633 N N . GLU B 1 306 ? 15.162 -30.192 -10.006 1.00 8.53 305 GLU B N 1
ATOM 5634 C CA . GLU B 1 306 ? 16.032 -29.285 -9.249 1.00 8.74 305 GLU B CA 1
ATOM 5635 C C . GLU B 1 306 ? 16.104 -27.907 -9.916 1.00 8.11 305 GLU B C 1
ATOM 5636 O O . GLU B 1 306 ? 17.179 -27.326 -10.068 1.00 8.62 305 GLU B O 1
ATOM 5642 N N . SER B 1 307 ? 14.941 -27.402 -10.317 1.00 7.73 306 SER B N 1
ATOM 5643 C CA . SER B 1 307 ? 14.857 -26.159 -11.072 1.00 7.35 306 SER B CA 1
ATOM 5644 C C . SER B 1 307 ? 15.206 -24.952 -10.224 1.00 6.85 306 SER B C 1
ATOM 5645 O O . SER B 1 307 ? 15.969 -24.093 -10.660 1.00 7.30 306 SER B O 1
ATOM 5648 N N . PHE B 1 308 ? 14.653 -24.887 -9.016 1.00 6.67 307 PHE B N 1
ATOM 5649 C CA . PHE B 1 308 ? 14.708 -23.635 -8.263 1.00 6.40 307 PHE B CA 1
ATOM 5650 C C . PHE B 1 308 ? 16.112 -23.015 -8.116 1.00 6.64 307 PHE B C 1
ATOM 5651 O O . PHE B 1 308 ? 16.306 -21.843 -8.448 1.00 6.37 307 PHE B O 1
ATOM 5659 N N . PRO B 1 309 ? 17.089 -23.775 -7.587 1.00 6.67 308 PRO B N 1
ATOM 5660 C CA . PRO B 1 309 ? 18.405 -23.163 -7.363 1.00 6.76 308 PRO B CA 1
ATOM 5661 C C . PRO B 1 309 ? 19.128 -22.714 -8.635 1.00 6.51 308 PRO B C 1
ATOM 5662 O O . PRO B 1 309 ? 20.008 -21.845 -8.561 1.00 6.75 308 PRO B O 1
ATOM 5666 N N . ARG B 1 310 ? 18.766 -23.315 -9.769 1.00 6.56 309 ARG B N 1
ATOM 5667 C CA . ARG B 1 310 ? 19.404 -23.034 -11.056 1.00 6.54 309 ARG B CA 1
ATOM 5668 C C . ARG B 1 310 ? 18.709 -21.917 -11.822 1.00 6.38 309 ARG B C 1
ATOM 5669 O O . ARG B 1 310 ? 19.350 -21.185 -12.578 1.00 6.88 309 ARG B O 1
ATOM 5677 N N . ALA B 1 311 ? 17.401 -21.798 -11.630 1.00 6.12 310 ALA B N 1
ATOM 5678 C CA . ALA B 1 311 ? 16.584 -20.870 -12.410 1.00 6.38 310 ALA B CA 1
ATOM 5679 C C . ALA B 1 311 ? 16.701 -19.419 -11.957 1.00 6.33 310 ALA B C 1
ATOM 5680 O O . ALA B 1 311 ? 16.444 -18.494 -12.734 1.00 7.02 310 ALA B O 1
ATOM 5682 N N . ILE B 1 312 ? 17.092 -19.213 -10.707 1.00 6.18 311 ILE B N 1
ATOM 5683 C CA . ILE B 1 312 ? 17.011 -17.878 -10.125 1.00 6.06 311 ILE B CA 1
ATOM 5684 C C . ILE B 1 312 ? 18.198 -16.978 -10.444 1.00 6.31 311 ILE B C 1
ATOM 5685 O O . ILE B 1 312 ? 18.246 -15.840 -9.975 1.00 5.78 311 ILE B O 1
ATOM 5690 N N . HIS B 1 313 ? 19.128 -17.467 -11.268 1.00 6.11 312 HIS B N 1
ATOM 5691 C CA . HIS B 1 313 ? 20.338 -16.703 -11.603 1.00 6.25 312 HIS B CA 1
ATOM 5692 C C . HIS B 1 313 ? 20.045 -15.327 -12.188 1.00 6.59 312 HIS B C 1
ATOM 5693 O O . HIS B 1 313 ? 20.821 -14.394 -12.003 1.00 6.83 312 HIS B O 1
ATOM 5700 N N . THR B 1 314 ? 18.911 -15.199 -12.866 1.00 6.36 313 THR B N 1
ATOM 5701 C CA . THR B 1 314 ? 18.578 -13.940 -13.544 1.00 6.48 313 THR B CA 1
ATOM 5702 C C . THR B 1 314 ? 18.166 -12.830 -12.584 1.00 6.68 313 THR B C 1
ATOM 5703 O O . THR B 1 314 ? 18.217 -11.657 -12.940 1.00 6.92 313 THR B O 1
ATOM 5707 N N . TYR B 1 315 ? 17.749 -13.191 -11.375 1.00 6.32 314 TYR B N 1
ATOM 5708 C CA . TYR B 1 315 ? 17.204 -12.193 -10.452 1.00 6.26 314 TYR B CA 1
ATOM 5709 C C . TYR B 1 315 ? 18.180 -11.081 -10.104 1.00 6.62 314 TYR B C 1
ATOM 5710 O O . TYR B 1 315 ? 17.776 -9.921 -9.980 1.00 6.72 314 TYR B O 1
ATOM 5719 N N . ARG B 1 316 ? 19.464 -11.412 -9.976 1.00 7.08 315 ARG B N 1
ATOM 5720 C CA . ARG B 1 316 ? 20.453 -10.391 -9.613 1.00 7.88 315 ARG B CA 1
ATOM 5721 C C . ARG B 1 316 ? 20.621 -9.317 -10.694 1.00 8.66 315 ARG B C 1
ATOM 5722 O O . ARG B 1 316 ? 21.142 -8.242 -10.411 1.00 9.55 315 ARG B O 1
ATOM 5730 N N . GLU B 1 317 ? 20.146 -9.603 -11.907 1.00 9.47 316 GLU B N 1
ATOM 5731 C CA . GLU B 1 317 ? 20.086 -8.603 -12.985 1.00 10.37 316 GLU B CA 1
ATOM 5732 C C . GLU B 1 317 ? 18.682 -8.030 -13.190 1.00 10.76 316 GLU B C 1
ATOM 5733 O O . GLU B 1 317 ? 18.530 -6.869 -13.566 1.00 12.01 316 GLU B O 1
ATOM 5739 N N . TRP B 1 318 ? 17.662 -8.857 -12.965 1.00 10.64 317 TRP B N 1
ATOM 5740 C CA . TRP B 1 318 ? 16.273 -8.499 -13.264 1.00 10.96 317 TRP B CA 1
ATOM 5741 C C . TRP B 1 318 ? 15.668 -7.504 -12.273 1.00 11.14 317 TRP B C 1
ATOM 5742 O O . TRP B 1 318 ? 14.930 -6.596 -12.670 1.00 11.51 317 TRP B O 1
ATOM 5753 N N A VAL B 1 319 ? 16.006 -7.692 -11.000 0.50 11.31 318 VAL B N 1
ATOM 5754 N N B VAL B 1 319 ? 15.956 -7.663 -10.984 0.50 11.03 318 VAL B N 1
ATOM 5755 C CA A VAL B 1 319 ? 15.524 -6.854 -9.907 0.50 11.41 318 VAL B CA 1
ATOM 5756 C CA B VAL B 1 319 ? 15.341 -6.794 -9.965 0.50 10.88 318 VAL B CA 1
ATOM 5757 C C A VAL B 1 319 ? 16.190 -5.474 -9.924 0.50 11.80 318 VAL B C 1
ATOM 5758 C C B VAL B 1 319 ? 15.666 -5.307 -10.166 0.50 11.06 318 VAL B C 1
ATOM 5759 O O A VAL B 1 319 ? 17.340 -5.327 -10.341 0.50 12.11 318 VAL B O 1
ATOM 5760 O O B VAL B 1 319 ? 16.598 -4.958 -10.893 0.50 11.02 318 VAL B O 1
ATOM 5767 N N . ALA B 1 328 ? 17.547 5.775 -13.240 1.00 26.73 327 ALA B N 1
ATOM 5768 C CA . ALA B 1 328 ? 17.860 5.181 -14.536 1.00 26.53 327 ALA B CA 1
ATOM 5769 C C . ALA B 1 328 ? 16.597 4.925 -15.351 1.00 26.41 327 ALA B C 1
ATOM 5770 O O . ALA B 1 328 ? 15.565 4.518 -14.808 1.00 26.72 327 ALA B O 1
ATOM 5772 N N . THR B 1 329 ? 16.686 5.165 -16.658 1.00 26.01 328 THR B N 1
ATOM 5773 C CA . THR B 1 329 ? 15.559 4.948 -17.566 1.00 25.58 328 THR B CA 1
ATOM 5774 C C . THR B 1 329 ? 15.958 4.072 -18.764 1.00 24.93 328 THR B C 1
ATOM 5775 O O . THR B 1 329 ? 15.928 4.538 -19.908 1.00 24.89 328 THR B O 1
ATOM 5779 N N . PRO B 1 330 ? 16.322 2.796 -18.508 1.00 24.38 329 PRO B N 1
ATOM 5780 C CA . PRO B 1 330 ? 16.800 1.942 -19.598 1.00 23.89 329 PRO B CA 1
ATOM 5781 C C . PRO B 1 330 ? 15.740 1.654 -20.664 1.00 23.40 329 PRO B C 1
ATOM 5782 O O . PRO B 1 330 ? 16.069 1.583 -21.848 1.00 23.05 329 PRO B O 1
ATOM 5786 N N . TYR B 1 331 ? 14.483 1.505 -20.247 1.00 22.94 330 TYR B N 1
ATOM 5787 C CA . TYR B 1 331 ? 13.406 1.132 -21.169 1.00 22.60 330 TYR B CA 1
ATOM 5788 C C . TYR B 1 331 ? 13.076 2.212 -22.195 1.00 22.29 330 TYR B C 1
ATOM 5789 O O . TYR B 1 331 ? 12.574 1.907 -23.273 1.00 22.03 330 TYR B O 1
ATOM 5798 N N . GLN B 1 332 ? 13.347 3.467 -21.847 1.00 22.04 331 GLN B N 1
ATOM 5799 C CA . GLN B 1 332 ? 13.088 4.596 -22.740 1.00 21.87 331 GLN B CA 1
ATOM 5800 C C . GLN B 1 332 ? 14.297 4.904 -23.618 1.00 21.78 331 GLN B C 1
ATOM 5801 O O . GLN B 1 332 ? 14.194 5.657 -24.592 1.00 21.98 331 GLN B O 1
ATOM 5807 N N . LYS B 1 333 ? 15.440 4.317 -23.273 1.00 21.41 332 LYS B N 1
ATOM 5808 C CA . LYS B 1 333 ? 16.684 4.585 -23.989 1.00 21.26 332 LYS B CA 1
ATOM 5809 C C . LYS B 1 333 ? 17.266 3.331 -24.637 1.00 20.65 332 LYS B C 1
ATOM 5810 O O . LYS B 1 333 ? 16.756 2.877 -25.660 1.00 20.48 332 LYS B O 1
ATOM 5816 N N . GLU B 1 334 ? 18.316 2.766 -24.041 1.00 20.05 333 GLU B N 1
ATOM 5817 C CA . GLU B 1 334 ? 19.049 1.661 -24.668 1.00 19.63 333 GLU B CA 1
ATOM 5818 C C . GLU B 1 334 ? 18.230 0.375 -24.833 1.00 18.97 333 GLU B C 1
ATOM 5819 O O . GLU B 1 334 ? 18.529 -0.438 -25.704 1.00 18.85 333 GLU B O 1
ATOM 5825 N N . LEU B 1 335 ? 17.200 0.206 -24.007 1.00 18.29 334 LEU B N 1
ATOM 5826 C CA . LEU B 1 335 ? 16.356 -0.987 -24.075 1.00 17.50 334 LEU B CA 1
ATOM 5827 C C . LEU B 1 335 ? 14.975 -0.713 -24.674 1.00 16.94 334 LEU B C 1
ATOM 5828 O O . LEU B 1 335 ? 14.060 -1.527 -24.538 1.00 16.51 334 LEU B O 1
ATOM 5833 N N . TYR B 1 336 ? 14.836 0.432 -25.339 1.00 16.39 335 TYR B N 1
ATOM 5834 C CA . TYR B 1 336 ? 13.627 0.760 -26.089 1.00 16.01 335 TYR B CA 1
ATOM 5835 C C . TYR B 1 336 ? 13.486 -0.203 -27.265 1.00 15.81 335 TYR B C 1
ATOM 5836 O O . TYR B 1 336 ? 14.441 -0.418 -28.010 1.00 15.90 335 TYR B O 1
ATOM 5845 N N . ILE B 1 337 ? 12.298 -0.787 -27.421 1.00 15.51 336 ILE B N 1
ATOM 5846 C CA . ILE B 1 337 ? 12.038 -1.707 -28.528 1.00 15.65 336 ILE B CA 1
ATOM 5847 C C . ILE B 1 337 ? 11.604 -0.925 -29.769 1.00 15.93 336 ILE B C 1
ATOM 5848 O O . ILE B 1 337 ? 10.469 -0.456 -29.857 1.00 15.89 336 ILE B O 1
ATOM 5853 N N . HIS B 1 338 ? 12.520 -0.788 -30.722 1.00 16.41 337 HIS B N 1
ATOM 5854 C CA . HIS B 1 338 ? 12.257 -0.025 -31.943 1.00 16.92 337 HIS B CA 1
ATOM 5855 C C . HIS B 1 338 ? 11.401 -0.800 -32.940 1.00 16.79 337 HIS B C 1
ATOM 5856 O O . HIS B 1 338 ? 10.674 -0.209 -33.750 1.00 17.49 337 HIS B O 1
ATOM 5863 N N . LYS B 1 339 ? 11.486 -2.125 -32.864 1.00 16.25 338 LYS B N 1
ATOM 5864 C CA . LYS B 1 339 ? 10.695 -3.020 -33.705 1.00 15.74 338 LYS B CA 1
ATOM 5865 C C . LYS B 1 339 ? 9.236 -3.050 -33.251 1.00 14.97 338 LYS B C 1
ATOM 5866 O O . LYS B 1 339 ? 8.938 -2.630 -32.128 1.00 15.11 338 LYS B O 1
ATOM 5872 N N . PRO B 1 340 ? 8.323 -3.536 -34.119 1.00 14.40 339 PRO B N 1
ATOM 5873 C CA . PRO B 1 340 ? 6.912 -3.567 -33.735 1.00 13.79 339 PRO B CA 1
ATOM 5874 C C . PRO B 1 340 ? 6.720 -4.269 -32.394 1.00 13.25 339 PRO B C 1
ATOM 5875 O O . PRO B 1 340 ? 7.225 -5.377 -32.187 1.00 13.24 339 PRO B O 1
ATOM 5879 N N . PHE B 1 341 ? 6.002 -3.596 -31.502 1.00 12.53 340 PHE B N 1
ATOM 5880 C CA . PHE B 1 341 ? 5.887 -3.995 -30.108 1.00 12.14 340 PHE B CA 1
ATOM 5881 C C . PHE B 1 341 ? 4.405 -4.067 -29.756 1.00 11.99 340 PHE B C 1
ATOM 5882 O O . PHE B 1 341 ? 3.641 -3.136 -30.037 1.00 12.02 340 PHE B O 1
ATOM 5890 N N . GLY B 1 342 ? 4.005 -5.197 -29.173 1.00 11.29 341 GLY B N 1
ATOM 5891 C CA . GLY B 1 342 ? 2.619 -5.424 -28.776 1.00 10.93 341 GLY B CA 1
ATOM 5892 C C . GLY B 1 342 ? 2.514 -5.808 -27.313 1.00 10.52 341 GLY B C 1
ATOM 5893 O O . GLY B 1 342 ? 3.441 -6.396 -26.746 1.00 10.62 341 GLY B O 1
ATOM 5894 N N . PHE B 1 343 ? 1.383 -5.472 -26.697 1.00 10.15 342 PHE B N 1
ATOM 5895 C CA . PHE B 1 343 ? 1.188 -5.742 -25.280 1.00 9.82 342 PHE B CA 1
ATOM 5896 C C . PHE B 1 343 ? -0.220 -6.226 -24.964 1.00 9.83 342 PHE B C 1
ATOM 5897 O O . PHE B 1 343 ? -1.205 -5.691 -25.480 1.00 10.04 342 PHE B O 1
ATOM 5905 N N . SER B 1 344 ? -0.298 -7.236 -24.101 1.00 9.27 343 SER B N 1
ATOM 5906 C CA . SER B 1 344 ? -1.571 -7.707 -23.556 1.00 9.25 343 SER B CA 1
ATOM 5907 C C . SER B 1 344 ? -1.612 -7.438 -22.063 1.00 9.35 343 SER B C 1
ATOM 5908 O O . SER B 1 344 ? -0.772 -7.931 -21.313 1.00 9.09 343 SER B O 1
ATOM 5911 N N . PHE B 1 345 ? -2.609 -6.659 -21.65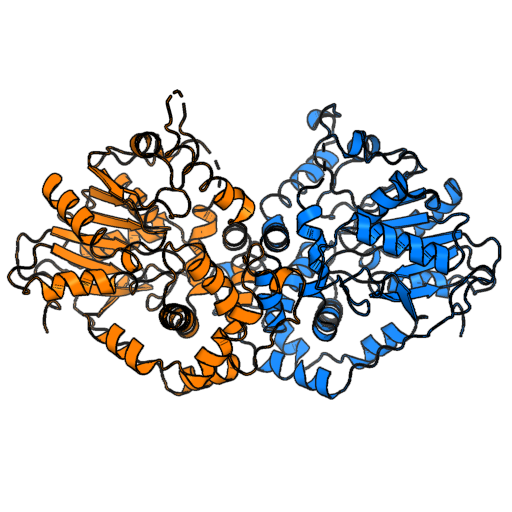3 1.00 9.32 344 PHE B N 1
ATOM 5912 C CA . PHE B 1 345 ? -2.761 -6.212 -20.280 1.00 9.86 344 PHE B CA 1
ATOM 5913 C C . PHE B 1 345 ? -3.792 -7.069 -19.561 1.00 9.87 344 PHE B C 1
ATOM 5914 O O . PHE B 1 345 ? -4.955 -7.131 -19.969 1.00 10.09 344 PHE B O 1
ATOM 5922 N N . PHE B 1 346 ? -3.356 -7.720 -18.486 1.00 10.13 345 PHE B N 1
ATOM 5923 C CA . PHE B 1 346 ? -4.251 -8.440 -17.588 1.00 10.26 345 PHE B CA 1
ATOM 5924 C C . PHE B 1 346 ? -4.248 -7.731 -16.235 1.00 10.83 345 PHE B C 1
ATOM 5925 O O . PHE B 1 346 ? -3.184 -7.413 -15.706 1.00 11.05 345 PHE B O 1
ATOM 5933 N N . PRO B 1 347 ? -5.440 -7.442 -15.691 1.00 11.18 346 PRO B N 1
ATOM 5934 C CA . PRO B 1 347 ? -5.550 -6.499 -14.575 1.00 11.83 346 PRO B CA 1
ATOM 5935 C C . PRO B 1 347 ? -4.984 -6.977 -13.243 1.00 12.52 346 PRO B C 1
ATOM 5936 O O . PRO B 1 347 ? -4.579 -6.151 -12.423 1.00 12.92 346 PRO B O 1
ATOM 5940 N N . LYS B 1 348 ? -4.957 -8.289 -13.026 1.00 12.74 347 LYS B N 1
ATOM 5941 C CA . LYS B 1 348 ? -4.463 -8.839 -11.759 1.00 13.39 347 LYS B CA 1
ATOM 5942 C C . LYS B 1 348 ? -3.045 -9.404 -11.881 1.00 13.13 347 LYS B C 1
ATOM 5943 O O . LYS B 1 348 ? -2.599 -10.220 -11.059 1.00 13.17 347 LYS B O 1
ATOM 5949 N N . ASP B 1 349 ? -2.337 -8.961 -12.918 1.00 12.63 348 ASP B N 1
ATOM 5950 C CA . ASP B 1 349 ? -0.905 -9.212 -13.031 1.00 12.11 348 ASP B CA 1
ATOM 5951 C C . ASP B 1 349 ? -0.173 -8.450 -11.916 1.00 11.66 348 ASP B C 1
ATOM 5952 O O . ASP B 1 349 ? -0.780 -7.680 -11.170 1.00 11.75 348 ASP B O 1
ATOM 5957 N N . LEU B 1 350 ? 1.131 -8.674 -11.797 1.00 11.07 349 LEU B N 1
ATOM 5958 C CA . LEU B 1 350 ? 1.887 -8.196 -10.636 1.00 10.55 349 LEU B CA 1
ATOM 5959 C C . LEU B 1 350 ? 2.125 -6.698 -10.644 1.00 10.46 349 LEU B C 1
ATOM 5960 O O . LEU B 1 350 ? 2.083 -6.047 -9.596 1.00 10.85 349 LEU B O 1
ATOM 5965 N N . VAL B 1 351 ? 2.388 -6.156 -11.828 1.00 10.54 350 VAL B N 1
ATOM 5966 C CA . VAL B 1 351 ? 2.771 -4.756 -11.961 1.00 11.29 350 VAL B CA 1
ATOM 5967 C C . VAL B 1 351 ? 1.983 -4.105 -13.108 1.00 11.51 350 VAL B C 1
ATOM 5968 O O . VAL B 1 351 ? 2.555 -3.743 -14.135 1.00 11.53 350 VAL B O 1
ATOM 5972 N N . PRO B 1 352 ? 0.655 -3.954 -12.926 1.00 11.85 351 PRO B N 1
ATOM 5973 C CA . PRO B 1 352 ? -0.226 -3.547 -14.028 1.00 12.51 351 PRO B CA 1
ATOM 5974 C C . PRO B 1 352 ? -0.150 -2.051 -14.342 1.00 13.17 351 PRO B C 1
ATOM 5975 O O . PRO B 1 352 ? -1.084 -1.292 -14.047 1.00 13.55 351 PRO B O 1
ATOM 5979 N N . VAL B 1 353 ? 0.966 -1.657 -14.949 1.00 13.73 352 VAL B N 1
ATOM 5980 C CA . VAL B 1 353 ? 1.210 -0.282 -15.369 1.00 14.54 352 VAL B CA 1
ATOM 5981 C C . VAL B 1 353 ? 0.362 0.030 -16.604 1.00 14.75 352 VAL B C 1
ATOM 5982 O O . VAL B 1 353 ? 0.045 -0.877 -17.378 1.00 14.86 352 VAL B O 1
ATOM 5986 N N . PRO B 1 354 ? -0.019 1.309 -16.785 1.00 15.09 353 PRO B N 1
ATOM 5987 C CA . PRO B 1 354 ? -0.918 1.651 -17.885 1.00 15.36 353 PRO B CA 1
ATOM 5988 C C . PRO B 1 354 ? -0.257 1.692 -19.265 1.00 15.53 353 PRO B C 1
ATOM 5989 O O . PRO B 1 354 ? 0.971 1.750 -19.376 1.00 15.46 353 PRO B O 1
ATOM 5993 N N . ARG B 1 355 ? -1.099 1.682 -20.296 1.00 15.98 354 ARG B N 1
ATOM 5994 C CA . ARG B 1 355 ? -0.679 1.786 -21.692 1.00 16.67 354 ARG B CA 1
ATOM 5995 C C . ARG B 1 355 ? 0.295 2.937 -21.943 1.00 16.57 354 ARG B C 1
ATOM 5996 O O . ARG B 1 355 ? 1.322 2.748 -22.591 1.00 16.72 354 ARG B O 1
ATOM 6004 N N . SER B 1 356 ? -0.027 4.121 -21.424 1.00 16.76 355 SER B N 1
ATOM 6005 C CA . SER B 1 356 ? 0.820 5.300 -21.617 1.00 17.11 355 SER B CA 1
ATOM 6006 C C . SER B 1 356 ? 2.251 5.114 -21.107 1.00 16.92 355 SER B C 1
ATOM 6007 O O . SER B 1 356 ? 3.193 5.636 -21.705 1.00 17.41 355 SER B O 1
ATOM 6010 N N . TRP B 1 357 ? 2.409 4.368 -20.012 1.00 16.72 356 TRP B N 1
ATOM 6011 C CA . TRP B 1 357 ? 3.735 4.031 -19.490 1.00 16.44 356 TRP B CA 1
ATOM 6012 C C . TRP B 1 357 ? 4.446 3.042 -20.415 1.00 16.21 356 TRP B C 1
ATOM 6013 O O . TRP B 1 357 ? 5.590 3.264 -20.809 1.00 16.05 356 TRP B O 1
ATOM 6024 N N . ILE B 1 358 ? 3.753 1.960 -20.764 1.00 15.74 357 ILE B N 1
ATOM 6025 C CA . ILE B 1 358 ? 4.310 0.916 -21.634 1.00 15.67 357 ILE B CA 1
ATOM 6026 C C . ILE B 1 358 ? 4.744 1.505 -22.980 1.00 15.80 357 ILE B C 1
ATOM 6027 O O . ILE B 1 358 ? 5.795 1.143 -23.519 1.00 15.40 357 ILE B O 1
ATOM 6032 N N . ALA B 1 359 ? 3.944 2.433 -23.500 1.00 15.77 358 ALA B N 1
ATOM 6033 C CA . ALA B 1 359 ? 4.208 3.044 -24.802 1.00 16.22 358 ALA B CA 1
ATOM 6034 C C . ALA B 1 359 ? 5.539 3.800 -24.872 1.00 16.36 358 ALA B C 1
ATOM 6035 O O . ALA B 1 359 ? 6.074 4.008 -25.962 1.00 16.80 358 ALA B O 1
ATOM 6037 N N . THR B 1 360 ? 6.072 4.197 -23.716 1.00 16.39 359 THR B N 1
ATOM 6038 C CA . THR B 1 360 ? 7.357 4.907 -23.657 1.00 16.54 359 THR B CA 1
ATOM 6039 C C . THR B 1 360 ? 8.552 3.964 -23.818 1.00 16.52 359 THR B C 1
ATOM 6040 O O . THR B 1 360 ? 9.692 4.416 -23.972 1.00 16.74 359 THR B O 1
ATOM 6044 N N . THR B 1 361 ? 8.285 2.659 -23.778 1.00 16.39 360 THR B N 1
ATOM 6045 C CA . THR B 1 361 ? 9.346 1.648 -23.739 1.00 16.15 360 THR B CA 1
ATOM 6046 C C . THR B 1 361 ? 9.562 0.935 -25.073 1.00 16.11 360 THR B C 1
ATOM 6047 O O . THR B 1 361 ? 10.437 0.071 -25.194 1.00 15.84 360 THR B O 1
ATOM 6051 N N . GLY B 1 362 ? 8.766 1.295 -26.074 1.00 15.94 361 GLY B N 1
ATOM 6052 C CA . GLY B 1 362 ? 8.890 0.680 -27.383 1.00 15.92 361 GLY B CA 1
ATOM 6053 C C . GLY B 1 362 ? 7.942 1.245 -28.416 1.00 15.79 361 GLY B C 1
ATOM 6054 O O . GLY B 1 362 ? 7.107 2.102 -28.113 1.00 15.83 361 GLY B O 1
ATOM 6055 N N . ASN B 1 363 ? 8.087 0.750 -29.640 1.00 15.76 362 ASN B N 1
ATOM 6056 C CA . ASN B 1 363 ? 7.225 1.108 -30.753 1.00 15.55 362 ASN B CA 1
ATOM 6057 C C . ASN B 1 363 ? 5.903 0.358 -30.592 1.00 15.19 362 ASN B C 1
ATOM 6058 O O . ASN B 1 363 ? 5.638 -0.610 -31.302 1.00 14.80 362 ASN B O 1
ATOM 6063 N N . LEU B 1 364 ? 5.092 0.809 -29.635 1.00 14.91 363 LEU B N 1
ATOM 6064 C CA . LEU B 1 364 ? 3.855 0.118 -29.277 1.00 15.07 363 LEU B CA 1
ATOM 6065 C C . LEU B 1 364 ? 2.771 0.366 -30.324 1.00 15.42 363 LEU B C 1
ATOM 6066 O O . LEU B 1 364 ? 2.172 1.448 -30.375 1.00 16.11 363 LEU B O 1
ATOM 6071 N N . VAL B 1 365 ? 2.538 -0.649 -31.153 1.00 15.42 364 VAL B N 1
ATOM 6072 C CA . VAL B 1 365 ? 1.582 -0.571 -32.262 1.00 15.41 364 VAL B CA 1
ATOM 6073 C C . VAL B 1 365 ? 0.324 -1.407 -32.004 1.00 15.37 364 VAL B C 1
ATOM 6074 O O . VAL B 1 365 ? -0.603 -1.418 -32.814 1.00 15.48 364 VAL B O 1
ATOM 6078 N N . PHE B 1 366 ? 0.303 -2.103 -30.867 1.00 15.02 365 PHE B N 1
ATOM 6079 C CA . PHE B 1 366 ? -0.733 -3.081 -30.562 1.00 14.66 365 PHE B CA 1
ATOM 6080 C C . PHE B 1 366 ? -0.896 -3.152 -29.053 1.00 14.74 365 PHE B C 1
ATOM 6081 O O . PHE B 1 366 ? 0.077 -3.359 -28.329 1.00 14.41 365 PHE B O 1
ATOM 6089 N N . PHE B 1 367 ? -2.126 -2.976 -28.581 1.00 14.91 366 PHE B N 1
ATOM 6090 C CA . PHE B 1 367 ? -2.410 -3.056 -27.153 1.00 15.11 366 PHE B CA 1
ATOM 6091 C C . PHE B 1 367 ? -3.794 -3.646 -26.917 1.00 15.32 366 PHE B C 1
ATOM 6092 O O . PHE B 1 367 ? -4.797 -3.119 -27.409 1.00 15.68 366 PHE B O 1
ATOM 6100 N N . ARG B 1 368 ? -3.829 -4.746 -26.169 1.00 15.15 367 ARG B N 1
ATOM 6101 C CA . ARG B 1 368 ? -5.072 -5.420 -25.805 1.00 15.50 367 ARG B CA 1
ATOM 6102 C C . ARG B 1 368 ? -5.307 -5.330 -24.303 1.00 15.83 367 ARG B C 1
ATOM 6103 O O . ARG B 1 368 ? -4.452 -5.718 -23.502 1.00 15.58 367 ARG B O 1
ATOM 6111 N N . ASP B 1 369 ? -6.480 -4.819 -23.944 1.00 16.18 368 ASP B N 1
ATOM 6112 C CA . ASP B 1 369 ? -6.912 -4.658 -22.566 1.00 17.09 368 ASP B CA 1
ATOM 6113 C C . ASP B 1 369 ? -7.839 -5.829 -22.226 1.00 16.60 368 ASP B C 1
ATOM 6114 O O . ASP B 1 369 ? -8.650 -6.236 -23.062 1.00 17.37 368 ASP B O 1
ATOM 6119 N N . HIS B 1 370 ? -7.726 -6.372 -21.014 1.00 15.77 369 HIS B N 1
ATOM 6120 C CA . HIS B 1 370 ? -8.607 -7.463 -20.583 1.00 15.24 369 HIS B CA 1
ATOM 6121 C C . HIS B 1 370 ? -9.274 -7.185 -19.237 1.00 15.03 369 HIS B C 1
ATOM 6122 O O . HIS B 1 370 ? -8.678 -6.563 -18.361 1.00 15.05 369 HIS B O 1
ATOM 6129 N N . ALA B 1 371 ? -10.518 -7.633 -19.090 1.00 15.22 370 ALA B N 1
ATOM 6130 C CA . ALA B 1 371 ? -11.297 -7.350 -17.884 1.00 15.49 370 ALA B CA 1
ATOM 6131 C C . ALA B 1 371 ? -10.937 -8.275 -16.726 1.00 15.57 370 ALA B C 1
ATOM 6132 O O . ALA B 1 371 ? -11.228 -7.973 -15.568 1.00 15.95 370 ALA B O 1
ATOM 6134 N N . GLU B 1 372 ? -10.307 -9.401 -17.049 1.00 15.25 371 GLU B N 1
ATOM 6135 C CA . GLU B 1 372 ? -10.025 -10.436 -16.063 1.00 15.22 371 GLU B CA 1
ATOM 6136 C C . GLU B 1 372 ? -8.707 -11.142 -16.362 1.00 14.12 371 GLU B C 1
ATOM 6137 O O . GLU B 1 372 ? -8.192 -11.080 -17.483 1.00 14.19 371 GLU B O 1
ATOM 6143 N N . GLY B 1 373 ? -8.173 -11.815 -15.348 1.00 13.27 372 GLY B N 1
ATOM 6144 C CA . GLY B 1 373 ? -6.957 -12.590 -15.512 1.00 12.02 372 GLY B CA 1
ATOM 6145 C C . GLY B 1 373 ? -5.807 -11.998 -14.730 1.00 11.26 372 GLY B C 1
ATOM 6146 O O . GLY B 1 373 ? -5.682 -10.774 -14.604 1.00 10.85 372 GLY B O 1
ATOM 6147 N N . GLY B 1 374 ? -4.966 -12.882 -14.206 1.00 10.68 373 GLY B N 1
ATOM 6148 C CA . GLY B 1 374 ? -3.825 -12.471 -13.401 1.00 10.18 373 GLY B CA 1
ATOM 6149 C C . GLY B 1 374 ? -2.504 -12.716 -14.098 1.00 9.68 373 GLY B C 1
ATOM 6150 O O . GLY B 1 374 ? -2.412 -12.681 -15.327 1.00 9.48 373 GLY B O 1
ATOM 6151 N N . HIS B 1 375 ? -1.481 -12.989 -13.298 1.00 9.28 374 HIS B N 1
ATOM 6152 C CA . HIS B 1 375 ? -0.116 -13.066 -13.793 1.00 8.93 374 HIS B CA 1
ATOM 6153 C C . HIS B 1 375 ? 0.169 -14.231 -14.741 1.00 8.90 374 HIS B C 1
ATOM 6154 O O . HIS B 1 375 ? 0.928 -14.081 -15.707 1.00 8.85 374 HIS B O 1
ATOM 6161 N N . PHE B 1 376 ? -0.405 -15.395 -14.452 1.00 9.06 375 PHE B N 1
ATOM 6162 C CA . PHE B 1 376 ? -0.120 -16.592 -15.239 1.00 9.49 375 PHE B CA 1
ATOM 6163 C C . PHE B 1 376 ? -1.033 -16.657 -16.460 1.00 9.91 375 PHE B C 1
ATOM 6164 O O . PHE B 1 376 ? -1.845 -17.573 -16.595 1.00 9.68 375 PHE B O 1
ATOM 6172 N N . ALA B 1 377 ? -0.879 -15.685 -17.358 1.00 10.23 376 ALA B N 1
ATOM 6173 C CA . ALA B 1 377 ? -1.825 -15.498 -18.460 1.00 10.49 376 ALA B CA 1
ATOM 6174 C C . ALA B 1 377 ? -2.013 -16.738 -19.330 1.00 10.77 376 ALA B C 1
ATOM 6175 O O . ALA B 1 377 ? -3.133 -17.066 -19.704 1.00 10.64 376 ALA B O 1
ATOM 6177 N N . ALA B 1 378 ? -0.922 -17.436 -19.635 1.00 11.11 377 ALA B N 1
ATOM 6178 C CA . ALA B 1 378 ? -0.999 -18.632 -20.472 1.00 11.28 377 ALA B CA 1
ATOM 6179 C C . ALA B 1 378 ? -1.806 -19.749 -19.812 1.00 11.61 377 ALA B C 1
ATOM 6180 O O . ALA B 1 378 ? -2.453 -20.536 -20.503 1.00 12.31 377 ALA B O 1
ATOM 6182 N N . LEU B 1 379 ? -1.767 -19.810 -18.480 1.00 11.60 378 LEU B N 1
ATOM 6183 C CA . LEU B 1 379 ? -2.561 -20.779 -17.724 1.00 11.77 378 LEU B CA 1
ATOM 6184 C C . LEU B 1 379 ? -3.982 -20.301 -17.451 1.00 11.78 378 LEU B C 1
ATOM 6185 O O . LEU B 1 379 ? -4.926 -21.087 -17.520 1.00 12.11 378 LEU B O 1
ATOM 6190 N N . GLU B 1 380 ? -4.127 -19.017 -17.137 1.00 11.20 379 GLU B N 1
ATOM 6191 C CA . GLU B 1 380 ? -5.402 -18.478 -16.667 1.00 11.24 379 GLU B CA 1
ATOM 6192 C C . GLU B 1 380 ? -6.325 -18.110 -17.813 1.00 11.34 379 GLU B C 1
ATOM 6193 O O . GLU B 1 380 ? -7.530 -18.379 -17.762 1.00 11.38 379 GLU B O 1
ATOM 6199 N N . ARG B 1 381 ? -5.753 -17.470 -18.831 1.00 11.42 380 ARG B N 1
ATOM 6200 C CA . ARG B 1 381 ? -6.514 -16.934 -19.955 1.00 11.64 380 ARG B CA 1
ATOM 6201 C C . ARG B 1 381 ? -5.878 -17.333 -21.291 1.00 11.30 380 ARG B C 1
ATOM 6202 O O . ARG B 1 381 ? -5.546 -16.460 -22.099 1.00 10.86 380 ARG B O 1
ATOM 6210 N N . PRO B 1 382 ? -5.716 -18.649 -21.537 1.00 11.29 381 PRO B N 1
ATOM 6211 C CA . PRO B 1 382 ? -5.001 -19.081 -22.746 1.00 11.39 381 PRO B CA 1
ATOM 6212 C C . PRO B 1 382 ? -5.650 -18.634 -24.058 1.00 11.58 381 PRO B C 1
ATOM 6213 O O . PRO B 1 382 ? -4.942 -18.296 -24.999 1.00 11.61 381 PRO B O 1
ATOM 6217 N N . ARG B 1 383 ? -6.978 -18.618 -24.122 1.00 11.70 382 ARG B N 1
ATOM 6218 C CA . ARG B 1 383 ? -7.650 -18.206 -25.351 1.00 11.97 382 ARG B CA 1
ATOM 6219 C C . ARG B 1 383 ? -7.382 -16.734 -25.679 1.00 11.76 382 ARG B C 1
ATOM 6220 O O . ARG B 1 383 ? -7.164 -16.377 -26.847 1.00 11.71 382 ARG B O 1
ATOM 6228 N N A GLU B 1 384 ? -7.398 -15.888 -24.651 0.50 11.60 383 GLU B N 1
ATOM 6229 N N B GLU B 1 384 ? -7.394 -15.891 -24.648 0.50 11.80 383 GLU B N 1
ATOM 6230 C CA A GLU B 1 384 ? -7.139 -14.458 -24.815 0.50 11.41 383 GLU B CA 1
ATOM 6231 C CA B GLU B 1 384 ? -7.146 -14.459 -24.801 0.50 11.92 383 GLU B CA 1
ATOM 6232 C C A GLU B 1 384 ? -5.698 -14.191 -25.242 0.50 11.18 383 GLU B C 1
ATOM 6233 C C B GLU B 1 384 ? -5.701 -14.155 -25.203 0.50 11.42 383 GLU B C 1
ATOM 6234 O O A GLU B 1 384 ? -5.458 -13.423 -26.174 0.50 11.18 383 GLU B O 1
ATOM 6235 O O B GLU B 1 384 ? -5.462 -13.321 -26.076 0.50 11.43 383 GLU B O 1
ATOM 6246 N N . LEU B 1 385 ? -4.744 -14.832 -24.572 1.00 11.15 384 LEU B N 1
ATOM 6247 C CA . LEU B 1 385 ? -3.332 -14.657 -24.917 1.00 10.83 384 LEU B CA 1
ATOM 6248 C C . LEU B 1 385 ? -3.045 -15.178 -26.328 1.00 10.92 384 LEU B C 1
ATOM 6249 O O . LEU B 1 385 ? -2.352 -14.516 -27.102 1.00 11.10 384 LEU B O 1
ATOM 6254 N N . LYS B 1 386 ? -3.600 -16.346 -26.657 1.00 10.70 385 LYS B N 1
ATOM 6255 C CA . LYS B 1 386 ? -3.429 -16.944 -27.985 1.00 11.04 385 LYS B CA 1
ATOM 6256 C C . LYS B 1 386 ? -3.975 -16.032 -29.080 1.00 11.25 385 LYS B C 1
ATOM 6257 O O . LYS B 1 386 ? -3.289 -15.763 -30.061 1.00 11.52 385 LYS B O 1
ATOM 6263 N N . THR B 1 387 ? -5.206 -15.556 -28.907 1.00 11.28 386 THR B N 1
ATOM 6264 C CA . THR B 1 387 ? -5.824 -14.704 -29.928 1.00 11.11 386 THR B CA 1
ATOM 6265 C C . THR B 1 387 ? -5.177 -13.324 -30.020 1.00 11.04 386 THR B C 1
ATOM 6266 O O . THR B 1 387 ? -5.028 -12.787 -31.119 1.00 11.05 386 THR B O 1
ATOM 6270 N N . ASP B 1 388 ? -4.786 -12.753 -28.877 1.00 10.89 387 ASP B N 1
ATOM 6271 C CA . ASP B 1 388 ? -4.015 -11.505 -28.868 1.00 10.94 387 ASP B CA 1
ATOM 6272 C C . ASP B 1 388 ? -2.734 -11.658 -29.680 1.00 10.93 387 ASP B C 1
ATOM 6273 O O . ASP B 1 388 ? -2.424 -10.819 -30.525 1.00 10.86 387 ASP B O 1
ATOM 6278 N N . LEU B 1 389 ? -1.989 -12.729 -29.404 1.00 10.67 388 LEU B N 1
ATOM 6279 C CA . LEU B 1 389 ? -0.725 -12.985 -30.089 1.00 11.17 388 LEU B CA 1
ATOM 6280 C C . LEU B 1 389 ? -0.954 -13.138 -31.589 1.00 11.33 388 LEU B C 1
ATOM 6281 O O . LEU B 1 389 ? -0.225 -12.552 -32.391 1.00 11.39 388 LEU B O 1
ATOM 6286 N N . THR B 1 390 ? -1.970 -13.919 -31.953 1.00 11.53 389 THR B N 1
ATOM 6287 C CA . THR B 1 390 ? -2.320 -14.148 -33.355 1.00 11.88 389 THR B CA 1
ATOM 6288 C C . THR B 1 390 ? -2.640 -12.830 -34.055 1.00 12.16 389 THR B C 1
ATOM 6289 O O . THR B 1 390 ? -2.142 -12.569 -35.156 1.00 11.98 389 THR B O 1
ATOM 6293 N N . ALA B 1 391 ? -3.455 -12.000 -33.408 1.00 12.42 390 ALA B N 1
ATOM 6294 C CA . ALA B 1 391 ? -3.808 -10.682 -33.940 1.00 12.76 390 ALA B CA 1
ATOM 6295 C C . ALA B 1 391 ? -2.575 -9.801 -34.141 1.00 13.10 390 ALA B C 1
ATOM 6296 O O . ALA B 1 391 ? -2.444 -9.118 -35.160 1.00 13.61 390 ALA B O 1
ATOM 6298 N N . PHE B 1 392 ? -1.671 -9.828 -33.164 1.00 12.98 391 PHE B N 1
ATOM 6299 C CA . PHE B 1 392 ? -0.431 -9.060 -33.234 1.00 12.95 391 PHE B CA 1
ATOM 6300 C C . PHE B 1 392 ? 0.416 -9.485 -34.430 1.00 13.53 391 PHE B C 1
ATOM 6301 O O . PHE B 1 392 ? 0.883 -8.640 -35.190 1.00 13.58 391 PHE B O 1
ATOM 6309 N N . VAL B 1 393 ? 0.597 -10.794 -34.591 1.00 14.19 392 VAL B N 1
ATOM 6310 C CA . VAL B 1 393 ? 1.389 -11.333 -35.696 1.00 15.12 392 VAL B CA 1
ATOM 6311 C C . VAL B 1 393 ? 0.783 -10.917 -37.036 1.00 15.89 392 VAL B C 1
ATOM 6312 O O . VAL B 1 393 ? 1.493 -10.442 -37.922 1.00 16.08 392 VAL B O 1
ATOM 6316 N N . GLU B 1 394 ? -0.533 -11.075 -37.163 1.00 16.82 393 GLU B N 1
ATOM 6317 C CA . GLU B 1 394 ? -1.243 -10.685 -38.383 1.00 18.20 393 GLU B CA 1
ATOM 6318 C C . GLU B 1 394 ? -1.026 -9.213 -38.724 1.00 18.33 393 GLU B C 1
ATOM 6319 O O . GLU B 1 394 ? -0.824 -8.865 -39.890 1.00 18.76 393 GLU B O 1
ATOM 6325 N N . GLN B 1 395 ? -1.050 -8.354 -37.709 1.00 18.35 394 GLN B N 1
ATOM 6326 C CA . GLN B 1 395 ? -0.881 -6.919 -37.913 1.00 18.64 394 GLN B CA 1
ATOM 6327 C C . GLN B 1 395 ? 0.527 -6.533 -38.374 1.00 18.90 394 GLN B C 1
ATOM 6328 O O . GLN B 1 395 ? 0.678 -5.648 -39.220 1.00 18.94 394 GLN B O 1
ATOM 6334 N N . VAL B 1 396 ? 1.548 -7.191 -37.824 1.00 19.13 395 VAL B N 1
ATOM 6335 C CA . VAL B 1 396 ? 2.931 -6.707 -37.965 1.00 19.54 395 VAL B CA 1
ATOM 6336 C C . VAL B 1 396 ? 3.834 -7.479 -38.937 1.00 20.13 395 VAL B C 1
ATOM 6337 O O . VAL B 1 396 ? 4.806 -6.919 -39.447 1.00 20.29 395 VAL B O 1
ATOM 6341 N N . TRP B 1 397 ? 3.523 -8.748 -39.189 1.00 20.71 396 TRP B N 1
ATOM 6342 C CA . TRP B 1 397 ? 4.409 -9.609 -39.977 1.00 21.33 396 TRP B CA 1
ATOM 6343 C C . TRP B 1 397 ? 4.303 -9.320 -41.471 1.00 21.78 396 TRP B C 1
ATOM 6344 O O . TRP B 1 397 ? 5.303 -9.012 -42.127 1.00 22.27 396 TRP B O 1
#

Radius of gyration: 28.95 Å; Cα contacts (8 Å, |Δi|>4): 1581; chains: 2; bounding box: 50×62×95 Å